Protein AF-A0A7V4GC54-F1 (afdb_monomer_lite)

Radius of gyration: 58.37 Å; chains: 1; bounding box: 178×126×191 Å

Foldseek 3Di:
DDDDDDDPPPVDDWDKDQPDLLQLAACPPQAWDWGWTWTQDPVRDTDIDIATNEHECVVCVVVLVCVLVQVGQWDADPPPRDIDRDQDWHWYDYVPQLAIETEHEQVCPVCPVVSLVSHVVSVVPDPDDDDDPRSNDHHYAYDSVSSCCVVVDHRPVVVVVVVVVVVVVVVVVVVVVVVVVVVVVVVVVVVVVVVVVVVVVVVVVVVVVVVVVVVVVVVVVVVVVVVVVVVVVVVVVVVVVVVVVVVVVVVVVVVVVVVVVVVVVVVVVVVVVVVVVVVVVVVVVVVVVVDDDDDDDDDDDDDDDDDDDDDDDDDDDDDDDDDDDDDDDDDDDDDDDDDDDDDDDDDDDDDDDDYDDDDDDDDDDPPPVPVVVVVVVVVVVVPPDDDDDDDDDDDDDDDDDDDDDDDDDDDDDDDDDDDDDDDDDDDDDDDDDDDDDDDDDDDDDDDDDDDPPDDDDDDPDDDDDDDDDPPPPDDCDPQDFDDPVCVCVLPDPDQWDWFDDPVAIEIEGEPPPWDDPPPADAKAKFWAFQAFPLQTWIKIWIWGDDPPDTHTTDIDTAHCPDPGSVNNLVRCLVFVKYWYFYAYSVRGTPDIDIHGDLQSPLSVLLSVVNVVRNPDDDDDPVVRVVVSRVVPPPDDPPPLQPPLVDAQQPAPVSLVVLLVSCVVCLDPVNVSCCSHVVRPRPCSNVSSLQSSLLVCLQQLFDHDPSSLVVCCVVVVDVHSLRSLVSSVVSNVVNVVDDGDDDLLSNLVRLVRSVVSCVLSVNDDDPVRVVVSQVSCVVNVNNVPQPPPPDALVVCQPVLVNLLSLLLPPVRNVVSLVSCVVDPVQVPLLSVLQSLLNDDLLSNLVSLLSCLVPLVSSLSNLLSQCVRSHPNSNLLSLLLCLLSLPLVCLLSLVVSLLVDPDPSLLSSLLSLQSNAPSSVVSCVVCQLPVVPVLVSLLSSLLNHDDPRSLVVLVVQCVDPRPSSVVSSVSNVVCNVVSVVVVVVLVDDPDPDDPSVSSSLSNVSNPPDDVVVSVVVSVVVVVVVPDDD

Structure (mmCIF, N/CA/C/O backbone):
data_AF-A0A7V4GC54-F1
#
_entry.id   AF-A0A7V4GC54-F1
#
loop_
_atom_site.group_PDB
_atom_site.id
_atom_site.type_symbol
_atom_site.label_atom_id
_atom_site.label_alt_id
_atom_site.label_comp_id
_atom_site.label_asym_id
_atom_site.label_entity_id
_atom_site.label_seq_id
_atom_site.pdbx_PDB_ins_code
_atom_site.Cartn_x
_atom_site.Cartn_y
_atom_site.Cartn_z
_atom_site.occupancy
_atom_site.B_iso_or_equiv
_atom_site.auth_seq_id
_atom_site.auth_comp_id
_atom_site.auth_asym_id
_atom_site.auth_atom_id
_atom_site.pdbx_PDB_model_num
ATOM 1 N N . MET A 1 1 ? -43.658 -53.226 91.666 1.00 36.91 1 MET A N 1
ATOM 2 C CA . MET A 1 1 ? -43.750 -54.063 90.448 1.00 36.91 1 MET A CA 1
ATOM 3 C C . MET A 1 1 ? -44.110 -53.119 89.314 1.00 36.91 1 MET A C 1
ATOM 5 O O . MET A 1 1 ? -45.121 -52.449 89.433 1.00 36.91 1 MET A O 1
ATOM 9 N N . LYS A 1 2 ? -43.121 -52.756 88.494 1.00 37.22 2 LYS A N 1
ATOM 10 C CA . LYS A 1 2 ? -42.776 -53.380 87.199 1.00 37.22 2 LYS A CA 1
ATOM 11 C C . LYS A 1 2 ? -43.681 -52.892 86.063 1.00 37.22 2 LYS A C 1
ATOM 13 O O . LYS A 1 2 ? -44.804 -53.356 85.926 1.00 37.22 2 LYS A O 1
ATOM 18 N N . ASP A 1 3 ? -43.134 -51.921 85.335 1.00 48.66 3 ASP A N 1
ATOM 19 C CA . ASP A 1 3 ? -42.818 -51.940 83.902 1.00 48.66 3 ASP A CA 1
ATOM 20 C C . ASP A 1 3 ? -43.812 -52.564 82.922 1.00 48.66 3 ASP A C 1
ATOM 22 O O . ASP A 1 3 ? -44.132 -53.749 82.977 1.00 48.66 3 ASP A O 1
ATOM 26 N N . GLY A 1 4 ? -44.168 -51.749 81.927 1.00 34.28 4 GLY A N 1
ATOM 27 C CA . GLY A 1 4 ? -44.864 -52.168 80.717 1.00 34.28 4 GLY A CA 1
ATOM 28 C C . GLY A 1 4 ? -45.140 -51.012 79.752 1.00 34.28 4 GLY A C 1
ATOM 29 O O . GLY A 1 4 ? -46.241 -50.916 79.223 1.00 34.28 4 GLY A O 1
ATOM 30 N N . SER A 1 5 ? -44.184 -50.098 79.548 1.00 39.28 5 SER A N 1
ATOM 31 C CA . SER A 1 5 ? -44.282 -49.007 78.569 1.00 39.28 5 SER A CA 1
ATOM 32 C C . SER A 1 5 ? -43.881 -49.493 77.171 1.00 39.28 5 SER A C 1
ATOM 34 O O . SER A 1 5 ? -42.726 -49.373 76.768 1.00 39.28 5 SER A O 1
ATOM 36 N N . GLY A 1 6 ? -44.842 -50.042 76.431 1.00 35.25 6 GLY A N 1
ATOM 37 C CA . GLY A 1 6 ? -44.766 -50.209 74.980 1.00 35.25 6 GLY A CA 1
ATOM 38 C C . GLY A 1 6 ? -45.691 -49.201 74.306 1.00 35.25 6 GLY A C 1
ATOM 39 O O . GLY A 1 6 ? -46.857 -49.506 74.073 1.00 35.25 6 GLY A O 1
ATOM 40 N N . ARG A 1 7 ? -45.206 -47.983 74.031 1.00 37.62 7 ARG A N 1
ATOM 41 C CA . ARG A 1 7 ? -45.927 -47.013 73.192 1.00 37.62 7 ARG A CA 1
ATOM 42 C C . ARG A 1 7 ? -45.525 -47.298 71.748 1.00 37.62 7 ARG A C 1
ATOM 44 O O . ARG A 1 7 ? -44.419 -46.976 71.333 1.00 37.62 7 ARG A O 1
ATOM 51 N N . ALA A 1 8 ? -46.389 -48.004 71.031 1.00 36.22 8 ALA A N 1
ATOM 52 C CA . ALA A 1 8 ? -46.243 -48.201 69.601 1.00 36.22 8 ALA A CA 1
ATOM 53 C C . ALA A 1 8 ? -46.506 -46.859 68.899 1.00 36.22 8 ALA A C 1
ATOM 55 O O . ALA A 1 8 ? -47.655 -46.427 68.815 1.00 36.22 8 ALA A O 1
ATOM 56 N N . ASP A 1 9 ? -45.452 -46.211 68.397 1.00 37.69 9 ASP A N 1
ATOM 57 C CA . ASP A 1 9 ? -45.533 -45.108 67.429 1.00 37.69 9 ASP A CA 1
ATOM 58 C C . ASP A 1 9 ? -45.952 -45.664 66.055 1.00 37.69 9 ASP A C 1
ATOM 60 O O . ASP A 1 9 ? -45.225 -45.624 65.066 1.00 37.69 9 ASP A O 1
ATOM 64 N N . GLY A 1 10 ? -47.148 -46.249 65.998 1.00 40.00 10 GLY A N 1
ATOM 65 C CA . GLY A 1 10 ? -47.845 -46.551 64.757 1.00 40.00 10 GLY A CA 1
ATOM 66 C C . GLY A 1 10 ? -48.605 -45.307 64.323 1.00 40.00 10 GLY A C 1
ATOM 67 O O . GLY A 1 10 ? -49.811 -45.220 64.541 1.00 40.00 10 GLY A O 1
ATOM 68 N N . GLY A 1 11 ? -47.898 -44.318 63.773 1.00 45.09 11 GLY A N 1
ATOM 69 C CA . GLY A 1 11 ? -48.517 -43.142 63.164 1.00 45.09 11 GLY A CA 1
ATOM 70 C C . GLY A 1 11 ? -49.361 -43.570 61.968 1.00 45.09 11 GLY A C 1
ATOM 71 O O . GLY A 1 11 ? -48.832 -43.713 60.869 1.00 45.09 11 GLY A O 1
ATOM 72 N N . GLY A 1 12 ? -50.650 -43.819 62.208 1.00 47.88 12 GLY A N 1
ATOM 73 C CA . GLY A 1 12 ? -51.618 -44.172 61.178 1.00 47.88 12 GLY A CA 1
ATOM 74 C C . GLY A 1 12 ? -51.612 -43.136 60.060 1.00 47.88 12 GLY A C 1
ATOM 75 O O . GLY A 1 12 ? -51.685 -41.932 60.310 1.00 47.88 12 GLY A O 1
ATOM 76 N N . GLU A 1 13 ? -51.474 -43.623 58.835 1.00 45.69 13 GLU A N 1
ATOM 77 C CA . GLU A 1 13 ? -51.564 -42.840 57.613 1.00 45.69 13 GLU A CA 1
ATOM 78 C C . GLU A 1 13 ? -52.991 -42.292 57.498 1.00 45.69 13 GLU A C 1
ATOM 80 O O . GLU A 1 13 ? -53.959 -43.049 57.450 1.00 45.69 13 GLU A O 1
ATOM 85 N N . LEU A 1 14 ? -53.132 -40.969 57.584 1.00 56.81 14 LEU A N 1
ATOM 86 C CA . LEU A 1 14 ? -54.420 -40.291 57.495 1.00 56.81 14 LEU A CA 1
ATOM 87 C C . LEU A 1 14 ? -54.575 -39.747 56.078 1.00 56.81 14 LEU A C 1
ATOM 89 O O . LEU A 1 14 ? -53.763 -38.932 55.636 1.00 56.81 14 LEU A O 1
ATOM 93 N N . ASP A 1 15 ? -55.625 -40.190 55.390 1.00 56.19 15 ASP A N 1
ATOM 94 C CA . ASP A 1 15 ? -55.971 -39.702 54.059 1.00 56.19 15 ASP A CA 1
ATOM 95 C C . ASP A 1 15 ? -56.381 -38.224 54.124 1.00 56.19 15 ASP A C 1
ATOM 97 O O . ASP A 1 15 ? -57.368 -37.837 54.759 1.00 56.19 15 ASP A O 1
ATOM 101 N N . LEU A 1 16 ? -55.599 -37.377 53.456 1.00 63.47 16 LEU A N 1
ATOM 102 C CA . LEU A 1 16 ? -55.913 -35.969 53.231 1.00 63.47 16 LEU A CA 1
ATOM 103 C C . LEU A 1 16 ? -56.876 -35.853 52.049 1.00 63.47 16 LEU A C 1
ATOM 105 O O . LEU A 1 16 ? -56.541 -36.214 50.920 1.00 63.47 16 LEU A O 1
ATOM 109 N N . VAL A 1 17 ? -58.055 -35.278 52.285 1.00 61.03 17 VAL A N 1
ATOM 110 C CA . VAL A 1 17 ? -58.991 -34.932 51.211 1.00 61.03 17 VAL A CA 1
ATOM 111 C C . VAL A 1 17 ? -58.804 -33.454 50.878 1.00 61.03 17 VAL A C 1
ATOM 113 O O . VAL A 1 17 ? -59.239 -32.562 51.606 1.00 61.03 17 VAL A O 1
ATOM 116 N N . LEU A 1 18 ? -58.129 -33.183 49.760 1.00 58.16 18 LEU A N 1
ATOM 117 C CA . LEU A 1 18 ? -57.998 -31.836 49.202 1.00 58.16 18 LEU A CA 1
ATOM 118 C C . LEU A 1 18 ? -59.357 -31.365 48.663 1.00 58.16 18 LEU A C 1
ATOM 120 O O . LEU A 1 18 ? -59.828 -31.850 47.633 1.00 58.16 18 LEU A O 1
ATOM 124 N N . VAL A 1 19 ? -59.974 -30.408 49.361 1.00 55.59 19 VAL A N 1
ATOM 125 C CA . VAL A 1 19 ? -61.296 -29.846 49.021 1.00 55.59 19 VAL A CA 1
ATOM 126 C C . VAL A 1 19 ? -61.231 -28.915 47.796 1.00 55.59 19 VAL A C 1
ATOM 128 O O . VAL A 1 19 ? -62.229 -28.739 47.104 1.00 55.59 19 VAL A O 1
ATOM 131 N N . GLU A 1 20 ? -60.046 -28.414 47.428 1.00 55.28 20 GLU A N 1
ATOM 132 C CA . GLU A 1 20 ? -59.828 -27.609 46.217 1.00 55.28 20 GLU A CA 1
ATOM 133 C C . GLU A 1 20 ? -58.739 -28.215 45.314 1.00 55.28 20 GLU A C 1
ATOM 135 O O . GLU A 1 20 ? -57.573 -27.822 45.352 1.00 55.28 20 GLU A O 1
ATOM 140 N N . ARG A 1 21 ? -59.120 -29.150 44.429 1.00 53.31 21 ARG A N 1
ATOM 141 C CA . ARG A 1 21 ? -58.202 -29.785 43.453 1.00 53.31 21 ARG A CA 1
ATOM 142 C C . ARG A 1 21 ? -57.499 -28.809 42.491 1.00 53.31 21 ARG A C 1
ATOM 144 O O . ARG A 1 21 ? -56.528 -29.198 41.860 1.00 53.31 21 ARG A O 1
ATOM 151 N N . ARG A 1 22 ? -57.962 -27.558 42.372 1.00 54.31 22 ARG A N 1
ATOM 152 C CA . ARG A 1 22 ? -57.381 -26.528 41.482 1.00 54.31 22 ARG A CA 1
ATOM 153 C C . ARG A 1 22 ? -56.476 -25.511 42.188 1.00 54.31 22 ARG A C 1
ATOM 155 O O . ARG A 1 22 ? -55.845 -24.702 41.516 1.00 54.31 22 ARG A O 1
ATOM 162 N N . ALA A 1 23 ? -56.387 -25.528 43.520 1.00 50.53 23 ALA A N 1
ATOM 163 C CA . ALA A 1 23 ? -55.642 -24.504 44.257 1.00 50.53 23 ALA A CA 1
ATOM 164 C C . ALA A 1 23 ? -54.122 -24.754 44.317 1.00 50.53 23 ALA A C 1
ATOM 166 O O . ALA A 1 23 ? -53.363 -23.808 44.508 1.00 50.53 23 ALA A O 1
ATOM 167 N N . ALA A 1 24 ? -53.666 -25.996 44.124 1.00 50.56 24 ALA A N 1
ATOM 168 C CA . ALA A 1 24 ? -52.265 -26.380 44.325 1.00 50.56 24 ALA A CA 1
ATOM 169 C C . ALA A 1 24 ? -51.295 -25.888 43.231 1.00 50.56 24 ALA A C 1
ATOM 171 O O . ALA A 1 24 ? -50.087 -25.950 43.428 1.00 50.56 24 ALA A O 1
ATOM 172 N N . ALA A 1 25 ? -51.801 -25.393 42.099 1.00 51.69 25 ALA A N 1
ATOM 173 C CA . ALA A 1 25 ? -51.001 -25.299 40.879 1.00 51.69 25 ALA A CA 1
ATOM 174 C C . ALA A 1 25 ? -50.818 -23.862 40.332 1.00 51.69 25 ALA A C 1
ATOM 176 O O . ALA A 1 25 ? -50.031 -23.631 39.422 1.00 51.69 25 ALA A O 1
ATOM 177 N N . SER A 1 26 ? -51.502 -22.854 40.886 1.00 54.66 26 SER A N 1
ATOM 178 C CA . SER A 1 26 ? -51.396 -21.482 40.361 1.00 54.66 26 SER A CA 1
ATOM 179 C C . SER A 1 26 ? -50.208 -20.718 40.983 1.00 54.66 26 SER A C 1
ATOM 181 O O . SER A 1 26 ? -50.262 -20.262 42.126 1.00 54.66 26 SER A O 1
ATOM 183 N N . TRP A 1 27 ? -49.150 -20.573 40.180 1.00 62.56 27 TRP A N 1
ATOM 184 C CA . TRP A 1 27 ? -47.967 -19.699 40.286 1.00 62.56 27 TRP A CA 1
ATOM 185 C C . TRP A 1 27 ? -48.306 -18.248 39.938 1.00 62.56 27 TRP A C 1
ATOM 187 O O . TRP A 1 27 ? -47.562 -17.584 39.237 1.00 62.56 27 TRP A O 1
ATOM 197 N N . ALA A 1 28 ? -49.420 -17.679 40.384 1.00 56.75 28 ALA A N 1
ATOM 198 C CA . ALA A 1 28 ? -49.627 -16.259 40.095 1.00 56.75 28 ALA A CA 1
ATOM 199 C C . ALA A 1 28 ? -48.566 -15.443 40.876 1.00 56.75 28 ALA A C 1
ATOM 201 O O . ALA A 1 28 ? -48.727 -15.190 42.069 1.00 56.75 28 ALA A O 1
ATOM 202 N N . ARG A 1 29 ? -47.463 -15.075 40.200 1.00 66.88 29 ARG A N 1
ATOM 203 C CA . ARG A 1 29 ? -46.324 -14.241 40.650 1.00 66.88 29 ARG A CA 1
ATOM 204 C C . ARG A 1 29 ? -45.268 -14.880 41.547 1.00 66.88 29 ARG A C 1
ATOM 206 O O . ARG A 1 29 ? -44.441 -14.169 42.111 1.00 66.88 29 ARG A O 1
ATOM 213 N N . GLY A 1 30 ? -45.278 -16.203 41.686 1.00 77.19 30 GLY A N 1
ATOM 214 C CA . GLY A 1 30 ? -44.255 -16.918 42.447 1.00 77.19 30 GLY A CA 1
ATOM 215 C C . GLY A 1 30 ? -44.221 -16.489 43.908 1.00 77.19 30 GLY A C 1
ATOM 216 O O . GLY A 1 30 ? -43.156 -16.544 44.506 1.00 77.19 30 GLY A O 1
ATOM 217 N N . ARG A 1 31 ? -45.352 -16.012 44.444 1.00 88.31 31 ARG A N 1
ATOM 218 C CA . ARG A 1 31 ? -45.521 -15.609 45.840 1.00 88.31 31 ARG A CA 1
ATOM 219 C C . ARG A 1 31 ? -45.848 -16.802 46.719 1.00 88.31 31 ARG A C 1
ATOM 221 O O . ARG A 1 31 ? -46.365 -17.813 46.238 1.00 88.31 31 ARG A O 1
ATOM 228 N N . THR A 1 32 ? -45.614 -16.656 48.015 1.00 92.81 32 THR A N 1
ATOM 229 C CA . THR A 1 32 ? -46.047 -17.665 48.987 1.00 92.81 32 THR A CA 1
ATOM 230 C C . THR A 1 32 ? -47.571 -17.782 49.002 1.00 92.81 32 THR A C 1
ATOM 232 O O . THR A 1 32 ? -48.290 -16.785 49.081 1.00 92.81 32 THR A O 1
ATOM 235 N N . ARG A 1 33 ? -48.082 -19.013 48.927 1.00 90.69 33 ARG A N 1
ATOM 236 C CA . ARG A 1 33 ? -49.510 -19.319 48.855 1.00 90.69 33 ARG A CA 1
ATOM 237 C C . ARG A 1 33 ? -49.903 -20.364 49.883 1.00 90.69 33 ARG A C 1
ATOM 239 O O . ARG A 1 33 ? -49.309 -21.440 49.969 1.00 90.69 33 ARG A O 1
ATOM 246 N N . ARG A 1 34 ? -50.995 -20.067 50.585 1.00 93.31 34 ARG A N 1
ATOM 247 C CA . ARG A 1 34 ? -51.683 -20.989 51.488 1.00 93.31 34 ARG A CA 1
ATOM 248 C C . ARG A 1 34 ? -52.949 -21.534 50.836 1.00 93.31 34 ARG A C 1
ATOM 250 O O . ARG A 1 34 ? -53.615 -20.837 50.072 1.00 93.31 34 ARG A O 1
ATOM 257 N N . VAL A 1 35 ? -53.266 -22.783 51.133 1.00 92.38 35 VAL A N 1
ATOM 258 C CA . VAL A 1 35 ? -54.472 -23.489 50.702 1.00 92.38 35 VAL A CA 1
ATOM 259 C C . VAL A 1 35 ? -55.161 -24.070 51.927 1.00 92.38 35 VAL A C 1
ATOM 261 O O . VAL A 1 35 ? -54.503 -24.445 52.899 1.00 92.38 35 VAL A O 1
ATOM 264 N N . ARG A 1 36 ? -56.491 -24.146 51.898 1.00 92.50 36 ARG A N 1
ATOM 265 C CA . ARG A 1 36 ? -57.241 -24.850 52.940 1.00 92.50 36 ARG A CA 1
ATOM 266 C C . ARG A 1 36 ? -57.321 -26.328 52.599 1.00 92.50 36 ARG A C 1
ATOM 268 O O . ARG A 1 36 ? -57.749 -26.701 51.509 1.00 92.50 36 ARG A O 1
ATOM 275 N N . VAL A 1 37 ? -56.932 -27.162 53.550 1.00 92.25 37 VAL A N 1
ATOM 276 C CA . VAL A 1 37 ? -57.001 -28.619 53.459 1.00 92.25 37 VAL A CA 1
ATOM 277 C C . VAL A 1 37 ? -57.890 -29.158 54.567 1.00 92.25 37 VAL A C 1
ATOM 279 O O . VAL A 1 37 ? -57.933 -28.606 55.666 1.00 92.25 37 VAL A O 1
ATOM 282 N N . SER A 1 38 ? -58.609 -30.238 54.280 1.00 91.94 38 SER A N 1
ATOM 283 C CA . SER A 1 38 ? -59.353 -30.983 55.291 1.00 91.94 38 SER A CA 1
ATOM 284 C C . SER A 1 38 ? -58.601 -32.263 55.620 1.00 91.94 38 SER A C 1
ATOM 286 O O . SER A 1 38 ? -58.202 -33.002 54.719 1.00 91.94 38 SER A O 1
ATOM 288 N N . TYR A 1 39 ? -58.408 -32.524 56.909 1.00 92.31 39 TYR A N 1
ATOM 289 C CA . TYR A 1 39 ? -57.754 -33.730 57.401 1.00 92.31 39 TYR A CA 1
ATOM 290 C C . TYR A 1 39 ? -58.656 -34.453 58.403 1.00 92.31 39 TYR A C 1
ATOM 292 O O . TYR A 1 39 ? -59.368 -33.828 59.194 1.00 92.31 39 TYR A O 1
ATOM 300 N N . GLY A 1 40 ? -58.640 -35.783 58.356 1.00 91.38 40 GLY A N 1
ATOM 301 C CA . GLY A 1 40 ? -59.246 -36.607 59.396 1.00 91.38 40 GLY A CA 1
ATOM 302 C C . GLY A 1 40 ? -58.285 -36.735 60.570 1.00 91.38 40 GLY A C 1
ATOM 303 O O . GLY A 1 40 ? -57.142 -37.132 60.382 1.00 91.38 40 GLY A O 1
ATOM 304 N N . CYS A 1 41 ? -58.722 -36.405 61.780 1.00 91.88 41 CYS A N 1
ATOM 305 C CA . CYS A 1 41 ? -58.016 -36.776 63.001 1.00 91.88 41 CYS A CA 1
ATOM 306 C C . CYS A 1 41 ? -58.358 -38.227 63.379 1.00 91.88 41 CYS A C 1
ATOM 308 O O . CYS A 1 41 ? -59.457 -38.710 63.107 1.00 91.88 41 CYS A O 1
ATOM 310 N N . HIS A 1 42 ? -57.463 -38.911 64.095 1.00 89.06 42 HIS A N 1
ATOM 311 C CA . HIS A 1 42 ? -57.710 -40.261 64.610 1.00 89.06 42 HIS A CA 1
ATOM 312 C C . HIS A 1 42 ? -58.902 -40.342 65.588 1.00 89.06 42 HIS A C 1
ATOM 314 O O . HIS A 1 42 ? -59.480 -41.408 65.766 1.00 89.06 42 HIS A O 1
ATOM 320 N N . CYS A 1 43 ? -59.324 -39.220 66.187 1.00 91.12 43 CYS A N 1
ATOM 321 C CA . CYS A 1 43 ? -60.544 -39.155 67.001 1.00 91.12 43 CYS A CA 1
ATOM 322 C C . CYS A 1 43 ? -61.847 -39.146 66.171 1.00 91.12 43 CYS A C 1
ATOM 324 O O . CYS A 1 43 ? -62.930 -39.032 66.741 1.00 91.12 43 CYS A O 1
ATOM 326 N N . GLY A 1 44 ? -61.753 -39.219 64.837 1.00 91.12 44 GLY A N 1
ATOM 327 C CA . GLY A 1 44 ? -62.885 -39.181 63.906 1.00 91.12 44 GLY A CA 1
ATOM 328 C C . GLY A 1 44 ? -63.338 -37.772 63.509 1.00 91.12 44 GLY A C 1
ATOM 329 O O . GLY A 1 44 ? -64.232 -37.630 62.680 1.00 91.12 44 GLY A O 1
ATOM 330 N N . THR A 1 45 ? -62.724 -36.720 64.063 1.00 92.81 45 THR A N 1
ATOM 331 C CA . THR A 1 45 ? -63.040 -35.331 63.690 1.00 92.81 45 THR A CA 1
ATOM 332 C C . THR A 1 45 ? -62.410 -34.985 62.344 1.00 92.81 45 THR A C 1
ATOM 334 O O . THR A 1 45 ? -61.197 -35.098 62.186 1.00 92.81 45 THR A O 1
ATOM 337 N N . LEU A 1 46 ? -63.218 -34.511 61.395 1.00 93.56 46 LEU A N 1
ATOM 338 C CA . LEU A 1 46 ? -62.734 -33.833 60.192 1.00 93.56 46 LEU A CA 1
ATOM 339 C C . LEU A 1 46 ? -62.479 -32.362 60.529 1.00 93.56 46 LEU A C 1
ATOM 341 O O . LEU A 1 46 ? -63.406 -31.640 60.895 1.00 93.56 46 LEU A O 1
ATOM 345 N N . ALA A 1 47 ? -61.229 -31.922 60.419 1.00 92.56 47 ALA A N 1
ATOM 346 C CA . ALA A 1 47 ? -60.827 -30.549 60.701 1.00 92.56 47 ALA A CA 1
ATOM 347 C C . ALA A 1 47 ? -60.268 -29.878 59.440 1.00 92.56 47 ALA A C 1
ATOM 349 O O . ALA A 1 47 ? -59.617 -30.513 58.611 1.00 92.56 47 ALA A O 1
ATOM 350 N N . GLY A 1 48 ? -60.542 -28.583 59.286 1.00 93.00 48 GLY A N 1
ATOM 351 C CA . GLY A 1 48 ? -59.897 -27.744 58.279 1.00 93.00 48 GLY A CA 1
ATOM 352 C C . GLY A 1 48 ? -58.617 -27.123 58.836 1.00 93.00 48 GLY A C 1
ATOM 353 O O . GLY A 1 48 ? -58.605 -26.677 59.981 1.00 93.00 48 GLY A O 1
ATOM 354 N N . ALA A 1 49 ? -57.561 -27.064 58.030 1.00 95.38 49 ALA A N 1
ATOM 355 C CA . ALA A 1 49 ? -56.326 -26.350 58.334 1.00 95.38 49 ALA A CA 1
ATOM 356 C C . ALA A 1 49 ? -55.849 -25.551 57.116 1.00 95.38 49 ALA A C 1
ATOM 358 O O . ALA A 1 49 ? -56.139 -25.908 55.974 1.00 95.38 49 ALA A O 1
ATOM 359 N N . GLU A 1 50 ? -55.115 -24.468 57.357 1.00 95.06 50 GLU A N 1
ATOM 360 C CA . GLU A 1 50 ? -54.381 -23.763 56.306 1.00 95.06 50 GLU A CA 1
ATOM 361 C C . GLU A 1 50 ? -52.970 -24.332 56.206 1.00 95.06 50 GLU A C 1
ATOM 363 O O . GLU A 1 50 ? -52.279 -24.483 57.211 1.00 95.06 50 GLU A O 1
ATOM 368 N N . ALA A 1 51 ? -52.548 -24.642 54.987 1.00 94.69 51 ALA A N 1
ATOM 369 C CA . ALA A 1 51 ? -51.236 -25.190 54.701 1.00 94.69 51 ALA A CA 1
ATOM 370 C C . ALA A 1 51 ? -50.586 -24.429 53.543 1.00 94.69 51 ALA A C 1
ATOM 372 O O . ALA A 1 51 ? -51.255 -23.996 52.607 1.00 94.69 51 ALA A O 1
ATOM 373 N N . VAL A 1 52 ? -49.277 -24.232 53.611 1.00 95.62 52 VAL A N 1
ATOM 374 C CA . VAL A 1 52 ? -48.467 -23.603 52.569 1.00 95.62 52 VAL A CA 1
ATOM 375 C C . VAL A 1 52 ? -48.258 -24.611 51.439 1.00 95.62 52 VAL A C 1
ATOM 377 O O . VAL A 1 52 ? -47.667 -25.668 51.654 1.00 95.62 52 VAL A O 1
ATOM 380 N N . ALA A 1 53 ? -48.757 -24.286 50.244 1.00 93.12 53 ALA A N 1
ATOM 381 C CA . ALA A 1 53 ? -48.607 -25.098 49.030 1.00 93.12 53 ALA A CA 1
ATOM 382 C C . ALA A 1 53 ? -47.464 -24.606 48.138 1.00 93.12 53 ALA A C 1
ATOM 384 O O . ALA A 1 53 ? -46.781 -25.405 47.502 1.00 93.12 53 ALA A O 1
ATOM 385 N N . VAL A 1 54 ? -47.260 -23.288 48.096 1.00 94.19 54 VAL A N 1
ATOM 386 C CA . VAL A 1 54 ? -46.162 -22.642 47.375 1.00 94.19 54 VAL A CA 1
ATOM 387 C C . VAL A 1 54 ? -45.444 -21.738 48.362 1.00 94.19 54 VAL A C 1
ATOM 389 O O . VAL A 1 54 ? -46.095 -20.955 49.048 1.00 94.19 54 VAL A O 1
ATOM 392 N N . LEU A 1 55 ? -44.127 -21.840 48.443 1.00 95.50 55 LEU A N 1
ATOM 393 C CA . LEU A 1 55 ? -43.284 -21.049 49.326 1.00 95.50 55 LEU A CA 1
ATOM 394 C C . LEU A 1 55 ? -42.283 -20.261 48.485 1.00 95.50 55 LEU A C 1
ATOM 396 O O . LEU A 1 55 ? -41.437 -20.856 47.825 1.00 95.50 55 LEU A O 1
ATOM 400 N N . ASN A 1 56 ? -42.352 -18.934 48.529 1.00 95.00 56 ASN A N 1
ATOM 401 C CA . ASN A 1 56 ? -41.293 -18.076 48.011 1.00 95.00 56 ASN A CA 1
ATOM 402 C C . ASN A 1 56 ? -40.281 -17.808 49.125 1.00 95.00 56 ASN A C 1
ATOM 404 O O . ASN A 1 56 ? -40.579 -17.087 50.078 1.00 95.00 56 ASN A O 1
ATOM 408 N N . VAL A 1 57 ? -39.080 -18.363 48.979 1.00 94.69 57 VAL A N 1
ATOM 409 C CA . VAL A 1 57 ? -38.018 -18.272 49.992 1.00 94.69 57 VAL A CA 1
ATOM 410 C C . VAL A 1 57 ? -37.553 -16.830 50.207 1.00 94.69 57 VAL A C 1
ATOM 412 O O . VAL A 1 57 ? -37.132 -16.482 51.305 1.00 94.69 57 VAL A O 1
ATOM 415 N N . GLN A 1 58 ? -37.650 -15.975 49.185 1.00 92.81 58 GLN A N 1
ATOM 416 C CA . GLN A 1 58 ? -37.270 -14.568 49.299 1.00 92.81 58 GLN A CA 1
ATOM 417 C C . GLN A 1 58 ? -38.297 -13.758 50.101 1.00 92.81 58 GLN A C 1
ATOM 419 O O . GLN A 1 58 ? -37.917 -12.843 50.825 1.00 92.81 58 GLN A O 1
ATOM 424 N N . GLU A 1 59 ? -39.588 -14.073 49.964 1.00 93.50 59 GLU A N 1
ATOM 425 C CA . GLU A 1 59 ? -40.649 -13.365 50.694 1.00 93.50 59 GLU A CA 1
ATOM 426 C C . GLU A 1 59 ? -40.758 -13.832 52.150 1.00 93.50 59 GLU A C 1
ATOM 428 O O . GLU A 1 59 ? -41.037 -13.016 53.023 1.00 93.50 59 GLU A O 1
ATOM 433 N N . HIS A 1 60 ? -40.545 -15.129 52.400 1.00 96.19 60 HIS A N 1
ATOM 434 C CA . HIS A 1 60 ? -40.760 -15.772 53.700 1.00 96.19 60 HIS A CA 1
ATOM 435 C C . HIS A 1 60 ? -39.622 -16.747 54.059 1.00 96.19 60 HIS A C 1
ATOM 437 O O . HIS A 1 60 ? -39.827 -17.969 54.053 1.00 96.19 60 HIS A O 1
ATOM 443 N N . PRO A 1 61 ? -38.409 -16.248 54.362 1.00 94.75 61 PRO A N 1
ATOM 444 C CA . PRO A 1 61 ? -37.270 -17.097 54.717 1.00 94.75 61 PRO A CA 1
ATOM 445 C C . PRO A 1 61 ? -37.524 -17.931 55.984 1.00 94.75 61 PRO A C 1
ATOM 447 O O . PRO A 1 61 ? -37.082 -19.076 56.063 1.00 94.75 61 PRO A O 1
ATOM 450 N N . GLU A 1 62 ? -38.303 -17.417 56.938 1.00 95.00 62 GLU A N 1
ATOM 451 C CA . GLU A 1 62 ? -38.673 -18.123 58.169 1.00 95.00 62 GLU A CA 1
ATOM 452 C C . GLU A 1 62 ? -39.467 -19.409 57.890 1.00 95.00 62 GLU A C 1
ATOM 454 O O . GLU A 1 62 ? -39.237 -20.446 58.509 1.00 95.00 62 GLU A O 1
ATOM 459 N N . GLN A 1 63 ? -40.344 -19.392 56.881 1.00 95.94 63 GLN A N 1
ATOM 460 C CA . GLN A 1 63 ? -41.125 -20.568 56.492 1.00 95.94 63 GLN A CA 1
ATOM 461 C C . GLN A 1 63 ? -40.266 -21.616 55.770 1.00 95.94 63 GLN A C 1
ATOM 463 O O . GLN A 1 63 ? -40.597 -22.804 55.780 1.00 95.94 63 GLN A O 1
ATOM 468 N N . ALA A 1 64 ? -39.140 -21.213 55.171 1.00 94.00 64 ALA A N 1
ATOM 469 C CA . ALA A 1 64 ? -38.165 -22.153 54.624 1.00 94.00 64 ALA A CA 1
ATOM 470 C C . ALA A 1 64 ? -37.420 -22.898 55.744 1.00 94.00 64 ALA A C 1
ATOM 472 O O . ALA A 1 64 ? -37.211 -24.108 55.644 1.00 94.00 64 ALA A O 1
ATOM 473 N N . GLU A 1 65 ? -37.096 -22.224 56.850 1.00 93.00 65 GLU A N 1
ATOM 474 C CA . GLU A 1 65 ? -36.558 -22.878 58.051 1.00 93.00 65 GLU A CA 1
ATOM 475 C C . GLU A 1 65 ? -37.595 -23.807 58.708 1.00 93.00 65 GLU A C 1
ATOM 477 O O . GLU A 1 65 ? -37.270 -24.927 59.121 1.00 93.00 65 GLU A O 1
ATOM 482 N N . GLU A 1 66 ? -38.868 -23.402 58.746 1.00 95.56 66 GLU A N 1
ATOM 483 C CA . GLU A 1 66 ? -39.973 -24.260 59.192 1.00 95.56 66 GLU A CA 1
ATOM 484 C C . GLU A 1 66 ? -40.137 -25.500 58.302 1.00 95.56 66 GLU A C 1
ATOM 486 O O . GLU A 1 66 ? -40.370 -26.603 58.809 1.00 95.56 66 GLU A O 1
ATOM 491 N N . LEU A 1 67 ? -39.975 -25.359 56.981 1.00 94.69 67 LEU A N 1
ATOM 492 C CA . LEU A 1 67 ? -39.992 -26.485 56.046 1.00 94.69 67 LEU A CA 1
ATOM 493 C C . LEU A 1 67 ? -38.843 -27.455 56.355 1.00 94.69 67 LEU A C 1
ATOM 495 O O . LEU A 1 67 ? -39.062 -28.658 56.499 1.00 94.69 67 LEU A O 1
ATOM 499 N N . LEU A 1 68 ? -37.624 -26.934 56.521 1.00 92.62 68 LEU A N 1
ATOM 500 C CA . LEU A 1 68 ? -36.420 -27.727 56.793 1.00 92.62 68 LEU A CA 1
ATOM 501 C C . LEU A 1 68 ? -36.450 -28.425 58.163 1.00 92.62 68 LEU A C 1
ATOM 503 O O . LEU A 1 68 ? -35.955 -29.549 58.303 1.00 92.62 68 LEU A O 1
ATOM 507 N N . SER A 1 69 ? -37.040 -27.787 59.175 1.00 92.62 69 SER A N 1
ATOM 508 C CA . SER A 1 69 ? -37.228 -28.369 60.510 1.00 92.62 69 SER A CA 1
ATOM 509 C C . SER A 1 69 ? -38.394 -29.369 60.564 1.00 92.62 69 SER A C 1
ATOM 511 O O . SER A 1 69 ? -38.408 -30.259 61.422 1.00 92.62 69 SER A O 1
ATOM 513 N N . GLY A 1 70 ? -39.331 -29.300 59.612 1.00 91.31 70 GLY A N 1
ATOM 514 C CA . GLY A 1 70 ? -40.578 -30.071 59.613 1.00 91.31 70 GLY A CA 1
ATOM 515 C C . GLY A 1 70 ? -41.640 -29.488 60.552 1.00 91.31 70 GLY A C 1
ATOM 516 O O . GLY A 1 70 ? -42.502 -30.226 61.043 1.00 91.31 70 GLY A O 1
ATOM 517 N N . ALA A 1 71 ? -41.536 -28.193 60.856 1.00 94.50 71 ALA A N 1
ATOM 518 C CA . ALA A 1 71 ? -42.538 -27.417 61.577 1.00 94.50 71 ALA A CA 1
ATOM 519 C C . ALA A 1 71 ? -43.638 -26.880 60.644 1.00 94.50 71 ALA A C 1
ATOM 521 O O . ALA A 1 71 ? -44.770 -26.701 61.092 1.00 94.50 71 ALA A O 1
ATOM 522 N N . LEU A 1 72 ? -43.330 -26.691 59.354 1.00 95.12 72 LEU A N 1
ATOM 523 C CA . LEU A 1 72 ? -44.288 -26.201 58.365 1.00 95.12 72 LEU A CA 1
ATOM 524 C C . LEU A 1 72 ? -45.461 -27.179 58.201 1.00 95.12 72 LEU A C 1
ATOM 526 O O . LEU A 1 72 ? -45.282 -28.398 58.235 1.00 95.12 72 LEU A O 1
ATOM 530 N N . ASN A 1 73 ? -46.659 -26.634 57.977 1.00 95.50 73 ASN A N 1
ATOM 531 C CA . ASN A 1 73 ? -47.890 -27.393 57.736 1.00 95.50 73 ASN A CA 1
ATOM 532 C C . ASN A 1 73 ? -48.275 -28.333 58.894 1.00 95.50 73 ASN A C 1
ATOM 534 O O . ASN A 1 73 ? -48.759 -29.445 58.680 1.00 95.50 73 ASN A O 1
ATOM 538 N N . ARG A 1 74 ? -48.083 -27.881 60.138 1.00 95.31 74 ARG A N 1
ATOM 539 C CA . ARG A 1 74 ? -48.633 -28.528 61.336 1.00 95.31 74 ARG A CA 1
ATOM 540 C C . ARG A 1 74 ? -49.964 -27.903 61.743 1.00 95.31 74 ARG A C 1
ATOM 542 O O . ARG A 1 74 ? -50.137 -26.692 61.657 1.00 95.31 74 ARG A O 1
ATOM 549 N N . SER A 1 75 ? -50.888 -28.723 62.231 1.00 95.00 75 SER A N 1
ATOM 550 C CA . SER A 1 75 ? -52.175 -28.272 62.767 1.00 95.00 75 SER A CA 1
ATOM 551 C C . SER A 1 75 ? -52.580 -29.073 63.998 1.00 95.00 75 SER A C 1
ATOM 553 O O . SER A 1 75 ? -52.417 -30.291 64.012 1.00 95.00 75 SER A O 1
ATOM 555 N N . THR A 1 76 ? -53.182 -28.418 64.985 1.00 95.88 76 THR A N 1
ATOM 556 C CA . THR A 1 76 ? -53.797 -29.064 66.149 1.00 95.88 76 THR A CA 1
ATOM 557 C C . THR A 1 76 ? -55.253 -29.425 65.868 1.00 95.88 76 THR A C 1
ATOM 559 O O . THR A 1 76 ? -56.026 -28.614 65.353 1.00 95.88 76 THR A O 1
ATOM 562 N N . CYS A 1 77 ? -55.661 -30.643 66.223 1.00 94.69 77 CYS A N 1
ATOM 563 C CA . CYS A 1 77 ? -57.057 -31.051 66.132 1.00 94.69 77 CYS A CA 1
ATOM 564 C C . CYS A 1 77 ? -57.891 -30.289 67.176 1.00 94.69 77 CYS A C 1
ATOM 566 O O . CYS A 1 77 ? -57.623 -30.431 68.371 1.00 94.69 77 CYS A O 1
ATOM 568 N N . PRO A 1 78 ? -58.959 -29.570 66.784 1.00 94.44 78 PRO A N 1
ATOM 569 C CA . PRO A 1 78 ? -59.762 -28.787 67.725 1.00 94.44 78 PRO A CA 1
ATOM 570 C C . PRO A 1 78 ? -60.518 -29.652 68.746 1.00 94.44 78 PRO A C 1
ATOM 572 O O . PRO A 1 78 ? -60.826 -29.178 69.833 1.00 94.44 78 PRO A O 1
ATOM 575 N N . ALA A 1 79 ? -60.809 -30.918 68.421 1.00 94.25 79 ALA A N 1
ATOM 576 C CA . ALA A 1 79 ? -61.558 -31.813 69.305 1.00 94.25 79 ALA A CA 1
ATOM 577 C C . ALA A 1 79 ? -60.709 -32.473 70.406 1.00 94.25 79 ALA A C 1
ATOM 579 O O . ALA A 1 79 ? -61.149 -32.559 71.548 1.00 94.25 79 ALA A O 1
ATOM 580 N N . CYS A 1 80 ? -59.509 -32.967 70.082 1.00 94.69 80 CYS A N 1
ATOM 581 C CA . CYS A 1 80 ? -58.686 -33.743 71.020 1.00 94.69 80 CYS A CA 1
ATOM 582 C C . CYS A 1 80 ? -57.297 -33.144 71.286 1.00 94.69 80 CYS A C 1
ATOM 584 O O . CYS A 1 80 ? -56.521 -33.740 72.027 1.00 94.69 80 CYS A O 1
ATOM 586 N N . GLY A 1 81 ? -56.957 -32.010 70.665 1.00 94.88 81 GLY A N 1
ATOM 587 C CA . GLY A 1 81 ? -55.671 -31.329 70.841 1.00 94.88 81 GLY A CA 1
ATOM 588 C C . GLY A 1 81 ? -54.460 -32.045 70.235 1.00 94.88 81 GLY A C 1
ATOM 589 O O . GLY A 1 81 ? -53.336 -31.639 70.501 1.00 94.88 81 GLY A O 1
ATOM 590 N N . ALA A 1 82 ? -54.656 -33.107 69.447 1.00 92.94 82 ALA A N 1
ATOM 591 C CA . ALA A 1 82 ? -53.551 -33.835 68.825 1.00 92.94 82 ALA A CA 1
ATOM 592 C C . ALA A 1 82 ? -52.886 -33.002 67.718 1.00 92.94 82 ALA A C 1
ATOM 594 O O . ALA A 1 82 ? -53.583 -32.400 66.901 1.00 92.94 82 ALA A O 1
ATOM 595 N N . ASP A 1 83 ? -51.554 -33.002 67.674 1.00 94.25 83 ASP A N 1
ATOM 596 C CA . ASP A 1 83 ? -50.779 -32.393 66.592 1.00 94.25 83 ASP A CA 1
ATOM 597 C C . ASP A 1 83 ? -50.750 -33.300 65.362 1.00 94.25 83 ASP A C 1
ATOM 599 O O . ASP A 1 83 ? -50.409 -34.483 65.441 1.00 94.25 83 ASP A O 1
ATOM 603 N N . HIS A 1 84 ? -51.038 -32.720 64.203 1.00 92.50 84 HIS A N 1
ATOM 604 C CA . HIS A 1 84 ? -51.000 -33.393 62.914 1.00 92.50 84 HIS A CA 1
ATOM 605 C C . HIS A 1 84 ? -50.037 -32.683 61.972 1.00 92.50 84 HIS A C 1
ATOM 607 O O . HIS A 1 84 ? -50.076 -31.462 61.830 1.00 92.50 84 HIS A O 1
ATOM 613 N N . LEU A 1 85 ? -49.185 -33.463 61.304 1.00 91.94 85 LEU A N 1
ATOM 614 C CA . LEU A 1 85 ? -48.388 -32.996 60.175 1.00 91.94 85 LEU A CA 1
ATOM 615 C C . LEU A 1 85 ? -49.185 -33.230 58.891 1.00 91.94 85 LEU A C 1
ATOM 617 O O . LEU A 1 85 ? -49.482 -34.375 58.543 1.00 91.94 85 LEU A O 1
ATOM 621 N N . LEU A 1 86 ? -49.510 -32.158 58.180 1.00 93.31 86 LEU A N 1
ATOM 622 C CA . LEU A 1 86 ? -50.226 -32.222 56.914 1.00 93.31 86 LEU A CA 1
ATOM 623 C C . LEU A 1 86 ? -49.217 -32.606 55.822 1.00 93.31 86 LEU A C 1
ATOM 625 O O . LEU A 1 86 ? -48.439 -31.776 55.352 1.00 93.31 86 LEU A O 1
ATOM 629 N N . ARG A 1 87 ? -49.196 -33.893 55.451 1.00 87.88 87 ARG A N 1
ATOM 630 C CA . ARG A 1 87 ? -48.311 -34.463 54.419 1.00 87.88 87 ARG A CA 1
ATOM 631 C C . ARG A 1 87 ? -48.747 -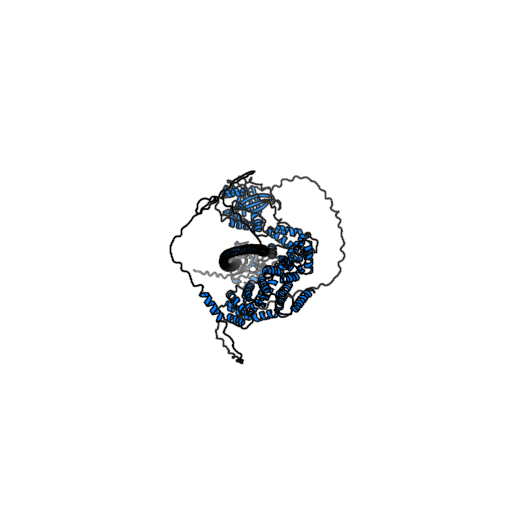34.042 53.015 1.00 87.88 87 ARG A C 1
ATOM 633 O O . ARG A 1 87 ? -49.271 -34.843 52.251 1.00 87.88 87 ARG A O 1
ATOM 640 N N . MET A 1 88 ? -48.555 -32.772 52.690 1.00 91.06 88 MET A N 1
ATOM 641 C CA . MET A 1 88 ? -48.767 -32.258 51.344 1.00 91.06 88 MET A CA 1
ATOM 642 C C . MET A 1 88 ? -47.447 -31.785 50.724 1.00 91.06 88 MET A C 1
ATOM 644 O O . MET A 1 88 ? -46.597 -31.260 51.447 1.00 91.06 88 MET A O 1
ATOM 648 N N . PRO A 1 89 ? -47.268 -31.961 49.405 1.00 94.06 89 PRO A N 1
ATOM 649 C CA . PRO A 1 89 ? -46.110 -31.436 48.696 1.00 94.06 89 PRO A CA 1
ATOM 650 C C . PRO A 1 89 ? -46.104 -29.902 48.746 1.00 94.06 89 PRO A C 1
ATOM 652 O O . PRO A 1 89 ? -47.156 -29.263 48.664 1.00 94.06 89 PRO A O 1
ATOM 655 N N . VAL A 1 90 ? -44.911 -29.320 48.860 1.00 95.31 90 VAL A N 1
ATOM 656 C CA . VAL A 1 90 ? -44.688 -27.870 48.883 1.00 95.31 90 VAL A CA 1
ATOM 657 C C . VAL A 1 90 ? -43.802 -27.492 47.703 1.00 95.31 90 VAL A C 1
ATOM 659 O O . VAL A 1 90 ? -42.704 -28.019 47.548 1.00 95.31 90 VAL A O 1
ATOM 662 N N . THR A 1 91 ? -44.262 -26.568 46.866 1.00 95.25 91 THR A N 1
ATOM 663 C CA . THR A 1 91 ? -43.456 -25.993 45.782 1.00 95.25 91 THR A CA 1
ATOM 664 C C . THR A 1 91 ? -42.630 -24.846 46.339 1.00 95.25 91 THR A C 1
ATOM 666 O O . THR A 1 91 ? -43.184 -23.824 46.733 1.00 95.25 91 THR A O 1
ATOM 669 N N . VAL A 1 92 ? -41.313 -24.986 46.375 1.00 95.19 92 VAL A N 1
ATOM 670 C CA . VAL A 1 92 ? -40.400 -23.955 46.868 1.00 95.19 92 VAL A CA 1
ATOM 671 C C . VAL A 1 92 ? -39.815 -23.187 45.690 1.00 95.19 92 VAL A C 1
ATOM 673 O O . VAL A 1 92 ? -39.122 -23.757 44.852 1.00 95.19 92 VAL A O 1
ATOM 676 N N . HIS A 1 93 ? -40.087 -21.890 45.630 1.00 94.25 93 HIS A N 1
ATOM 677 C CA . HIS A 1 93 ? -39.589 -20.970 44.619 1.00 94.25 93 HIS A CA 1
ATOM 678 C C . HIS A 1 93 ? -38.497 -20.078 45.211 1.00 94.25 93 HIS A C 1
ATOM 680 O O . HIS A 1 93 ? -38.702 -19.406 46.222 1.00 94.25 93 HIS A O 1
ATOM 686 N N . ASP A 1 94 ? -37.333 -20.068 44.567 1.00 93.94 94 ASP A N 1
ATOM 687 C CA . ASP A 1 94 ? -36.193 -19.237 44.940 1.00 93.94 94 ASP A CA 1
ATOM 688 C C . ASP A 1 94 ? -35.797 -18.384 43.723 1.00 93.94 94 ASP A C 1
ATOM 690 O O . ASP A 1 94 ? -35.042 -18.843 42.855 1.00 93.94 94 ASP A O 1
ATOM 694 N N . PRO A 1 95 ? -36.348 -17.162 43.610 1.00 89.62 95 PRO A N 1
ATOM 695 C CA . PRO A 1 95 ? -36.108 -16.300 42.455 1.00 89.62 95 PRO A CA 1
ATOM 696 C C . PRO A 1 95 ? -34.657 -15.808 42.380 1.00 89.62 95 PRO A C 1
ATOM 698 O O . PRO A 1 95 ? -34.174 -15.551 41.281 1.00 89.62 95 PRO A O 1
ATOM 701 N N . VAL A 1 96 ? -33.951 -15.714 43.515 1.00 87.44 96 VAL A N 1
ATOM 702 C CA . VAL A 1 96 ? -32.552 -15.256 43.585 1.00 87.44 96 VAL A CA 1
ATOM 703 C C . VAL A 1 96 ? -31.612 -16.323 43.034 1.00 87.44 96 VAL A C 1
ATOM 705 O O . VAL A 1 96 ? -30.693 -16.014 42.280 1.00 87.44 96 VAL A O 1
ATOM 708 N N . LYS A 1 97 ? -31.855 -17.594 43.373 1.00 88.56 97 LYS A N 1
ATOM 709 C CA . LYS A 1 97 ? -31.086 -18.724 42.830 1.00 88.56 97 LYS A CA 1
ATOM 710 C C . LYS A 1 97 ? -31.638 -19.259 41.505 1.00 88.56 97 LYS A C 1
ATOM 712 O O . LYS A 1 97 ? -31.106 -20.248 41.006 1.00 88.56 97 LYS A O 1
ATOM 717 N N . HIS A 1 98 ? -32.673 -18.623 40.946 1.00 90.62 98 HIS A N 1
ATOM 718 C CA . HIS A 1 98 ? -33.347 -19.020 39.708 1.00 90.62 98 HIS A CA 1
ATOM 719 C C . HIS A 1 98 ? -33.706 -20.511 39.682 1.00 90.62 98 HIS A C 1
ATOM 721 O O . HIS A 1 98 ? -33.273 -21.247 38.797 1.00 90.62 98 HIS A O 1
ATOM 727 N N . ARG A 1 99 ? -34.469 -20.979 40.674 1.00 91.12 99 ARG A N 1
ATOM 728 C CA . ARG A 1 99 ? -34.857 -22.395 40.763 1.00 91.12 99 ARG A CA 1
ATOM 729 C C . ARG A 1 99 ? -36.232 -22.591 41.387 1.00 91.12 99 ARG A C 1
ATOM 731 O O . ARG A 1 99 ? -36.692 -21.777 42.193 1.00 91.12 99 ARG A O 1
ATOM 738 N N . VAL A 1 100 ? -36.835 -23.730 41.063 1.00 93.75 100 VAL A N 1
ATOM 739 C CA . VAL A 1 100 ? -38.003 -24.260 41.764 1.00 93.75 100 VAL A CA 1
ATOM 740 C C . VAL A 1 100 ? -37.755 -25.698 42.178 1.00 93.75 100 VAL A C 1
ATOM 742 O O . VAL A 1 100 ? -37.246 -26.493 41.392 1.00 93.75 100 VAL A O 1
ATOM 745 N N . VAL A 1 101 ? -38.116 -26.016 43.420 1.00 95.06 101 VAL A N 1
ATOM 746 C CA . VAL A 1 101 ? -37.985 -27.350 44.002 1.00 95.06 101 VAL A CA 1
ATOM 747 C C . VAL A 1 101 ? -39.352 -27.822 44.496 1.00 95.06 101 VAL A C 1
ATOM 749 O O . VAL A 1 101 ? -39.978 -27.170 45.326 1.00 95.06 101 VAL A O 1
ATOM 752 N N . LEU A 1 102 ? -39.823 -28.965 44.009 1.00 95.50 102 LEU A N 1
ATOM 753 C CA . LEU A 1 102 ? -41.006 -29.661 44.506 1.00 95.50 102 LEU A CA 1
ATOM 754 C C . LEU A 1 102 ? -40.592 -30.531 45.699 1.00 95.50 102 LEU A C 1
ATOM 756 O O . LEU A 1 102 ? -40.029 -31.614 45.535 1.00 95.50 102 LEU A O 1
ATOM 760 N N . CYS A 1 103 ? -40.843 -30.041 46.909 1.00 95.50 103 CYS A N 1
ATOM 761 C CA . CYS A 1 103 ? -40.545 -30.738 48.155 1.00 95.50 103 CYS A CA 1
ATOM 762 C C . CYS A 1 103 ? -41.695 -31.685 48.511 1.00 95.50 103 CYS A C 1
ATOM 764 O O . CYS A 1 103 ? -42.783 -31.242 48.879 1.00 95.50 103 CYS A O 1
ATOM 766 N N . ALA A 1 104 ? -41.454 -32.993 48.424 1.00 94.94 104 ALA A N 1
ATOM 767 C CA . ALA A 1 104 ? -42.436 -34.029 48.744 1.00 94.94 104 ALA A CA 1
ATOM 768 C C . ALA A 1 104 ? -41.937 -34.970 49.851 1.00 94.94 104 ALA A C 1
ATOM 770 O O . ALA A 1 104 ? -40.738 -35.027 50.154 1.00 94.94 104 ALA A O 1
ATOM 771 N N . GLY A 1 105 ? -42.859 -35.698 50.490 1.00 93.44 105 GLY A N 1
ATOM 772 C CA . GLY A 1 105 ? -42.511 -36.682 51.511 1.00 93.44 105 GLY A CA 1
ATOM 773 C C . GLY A 1 105 ? -41.809 -37.903 50.913 1.00 93.44 105 GLY A C 1
ATOM 774 O O . GLY A 1 105 ? -41.954 -38.204 49.733 1.00 93.44 105 GLY A O 1
ATOM 775 N N . GLU A 1 106 ? -41.072 -38.656 51.732 1.00 92.25 106 GLU A N 1
ATOM 776 C CA . GLU A 1 106 ? -40.359 -39.859 51.266 1.00 92.25 106 GLU A CA 1
ATOM 777 C C . GLU A 1 106 ? -41.310 -40.918 50.677 1.00 92.25 106 GLU A C 1
ATOM 779 O O . GLU A 1 106 ? -40.986 -41.589 49.698 1.00 92.25 106 GLU A O 1
ATOM 784 N N . GLY A 1 107 ? -42.519 -41.024 51.240 1.00 90.06 107 GLY A N 1
ATOM 785 C CA . GLY A 1 107 ? -43.572 -41.910 50.741 1.00 90.06 107 GLY A CA 1
ATOM 786 C C . GLY A 1 10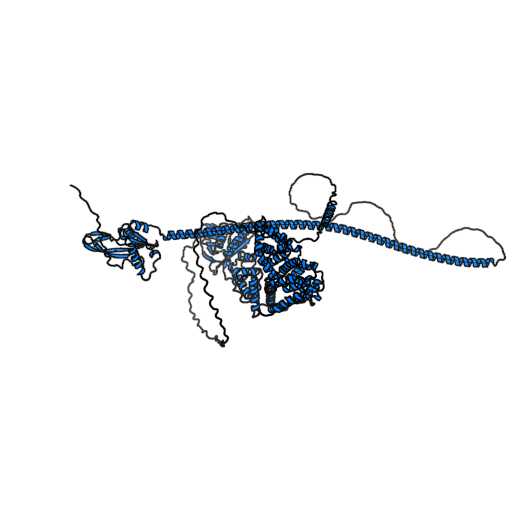7 ? -44.120 -41.508 49.369 1.00 90.06 107 GLY A C 1
ATOM 787 O O . GLY A 1 107 ? -44.618 -42.366 48.647 1.00 90.06 107 GLY A O 1
ATOM 788 N N . ASP A 1 108 ? -43.962 -40.247 48.955 1.00 92.56 108 ASP A N 1
ATOM 789 C CA . ASP A 1 108 ? -44.494 -39.717 47.693 1.00 92.56 108 ASP A CA 1
ATOM 790 C C . ASP A 1 108 ? -43.588 -39.990 46.484 1.00 92.56 108 ASP A C 1
ATOM 792 O O . ASP A 1 108 ? -43.905 -39.560 45.376 1.00 92.56 108 ASP A O 1
ATOM 796 N N . ARG A 1 109 ? -42.476 -40.726 46.641 1.00 93.19 109 ARG A N 1
ATOM 797 C CA . ARG A 1 109 ? -41.573 -41.068 45.520 1.00 93.19 109 ARG A CA 1
ATOM 798 C C . ARG A 1 109 ? -42.302 -41.691 44.331 1.00 93.19 109 ARG A C 1
ATOM 800 O O . ARG A 1 109 ? -41.995 -41.378 43.186 1.00 93.19 109 ARG A O 1
ATOM 807 N N . HIS A 1 110 ? -43.288 -42.545 44.597 1.00 93.31 110 HIS A N 1
ATOM 808 C CA . HIS A 1 110 ? -44.092 -43.186 43.556 1.00 93.31 110 HIS A CA 1
ATOM 809 C C . HIS A 1 110 ? -44.981 -42.197 42.777 1.00 93.31 110 HIS A C 1
ATOM 811 O O . HIS A 1 110 ? -45.404 -42.510 41.670 1.00 93.31 110 HIS A O 1
ATOM 817 N N . ARG A 1 111 ? -45.222 -40.997 43.324 1.00 92.31 111 ARG A N 1
ATOM 818 C CA . ARG A 1 111 ? -46.034 -39.919 42.735 1.00 92.31 111 ARG A CA 1
ATOM 819 C C . ARG A 1 111 ? -45.197 -38.814 42.093 1.00 92.31 111 ARG A C 1
ATOM 821 O O . ARG A 1 111 ? -45.746 -37.781 41.729 1.00 92.31 111 ARG A O 1
ATOM 828 N N . ALA A 1 112 ? -43.883 -38.998 41.941 1.00 92.88 112 ALA A N 1
ATOM 829 C CA . ALA A 1 112 ? -42.976 -37.981 41.399 1.00 92.88 112 ALA A CA 1
ATOM 830 C C . ALA A 1 112 ? -43.482 -37.358 40.085 1.00 92.88 112 ALA A C 1
ATOM 832 O O . ALA A 1 112 ? -43.514 -36.138 39.935 1.00 92.88 112 ALA A O 1
ATOM 833 N N . LEU A 1 113 ? -43.914 -38.208 39.149 1.00 93.75 113 LEU A N 1
ATOM 834 C CA . LEU A 1 113 ? -44.430 -37.774 37.852 1.00 93.75 113 LEU A CA 1
ATOM 835 C C . LEU A 1 113 ? -45.770 -37.048 37.985 1.00 93.75 113 LEU A C 1
ATOM 837 O O . LEU A 1 113 ? -45.959 -36.022 37.341 1.00 93.75 113 LEU A O 1
ATOM 841 N N . ASP A 1 114 ? -46.663 -37.520 38.857 1.00 92.56 114 ASP A N 1
ATOM 842 C CA . ASP A 1 114 ? -47.950 -36.861 39.103 1.00 92.56 114 ASP A CA 1
ATOM 843 C C . ASP A 1 114 ? -47.757 -35.453 39.672 1.00 92.56 114 ASP A C 1
ATOM 845 O O . ASP A 1 114 ? -48.459 -34.526 39.275 1.00 92.56 114 ASP A O 1
ATOM 849 N N . LEU A 1 115 ? -46.795 -35.282 40.583 1.00 91.75 115 LEU A N 1
ATOM 850 C CA . LEU A 1 115 ? -46.450 -33.983 41.164 1.00 91.75 115 LEU A CA 1
ATOM 851 C C . LEU A 1 115 ? -45.904 -33.020 40.105 1.00 91.75 115 LEU A C 1
ATOM 853 O O . LEU A 1 115 ? -46.283 -31.850 40.082 1.00 91.75 115 LEU A O 1
ATOM 857 N N . LEU A 1 116 ? -45.054 -33.519 39.203 1.00 94.50 116 LEU A N 1
ATOM 858 C CA . LEU A 1 116 ? -44.520 -32.733 38.094 1.00 94.50 116 LEU A CA 1
ATOM 859 C C . LEU A 1 116 ? -45.619 -32.321 37.107 1.00 94.50 116 LEU A C 1
ATOM 861 O O . LEU A 1 116 ? -45.681 -31.159 36.710 1.00 94.50 116 LEU A O 1
ATOM 865 N N . ILE A 1 117 ? -46.497 -33.256 36.735 1.00 93.19 117 ILE A N 1
ATOM 866 C CA . ILE A 1 117 ? -47.632 -32.993 35.842 1.00 93.19 117 ILE A CA 1
ATOM 867 C C . ILE A 1 117 ? -48.542 -31.934 36.465 1.00 93.19 117 ILE A C 1
ATOM 869 O O . ILE A 1 117 ? -48.823 -30.932 35.816 1.00 93.19 117 ILE A O 1
ATOM 873 N N . GLN A 1 118 ? -48.926 -32.099 37.735 1.00 90.25 118 GLN A N 1
ATOM 874 C CA . GLN A 1 118 ? -49.773 -31.135 38.445 1.00 90.25 118 GLN A CA 1
ATOM 875 C C . GLN A 1 118 ? -49.158 -29.734 38.464 1.00 90.25 118 GLN A C 1
ATOM 877 O O . GLN A 1 118 ? -49.857 -28.748 38.238 1.00 90.25 118 GLN A O 1
ATOM 882 N N . TYR A 1 119 ? -47.850 -29.634 38.697 1.00 92.19 119 TYR A N 1
ATOM 883 C CA . TYR A 1 119 ? -47.140 -28.361 38.665 1.00 92.19 119 TYR A CA 1
ATOM 884 C C . TYR A 1 119 ? -47.133 -27.721 37.264 1.00 92.19 119 TYR A C 1
ATOM 886 O O . TYR A 1 119 ? -47.438 -26.535 37.128 1.00 92.19 119 TYR A O 1
ATOM 894 N N . LEU A 1 120 ? -46.830 -28.493 36.214 1.00 92.31 120 LEU A N 1
ATOM 895 C CA . LE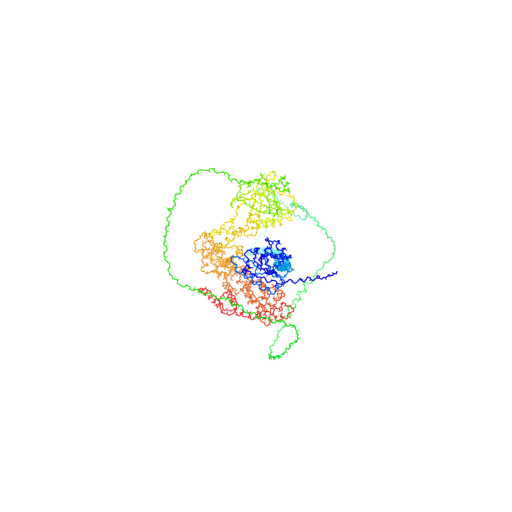U A 1 120 ? -46.782 -27.992 34.835 1.00 92.31 120 LEU A CA 1
ATOM 896 C C . LEU A 1 120 ? -48.170 -27.610 34.300 1.00 92.31 120 LEU A C 1
ATOM 898 O O . LEU A 1 120 ? -48.303 -26.611 33.595 1.00 92.31 120 LEU A O 1
ATOM 902 N N . GLU A 1 121 ? -49.214 -28.363 34.649 1.00 90.12 121 GLU A N 1
ATOM 903 C CA . GLU A 1 121 ? -50.602 -27.995 34.346 1.00 90.12 121 GLU A CA 1
ATOM 904 C C . GLU A 1 121 ? -50.982 -26.687 35.037 1.00 90.12 121 GLU A C 1
ATOM 906 O O . GLU A 1 121 ? -51.577 -25.804 34.422 1.00 90.12 121 GLU A O 1
ATOM 911 N N . GLY A 1 122 ? -50.541 -26.515 36.282 1.00 86.25 122 GLY A N 1
ATOM 912 C CA . GLY A 1 122 ? -50.669 -25.267 37.015 1.00 86.25 122 GLY A CA 1
ATOM 913 C C . GLY A 1 122 ? -50.040 -24.065 36.335 1.00 86.25 122 GLY A C 1
ATOM 914 O O . GLY A 1 122 ? -50.650 -22.996 36.269 1.00 86.25 122 GLY A O 1
ATOM 915 N N . LEU A 1 123 ? -48.823 -24.245 35.823 1.00 87.88 123 LEU A N 1
ATOM 916 C CA . LEU A 1 123 ? -48.118 -23.255 35.016 1.00 87.88 123 LEU A CA 1
ATOM 917 C C . LEU A 1 123 ? -48.865 -22.926 33.721 1.00 87.88 123 LEU A C 1
ATOM 919 O O . LEU A 1 123 ? -49.008 -21.753 33.387 1.00 87.88 123 LEU A O 1
ATOM 923 N N . ARG A 1 124 ? -49.350 -23.947 33.005 1.00 87.94 124 ARG A N 1
ATOM 924 C CA . ARG A 1 124 ? -50.065 -23.789 31.730 1.00 87.94 124 ARG A CA 1
ATOM 925 C C . ARG A 1 124 ? -51.367 -23.012 31.889 1.00 87.94 124 ARG A C 1
ATOM 927 O O . ARG A 1 124 ? -51.692 -22.188 31.041 1.00 87.94 124 ARG A O 1
ATOM 934 N N . ASP A 1 125 ? -52.115 -23.284 32.951 1.00 84.56 125 ASP A N 1
ATOM 935 C CA . ASP A 1 125 ? -53.459 -22.738 33.146 1.00 84.56 125 ASP A CA 1
ATOM 936 C C . ASP A 1 125 ? -53.449 -21.260 33.610 1.00 84.56 125 ASP A C 1
ATOM 938 O O . ASP A 1 125 ? -54.499 -20.691 33.917 1.00 84.56 125 ASP A O 1
ATOM 942 N N . GLN A 1 126 ? -52.280 -20.608 33.655 1.00 78.31 126 GLN A N 1
ATOM 943 C CA . GLN A 1 126 ? -52.141 -19.204 34.042 1.00 78.31 126 GLN A CA 1
ATOM 944 C C . GLN A 1 126 ? -52.158 -18.243 32.846 1.00 78.31 126 GLN A C 1
ATOM 946 O O . GLN A 1 126 ? -51.299 -18.328 31.968 1.00 78.31 126 GLN A O 1
ATOM 951 N N . PRO A 1 127 ? -53.086 -17.271 32.820 1.00 70.06 127 PRO A N 1
ATOM 952 C CA . PRO A 1 127 ? -53.118 -16.253 31.781 1.00 70.06 127 PRO A CA 1
ATOM 953 C C . PRO A 1 127 ? -52.149 -15.097 32.081 1.00 70.06 127 PRO A C 1
ATOM 955 O O . PRO A 1 127 ? -52.248 -14.457 33.126 1.00 70.06 127 PRO A O 1
ATOM 958 N N . GLY A 1 128 ? -51.289 -14.761 31.115 1.00 65.44 128 GLY A N 1
ATOM 959 C CA . GLY A 1 128 ? -50.768 -13.396 30.946 1.00 65.44 128 GLY A CA 1
ATOM 960 C C . GLY A 1 128 ? -49.360 -13.068 31.456 1.00 65.44 128 GLY A C 1
ATOM 961 O O . GLY A 1 128 ? -48.890 -11.983 31.134 1.00 65.44 128 GLY A O 1
ATOM 962 N N . ASP A 1 129 ? -48.660 -13.966 32.155 1.00 67.12 129 ASP A N 1
ATOM 963 C CA . ASP A 1 129 ? -47.286 -13.716 32.621 1.00 67.12 129 ASP A CA 1
ATOM 964 C C . ASP A 1 129 ? -46.277 -14.643 31.921 1.00 67.12 129 ASP A C 1
ATOM 966 O O . ASP A 1 129 ? -46.513 -15.840 31.746 1.00 67.12 129 ASP A O 1
ATOM 970 N N . SER A 1 130 ? -45.121 -14.103 31.520 1.00 81.62 130 SER A N 1
ATOM 971 C CA . SER A 1 130 ? -44.020 -14.907 30.982 1.00 81.62 130 SER A CA 1
ATOM 972 C C . SER A 1 130 ? -43.434 -15.792 32.084 1.00 81.62 130 SER A C 1
ATOM 974 O O . SER A 1 130 ? -42.820 -15.290 33.028 1.00 81.62 130 SER A O 1
ATOM 976 N N . VAL A 1 131 ? -43.601 -17.108 31.959 1.00 84.25 131 VAL A N 1
ATOM 977 C CA . VAL A 1 131 ? -43.016 -18.098 32.873 1.00 84.25 131 VAL A CA 1
ATOM 978 C C . VAL A 1 131 ? -41.483 -18.085 32.719 1.00 84.25 131 VAL A C 1
ATOM 980 O O . VAL A 1 131 ? -40.997 -18.304 31.607 1.00 84.25 131 VAL A O 1
ATOM 983 N N . PRO A 1 132 ? -40.692 -17.827 33.783 1.00 86.12 132 PRO A N 1
ATOM 984 C CA . PRO A 1 132 ? -39.230 -17.812 33.688 1.00 86.12 132 PRO A CA 1
ATOM 985 C C . PRO A 1 132 ? -38.664 -19.154 33.202 1.00 86.12 132 PRO A C 1
ATOM 987 O O . PRO A 1 132 ? -39.167 -20.201 33.576 1.00 86.12 132 PRO A O 1
ATOM 990 N N . ALA A 1 133 ? -37.577 -19.183 32.428 1.00 86.56 133 ALA A N 1
ATOM 991 C CA . ALA A 1 133 ? -37.068 -20.451 31.875 1.00 86.56 133 ALA A CA 1
ATOM 992 C C . ALA A 1 133 ? -36.731 -21.510 32.952 1.00 86.56 133 ALA A C 1
ATOM 994 O O . ALA A 1 133 ? -37.008 -22.693 32.764 1.00 86.56 133 ALA A O 1
ATOM 995 N N . TYR A 1 134 ? -36.213 -21.084 34.112 1.00 86.75 134 TYR A N 1
ATOM 996 C CA . TYR A 1 134 ? -35.908 -21.983 35.234 1.00 86.75 134 TYR A CA 1
ATOM 997 C C . TYR A 1 134 ? -37.153 -22.597 35.892 1.00 86.75 134 TYR A C 1
ATOM 999 O O . TYR A 1 134 ? -37.063 -23.613 36.574 1.00 86.75 134 TYR A O 1
ATOM 1007 N N . ALA A 1 135 ? -38.324 -21.995 35.688 1.00 90.81 135 ALA A N 1
ATOM 1008 C CA . ALA A 1 135 ? -39.587 -22.484 36.210 1.00 90.81 135 ALA A CA 1
ATOM 1009 C C . ALA A 1 135 ? -40.079 -23.753 35.522 1.00 90.81 135 ALA A C 1
ATOM 1011 O O . ALA A 1 135 ? -40.765 -24.574 36.129 1.00 90.81 135 ALA A O 1
ATOM 1012 N N . LEU A 1 136 ? -39.734 -23.898 34.244 1.00 91.50 136 LEU A N 1
ATOM 1013 C CA . LEU A 1 136 ? -40.166 -25.001 33.392 1.00 91.50 136 LEU A CA 1
ATOM 1014 C C . LEU A 1 136 ? -39.436 -26.310 33.718 1.00 91.50 136 LEU A C 1
ATOM 1016 O O . LEU A 1 136 ? -39.831 -27.367 33.236 1.00 91.50 136 LEU A O 1
ATOM 1020 N N . GLN A 1 137 ? -38.377 -26.241 34.529 1.00 91.75 137 GLN A N 1
ATOM 1021 C CA . GLN A 1 137 ? -37.540 -27.374 34.912 1.00 91.75 137 GLN A CA 1
ATOM 1022 C C . GLN A 1 137 ? -37.441 -27.471 36.443 1.00 91.75 137 GLN A C 1
ATOM 1024 O O . GLN A 1 137 ? -36.366 -27.243 36.999 1.00 91.75 137 GLN A O 1
ATOM 1029 N N . PRO A 1 138 ? -38.550 -27.763 37.152 1.00 93.88 138 PRO A N 1
ATOM 1030 C CA . PRO A 1 138 ? -38.502 -27.914 38.599 1.00 93.88 138 PRO A CA 1
ATOM 1031 C C . PRO A 1 138 ? -37.691 -29.156 38.981 1.00 93.88 138 PRO A C 1
ATOM 1033 O O . PRO A 1 138 ? -37.813 -30.220 38.369 1.00 93.88 138 PRO A O 1
ATOM 1036 N N . GLU A 1 139 ? -36.897 -29.044 40.038 1.00 94.50 139 GLU A N 1
ATOM 1037 C CA . GLU A 1 139 ? -36.262 -30.198 40.671 1.00 94.50 139 GLU A CA 1
ATOM 1038 C C . GLU A 1 139 ? -37.241 -30.826 41.672 1.00 94.50 139 GLU A C 1
ATOM 1040 O O . GLU A 1 139 ? -38.053 -30.125 42.267 1.00 94.50 139 GLU A O 1
ATOM 1045 N N . ILE A 1 140 ? -37.197 -32.142 41.881 1.00 95.31 140 ILE A N 1
ATOM 1046 C CA . ILE A 1 140 ? -38.043 -32.814 42.880 1.00 95.31 140 ILE A CA 1
ATOM 1047 C C . ILE A 1 140 ? -37.147 -33.342 43.990 1.00 95.31 140 ILE A C 1
ATOM 1049 O O . ILE A 1 140 ? -36.210 -34.093 43.724 1.00 95.31 140 ILE A O 1
ATOM 1053 N N . ALA A 1 141 ? -37.452 -32.973 45.231 1.00 95.38 141 ALA A N 1
ATOM 1054 C CA . ALA A 1 141 ? -36.691 -33.380 46.400 1.00 95.38 141 ALA A CA 1
ATOM 1055 C C . ALA A 1 141 ? -37.587 -34.169 47.368 1.00 95.38 141 ALA A C 1
ATOM 1057 O O . ALA A 1 141 ? -38.594 -33.659 47.868 1.00 95.38 141 ALA A O 1
ATOM 1058 N N . PHE A 1 142 ? -37.203 -35.417 47.646 1.00 95.00 142 PHE A N 1
ATOM 1059 C CA . PHE A 1 142 ? -37.925 -36.315 48.549 1.00 95.00 142 PHE A CA 1
ATOM 1060 C C . PHE A 1 142 ? -37.263 -36.354 49.920 1.00 95.00 142 PHE A C 1
ATOM 1062 O O . PHE A 1 142 ? -36.078 -36.664 50.044 1.00 95.00 142 PHE A O 1
ATOM 1069 N N . GLY A 1 143 ? -38.042 -36.028 50.949 1.00 91.88 143 GLY A N 1
ATOM 1070 C CA . GLY A 1 143 ? -37.570 -36.036 52.325 1.00 91.88 143 GLY A CA 1
ATOM 1071 C C . GLY A 1 143 ? -36.646 -34.864 52.680 1.00 91.88 143 GLY A C 1
ATOM 1072 O O . GLY A 1 143 ? -36.017 -34.214 51.846 1.00 91.88 143 GLY A O 1
ATOM 1073 N N . ARG A 1 144 ? -36.546 -34.595 53.984 1.00 89.38 144 ARG A N 1
ATOM 1074 C CA . ARG A 1 144 ? -35.869 -33.404 54.529 1.00 89.38 144 ARG A CA 1
ATOM 1075 C C . ARG A 1 144 ? -34.399 -33.269 54.135 1.00 89.38 144 ARG A C 1
ATOM 1077 O O . ARG A 1 144 ? -33.912 -32.154 53.988 1.00 89.38 144 ARG A O 1
ATOM 1084 N N . THR A 1 145 ? -33.679 -34.382 54.019 1.00 89.94 145 THR A N 1
ATOM 1085 C CA . THR A 1 145 ? -32.250 -34.369 53.678 1.00 89.94 145 THR A CA 1
ATOM 1086 C C . THR A 1 145 ? -32.044 -33.851 52.258 1.00 89.94 145 THR A C 1
ATOM 1088 O O . THR A 1 145 ? -31.222 -32.963 52.058 1.00 89.94 145 THR A O 1
ATOM 1091 N N . ALA A 1 146 ? -32.863 -34.321 51.309 1.00 88.25 146 ALA A N 1
ATOM 1092 C CA . ALA A 1 146 ? -32.837 -33.843 49.931 1.00 88.25 146 ALA A CA 1
ATOM 1093 C C . ALA A 1 146 ? -33.317 -32.390 49.829 1.00 88.25 146 ALA A C 1
ATOM 1095 O O . ALA A 1 146 ? -32.762 -31.622 49.051 1.00 88.25 146 ALA A O 1
ATOM 1096 N N . TRP A 1 147 ? -34.307 -31.980 50.636 1.00 91.00 147 TRP A N 1
ATOM 1097 C CA . TRP A 1 147 ? -34.746 -30.578 50.679 1.00 91.00 147 TRP A CA 1
ATOM 1098 C C . TRP A 1 147 ? -33.593 -29.652 51.059 1.00 91.00 147 TRP A C 1
ATOM 1100 O O . TRP A 1 147 ? -33.380 -28.641 50.398 1.00 91.00 147 TRP A O 1
ATOM 1110 N N . ARG A 1 148 ? -32.830 -30.015 52.097 1.00 90.75 148 ARG A N 1
ATOM 1111 C CA . ARG A 1 148 ? -31.678 -29.233 52.553 1.00 90.75 148 ARG A CA 1
ATOM 1112 C C . ARG A 1 148 ? -30.584 -29.171 51.496 1.00 90.75 148 ARG A C 1
ATOM 1114 O O . ARG A 1 148 ? -30.134 -28.081 51.173 1.00 90.75 148 ARG A O 1
ATOM 1121 N N . GLU A 1 149 ? -30.204 -30.316 50.934 1.00 88.94 149 GLU A N 1
ATOM 1122 C CA . GLU A 1 149 ? -29.170 -30.388 49.898 1.00 88.94 149 GLU A CA 1
ATOM 1123 C C . GLU A 1 149 ? -29.533 -29.518 48.690 1.00 88.94 149 GLU A C 1
ATOM 1125 O O . GLU A 1 149 ? -28.736 -28.682 48.266 1.00 88.94 149 GLU A O 1
ATOM 1130 N N . HIS A 1 150 ? -30.772 -29.631 48.202 1.00 86.38 150 HIS A N 1
ATOM 1131 C CA . HIS A 1 150 ? -31.241 -28.799 47.104 1.00 86.38 150 HIS A CA 1
ATOM 1132 C C . HIS A 1 150 ? -31.315 -27.325 47.490 1.00 86.38 150 HIS A C 1
ATOM 1134 O O . HIS A 1 150 ? -30.906 -26.501 46.685 1.00 86.38 150 HIS A O 1
ATOM 1140 N N . LEU A 1 151 ? -31.781 -26.957 48.690 1.00 84.25 151 LEU A N 1
ATOM 1141 C CA . LEU A 1 151 ? -31.911 -25.551 49.086 1.00 84.25 151 LEU A CA 1
ATOM 1142 C C . LEU A 1 151 ? -30.562 -24.871 49.388 1.00 84.25 151 LEU A C 1
ATOM 1144 O O . LEU A 1 151 ? -30.389 -23.683 49.090 1.00 84.25 151 LEU A O 1
ATOM 1148 N N . GLU A 1 152 ? -29.579 -25.604 49.894 1.00 85.50 152 GLU A N 1
ATOM 1149 C CA . GLU A 1 152 ? -28.255 -25.074 50.232 1.00 85.50 152 GLU A CA 1
ATOM 1150 C C . GLU A 1 152 ? -27.287 -25.077 49.038 1.00 85.50 152 GLU A C 1
ATOM 1152 O O . GLU A 1 152 ? -26.424 -24.200 48.971 1.00 85.50 152 GLU A O 1
ATOM 1157 N N . ALA A 1 153 ? -27.467 -25.966 48.051 1.00 79.50 153 ALA A N 1
ATOM 1158 C CA . ALA A 1 153 ? -26.595 -26.041 46.878 1.00 79.50 153 ALA A CA 1
ATOM 1159 C C . ALA A 1 153 ? -26.518 -24.711 46.083 1.00 79.50 153 ALA A C 1
ATOM 1161 O O . ALA A 1 153 ? -27.525 -23.996 45.949 1.00 79.50 153 ALA A O 1
ATOM 1162 N N . PRO A 1 154 ? -25.334 -24.363 45.533 1.00 71.88 154 PRO A N 1
ATOM 1163 C CA . PRO A 1 154 ? -25.194 -23.251 44.598 1.00 71.88 154 PRO A CA 1
ATOM 1164 C C . PRO A 1 154 ? -25.953 -23.535 43.284 1.00 71.88 154 PRO A C 1
ATOM 1166 O O . PRO A 1 154 ? -26.129 -24.701 42.918 1.00 71.88 154 PRO A O 1
ATOM 1169 N N . PRO A 1 155 ? -26.408 -22.503 42.544 1.00 68.81 155 PRO A N 1
ATOM 1170 C CA . PRO A 1 155 ? -27.197 -22.697 41.328 1.00 68.81 155 PRO A CA 1
ATOM 1171 C C . PRO A 1 155 ? -26.407 -23.480 40.268 1.00 68.81 155 PRO A C 1
ATOM 1173 O O . PRO A 1 155 ? -25.359 -23.026 39.810 1.00 68.81 155 PRO A O 1
ATOM 1176 N N . ARG A 1 156 ? -26.920 -24.632 39.813 1.00 68.19 156 ARG A N 1
ATOM 1177 C CA . ARG A 1 156 ? -26.290 -25.441 38.743 1.00 68.19 156 ARG A CA 1
ATOM 1178 C C . ARG A 1 156 ? -26.088 -24.660 37.441 1.00 68.19 156 ARG A C 1
ATOM 1180 O O . ARG A 1 156 ? -25.111 -24.886 36.732 1.00 68.19 156 ARG A O 1
ATOM 1187 N N . ALA A 1 157 ? -26.975 -23.706 37.155 1.00 64.31 157 ALA A N 1
ATOM 1188 C CA . ALA A 1 157 ? -26.854 -22.814 36.006 1.00 64.31 157 ALA A CA 1
ATOM 1189 C C . ALA A 1 157 ? -25.576 -21.954 36.056 1.00 64.31 157 ALA A C 1
ATOM 1191 O O . ALA A 1 157 ? -24.954 -21.740 35.019 1.00 64.31 157 ALA A O 1
ATOM 1192 N N . ALA A 1 158 ? -25.141 -21.523 37.246 1.00 65.75 158 ALA A N 1
ATOM 1193 C CA . ALA A 1 158 ? -23.913 -20.746 37.407 1.00 65.75 158 ALA A CA 1
ATOM 1194 C C . ALA A 1 158 ? -22.667 -21.589 37.083 1.00 65.75 158 ALA A C 1
ATOM 1196 O O . ALA A 1 158 ? -21.794 -21.135 36.351 1.00 65.75 158 ALA A O 1
ATOM 1197 N N . LEU A 1 159 ? -22.638 -22.849 37.527 1.00 70.81 159 LEU A N 1
ATOM 1198 C CA . LEU A 1 159 ? -21.557 -23.796 37.226 1.00 70.81 159 LEU A CA 1
ATOM 1199 C C . LEU A 1 159 ? -21.446 -24.111 35.728 1.00 70.81 159 LEU A C 1
ATOM 1201 O O . LEU A 1 159 ? -20.347 -24.117 35.177 1.00 70.81 159 LEU A O 1
ATOM 1205 N N . HIS A 1 160 ? -22.571 -24.345 35.046 1.00 72.56 160 HIS A N 1
ATOM 1206 C CA . HIS A 1 160 ? -22.555 -24.594 33.601 1.00 72.56 160 HIS A CA 1
ATOM 1207 C C . HIS A 1 160 ? -22.180 -23.347 32.792 1.00 72.56 160 HIS A C 1
ATOM 1209 O O . HIS A 1 160 ? -21.438 -23.463 31.816 1.00 72.56 160 HIS A O 1
ATOM 1215 N N . ALA A 1 161 ? -22.634 -22.159 33.205 1.00 69.81 161 ALA A N 1
ATOM 1216 C CA . ALA A 1 161 ? -22.236 -20.900 32.580 1.00 69.81 161 ALA A CA 1
ATOM 1217 C C . ALA A 1 161 ? -20.729 -20.636 32.743 1.00 69.81 161 ALA A C 1
ATOM 1219 O O . ALA A 1 161 ? -20.068 -20.226 31.790 1.00 69.81 161 ALA A O 1
ATOM 1220 N N . GLU A 1 162 ? -20.164 -20.935 33.913 1.00 71.25 162 GLU A N 1
ATOM 1221 C CA . GLU A 1 162 ? -18.734 -20.786 34.185 1.00 71.25 162 GLU A CA 1
ATOM 1222 C C . GLU A 1 162 ? -17.885 -21.790 33.385 1.00 71.25 162 GLU A C 1
ATOM 1224 O O . GLU A 1 162 ? -16.873 -21.414 32.790 1.00 71.25 162 GLU A O 1
ATOM 1229 N N . GLN A 1 163 ? -18.336 -23.044 33.264 1.00 78.62 163 GLN A N 1
ATOM 1230 C CA . GLN A 1 163 ? -17.692 -24.046 32.406 1.00 78.62 163 GLN A CA 1
ATOM 1231 C C . GLN A 1 163 ? -17.742 -23.663 30.921 1.00 78.62 163 GLN A C 1
ATOM 1233 O O . GLN A 1 163 ? -16.736 -23.795 30.221 1.00 78.62 163 GLN A O 1
ATOM 1238 N N . ALA A 1 164 ? -18.878 -23.155 30.436 1.00 73.50 164 ALA A N 1
ATOM 1239 C CA . ALA A 1 164 ? -19.007 -22.679 29.061 1.00 73.50 164 ALA A CA 1
ATOM 1240 C C . ALA A 1 164 ? -18.096 -21.467 28.798 1.00 73.50 164 ALA A C 1
ATOM 1242 O O . ALA A 1 164 ? -17.377 -21.443 27.797 1.00 73.50 164 ALA A O 1
ATOM 1243 N N . ALA A 1 165 ? -18.048 -20.503 29.723 1.00 76.31 165 ALA A N 1
ATOM 1244 C CA . ALA A 1 165 ? -17.156 -19.349 29.633 1.00 76.31 165 ALA A CA 1
ATOM 1245 C C . ALA A 1 165 ? -15.673 -19.760 29.634 1.00 76.31 165 ALA A C 1
ATOM 1247 O O . ALA A 1 165 ? -14.877 -19.219 28.864 1.00 76.31 165 ALA A O 1
ATOM 1248 N N . MET A 1 166 ? -15.297 -20.756 30.443 1.00 87.50 166 MET A N 1
ATOM 1249 C CA . MET A 1 166 ? -13.936 -21.295 30.474 1.00 87.50 166 MET A CA 1
ATOM 1250 C C . MET A 1 166 ? -13.563 -21.996 29.157 1.00 87.50 166 MET A C 1
ATOM 1252 O O . MET A 1 166 ? -12.454 -21.802 28.662 1.00 87.50 166 MET A O 1
ATOM 1256 N N . GLN A 1 167 ? -14.483 -22.749 28.543 1.00 85.69 167 GLN A N 1
ATOM 1257 C CA . GLN A 1 167 ? -14.251 -23.382 27.238 1.00 85.69 167 GLN A CA 1
ATOM 1258 C C . GLN A 1 167 ? -14.095 -22.360 26.107 1.00 85.69 167 GLN A C 1
ATOM 1260 O O . GLN A 1 167 ? -13.216 -22.521 25.261 1.00 85.69 167 GLN A O 1
ATOM 1265 N N . VAL A 1 168 ? -14.908 -21.297 26.099 1.00 87.38 168 VAL A N 1
ATOM 1266 C CA . VAL A 1 168 ? -14.776 -20.200 25.125 1.00 87.38 168 VAL A CA 1
ATOM 1267 C C . VAL A 1 168 ? -13.422 -19.509 25.283 1.00 87.38 168 VAL A C 1
ATOM 1269 O O . VAL A 1 168 ? -12.692 -19.369 24.305 1.00 87.38 168 VAL A O 1
ATOM 1272 N N . ARG A 1 169 ? -13.029 -19.176 26.519 1.00 91.69 169 ARG A N 1
ATOM 1273 C CA . ARG A 1 169 ? -11.734 -18.542 26.802 1.00 91.69 169 ARG A CA 1
ATOM 1274 C C . ARG A 1 169 ? -10.546 -19.442 26.436 1.00 91.69 169 ARG A C 1
ATOM 1276 O O . ARG A 1 169 ? -9.535 -18.939 25.958 1.00 91.69 169 ARG A O 1
ATOM 1283 N N . SER A 1 170 ? -10.663 -20.761 26.612 1.00 90.44 170 SER A N 1
ATOM 1284 C CA . SER A 1 170 ? -9.641 -21.720 26.164 1.00 90.44 170 SER A CA 1
ATOM 1285 C C . SER A 1 170 ? -9.483 -21.710 24.642 1.00 90.44 170 SER A C 1
ATOM 1287 O O . SER A 1 170 ? -8.360 -21.653 24.154 1.00 90.44 170 SER A O 1
ATOM 1289 N N . ARG A 1 171 ? -10.592 -21.707 23.889 1.00 92.69 171 ARG A N 1
ATOM 1290 C CA . ARG A 1 171 ? -10.551 -21.654 22.419 1.00 92.69 171 ARG A CA 1
ATOM 1291 C C . ARG A 1 171 ? -9.948 -20.347 21.907 1.00 92.69 171 ARG A C 1
ATOM 1293 O O . ARG A 1 171 ? -9.110 -20.389 21.015 1.00 92.69 171 ARG A O 1
ATOM 1300 N N . GLU A 1 172 ? -10.302 -19.210 22.509 1.00 91.12 172 GLU A N 1
ATOM 1301 C CA . GLU A 1 172 ? -9.692 -17.916 22.166 1.00 91.12 172 GLU A CA 1
ATOM 1302 C C . GLU A 1 172 ? -8.176 -17.899 22.412 1.00 91.12 172 GLU A C 1
ATOM 1304 O O . GLU A 1 172 ? -7.426 -17.306 21.632 1.00 91.12 172 GLU A O 1
ATOM 1309 N N . LEU A 1 173 ? -7.702 -18.533 23.491 1.00 92.19 173 LEU A N 1
ATOM 1310 C CA . LEU A 1 173 ? -6.269 -18.640 23.775 1.00 92.19 173 LEU A CA 1
ATOM 1311 C C . LEU A 1 173 ? -5.552 -19.537 22.760 1.00 92.19 173 LEU A C 1
ATOM 1313 O O . LEU A 1 173 ? -4.480 -19.159 22.287 1.00 92.19 173 LEU A O 1
ATOM 1317 N N . ASP A 1 174 ? -6.154 -20.663 22.372 1.00 92.19 174 ASP A N 1
ATOM 1318 C CA . ASP A 1 174 ? -5.601 -21.556 21.348 1.00 92.19 174 ASP A CA 1
ATOM 1319 C C . ASP A 1 174 ? -5.527 -20.868 19.975 1.00 92.19 174 ASP A C 1
ATOM 1321 O O . ASP A 1 174 ? -4.515 -20.961 19.276 1.00 92.19 174 ASP A O 1
ATOM 1325 N N . GLU A 1 175 ? -6.570 -20.124 19.594 1.00 89.81 175 GLU A N 1
ATOM 1326 C CA . GLU A 1 175 ? -6.595 -19.334 18.358 1.00 89.81 175 GLU A CA 1
ATOM 1327 C C . GLU A 1 175 ? -5.537 -18.225 18.373 1.00 89.81 175 GLU A C 1
ATOM 1329 O O . GLU A 1 175 ? -4.789 -18.069 17.403 1.00 89.81 175 GLU A O 1
ATOM 1334 N N . ARG A 1 176 ? -5.400 -17.499 19.492 1.00 94.06 176 ARG A N 1
ATOM 1335 C CA . ARG A 1 176 ? -4.337 -16.497 19.668 1.00 94.06 176 ARG A CA 1
ATOM 1336 C C . ARG A 1 176 ? -2.938 -17.111 19.611 1.00 94.06 176 ARG A C 1
ATOM 1338 O O . ARG A 1 176 ? -2.059 -16.512 18.993 1.00 94.06 176 ARG A O 1
ATOM 1345 N N . SER A 1 177 ? -2.726 -18.286 20.206 1.00 94.38 177 SER A N 1
ATOM 1346 C CA . SER A 1 177 ? -1.435 -18.986 20.158 1.00 94.38 177 SER A CA 1
ATOM 1347 C C . SER A 1 177 ? -1.070 -19.364 18.722 1.00 94.38 177 SER A C 1
ATOM 1349 O O . SER A 1 177 ? 0.015 -19.022 18.253 1.00 94.38 177 SER A O 1
ATOM 1351 N N . ARG A 1 178 ? -2.011 -19.947 17.966 1.00 96.00 178 ARG A N 1
ATOM 1352 C CA . ARG A 1 178 ? -1.804 -20.280 16.543 1.00 96.00 178 ARG A CA 1
ATOM 1353 C C . ARG A 1 178 ? -1.516 -19.044 15.693 1.00 96.00 178 ARG A C 1
ATOM 1355 O O . ARG A 1 178 ? -0.639 -19.083 14.833 1.00 96.00 178 ARG A O 1
ATOM 1362 N N . ALA A 1 179 ? -2.216 -17.936 15.937 1.00 88.88 179 ALA A N 1
ATOM 1363 C CA . ALA A 1 179 ? -1.969 -16.679 15.233 1.00 88.88 179 ALA A CA 1
ATOM 1364 C C . ALA A 1 179 ? -0.567 -16.110 15.533 1.00 88.88 179 ALA A C 1
ATOM 1366 O O . ALA A 1 179 ? 0.095 -15.580 14.636 1.00 88.88 179 ALA A O 1
ATOM 1367 N N . LEU A 1 180 ? -0.083 -16.238 16.775 1.00 92.19 180 LEU A N 1
ATOM 1368 C CA . LEU A 1 180 ? 1.274 -15.835 17.152 1.00 92.19 180 LEU A CA 1
ATOM 1369 C C . LEU A 1 180 ? 2.340 -16.723 16.501 1.00 92.19 180 LEU A C 1
ATOM 1371 O O . LEU A 1 180 ? 3.308 -16.187 15.965 1.00 92.19 180 LEU A O 1
ATOM 1375 N N . GLU A 1 181 ? 2.144 -18.042 16.476 1.00 93.50 181 GLU A N 1
ATOM 1376 C CA . GLU A 1 181 ? 3.044 -18.985 15.796 1.00 93.50 181 GLU A CA 1
ATOM 1377 C C . GLU A 1 181 ? 3.134 -18.696 14.291 1.00 93.50 181 GLU A C 1
ATOM 1379 O O . GLU A 1 181 ? 4.231 -18.618 13.735 1.00 93.50 181 GLU A O 1
ATOM 1384 N N . GLN A 1 182 ? 2.000 -18.438 13.630 1.00 90.06 182 GLN A N 1
ATOM 1385 C CA . GLN A 1 182 ? 1.978 -18.047 12.215 1.00 90.06 182 GLN A CA 1
ATOM 1386 C C . GLN A 1 182 ? 2.732 -16.736 11.972 1.00 90.06 182 GLN A C 1
ATOM 1388 O O . GLN A 1 182 ? 3.502 -16.620 11.016 1.00 90.06 182 GLN A O 1
ATOM 1393 N N . ARG A 1 183 ? 2.559 -15.747 12.856 1.00 94.25 183 ARG A N 1
ATOM 1394 C CA . ARG A 1 183 ? 3.257 -14.462 12.750 1.00 94.25 183 ARG A CA 1
ATOM 1395 C C . ARG A 1 183 ? 4.761 -14.606 12.988 1.00 94.25 183 ARG A C 1
ATOM 1397 O O . ARG A 1 183 ? 5.542 -13.964 12.288 1.00 94.25 183 ARG A O 1
ATOM 1404 N N . GLN A 1 184 ? 5.176 -15.462 13.920 1.00 94.56 184 GLN A N 1
ATOM 1405 C CA . GLN A 1 184 ? 6.587 -15.786 14.148 1.00 94.56 184 GLN A CA 1
ATOM 1406 C C . GLN A 1 184 ? 7.204 -16.500 12.939 1.00 94.56 184 GLN A C 1
ATOM 1408 O O . GLN A 1 184 ? 8.292 -16.124 12.506 1.00 94.56 184 GLN A O 1
ATOM 1413 N N . ALA A 1 185 ? 6.494 -17.459 12.338 1.00 90.94 185 ALA A N 1
ATOM 1414 C CA . ALA A 1 185 ? 6.943 -18.139 11.124 1.00 90.94 185 ALA A CA 1
ATOM 1415 C C . ALA A 1 185 ? 7.100 -17.168 9.938 1.00 90.94 185 ALA A C 1
ATOM 1417 O O . ALA A 1 185 ? 8.101 -17.226 9.222 1.00 90.94 185 ALA A O 1
ATOM 1418 N N . ALA A 1 186 ? 6.158 -16.234 9.765 1.00 89.00 186 ALA A N 1
ATOM 1419 C CA . ALA A 1 186 ? 6.231 -15.202 8.731 1.00 89.00 186 ALA A CA 1
ATOM 1420 C C . ALA A 1 186 ? 7.417 -14.241 8.941 1.00 89.00 186 ALA A C 1
ATOM 1422 O O . ALA A 1 186 ? 8.128 -13.917 7.990 1.00 89.00 186 ALA A O 1
ATOM 1423 N N . LEU A 1 187 ? 7.683 -13.829 10.186 1.00 92.69 187 LEU A N 1
ATOM 1424 C CA . LEU A 1 187 ? 8.850 -13.001 10.513 1.00 92.69 187 LEU A CA 1
ATOM 1425 C C . LEU A 1 187 ? 10.169 -13.740 10.250 1.00 92.69 187 LEU A C 1
ATOM 1427 O O . LEU A 1 187 ? 11.084 -13.155 9.675 1.00 92.69 187 LEU A O 1
ATOM 1431 N N . ALA A 1 188 ? 10.256 -15.027 10.596 1.00 91.69 188 ALA A N 1
ATOM 1432 C CA . ALA A 1 188 ? 11.434 -15.850 10.318 1.00 91.69 188 ALA A CA 1
ATOM 1433 C C . ALA A 1 188 ? 11.651 -16.096 8.811 1.00 91.69 188 ALA A C 1
ATOM 1435 O O . ALA A 1 188 ? 12.787 -16.241 8.359 1.00 91.69 188 ALA A O 1
ATOM 1436 N N . ALA A 1 189 ? 10.583 -16.155 8.009 1.00 89.44 189 ALA A N 1
ATOM 1437 C CA . ALA A 1 189 ? 10.690 -16.174 6.549 1.00 89.44 189 ALA A CA 1
ATOM 1438 C C . ALA A 1 189 ? 11.237 -14.838 6.017 1.00 89.44 189 ALA A C 1
ATOM 1440 O O . ALA A 1 189 ? 12.249 -14.828 5.323 1.00 89.44 189 ALA A O 1
ATOM 1441 N N . SER A 1 190 ? 10.663 -13.713 6.452 1.00 89.00 190 SER A N 1
ATOM 1442 C CA . SER A 1 190 ? 11.117 -12.380 6.037 1.00 89.00 190 SER A CA 1
ATOM 1443 C C . SER A 1 190 ? 12.577 -12.095 6.421 1.00 89.00 190 SER A C 1
ATOM 1445 O O . SER A 1 190 ? 13.314 -11.497 5.640 1.00 89.00 190 SER A O 1
ATOM 1447 N N . GLN A 1 191 ? 13.034 -12.558 7.589 1.00 94.62 191 GLN A N 1
ATOM 1448 C CA . GLN A 1 191 ? 14.439 -12.439 7.997 1.00 94.62 191 GLN A CA 1
ATOM 1449 C C . GLN A 1 191 ? 15.386 -13.182 7.045 1.00 94.62 191 GLN A C 1
ATOM 1451 O O . GLN A 1 191 ? 16.399 -12.615 6.638 1.00 94.62 191 GLN A O 1
ATOM 1456 N N . ARG A 1 192 ? 15.029 -14.401 6.621 1.00 96.69 192 ARG A N 1
ATOM 1457 C CA . ARG A 1 192 ? 15.810 -15.170 5.638 1.00 96.69 192 ARG A CA 1
ATOM 1458 C C . ARG A 1 192 ? 15.848 -14.490 4.269 1.00 96.69 192 ARG A C 1
ATOM 1460 O O . ARG A 1 192 ? 16.900 -14.465 3.626 1.00 96.69 192 ARG A O 1
ATOM 1467 N N . ASP A 1 193 ? 14.742 -13.885 3.846 1.00 87.69 193 ASP A N 1
ATOM 1468 C CA . ASP A 1 193 ? 14.689 -13.128 2.591 1.00 87.69 193 ASP A CA 1
ATOM 1469 C C . ASP A 1 193 ? 15.601 -11.893 2.644 1.00 87.69 193 ASP A C 1
ATOM 1471 O O . ASP A 1 193 ? 16.340 -11.619 1.696 1.00 87.69 193 ASP A O 1
ATOM 1475 N N . ILE A 1 194 ? 15.619 -11.180 3.777 1.00 89.50 194 ILE A N 1
ATOM 1476 C CA . ILE A 1 194 ? 16.508 -10.029 4.000 1.00 89.50 194 ILE A CA 1
ATOM 1477 C C . ILE A 1 194 ? 17.980 -10.456 3.973 1.00 89.50 194 ILE A C 1
ATOM 1479 O O . ILE A 1 194 ? 18.806 -9.769 3.370 1.00 89.50 194 ILE A O 1
ATOM 1483 N N . GLU A 1 195 ? 18.334 -11.575 4.603 1.00 92.75 195 GLU A N 1
ATOM 1484 C CA . GLU A 1 195 ? 19.703 -12.108 4.579 1.00 92.75 195 GLU A CA 1
ATOM 1485 C C . GLU A 1 195 ? 20.133 -12.506 3.163 1.00 92.75 195 GLU A C 1
ATOM 1487 O O . GLU A 1 195 ? 21.228 -12.149 2.721 1.00 92.75 195 GLU A O 1
ATOM 1492 N N . THR A 1 196 ? 19.238 -13.148 2.413 1.00 91.75 196 THR A N 1
ATOM 1493 C CA . THR A 1 196 ? 19.471 -13.516 1.010 1.00 91.75 196 THR A CA 1
ATOM 1494 C C . THR A 1 196 ? 19.668 -12.274 0.137 1.00 91.75 196 THR A C 1
ATOM 1496 O O . THR A 1 196 ? 20.601 -12.214 -0.668 1.00 91.75 196 THR A O 1
ATOM 1499 N N . ALA A 1 197 ? 18.844 -11.241 0.328 1.00 87.31 197 ALA A N 1
ATOM 1500 C CA . ALA A 1 197 ? 18.975 -9.971 -0.380 1.00 87.31 197 ALA A CA 1
ATOM 1501 C C . ALA A 1 197 ? 20.291 -9.253 -0.039 1.00 87.31 197 ALA A C 1
ATOM 1503 O O . ALA A 1 197 ? 20.964 -8.742 -0.934 1.00 87.31 197 ALA A O 1
ATOM 1504 N N . ARG A 1 198 ? 20.708 -9.257 1.235 1.00 95.75 198 ARG A N 1
ATOM 1505 C CA . ARG A 1 198 ? 22.000 -8.694 1.661 1.00 95.75 198 ARG A CA 1
ATOM 1506 C C . ARG A 1 198 ? 23.176 -9.409 0.999 1.00 95.75 198 ARG A C 1
ATOM 1508 O O . ARG A 1 198 ? 24.072 -8.737 0.493 1.00 95.75 198 ARG A O 1
ATOM 1515 N N . ALA A 1 199 ? 23.153 -10.740 0.942 1.00 92.19 199 ALA A N 1
ATOM 1516 C CA . ALA A 1 199 ? 24.185 -11.518 0.257 1.00 92.19 199 ALA A CA 1
ATOM 1517 C C . ALA A 1 199 ? 24.240 -11.208 -1.252 1.00 92.19 199 ALA A C 1
ATOM 1519 O O . ALA A 1 199 ? 25.326 -11.064 -1.818 1.00 92.19 199 ALA A O 1
ATOM 1520 N N . ALA A 1 200 ? 23.083 -11.035 -1.900 1.00 89.25 200 ALA A N 1
ATOM 1521 C CA . ALA A 1 200 ? 23.009 -10.650 -3.308 1.00 89.25 200 ALA A CA 1
ATOM 1522 C C . ALA A 1 200 ? 23.578 -9.241 -3.565 1.00 89.25 200 ALA A C 1
ATOM 1524 O O . ALA A 1 200 ? 24.347 -9.057 -4.509 1.00 89.25 200 ALA A O 1
ATOM 1525 N N . ILE A 1 201 ? 23.257 -8.264 -2.707 1.00 90.44 201 ILE A N 1
ATOM 1526 C CA . ILE A 1 201 ? 23.799 -6.897 -2.793 1.00 90.44 201 ILE A CA 1
ATOM 1527 C C . ILE A 1 201 ? 25.321 -6.907 -2.623 1.00 90.44 201 ILE A C 1
ATOM 1529 O O . ILE A 1 201 ? 26.030 -6.250 -3.384 1.00 90.44 201 ILE A O 1
ATOM 1533 N N . GLU A 1 202 ? 25.838 -7.675 -1.666 1.00 93.94 202 GLU A N 1
ATOM 1534 C CA . GLU A 1 202 ? 27.281 -7.802 -1.446 1.00 93.94 202 GLU A CA 1
ATOM 1535 C C . GLU A 1 202 ? 27.985 -8.426 -2.663 1.00 93.94 202 GLU A C 1
ATOM 1537 O O . GLU A 1 202 ? 29.024 -7.939 -3.109 1.00 93.94 202 GLU A O 1
ATOM 1542 N N . SER A 1 203 ? 27.380 -9.447 -3.279 1.00 92.31 203 SER A N 1
ATOM 1543 C CA . SER A 1 203 ? 27.879 -10.020 -4.535 1.00 92.31 203 SER A CA 1
ATOM 1544 C C . SER A 1 203 ? 27.879 -9.002 -5.679 1.00 92.31 203 SER A C 1
ATOM 1546 O O . SER A 1 203 ? 28.833 -8.960 -6.454 1.00 92.31 203 SER A O 1
ATOM 1548 N N . GLN A 1 204 ? 26.832 -8.182 -5.807 1.00 90.69 204 GLN A N 1
ATOM 1549 C CA . GLN A 1 204 ? 26.770 -7.136 -6.831 1.00 90.69 204 GLN A CA 1
ATOM 1550 C C . GLN A 1 204 ? 27.832 -6.058 -6.606 1.00 90.69 204 GLN A C 1
ATOM 1552 O O . GLN A 1 204 ? 28.469 -5.632 -7.567 1.00 90.69 204 GLN A O 1
ATOM 1557 N N . ARG A 1 205 ? 28.076 -5.657 -5.352 1.00 94.44 205 ARG A N 1
ATOM 1558 C CA . ARG A 1 205 ? 29.140 -4.704 -5.007 1.00 94.44 205 ARG A CA 1
ATOM 1559 C C . ARG A 1 205 ? 30.517 -5.205 -5.425 1.00 94.44 205 ARG A C 1
ATOM 1561 O O . ARG A 1 205 ? 31.277 -4.423 -5.985 1.00 94.44 205 ARG A O 1
ATOM 1568 N N . ARG A 1 206 ? 30.814 -6.497 -5.242 1.00 94.56 206 ARG A N 1
ATOM 1569 C CA . ARG A 1 206 ? 32.069 -7.094 -5.737 1.00 94.56 206 ARG A CA 1
ATOM 1570 C C . ARG A 1 206 ? 32.177 -7.028 -7.257 1.00 94.56 206 ARG A C 1
ATOM 1572 O O . ARG A 1 206 ? 33.181 -6.552 -7.760 1.00 94.56 206 ARG A O 1
ATOM 1579 N N . ILE A 1 207 ? 31.117 -7.399 -7.981 1.00 90.75 207 ILE A N 1
ATOM 1580 C CA . ILE A 1 207 ? 31.100 -7.332 -9.454 1.00 90.75 207 ILE A CA 1
ATOM 1581 C C . ILE A 1 207 ? 31.321 -5.896 -9.951 1.00 90.75 207 ILE A C 1
ATOM 1583 O O . ILE A 1 207 ? 32.030 -5.682 -10.933 1.00 90.75 207 ILE A O 1
ATOM 1587 N N . VAL A 1 208 ? 30.707 -4.905 -9.298 1.00 90.12 208 VAL A N 1
ATOM 1588 C CA . VAL A 1 208 ? 30.913 -3.488 -9.631 1.00 90.12 208 VAL A CA 1
ATOM 1589 C C . VAL A 1 208 ? 32.344 -3.055 -9.311 1.00 90.12 208 VAL A C 1
ATOM 1591 O O . VAL A 1 208 ? 32.953 -2.383 -10.138 1.00 90.12 208 VAL A O 1
ATOM 1594 N N . GLY A 1 209 ? 32.901 -3.485 -8.176 1.00 93.12 209 GLY A N 1
ATOM 1595 C CA . GLY A 1 209 ? 34.301 -3.245 -7.815 1.00 93.12 209 GLY A CA 1
ATOM 1596 C C . GLY A 1 209 ? 35.280 -3.805 -8.850 1.00 93.12 209 GLY A C 1
ATOM 1597 O O . GLY A 1 209 ? 36.130 -3.070 -9.346 1.00 93.12 209 GLY A O 1
ATOM 1598 N N . ASP A 1 210 ? 35.098 -5.061 -9.262 1.00 91.62 210 ASP A N 1
ATOM 1599 C CA . ASP A 1 210 ? 35.929 -5.712 -10.283 1.00 91.62 210 ASP A CA 1
ATOM 1600 C C . ASP A 1 210 ? 35.821 -5.002 -11.642 1.00 91.62 210 ASP A C 1
ATOM 1602 O O . ASP A 1 210 ? 36.813 -4.826 -12.352 1.00 91.62 210 ASP A O 1
ATOM 1606 N N . ARG A 1 211 ? 34.612 -4.552 -12.013 1.00 91.19 211 ARG A N 1
ATOM 1607 C CA . ARG A 1 211 ? 34.398 -3.766 -13.238 1.00 91.19 211 ARG A CA 1
ATOM 1608 C C . ARG A 1 211 ? 35.066 -2.399 -13.170 1.00 91.19 211 ARG A C 1
ATOM 1610 O O . ARG A 1 211 ? 35.644 -1.996 -14.173 1.00 91.19 211 ARG A O 1
ATOM 1617 N N . SER A 1 212 ? 35.003 -1.714 -12.028 1.00 90.06 212 SER A N 1
ATOM 1618 C CA . SER A 1 212 ? 35.679 -0.428 -11.820 1.00 90.06 212 SER A CA 1
ATOM 1619 C C . SER A 1 212 ? 37.186 -0.588 -11.978 1.00 90.06 212 SER A C 1
ATOM 1621 O O . SER A 1 212 ? 37.776 0.077 -12.819 1.00 90.06 212 SER A O 1
ATOM 1623 N N . ALA A 1 213 ? 37.784 -1.567 -11.292 1.00 90.94 213 ALA A N 1
ATOM 1624 C CA . ALA A 1 213 ? 39.210 -1.859 -11.425 1.00 90.94 213 ALA A CA 1
ATOM 1625 C C . ALA A 1 213 ? 39.599 -2.213 -12.875 1.00 90.94 213 ALA A C 1
ATOM 1627 O O . ALA A 1 213 ? 40.660 -1.824 -13.363 1.00 90.94 213 ALA A O 1
ATOM 1628 N N . GLY A 1 214 ? 38.723 -2.923 -13.596 1.00 93.00 214 GLY A N 1
ATOM 1629 C CA . GLY A 1 214 ? 38.905 -3.211 -15.017 1.00 93.00 214 GLY A CA 1
ATOM 1630 C C . GLY A 1 214 ? 38.828 -1.976 -15.924 1.00 93.00 214 GLY A C 1
ATOM 1631 O O . GLY A 1 214 ? 39.509 -1.940 -16.950 1.00 93.00 214 GLY A O 1
ATOM 1632 N N . LEU A 1 215 ? 38.018 -0.972 -15.576 1.00 90.38 215 LEU A N 1
ATOM 1633 C CA . LEU A 1 215 ? 37.956 0.305 -16.290 1.00 90.38 215 LEU A CA 1
ATOM 1634 C C . LEU A 1 215 ? 39.198 1.152 -16.009 1.00 90.38 215 LEU A C 1
ATOM 1636 O O . LEU A 1 215 ? 39.813 1.608 -16.968 1.00 90.38 215 LEU A O 1
ATOM 1640 N N . ASP A 1 216 ? 39.639 1.242 -14.755 1.00 89.56 216 ASP A N 1
ATOM 1641 C CA . ASP A 1 216 ? 40.861 1.964 -14.371 1.00 89.56 216 ASP A CA 1
ATOM 1642 C C . ASP A 1 216 ? 42.100 1.375 -15.082 1.00 89.56 216 ASP A C 1
ATOM 1644 O O . ASP A 1 216 ? 42.965 2.086 -15.604 1.00 89.56 216 ASP A O 1
ATOM 1648 N N . ALA A 1 217 ? 42.165 0.043 -15.200 1.00 91.81 217 ALA A N 1
ATOM 1649 C CA . ALA A 1 217 ? 43.212 -0.641 -15.960 1.00 91.81 217 ALA A CA 1
ATOM 1650 C C . ALA A 1 217 ? 43.165 -0.325 -17.470 1.00 91.81 217 ALA A C 1
ATOM 1652 O O . ALA A 1 217 ? 44.202 -0.249 -18.129 1.00 91.81 217 ALA A O 1
ATOM 1653 N N . ARG A 1 218 ? 41.972 -0.131 -18.045 1.00 92.38 218 ARG A N 1
ATOM 1654 C CA . ARG A 1 218 ? 41.823 0.270 -19.454 1.00 92.38 218 ARG A CA 1
ATOM 1655 C C . ARG A 1 218 ? 42.154 1.738 -19.667 1.00 92.38 218 ARG A C 1
ATOM 1657 O O . ARG A 1 218 ? 42.758 2.061 -20.683 1.00 92.38 218 ARG A O 1
ATOM 1664 N N . GLU A 1 219 ? 41.782 2.606 -18.737 1.00 93.62 219 GLU A N 1
ATOM 1665 C CA . GLU A 1 219 ? 42.104 4.031 -18.785 1.00 93.62 219 GLU A CA 1
ATOM 1666 C C . GLU A 1 219 ? 43.619 4.248 -18.723 1.00 93.62 219 GLU A C 1
ATOM 1668 O O . GLU A 1 219 ? 44.183 4.953 -19.558 1.00 93.62 219 GLU A O 1
ATOM 1673 N N . THR A 1 220 ? 44.311 3.537 -17.830 1.00 91.81 220 THR A N 1
ATOM 1674 C CA . THR A 1 220 ? 45.782 3.566 -17.765 1.00 91.81 220 THR A CA 1
ATOM 1675 C C . THR A 1 220 ? 46.450 3.015 -19.032 1.00 91.81 220 THR A C 1
ATOM 1677 O O . THR A 1 220 ? 47.463 3.557 -19.475 1.00 91.81 220 THR A O 1
ATOM 1680 N N . GLU A 1 221 ? 45.888 1.981 -19.663 1.00 93.19 221 GLU A N 1
ATOM 1681 C CA . GLU A 1 221 ? 46.359 1.472 -20.961 1.00 93.19 221 GLU A CA 1
ATOM 1682 C C . GLU A 1 221 ? 46.114 2.470 -22.106 1.00 93.19 221 GLU A C 1
ATOM 1684 O O . GLU A 1 221 ? 46.983 2.657 -22.959 1.00 93.19 221 GLU A O 1
ATOM 1689 N N . LEU A 1 222 ? 44.962 3.148 -22.129 1.00 91.94 222 LEU A N 1
ATOM 1690 C CA . LEU A 1 222 ? 44.672 4.193 -23.114 1.00 91.94 222 LEU A CA 1
ATOM 1691 C C . LEU A 1 222 ? 45.631 5.376 -22.962 1.00 91.94 222 LEU A C 1
ATOM 1693 O O . LEU A 1 222 ? 46.227 5.784 -23.956 1.00 91.94 222 LEU A O 1
ATOM 1697 N N . ALA A 1 223 ? 45.875 5.837 -21.735 1.00 90.62 223 ALA A N 1
ATOM 1698 C CA . ALA A 1 223 ? 46.850 6.891 -21.459 1.00 90.62 223 ALA A CA 1
ATOM 1699 C C . ALA A 1 223 ? 48.259 6.514 -21.958 1.00 90.62 223 ALA A C 1
ATOM 1701 O O . ALA A 1 223 ? 48.951 7.327 -22.569 1.00 90.62 223 ALA A O 1
ATOM 1702 N N . ARG A 1 224 ? 48.681 5.251 -21.785 1.00 94.06 224 ARG A N 1
ATOM 1703 C CA . ARG A 1 224 ? 49.954 4.757 -22.345 1.00 94.06 224 ARG A CA 1
ATOM 1704 C C . ARG A 1 224 ? 49.973 4.801 -23.872 1.00 94.06 224 ARG A C 1
ATOM 1706 O O . ARG A 1 224 ? 50.974 5.207 -24.457 1.00 94.06 224 ARG A O 1
ATOM 1713 N N . ARG A 1 225 ? 48.882 4.400 -24.529 1.00 93.69 225 ARG A N 1
ATOM 1714 C CA . ARG A 1 225 ? 48.777 4.440 -25.998 1.00 93.69 225 ARG A CA 1
ATOM 1715 C C . ARG A 1 225 ? 48.792 5.861 -26.541 1.00 93.69 225 ARG A C 1
ATOM 1717 O O . ARG A 1 225 ? 49.399 6.091 -27.582 1.00 93.69 225 ARG A O 1
ATOM 1724 N N . GLU A 1 226 ? 48.167 6.806 -25.850 1.00 93.19 226 GLU A N 1
ATOM 1725 C CA . GLU A 1 226 ? 48.187 8.218 -26.234 1.00 93.19 226 GLU A CA 1
ATOM 1726 C C . GLU A 1 226 ? 49.602 8.797 -26.210 1.00 93.19 226 GLU A C 1
ATOM 1728 O O . GLU A 1 226 ? 49.989 9.479 -27.159 1.00 93.19 226 GLU A O 1
ATOM 1733 N N . VAL A 1 227 ? 50.407 8.454 -25.198 1.00 94.19 227 VAL A N 1
ATOM 1734 C CA . VAL A 1 227 ? 51.826 8.843 -25.140 1.00 94.19 227 VAL A CA 1
ATOM 1735 C C . VAL A 1 227 ? 52.600 8.284 -26.339 1.00 94.19 227 VAL A C 1
ATOM 1737 O O . VAL A 1 227 ? 53.308 9.032 -27.012 1.00 94.19 227 VAL A O 1
ATOM 1740 N N . VAL A 1 228 ? 52.412 7.001 -26.671 1.00 93.44 228 VAL A N 1
ATOM 1741 C CA . VAL A 1 228 ? 53.062 6.376 -27.840 1.00 93.44 228 VAL A CA 1
ATOM 1742 C C . VAL A 1 228 ? 52.632 7.046 -29.150 1.00 93.44 228 VAL A C 1
ATOM 1744 O O . VAL A 1 228 ? 53.460 7.298 -30.025 1.00 93.44 228 VAL A O 1
ATOM 1747 N N . LEU A 1 229 ? 51.345 7.368 -29.306 1.00 91.88 229 LEU A N 1
ATOM 1748 C CA . LEU A 1 229 ? 50.844 8.060 -30.496 1.00 91.88 229 LEU A CA 1
ATOM 1749 C C . LEU A 1 229 ? 51.383 9.492 -30.603 1.00 91.88 229 LEU A C 1
ATOM 1751 O O . LEU A 1 229 ? 51.665 9.951 -31.711 1.00 91.88 229 LEU A O 1
ATOM 1755 N N . ALA A 1 230 ? 51.543 10.197 -29.482 1.00 90.50 230 ALA A N 1
ATOM 1756 C CA . ALA A 1 230 ? 52.151 11.524 -29.458 1.00 90.50 230 ALA A CA 1
ATOM 1757 C C . ALA A 1 230 ? 53.620 11.478 -29.909 1.00 90.50 230 ALA A C 1
ATOM 1759 O O . ALA A 1 230 ? 54.036 12.296 -30.731 1.00 90.50 230 ALA A O 1
ATOM 1760 N N . GLU A 1 231 ? 54.378 10.479 -29.456 1.00 93.38 231 GLU A N 1
ATOM 1761 C CA . GLU A 1 231 ? 55.764 10.254 -29.878 1.00 93.38 231 GLU A CA 1
ATOM 1762 C C . GLU A 1 231 ? 55.859 9.918 -31.378 1.00 93.38 231 GLU A C 1
ATOM 1764 O O . GLU A 1 231 ? 56.663 10.502 -32.107 1.00 93.38 231 GLU A O 1
ATOM 1769 N N . GLN A 1 232 ? 54.968 9.062 -31.889 1.00 92.00 232 GLN A N 1
ATOM 1770 C CA . GLN A 1 232 ? 54.895 8.762 -33.324 1.00 92.00 232 GLN A CA 1
ATOM 1771 C C . GLN A 1 232 ? 54.575 10.001 -34.171 1.00 92.00 232 GLN A C 1
ATOM 1773 O O . GLN A 1 232 ? 55.187 10.201 -35.221 1.00 92.00 232 GLN A O 1
ATOM 1778 N N . ARG A 1 233 ? 53.644 10.854 -33.721 1.00 94.19 233 ARG A N 1
ATOM 1779 C CA . ARG A 1 233 ? 53.334 12.125 -34.397 1.00 94.19 233 ARG A CA 1
ATOM 1780 C C . ARG A 1 233 ? 54.546 13.045 -34.431 1.00 94.19 233 ARG A C 1
ATOM 1782 O O . ARG A 1 233 ? 54.856 13.584 -35.489 1.00 94.19 233 ARG A O 1
ATOM 1789 N N . HIS A 1 234 ? 55.266 13.159 -33.319 1.00 94.75 234 HIS A N 1
ATOM 1790 C CA . HIS A 1 234 ? 56.489 13.951 -33.260 1.00 94.75 234 HIS A CA 1
ATOM 1791 C C . HIS A 1 234 ? 57.543 13.461 -34.266 1.00 94.75 234 HIS A C 1
ATOM 1793 O O . HIS A 1 234 ? 58.110 14.262 -35.011 1.00 94.75 234 HIS A O 1
ATOM 1799 N N . HIS A 1 235 ? 57.751 12.144 -34.367 1.00 91.00 235 HIS A N 1
ATOM 1800 C CA . HIS A 1 235 ? 58.659 11.567 -35.361 1.00 91.00 235 HIS A CA 1
ATOM 1801 C C . HIS A 1 235 ? 58.223 11.828 -36.807 1.00 91.00 235 HIS A C 1
ATOM 1803 O O . HIS A 1 235 ? 59.073 12.097 -37.659 1.00 91.00 235 HIS A O 1
ATOM 1809 N N . LEU A 1 236 ? 56.920 11.783 -37.099 1.00 92.88 236 LEU A N 1
ATOM 1810 C CA . LEU A 1 236 ? 56.399 12.131 -38.423 1.00 92.88 236 LEU A CA 1
ATOM 1811 C C . LEU A 1 236 ? 56.629 13.612 -38.747 1.00 92.88 236 LEU A C 1
ATOM 1813 O O . LEU A 1 236 ? 57.111 13.927 -39.832 1.00 92.88 236 LEU A O 1
ATOM 1817 N N . GLU A 1 237 ? 56.379 14.518 -37.802 1.00 93.50 237 GLU A N 1
ATOM 1818 C CA . GLU A 1 237 ? 56.646 15.952 -37.972 1.00 93.50 237 GLU A CA 1
ATOM 1819 C C . GLU A 1 237 ? 58.139 16.254 -38.172 1.00 93.50 237 GLU A C 1
ATOM 1821 O O . GLU A 1 237 ? 58.511 17.152 -38.934 1.00 93.50 237 GLU A O 1
ATOM 1826 N N . GLU A 1 238 ? 59.028 15.529 -37.491 1.00 93.88 238 GLU A N 1
ATOM 1827 C CA . GLU A 1 238 ? 60.466 15.611 -37.745 1.00 93.88 238 GLU A CA 1
ATOM 1828 C C . GLU A 1 238 ? 60.838 15.102 -39.138 1.00 93.88 238 GLU A C 1
ATOM 1830 O O . GLU A 1 238 ? 61.636 15.741 -39.827 1.00 93.88 238 GLU A O 1
ATOM 1835 N N . ALA A 1 239 ? 60.275 13.970 -39.564 1.00 91.56 239 ALA A N 1
ATOM 1836 C CA . ALA A 1 239 ? 60.519 13.410 -40.887 1.00 91.56 239 ALA A CA 1
ATOM 1837 C C . ALA A 1 239 ? 60.038 14.363 -41.994 1.00 91.56 239 ALA A C 1
ATOM 1839 O O . ALA A 1 239 ? 60.774 14.618 -42.947 1.00 91.56 239 ALA A O 1
ATOM 1840 N N . GLU A 1 240 ? 58.858 14.971 -41.836 1.00 93.75 240 GLU A N 1
ATOM 1841 C CA . GLU A 1 240 ? 58.355 15.999 -42.751 1.00 93.75 240 GLU A CA 1
ATOM 1842 C C . GLU A 1 240 ? 59.269 17.224 -42.808 1.00 93.75 240 GLU A C 1
ATOM 1844 O O . GLU A 1 240 ? 59.534 17.752 -43.890 1.00 93.75 240 GLU A O 1
ATOM 1849 N N . ARG A 1 241 ? 59.780 17.685 -41.657 1.00 95.19 241 ARG A N 1
ATOM 1850 C CA . ARG A 1 241 ? 60.736 18.800 -41.612 1.00 95.19 241 ARG A CA 1
ATOM 1851 C C . ARG A 1 241 ? 62.022 18.473 -42.367 1.00 95.19 241 ARG A C 1
ATOM 1853 O O . ARG A 1 241 ? 62.477 19.312 -43.143 1.00 95.19 241 ARG A O 1
ATOM 1860 N N . ARG A 1 242 ? 62.571 17.264 -42.197 1.00 94.38 242 ARG A N 1
ATOM 1861 C CA . ARG A 1 242 ? 63.751 16.800 -42.951 1.00 94.38 242 ARG A CA 1
ATOM 1862 C C . ARG A 1 242 ? 63.466 16.759 -44.451 1.00 94.38 242 ARG A C 1
ATOM 1864 O O . ARG A 1 242 ? 64.242 17.305 -45.227 1.00 94.38 242 ARG A O 1
ATOM 1871 N N . LEU A 1 243 ? 62.317 16.213 -44.849 1.00 92.94 243 LEU A N 1
ATOM 1872 C CA . LEU A 1 243 ? 61.923 16.139 -46.256 1.00 92.94 243 LEU A CA 1
ATOM 1873 C C . LEU A 1 243 ? 61.781 17.534 -46.890 1.00 92.94 243 LEU A C 1
ATOM 1875 O O . LEU A 1 243 ? 62.252 17.755 -48.003 1.00 92.94 243 LEU A O 1
ATOM 1879 N N . ARG A 1 244 ? 61.180 18.503 -46.182 1.00 93.88 244 ARG A N 1
ATOM 1880 C CA . ARG A 1 244 ? 61.082 19.897 -46.659 1.00 93.88 244 ARG A CA 1
ATOM 1881 C C . ARG A 1 244 ? 62.457 20.546 -46.822 1.00 93.88 244 ARG A C 1
ATOM 1883 O O . ARG A 1 244 ? 62.679 21.239 -47.811 1.00 93.88 244 ARG A O 1
ATOM 1890 N N . GLN A 1 245 ? 63.377 20.317 -45.884 1.00 92.62 245 GLN A N 1
ATOM 1891 C CA . GLN A 1 245 ? 64.753 20.820 -45.985 1.00 92.62 245 GLN A CA 1
ATOM 1892 C C . GLN A 1 245 ? 65.486 20.225 -47.193 1.00 92.62 245 GLN A C 1
ATOM 1894 O O . GLN A 1 245 ? 66.152 20.955 -47.924 1.00 92.62 245 GLN A O 1
ATOM 1899 N N . GLU A 1 246 ? 65.330 18.924 -47.445 1.00 92.44 246 GLU A N 1
ATOM 1900 C CA . GLU A 1 246 ? 65.900 18.275 -48.630 1.00 92.44 246 GLU A CA 1
ATOM 1901 C C . GLU A 1 246 ? 65.304 18.824 -49.930 1.00 92.44 246 GLU A C 1
ATOM 1903 O O . GLU A 1 246 ? 66.046 19.103 -50.869 1.00 92.44 246 GLU A O 1
ATOM 1908 N N . GLN A 1 247 ? 63.988 19.048 -49.986 1.00 93.31 247 GLN A N 1
ATOM 1909 C CA . GLN A 1 247 ? 63.338 19.657 -51.151 1.00 93.31 247 GLN A CA 1
ATOM 1910 C C . GLN A 1 247 ? 63.839 21.079 -51.422 1.00 93.31 247 GLN A C 1
ATOM 1912 O O . GLN A 1 247 ? 64.131 21.407 -52.569 1.00 93.31 247 GLN A O 1
ATOM 1917 N N . GLN A 1 248 ? 63.983 21.906 -50.382 1.00 93.19 248 GLN A N 1
ATOM 1918 C CA . GLN A 1 248 ? 64.548 23.253 -50.508 1.00 93.19 248 GLN A CA 1
ATOM 1919 C C . GLN A 1 248 ? 65.994 23.214 -51.001 1.00 93.19 248 GLN A C 1
ATOM 1921 O O . GLN A 1 248 ? 66.361 23.994 -51.875 1.00 93.19 248 GLN A O 1
ATOM 1926 N N . LYS A 1 249 ? 66.801 22.279 -50.486 1.00 92.56 249 LYS A N 1
ATOM 1927 C CA . LYS A 1 249 ? 68.176 22.081 -50.947 1.00 92.56 249 LYS A CA 1
ATOM 1928 C C . LYS A 1 249 ? 68.215 21.684 -52.423 1.00 92.56 249 LYS A C 1
ATOM 1930 O O . LYS A 1 249 ? 68.925 22.308 -53.195 1.00 92.56 249 LYS A O 1
ATOM 1935 N N . LEU A 1 250 ? 67.396 20.715 -52.834 1.00 92.69 250 LEU A N 1
ATOM 1936 C CA . LEU A 1 250 ? 67.299 20.300 -54.236 1.00 92.69 250 LEU A CA 1
ATOM 1937 C C . LEU A 1 250 ? 66.807 21.426 -55.153 1.00 92.69 250 LEU A C 1
ATOM 1939 O O . LEU A 1 250 ? 67.201 21.481 -56.316 1.00 92.69 250 LEU A O 1
ATOM 1943 N N . GLN A 1 251 ? 65.934 22.308 -54.663 1.00 92.62 251 GLN A N 1
ATOM 1944 C CA . GLN A 1 251 ? 65.499 23.482 -55.413 1.00 92.62 251 GLN A CA 1
ATOM 1945 C C . GLN A 1 251 ? 66.642 24.494 -55.576 1.00 92.62 251 GLN A C 1
ATOM 1947 O O . GLN A 1 251 ? 66.881 24.939 -56.694 1.00 92.62 251 GLN A O 1
ATOM 1952 N N . ALA A 1 252 ? 67.383 24.791 -54.506 1.00 91.44 252 ALA A N 1
ATOM 1953 C CA . ALA A 1 252 ? 68.557 25.659 -54.568 1.00 91.44 252 ALA A CA 1
ATOM 1954 C C . ALA A 1 252 ? 69.637 25.095 -55.509 1.00 91.44 252 ALA A C 1
ATOM 1956 O O . ALA A 1 252 ? 70.151 25.820 -56.355 1.00 91.44 252 ALA A O 1
ATOM 1957 N N . ASP A 1 253 ? 69.911 23.788 -55.436 1.00 89.94 253 ASP A N 1
ATOM 1958 C CA . ASP A 1 253 ? 70.854 23.106 -56.330 1.00 89.94 253 ASP A CA 1
ATOM 1959 C C . ASP A 1 253 ? 70.398 23.202 -57.804 1.00 89.94 253 ASP A C 1
ATOM 1961 O O . ASP A 1 253 ? 71.215 23.359 -58.711 1.00 89.94 253 ASP A O 1
ATOM 1965 N N . ARG A 1 254 ? 69.084 23.135 -58.078 1.00 93.94 254 ARG A N 1
ATOM 1966 C CA . ARG A 1 254 ? 68.534 23.330 -59.435 1.00 93.94 254 ARG A CA 1
ATOM 1967 C C . ARG A 1 254 ? 68.728 24.755 -59.941 1.00 93.94 254 ARG A C 1
ATOM 1969 O O . ARG A 1 254 ? 69.125 24.919 -61.092 1.00 93.94 254 ARG A O 1
ATOM 1976 N N . GLU A 1 255 ? 68.454 25.749 -59.103 1.00 92.44 255 GLU A N 1
ATOM 1977 C CA . GLU A 1 255 ? 68.668 27.163 -59.429 1.00 92.44 255 GLU A CA 1
ATOM 1978 C C . GLU A 1 255 ? 70.161 27.436 -59.694 1.00 92.44 255 GLU A C 1
ATOM 1980 O O . GLU A 1 255 ? 70.504 28.105 -60.667 1.00 92.44 255 GLU A O 1
ATOM 1985 N N . GLU A 1 256 ? 71.066 26.841 -58.909 1.00 92.75 256 GLU A N 1
ATOM 1986 C CA . GLU A 1 256 ? 72.515 26.925 -59.139 1.00 92.75 256 GLU A CA 1
ATOM 1987 C C . GLU A 1 256 ? 72.925 26.298 -60.481 1.00 92.75 256 GLU A C 1
ATOM 1989 O O . GLU A 1 256 ? 73.683 26.903 -61.244 1.00 92.75 256 GLU A O 1
ATOM 1994 N N . ILE A 1 257 ? 72.393 25.117 -60.818 1.00 92.00 257 ILE A N 1
ATOM 1995 C CA . ILE A 1 257 ? 72.636 24.473 -62.119 1.00 92.00 257 ILE A CA 1
ATOM 1996 C C . ILE A 1 257 ? 72.142 25.355 -63.274 1.00 92.00 257 ILE A C 1
ATOM 1998 O O . ILE A 1 257 ? 72.817 25.443 -64.300 1.00 92.00 257 ILE A O 1
ATOM 2002 N N . GLU A 1 258 ? 70.991 26.013 -63.131 1.00 92.69 258 GLU A N 1
ATOM 2003 C CA . GLU A 1 258 ? 70.444 26.910 -64.154 1.00 92.69 258 GLU A CA 1
ATOM 2004 C C . GLU A 1 258 ? 71.327 28.150 -64.358 1.00 92.69 258 GLU A C 1
ATOM 2006 O O . GLU A 1 258 ? 71.649 28.499 -65.497 1.00 92.69 258 GLU A O 1
ATOM 2011 N N . VAL A 1 259 ? 71.820 28.750 -63.270 1.00 91.38 259 VAL A N 1
ATOM 2012 C CA . VAL A 1 259 ? 72.796 29.851 -63.324 1.00 91.38 259 VAL A CA 1
ATOM 2013 C C . VAL A 1 259 ? 74.091 29.409 -64.009 1.00 91.38 259 VAL A C 1
ATOM 2015 O O . VAL A 1 259 ? 74.592 30.107 -64.894 1.00 91.38 259 VAL A O 1
ATOM 2018 N N . LEU A 1 260 ? 74.629 28.238 -63.649 1.00 91.00 260 LEU A N 1
ATOM 2019 C CA . LEU A 1 260 ? 75.828 27.686 -64.288 1.00 91.00 260 LEU A CA 1
ATOM 2020 C C . LEU A 1 260 ? 75.607 27.426 -65.782 1.00 91.00 260 LEU A C 1
ATOM 2022 O O . LEU A 1 260 ? 76.504 27.683 -66.585 1.00 91.00 260 LEU A O 1
ATOM 2026 N N . ARG A 1 261 ? 74.416 26.962 -66.170 1.00 92.88 261 ARG A N 1
ATOM 2027 C CA . ARG A 1 261 ? 74.053 26.738 -67.573 1.00 92.88 261 ARG A CA 1
ATOM 2028 C C . ARG A 1 261 ? 74.036 28.042 -68.367 1.00 92.88 261 ARG A C 1
ATOM 2030 O O . ARG A 1 261 ? 74.684 28.104 -69.408 1.00 92.88 261 ARG A O 1
ATOM 2037 N N . SER A 1 262 ? 73.392 29.086 -67.842 1.00 89.44 262 SER A N 1
ATOM 2038 C CA . SER A 1 262 ? 73.401 30.424 -68.452 1.00 89.44 262 SER A CA 1
ATOM 2039 C C . SER A 1 262 ? 74.826 30.968 -68.597 1.00 89.44 262 SER A C 1
ATOM 2041 O O . SER A 1 262 ? 75.177 31.517 -69.636 1.00 89.44 262 SER A O 1
ATOM 2043 N N . ALA A 1 263 ? 75.681 30.773 -67.587 1.00 89.25 263 ALA A N 1
ATOM 2044 C CA . ALA A 1 263 ? 77.072 31.219 -67.640 1.00 89.25 263 ALA A CA 1
ATOM 2045 C C . ALA A 1 263 ? 77.902 30.473 -68.704 1.00 89.25 263 ALA A C 1
ATOM 2047 O O . ALA A 1 263 ? 78.799 31.062 -69.316 1.00 89.25 263 ALA A O 1
ATOM 2048 N N . ILE A 1 264 ? 77.624 29.183 -68.932 1.00 89.50 264 ILE A N 1
ATOM 2049 C CA . ILE A 1 264 ? 78.233 28.407 -70.020 1.00 89.50 264 ILE A CA 1
ATOM 2050 C C . ILE A 1 264 ? 77.766 28.948 -71.373 1.00 89.50 264 ILE A C 1
ATOM 2052 O O . ILE A 1 264 ? 78.612 29.211 -72.223 1.00 89.50 264 ILE A O 1
ATOM 2056 N N . GLU A 1 265 ? 76.464 29.180 -71.553 1.00 90.38 265 GLU A N 1
ATOM 2057 C CA . GLU A 1 265 ? 75.898 29.734 -72.792 1.00 90.38 265 GLU A CA 1
ATOM 2058 C C . GLU A 1 265 ? 76.492 31.113 -73.128 1.00 90.38 265 GLU A C 1
ATOM 2060 O O . GLU A 1 265 ? 76.927 31.345 -74.260 1.00 90.38 265 GLU A O 1
ATOM 2065 N N . ASP A 1 266 ? 76.615 31.999 -72.136 1.00 88.06 266 ASP A N 1
ATOM 2066 C CA . ASP A 1 266 ? 77.272 33.301 -72.290 1.00 88.06 266 ASP A CA 1
ATOM 2067 C C . ASP A 1 266 ? 78.741 33.149 -72.701 1.00 88.06 266 ASP A C 1
ATOM 2069 O O . ASP A 1 266 ? 79.243 33.854 -73.583 1.00 88.06 266 ASP A O 1
ATOM 2073 N N . ARG A 1 267 ? 79.460 32.205 -72.082 1.00 90.88 267 ARG A N 1
ATOM 2074 C CA . ARG A 1 267 ? 80.870 31.956 -72.394 1.00 90.88 267 ARG A CA 1
ATOM 2075 C C . ARG A 1 267 ? 81.048 31.361 -73.788 1.00 90.88 267 ARG A C 1
ATOM 2077 O O . ARG A 1 267 ? 81.982 31.754 -74.483 1.00 90.88 267 ARG A O 1
ATOM 2084 N N . GLU A 1 268 ? 80.154 30.479 -74.221 1.00 90.81 268 GLU A N 1
ATOM 2085 C CA . GLU A 1 268 ? 80.101 29.968 -75.593 1.00 90.81 268 GLU A CA 1
ATOM 2086 C C . GLU A 1 268 ? 79.787 31.075 -76.606 1.00 90.81 268 GLU A C 1
ATOM 2088 O O . GLU A 1 268 ? 80.361 31.090 -77.694 1.00 90.81 268 GLU A O 1
ATOM 2093 N N . ALA A 1 269 ? 78.911 32.027 -76.271 1.00 86.06 269 ALA A N 1
ATOM 2094 C CA . ALA A 1 269 ? 78.639 33.187 -77.120 1.00 86.06 269 ALA A CA 1
ATOM 2095 C C . ALA A 1 269 ? 79.869 34.103 -77.248 1.00 86.06 269 ALA A C 1
ATOM 2097 O O . ALA A 1 269 ? 80.178 34.582 -78.339 1.00 86.06 269 ALA A O 1
ATOM 2098 N N . VAL A 1 270 ? 80.613 34.313 -76.156 1.00 87.19 270 VAL A N 1
ATOM 2099 C CA . VAL A 1 270 ? 81.887 35.053 -76.176 1.00 87.19 270 VAL A CA 1
ATOM 2100 C C . VAL A 1 270 ? 82.946 34.323 -77.001 1.00 87.19 270 VAL A C 1
ATOM 2102 O O . VAL A 1 270 ? 83.679 34.969 -77.747 1.00 87.19 270 VAL A O 1
ATOM 2105 N N . LEU A 1 271 ? 83.046 32.996 -76.875 1.00 87.00 271 LEU A N 1
ATOM 2106 C CA . LEU A 1 271 ? 83.977 32.197 -77.674 1.00 87.00 271 LEU A CA 1
ATOM 2107 C C . LEU A 1 271 ? 83.632 32.264 -79.161 1.00 87.00 271 LEU A C 1
ATOM 2109 O O . LEU A 1 271 ? 84.527 32.548 -79.946 1.00 87.00 271 LEU A O 1
ATOM 2113 N N . ARG A 1 272 ? 82.353 32.136 -79.530 1.00 88.06 272 ARG A N 1
ATOM 2114 C CA . ARG A 1 272 ? 81.898 32.315 -80.917 1.00 88.06 272 ARG A CA 1
ATOM 2115 C C . ARG A 1 272 ? 82.266 33.683 -81.481 1.00 88.06 272 ARG A C 1
ATOM 2117 O O . ARG A 1 272 ? 82.839 33.752 -82.558 1.00 88.06 272 ARG A O 1
ATOM 2124 N N . ARG A 1 273 ? 82.036 34.764 -80.727 1.00 86.12 273 ARG A N 1
ATOM 2125 C CA . ARG A 1 273 ? 82.472 36.111 -81.143 1.00 86.12 273 ARG A CA 1
ATOM 2126 C C . ARG A 1 273 ? 83.982 36.195 -81.337 1.00 86.12 273 ARG A C 1
ATOM 2128 O O . ARG A 1 273 ? 84.436 36.799 -82.292 1.00 86.12 273 ARG A O 1
ATOM 2135 N N . ARG A 1 274 ? 84.772 35.573 -80.456 1.00 85.62 274 ARG A N 1
ATOM 2136 C CA . ARG A 1 274 ? 86.234 35.534 -80.612 1.00 85.62 274 ARG A CA 1
ATOM 2137 C C . ARG A 1 274 ? 86.677 34.718 -81.819 1.00 85.62 274 ARG A C 1
ATOM 2139 O O . ARG A 1 274 ? 87.680 35.073 -82.418 1.00 85.62 274 ARG A O 1
ATOM 2146 N N . GLU A 1 275 ? 85.986 33.628 -82.138 1.00 87.19 275 GLU A N 1
ATOM 2147 C CA . GLU A 1 275 ? 86.234 32.839 -83.348 1.00 87.19 275 GLU A CA 1
ATOM 2148 C C . GLU A 1 275 ? 85.904 33.652 -84.605 1.00 87.19 275 GLU A C 1
ATOM 2150 O O . GLU A 1 275 ? 86.701 33.658 -85.538 1.00 87.19 275 GLU A O 1
ATOM 2155 N N . GLU A 1 276 ? 84.795 34.398 -84.603 1.00 85.44 276 GLU A N 1
ATOM 2156 C CA . GLU A 1 276 ? 84.441 35.353 -85.663 1.00 85.44 276 GLU A CA 1
ATOM 2157 C C . GLU A 1 276 ? 85.498 36.466 -85.799 1.00 85.44 276 GLU A C 1
ATOM 2159 O O . GLU A 1 276 ? 86.003 36.699 -86.896 1.00 85.44 276 GLU A O 1
ATOM 2164 N N . ASP A 1 277 ? 85.906 37.090 -84.688 1.00 82.38 277 ASP A N 1
ATOM 2165 C CA . ASP A 1 277 ? 86.953 38.121 -84.653 1.00 82.38 277 ASP A CA 1
ATOM 2166 C C . ASP A 1 277 ? 88.312 37.574 -85.134 1.00 82.38 277 ASP A C 1
ATOM 2168 O O . ASP A 1 277 ? 89.069 38.274 -85.810 1.00 82.38 277 ASP A O 1
ATOM 2172 N N . LEU A 1 278 ? 88.653 36.330 -84.770 1.00 81.75 278 LEU A N 1
ATOM 2173 C CA . LEU A 1 278 ? 89.875 35.653 -85.212 1.00 81.75 278 LEU A CA 1
ATOM 2174 C C . LEU A 1 278 ? 89.825 35.343 -86.706 1.00 81.75 278 LEU A C 1
ATOM 2176 O O . LEU A 1 278 ? 90.810 35.610 -87.387 1.00 81.75 278 LEU A O 1
ATOM 2180 N N . ALA A 1 279 ? 88.696 34.856 -87.221 1.00 79.12 279 ALA A N 1
ATOM 2181 C CA . ALA A 1 279 ? 88.505 34.631 -88.650 1.00 79.12 279 ALA A CA 1
ATOM 2182 C C . ALA A 1 279 ? 88.634 35.946 -89.443 1.00 79.12 279 ALA A C 1
ATOM 2184 O O . ALA A 1 279 ? 89.304 35.991 -90.474 1.00 79.12 279 ALA A O 1
ATOM 2185 N N . GLU A 1 280 ? 88.075 37.046 -88.929 1.00 77.50 280 GLU A N 1
ATOM 2186 C CA . GLU A 1 280 ? 88.217 38.374 -89.533 1.00 77.50 280 GLU A CA 1
ATOM 2187 C C . GLU A 1 280 ? 89.667 38.895 -89.438 1.00 77.50 280 GLU A C 1
ATOM 2189 O O . GLU A 1 280 ? 90.183 39.529 -90.363 1.00 77.50 280 GLU A O 1
ATOM 2194 N N . ALA A 1 281 ? 90.374 38.610 -88.340 1.00 74.00 281 ALA A N 1
ATOM 2195 C CA . ALA A 1 281 ? 91.783 38.958 -88.173 1.00 74.00 281 ALA A CA 1
ATOM 2196 C C . ALA A 1 281 ? 92.715 38.143 -89.089 1.00 74.00 281 ALA A C 1
ATOM 2198 O O . ALA A 1 281 ? 93.660 38.718 -89.635 1.00 74.00 281 ALA A O 1
ATOM 2199 N N . GLU A 1 282 ? 92.448 36.850 -89.284 1.00 76.50 282 GLU A N 1
ATOM 2200 C CA . GLU A 1 282 ? 93.133 35.986 -90.252 1.00 76.50 282 GLU A CA 1
ATOM 2201 C C . GLU A 1 282 ? 92.908 36.497 -91.678 1.00 76.50 282 GLU A C 1
ATOM 2203 O O . GLU A 1 282 ? 93.873 36.700 -92.413 1.00 76.50 282 GLU A O 1
ATOM 2208 N N . GLU A 1 283 ? 91.675 36.869 -92.035 1.00 72.94 283 GLU A N 1
ATOM 2209 C CA . GLU A 1 283 ? 91.376 37.488 -93.330 1.00 72.94 283 GLU A CA 1
ATOM 2210 C C . GLU A 1 283 ? 92.121 38.827 -93.517 1.00 72.94 283 GLU A C 1
ATOM 2212 O O . GLU A 1 283 ? 92.613 39.152 -94.603 1.00 72.94 283 GLU A O 1
ATOM 2217 N N . ARG A 1 284 ? 92.269 39.623 -92.449 1.00 67.69 284 ARG A N 1
ATOM 2218 C CA . ARG A 1 284 ? 93.071 40.861 -92.465 1.00 67.69 284 ARG A CA 1
ATOM 2219 C C . ARG A 1 284 ? 94.575 40.606 -92.565 1.00 67.69 284 ARG A C 1
ATOM 2221 O O . ARG A 1 284 ? 95.279 41.469 -93.099 1.00 67.69 284 ARG A O 1
ATOM 2228 N N . LEU A 1 285 ? 95.071 39.487 -92.043 1.00 65.12 285 LEU A N 1
ATOM 2229 C CA . LEU A 1 285 ? 96.465 39.057 -92.169 1.00 65.12 285 LEU A CA 1
ATOM 2230 C C . LEU A 1 285 ? 96.759 38.553 -93.586 1.00 65.12 285 LEU A C 1
ATOM 2232 O O . LEU A 1 285 ? 97.726 39.027 -94.176 1.00 65.12 285 LEU A O 1
ATOM 2236 N N . ASP A 1 286 ? 95.874 37.760 -94.191 1.00 60.09 286 ASP A N 1
ATOM 2237 C CA . ASP A 1 286 ? 95.966 37.340 -95.601 1.00 60.09 286 ASP A CA 1
ATOM 2238 C C . ASP A 1 286 ? 95.933 38.541 -96.566 1.00 60.09 286 ASP A C 1
ATOM 2240 O O . ASP A 1 286 ? 96.699 38.630 -97.535 1.00 60.09 286 ASP A O 1
ATOM 2244 N N . ARG A 1 287 ? 95.106 39.553 -96.262 1.00 58.06 287 ARG A N 1
ATOM 2245 C CA . ARG A 1 287 ? 95.101 40.843 -96.983 1.00 58.06 287 ARG A CA 1
ATOM 2246 C C . ARG A 1 287 ? 96.367 41.677 -96.749 1.00 58.06 287 ARG A C 1
ATOM 2248 O O . ARG A 1 287 ? 96.659 42.573 -97.541 1.00 58.06 287 ARG A O 1
ATOM 2255 N N . ARG A 1 288 ? 97.115 41.430 -95.670 1.00 53.03 288 ARG A N 1
ATOM 2256 C CA . ARG A 1 288 ? 98.396 42.099 -95.377 1.00 53.03 288 ARG A CA 1
ATOM 2257 C C . ARG A 1 288 ? 99.592 41.372 -95.986 1.00 53.03 288 ARG A C 1
ATOM 2259 O O . ARG A 1 288 ? 100.517 42.048 -96.430 1.00 53.03 288 ARG A O 1
ATOM 2266 N N . GLU A 1 289 ? 99.575 40.046 -96.067 1.00 49.91 289 GLU A N 1
ATOM 2267 C CA . GLU A 1 289 ? 100.650 39.269 -96.699 1.00 49.91 289 GLU A CA 1
ATOM 2268 C C . GLU A 1 289 ? 100.666 39.417 -98.229 1.00 49.91 289 GLU A C 1
ATOM 2270 O O . GLU A 1 289 ? 101.723 39.327 -98.852 1.00 49.91 289 GLU A O 1
ATOM 2275 N N . THR A 1 290 ? 99.537 39.782 -98.843 1.00 46.09 290 THR A N 1
ATOM 2276 C CA . THR A 1 290 ? 99.432 40.073 -100.285 1.00 46.09 290 THR A CA 1
ATOM 2277 C C . THR A 1 290 ? 99.873 41.490 -100.693 1.00 46.09 290 THR A C 1
ATOM 2279 O O . THR A 1 290 ? 99.870 41.817 -101.880 1.00 46.09 290 THR A O 1
ATOM 2282 N N . SER A 1 291 ? 100.304 42.342 -99.755 1.00 40.22 291 SER A N 1
ATOM 2283 C CA . SER A 1 291 ? 100.678 43.734 -100.040 1.00 40.22 291 SER A CA 1
ATOM 2284 C C . SER A 1 291 ? 101.806 44.234 -99.128 1.00 40.22 291 SER A C 1
ATOM 2286 O O . SER A 1 291 ? 101.591 45.039 -98.218 1.00 40.22 291 SER A O 1
ATOM 2288 N N . VAL A 1 292 ? 103.043 43.831 -99.427 1.00 38.00 292 VAL A N 1
ATOM 2289 C CA . VAL A 1 292 ? 104.254 44.526 -98.959 1.00 38.00 292 VAL A CA 1
ATOM 2290 C C . VAL A 1 292 ? 105.138 44.855 -100.162 1.00 38.00 292 VAL A C 1
ATOM 2292 O O . VAL A 1 292 ? 105.504 43.964 -100.928 1.00 38.00 292 VAL A O 1
ATOM 2295 N N . PRO A 1 293 ? 105.512 46.135 -100.323 1.00 34.81 293 PRO A N 1
ATOM 2296 C CA . PRO A 1 293 ? 106.943 46.431 -100.304 1.00 34.81 293 PRO A CA 1
ATOM 2297 C C . PRO A 1 293 ? 107.312 47.692 -99.492 1.00 34.81 293 PRO A C 1
ATOM 2299 O O . PRO A 1 293 ? 106.806 48.778 -99.747 1.00 34.81 293 PRO A O 1
ATOM 2302 N N . GLY A 1 294 ? 108.305 47.539 -98.600 1.00 30.25 294 GLY A N 1
ATOM 2303 C CA . GLY A 1 294 ? 109.430 48.486 -98.462 1.00 30.25 294 GLY A CA 1
ATOM 2304 C C . GLY A 1 294 ? 109.436 49.550 -97.341 1.00 30.25 294 GLY A C 1
ATOM 2305 O O . GLY A 1 294 ? 108.998 50.659 -97.589 1.00 30.25 294 GLY A O 1
ATOM 2306 N N . ALA A 1 295 ? 110.043 49.204 -96.185 1.00 28.56 295 ALA A N 1
ATOM 2307 C CA . ALA A 1 295 ? 111.082 49.890 -95.350 1.00 28.56 295 ALA A CA 1
ATOM 2308 C C . ALA A 1 295 ? 111.101 51.444 -95.108 1.00 28.56 295 ALA A C 1
ATOM 2310 O O . ALA A 1 295 ? 110.523 52.177 -95.898 1.00 28.56 295 ALA A O 1
ATOM 2311 N N . PRO A 1 296 ? 111.882 52.023 -94.141 1.00 44.84 296 PRO A N 1
ATOM 2312 C CA . PRO A 1 296 ? 112.668 51.457 -93.021 1.00 44.84 296 PRO A CA 1
ATOM 2313 C C . PRO A 1 296 ? 112.556 52.183 -91.631 1.00 44.84 296 PRO A C 1
ATOM 2315 O O . PRO A 1 296 ? 112.168 53.339 -91.517 1.00 44.84 296 PRO A O 1
ATOM 2318 N N . LEU A 1 297 ? 112.997 51.465 -90.583 1.00 36.59 297 LEU A N 1
ATOM 2319 C CA . LEU A 1 297 ? 113.661 51.839 -89.303 1.00 36.59 297 LEU A CA 1
ATOM 2320 C C . LEU A 1 297 ? 113.594 53.279 -88.721 1.00 36.59 297 LEU A C 1
ATOM 2322 O O . LEU A 1 297 ? 114.129 54.214 -89.314 1.00 36.59 297 LEU A O 1
ATOM 2326 N N . LYS A 1 298 ? 113.226 53.382 -87.424 1.00 30.84 298 LYS A N 1
ATOM 2327 C CA . LYS A 1 298 ? 114.008 54.094 -86.376 1.00 30.84 298 LYS A CA 1
ATOM 2328 C C . LYS A 1 298 ? 113.559 53.760 -84.940 1.00 30.84 298 LYS A C 1
ATOM 2330 O O . LYS A 1 298 ? 112.381 53.574 -84.666 1.00 30.84 298 LYS A O 1
ATOM 2335 N N . ALA A 1 299 ? 114.548 53.683 -84.052 1.00 35.72 299 ALA A N 1
ATOM 2336 C CA . ALA A 1 299 ? 114.487 53.305 -82.640 1.00 35.72 299 ALA A CA 1
ATOM 2337 C C . ALA A 1 299 ? 114.084 54.457 -81.697 1.00 35.72 299 ALA A C 1
ATOM 2339 O O . ALA A 1 299 ? 114.373 55.610 -82.006 1.00 35.72 299 ALA A O 1
ATOM 2340 N N . SER A 1 300 ? 113.543 54.142 -80.510 1.00 31.72 300 SER A N 1
ATOM 2341 C CA . SER A 1 300 ? 113.793 54.899 -79.268 1.00 31.72 300 SER A CA 1
ATOM 2342 C C . SER A 1 300 ? 113.324 54.126 -78.026 1.00 31.72 300 SER A C 1
ATOM 2344 O O . SER A 1 300 ? 112.379 53.346 -78.085 1.00 31.72 300 SER A O 1
ATOM 2346 N N . ALA A 1 301 ? 114.025 54.340 -76.917 1.00 31.77 301 ALA A N 1
ATOM 2347 C CA . ALA A 1 301 ? 114.027 53.564 -75.685 1.00 31.77 301 ALA A CA 1
ATOM 2348 C C . ALA A 1 301 ? 113.288 54.243 -74.508 1.00 31.77 301 ALA A C 1
ATOM 2350 O O . ALA A 1 301 ? 113.080 55.450 -74.522 1.00 31.77 301 ALA A O 1
ATOM 2351 N N . ALA A 1 302 ? 113.073 53.437 -73.455 1.00 29.69 302 ALA A N 1
ATOM 2352 C CA . ALA A 1 302 ? 113.080 53.771 -72.018 1.00 29.69 302 ALA A CA 1
ATOM 2353 C C . ALA A 1 302 ? 111.883 54.500 -71.356 1.00 29.69 302 ALA A C 1
ATOM 2355 O O . ALA A 1 302 ? 111.416 55.526 -71.829 1.00 29.69 302 ALA A O 1
ATOM 2356 N N . GLY A 1 303 ? 111.533 54.034 -70.140 1.00 29.53 303 GLY A N 1
ATOM 2357 C CA . GLY A 1 303 ? 111.240 54.934 -69.007 1.00 29.53 303 GLY A CA 1
ATOM 2358 C C . GLY A 1 303 ? 109.937 54.737 -68.210 1.00 29.53 303 GLY A C 1
ATOM 2359 O O . GLY A 1 303 ? 108.922 55.303 -68.572 1.00 29.53 303 GLY A O 1
ATOM 2360 N N . ALA A 1 304 ? 110.034 53.991 -67.099 1.00 30.16 304 ALA A N 1
ATOM 2361 C CA . ALA A 1 304 ? 109.561 54.260 -65.720 1.00 30.16 304 ALA A CA 1
ATOM 2362 C C . ALA A 1 304 ? 108.186 54.920 -65.371 1.00 30.16 304 ALA A C 1
ATOM 2364 O O . ALA A 1 304 ? 107.755 55.899 -65.962 1.00 30.16 304 ALA A O 1
ATOM 2365 N N . ALA A 1 305 ? 107.606 54.393 -64.271 1.00 36.84 305 ALA A N 1
ATOM 2366 C CA . ALA A 1 305 ? 106.565 54.893 -63.331 1.00 36.84 305 ALA A CA 1
ATOM 2367 C C . ALA A 1 305 ? 106.603 56.423 -63.026 1.00 36.84 305 ALA A C 1
ATOM 2369 O O . ALA A 1 305 ? 107.660 56.998 -63.288 1.00 36.84 305 ALA A O 1
ATOM 2370 N N . PRO A 1 306 ? 105.590 57.109 -62.402 1.00 45.50 306 PRO A N 1
ATOM 2371 C CA . PRO A 1 306 ? 104.778 56.720 -61.217 1.00 45.50 306 PRO A CA 1
ATOM 2372 C C . PRO A 1 306 ? 103.321 57.301 -61.128 1.00 45.50 306 PRO A C 1
ATOM 2374 O O . PRO A 1 306 ? 102.796 57.856 -62.085 1.00 45.50 306 PRO A O 1
ATOM 2377 N N . ALA A 1 307 ? 102.673 57.137 -59.956 1.00 37.25 307 ALA A N 1
ATOM 2378 C CA . ALA A 1 307 ? 101.408 57.745 -59.456 1.00 37.25 307 ALA A CA 1
ATOM 2379 C C . ALA A 1 307 ? 101.310 59.291 -59.664 1.00 37.25 307 ALA A C 1
ATOM 2381 O O . ALA A 1 307 ? 102.378 59.871 -59.873 1.00 37.25 307 ALA A O 1
ATOM 2382 N N . PRO A 1 308 ? 100.148 60.015 -59.559 1.00 47.78 308 PRO A N 1
ATOM 2383 C CA . PRO A 1 308 ? 99.205 60.061 -58.409 1.00 47.78 308 PRO A CA 1
ATOM 2384 C C . PRO A 1 308 ? 97.700 60.402 -58.713 1.00 47.78 308 PRO A C 1
ATOM 2386 O O . PRO A 1 308 ? 97.278 60.473 -59.860 1.00 47.78 308 PRO A O 1
ATOM 2389 N N . ALA A 1 309 ? 96.918 60.583 -57.628 1.00 36.88 309 ALA A N 1
ATOM 2390 C CA . ALA A 1 309 ? 95.519 61.067 -57.426 1.00 36.88 309 ALA A CA 1
ATOM 2391 C C . ALA A 1 309 ? 95.180 62.438 -58.112 1.00 36.88 309 ALA A C 1
ATOM 2393 O O . ALA A 1 309 ? 96.103 62.939 -58.753 1.00 36.88 309 ALA A O 1
ATOM 2394 N N . PRO A 1 310 ? 94.002 63.143 -57.979 1.00 46.44 310 PRO A N 1
ATOM 2395 C CA . PRO A 1 310 ? 92.947 63.143 -56.922 1.00 46.44 310 PRO A CA 1
ATOM 2396 C C . PRO A 1 310 ? 91.480 63.521 -57.350 1.00 46.44 310 PRO A C 1
ATOM 2398 O O . PRO A 1 310 ? 91.184 63.686 -58.526 1.00 46.44 310 PRO A O 1
ATOM 2401 N N . GLY A 1 311 ? 90.576 63.734 -56.368 1.00 32.72 311 GLY A N 1
ATOM 2402 C CA . GLY A 1 311 ? 89.344 64.564 -56.473 1.00 32.72 311 GLY A CA 1
ATOM 2403 C C . GLY A 1 311 ? 88.024 63.799 -56.230 1.00 32.72 311 GLY A C 1
ATOM 2404 O O . GLY A 1 311 ? 87.642 63.007 -57.076 1.00 32.72 311 GLY A O 1
ATOM 2405 N N . ALA A 1 312 ? 87.332 63.822 -55.079 1.00 29.39 312 ALA A N 1
ATOM 2406 C CA . ALA A 1 312 ? 86.794 64.891 -54.211 1.00 29.39 312 ALA A CA 1
ATOM 2407 C C . ALA A 1 312 ? 85.370 65.376 -54.587 1.00 29.39 312 ALA A C 1
ATOM 2409 O O . ALA A 1 312 ? 85.195 65.981 -55.637 1.00 29.39 312 ALA A O 1
ATOM 2410 N N . ALA A 1 313 ? 84.423 65.147 -53.654 1.00 33.34 313 ALA A N 1
ATOM 2411 C CA . ALA A 1 313 ? 83.191 65.892 -53.285 1.00 33.34 313 ALA A CA 1
ATOM 2412 C C . ALA A 1 313 ? 82.015 64.906 -53.044 1.00 33.34 313 ALA A C 1
ATOM 2414 O O . ALA A 1 313 ? 81.706 64.144 -53.948 1.00 33.34 313 ALA A O 1
ATOM 2415 N N . ALA A 1 314 ? 81.317 64.737 -51.909 1.00 33.56 314 ALA A N 1
ATOM 2416 C CA . ALA A 1 314 ? 81.027 65.459 -50.654 1.00 33.56 314 ALA A CA 1
ATOM 2417 C C . ALA A 1 314 ? 79.515 65.771 -50.533 1.00 33.56 314 ALA A C 1
ATOM 2419 O O . ALA A 1 314 ? 79.021 66.604 -51.283 1.00 33.56 314 ALA A O 1
ATOM 2420 N N . ALA A 1 315 ? 78.838 65.115 -49.569 1.00 33.12 315 ALA A N 1
ATOM 2421 C CA . ALA A 1 315 ? 77.761 65.586 -48.655 1.00 33.12 315 ALA A CA 1
ATOM 2422 C C . ALA A 1 315 ? 76.988 64.345 -48.115 1.00 33.12 315 ALA A C 1
ATOM 2424 O O . ALA A 1 315 ? 76.396 63.629 -48.912 1.00 33.12 315 ALA A O 1
ATOM 2425 N N . ARG A 1 316 ? 77.184 63.857 -46.871 1.00 33.84 316 ARG A N 1
ATOM 2426 C CA . ARG A 1 316 ? 76.616 64.295 -45.559 1.00 33.84 316 ARG A CA 1
ATOM 2427 C C . ARG A 1 316 ? 75.069 64.243 -45.547 1.00 33.84 316 ARG A C 1
ATOM 2429 O O . ARG A 1 316 ? 74.467 64.816 -46.438 1.00 33.84 316 ARG A O 1
ATOM 2436 N N . ASP A 1 317 ? 74.369 63.532 -44.650 1.00 31.28 317 ASP A N 1
ATOM 2437 C CA . ASP A 1 317 ? 74.525 63.462 -43.185 1.00 31.28 317 ASP A CA 1
ATOM 2438 C C . ASP A 1 317 ? 73.952 62.183 -42.505 1.00 31.28 317 ASP A C 1
ATOM 2440 O O . ASP A 1 317 ? 73.017 61.556 -42.997 1.00 31.28 317 ASP A O 1
ATOM 2444 N N . SER A 1 318 ? 74.488 61.930 -41.296 1.00 34.91 318 SER A N 1
ATOM 2445 C CA . SER A 1 318 ? 73.907 61.252 -40.110 1.00 34.91 318 SER A CA 1
ATOM 2446 C C . SER A 1 318 ? 74.083 59.732 -39.881 1.00 34.91 318 SER A C 1
ATOM 2448 O O . SER A 1 318 ? 73.336 58.885 -40.354 1.00 34.91 318 SER A O 1
ATOM 2450 N N . ALA A 1 319 ? 75.088 59.459 -39.039 1.00 34.19 319 ALA A N 1
ATOM 2451 C CA . ALA A 1 319 ? 75.555 58.238 -38.361 1.00 34.19 319 ALA A CA 1
ATOM 2452 C C . ALA A 1 319 ? 74.710 57.855 -37.103 1.00 34.19 319 ALA A C 1
ATOM 2454 O O . ALA A 1 319 ? 73.703 58.522 -36.868 1.00 34.19 319 ALA A O 1
ATOM 2455 N N . PRO A 1 320 ? 75.190 57.022 -36.138 1.00 49.31 320 PRO A N 1
ATOM 2456 C CA . PRO A 1 320 ? 75.866 55.696 -36.125 1.00 49.31 320 PRO A CA 1
ATOM 2457 C C . PRO A 1 320 ? 75.054 54.693 -35.223 1.00 49.31 320 PRO A C 1
ATOM 2459 O O . PRO A 1 320 ? 73.964 55.028 -34.791 1.00 49.31 320 PRO A O 1
ATOM 2462 N N . ALA A 1 321 ? 75.410 53.456 -34.848 1.00 32.12 321 ALA A N 1
ATOM 2463 C CA . ALA A 1 321 ? 76.680 52.766 -34.654 1.00 32.12 321 ALA A CA 1
ATOM 2464 C C . ALA A 1 321 ? 76.480 51.236 -34.674 1.00 32.12 321 ALA A C 1
ATOM 2466 O O . ALA A 1 321 ? 75.453 50.711 -34.249 1.00 32.12 321 ALA A O 1
ATOM 2467 N N . ALA A 1 322 ? 77.519 50.549 -35.138 1.00 37.84 322 ALA A N 1
ATOM 2468 C CA . ALA A 1 322 ? 77.687 49.107 -35.146 1.00 37.84 322 ALA A CA 1
ATOM 2469 C C . ALA A 1 322 ? 78.431 48.603 -33.896 1.00 37.84 322 ALA A C 1
ATOM 2471 O O . ALA A 1 322 ? 79.113 49.359 -33.207 1.00 37.84 322 ALA A O 1
ATOM 2472 N N . GLY A 1 323 ? 78.376 47.287 -33.706 1.00 29.83 323 GLY A N 1
ATOM 2473 C CA . GLY A 1 323 ? 79.197 46.493 -32.791 1.00 29.83 323 GLY A CA 1
ATOM 2474 C C . GLY A 1 323 ? 78.344 45.319 -32.322 1.00 29.83 323 GLY A C 1
ATOM 2475 O O . GLY A 1 323 ? 77.330 45.527 -31.681 1.00 29.83 323 GLY A O 1
ATOM 2476 N N . GLY A 1 324 ? 78.576 44.068 -32.692 1.00 30.31 324 GLY A N 1
ATOM 2477 C CA . GLY A 1 324 ? 79.844 43.374 -32.850 1.00 30.31 324 GLY A CA 1
ATOM 2478 C C . GLY A 1 324 ? 79.694 42.072 -32.059 1.00 30.31 324 GLY A C 1
ATOM 2479 O O . GLY A 1 324 ? 79.445 42.107 -30.860 1.00 30.31 324 GLY A O 1
ATOM 2480 N N . ARG A 1 325 ? 79.777 40.932 -32.755 1.00 41.56 325 ARG A N 1
ATOM 2481 C CA . ARG A 1 325 ? 79.927 39.567 -32.201 1.00 41.56 325 ARG A CA 1
ATOM 2482 C C . ARG A 1 325 ? 80.987 39.535 -31.078 1.00 41.56 325 ARG A C 1
ATOM 2484 O O . ARG A 1 325 ? 81.930 40.321 -31.185 1.00 41.56 325 ARG A O 1
ATOM 2491 N N . PRO A 1 326 ? 80.942 38.605 -30.094 1.00 50.12 326 PRO A N 1
ATOM 2492 C CA . PRO A 1 326 ? 81.018 37.156 -30.366 1.00 50.12 326 PRO A CA 1
ATOM 2493 C C . PRO A 1 326 ? 80.292 36.215 -29.368 1.00 50.12 326 PRO A C 1
ATOM 2495 O O . PRO A 1 326 ? 79.715 36.646 -28.379 1.00 50.12 326 PRO A O 1
ATOM 2498 N N . MET A 1 327 ? 80.328 34.906 -29.671 1.00 41.00 327 MET A N 1
ATOM 2499 C CA . MET A 1 327 ? 79.992 33.778 -28.772 1.00 41.00 327 MET A CA 1
ATOM 2500 C C . MET A 1 327 ? 80.624 33.920 -27.370 1.00 41.00 327 MET A C 1
ATOM 2502 O O . MET A 1 327 ? 81.701 34.513 -27.269 1.00 41.00 327 MET A O 1
ATOM 2506 N N . PRO A 1 328 ? 80.045 33.312 -26.312 1.00 49.41 328 PRO A N 1
ATOM 2507 C CA . PRO A 1 328 ? 80.568 32.016 -25.842 1.00 49.41 328 PRO A CA 1
ATOM 2508 C C . PRO A 1 328 ? 79.538 31.074 -25.177 1.00 49.41 328 PRO A C 1
ATOM 2510 O O . PRO A 1 328 ? 78.361 31.383 -25.019 1.00 49.41 328 PRO A O 1
ATOM 2513 N N . ALA A 1 329 ? 80.037 29.889 -24.823 1.00 41.81 329 ALA A N 1
ATOM 2514 C CA . ALA A 1 329 ? 79.360 28.780 -24.166 1.00 41.81 329 ALA A CA 1
ATOM 2515 C C . ALA A 1 329 ? 79.380 28.850 -22.618 1.00 41.81 329 ALA A C 1
ATOM 2517 O O . ALA A 1 329 ? 80.192 29.565 -22.038 1.00 41.81 329 ALA A O 1
ATOM 2518 N N . VAL A 1 330 ? 78.576 27.952 -22.021 1.00 38.62 330 VAL A N 1
ATOM 2519 C CA . VAL A 1 330 ? 78.573 27.396 -20.643 1.00 38.62 330 VAL A CA 1
ATOM 2520 C C . VAL A 1 330 ? 78.189 28.336 -19.488 1.00 38.62 330 VAL A C 1
ATOM 2522 O O . VAL A 1 330 ? 78.920 29.273 -19.188 1.00 38.62 330 VAL A O 1
ATOM 2525 N N . SER A 1 331 ? 77.118 28.005 -18.748 1.00 33.09 331 SER A N 1
ATOM 2526 C CA . SER A 1 331 ? 77.114 27.697 -17.294 1.00 33.09 331 SER A CA 1
ATOM 2527 C C . SER A 1 331 ? 75.709 27.769 -16.682 1.00 33.09 331 SER A C 1
ATOM 2529 O O . SER A 1 331 ? 74.822 28.460 -17.166 1.00 33.09 331 SER A O 1
ATOM 2531 N N . SER A 1 332 ? 75.567 26.967 -15.638 1.00 34.91 332 SER A N 1
ATOM 2532 C CA . SER A 1 332 ? 74.403 26.473 -14.913 1.00 34.91 332 SER A CA 1
ATOM 2533 C C . SER A 1 332 ? 73.708 27.470 -13.978 1.00 34.91 332 SER A C 1
ATOM 2535 O O . SER A 1 332 ? 74.291 28.488 -13.639 1.00 34.91 332 SER A O 1
ATOM 2537 N N . LEU A 1 333 ? 72.539 27.012 -13.498 1.00 39.31 333 LEU A N 1
ATOM 2538 C CA . LEU A 1 333 ? 71.962 27.104 -12.144 1.00 39.31 333 LEU A CA 1
ATOM 2539 C C . LEU A 1 333 ? 71.897 28.457 -11.410 1.00 39.31 333 LEU A C 1
ATOM 2541 O O . LEU A 1 333 ? 72.879 29.169 -11.289 1.00 39.31 333 LEU A O 1
ATOM 2545 N N . GLU A 1 334 ? 70.758 28.609 -10.733 1.00 38.28 334 GLU A N 1
ATOM 2546 C CA . GLU A 1 334 ? 70.404 29.605 -9.712 1.00 38.28 334 GLU A CA 1
ATOM 2547 C C . GLU A 1 334 ? 69.709 30.865 -10.239 1.00 38.28 334 GLU A C 1
ATOM 2549 O O . GLU A 1 334 ? 70.080 31.458 -11.244 1.00 38.28 334 GLU A O 1
ATOM 2554 N N . ASP A 1 335 ? 68.647 31.208 -9.509 1.00 31.17 335 ASP A N 1
ATOM 2555 C CA . ASP A 1 335 ? 67.761 32.360 -9.647 1.00 31.17 335 ASP A CA 1
ATOM 2556 C C . ASP A 1 335 ? 66.648 32.244 -10.699 1.00 31.17 335 ASP A C 1
ATOM 2558 O O . ASP A 1 335 ? 66.805 32.582 -11.869 1.00 31.17 335 ASP A O 1
ATOM 2562 N N . LEU A 1 336 ? 65.464 31.802 -10.242 1.00 30.31 336 LEU A N 1
ATOM 2563 C CA . LEU A 1 336 ? 64.234 32.622 -10.205 1.00 30.31 336 LEU A CA 1
ATOM 2564 C C . LEU A 1 336 ? 62.980 31.753 -9.927 1.00 30.31 336 LEU A C 1
ATOM 2566 O O . LEU A 1 336 ? 62.254 31.343 -10.828 1.00 30.31 336 LEU A O 1
ATOM 2570 N N . LEU A 1 337 ? 62.691 31.542 -8.640 1.00 33.59 337 LEU A N 1
ATOM 2571 C CA . LEU A 1 337 ? 61.334 31.634 -8.067 1.00 33.59 337 LEU A CA 1
ATOM 2572 C C . LEU A 1 337 ? 61.381 32.834 -7.092 1.00 33.59 337 LEU A C 1
ATOM 2574 O O . LEU A 1 337 ? 62.460 33.064 -6.540 1.00 33.59 337 LEU A O 1
ATOM 2578 N N . PRO A 1 338 ? 60.285 33.587 -6.831 1.00 47.72 338 PRO A N 1
ATOM 2579 C CA . PRO A 1 338 ? 59.065 32.975 -6.292 1.00 47.72 338 PRO A CA 1
ATOM 2580 C C . PRO A 1 338 ? 57.720 33.651 -6.638 1.00 47.72 338 PRO A C 1
ATOM 2582 O O . PRO A 1 338 ? 57.641 34.867 -6.782 1.00 47.72 338 PRO A O 1
ATOM 2585 N N . ALA A 1 339 ? 56.630 32.872 -6.629 1.00 28.19 339 ALA A N 1
ATOM 2586 C CA . ALA A 1 339 ? 55.319 33.319 -6.140 1.00 28.19 339 ALA A CA 1
ATOM 2587 C C . ALA A 1 339 ? 54.348 32.133 -5.960 1.00 28.19 339 ALA A C 1
ATOM 2589 O O . ALA A 1 339 ? 54.175 31.339 -6.879 1.00 28.19 339 ALA A O 1
ATOM 2590 N N . LEU A 1 340 ? 53.665 32.135 -4.807 1.00 28.69 340 LEU A N 1
ATOM 2591 C CA . LEU A 1 340 ? 52.398 31.464 -4.459 1.00 28.69 340 LEU A CA 1
ATOM 2592 C C . LEU A 1 340 ? 52.450 30.080 -3.787 1.00 28.69 340 LEU A C 1
ATOM 2594 O O . LEU A 1 340 ? 52.251 29.043 -4.411 1.00 28.69 340 LEU A O 1
ATOM 2598 N N . LEU A 1 341 ? 52.550 30.129 -2.453 1.00 32.31 341 LEU A N 1
ATOM 2599 C CA . LEU A 1 341 ? 51.845 29.243 -1.523 1.00 32.31 341 LEU A CA 1
ATOM 2600 C C . LEU A 1 341 ? 51.313 30.088 -0.354 1.00 32.31 341 LEU A C 1
ATOM 2602 O O . LEU A 1 341 ? 52.104 30.710 0.344 1.00 32.31 341 LEU A O 1
ATOM 2606 N N . GLU A 1 342 ? 49.998 30.068 -0.130 1.00 32.50 342 GLU A N 1
ATOM 2607 C CA . GLU A 1 342 ? 49.362 30.338 1.168 1.00 32.50 342 GLU A CA 1
ATOM 2608 C C . GLU A 1 342 ? 48.052 29.535 1.247 1.00 32.50 342 GLU A C 1
ATOM 2610 O O . GLU A 1 342 ? 47.048 29.880 0.626 1.00 32.50 342 GLU A O 1
ATOM 2615 N N . SER A 1 343 ? 48.094 28.394 1.940 1.00 30.89 343 SER A N 1
ATOM 2616 C CA . SER A 1 343 ? 47.122 27.967 2.967 1.00 30.89 343 SER A CA 1
ATOM 2617 C C . SER A 1 343 ? 47.400 26.515 3.389 1.00 30.89 343 SER A C 1
ATOM 2619 O O . SER A 1 343 ? 46.989 25.547 2.757 1.00 30.89 343 SER A O 1
ATOM 2621 N N . GLN A 1 344 ? 48.163 26.414 4.476 1.00 36.56 344 GLN A N 1
ATOM 2622 C CA . GLN A 1 344 ? 48.087 25.380 5.517 1.00 36.56 344 GLN A CA 1
ATOM 2623 C C . GLN A 1 344 ? 46.751 25.549 6.278 1.00 36.56 344 GLN A C 1
ATOM 2625 O O . GLN A 1 344 ? 46.115 26.589 6.132 1.00 36.56 344 GLN A O 1
ATOM 2630 N N . ASP A 1 345 ? 46.241 24.703 7.165 1.00 35.97 345 ASP A N 1
ATOM 2631 C CA . ASP A 1 345 ? 46.465 23.355 7.705 1.00 35.97 345 ASP A CA 1
ATOM 2632 C C . ASP A 1 345 ? 45.265 23.171 8.669 1.00 35.97 345 ASP A C 1
ATOM 2634 O O . ASP A 1 345 ? 44.787 24.167 9.208 1.00 35.97 345 ASP A O 1
ATOM 2638 N N . GLU A 1 346 ? 44.810 21.951 8.975 1.00 31.67 346 GLU A N 1
ATOM 2639 C CA . GLU A 1 346 ? 44.629 21.568 10.386 1.00 31.67 346 GLU A CA 1
ATOM 2640 C C . GLU A 1 346 ? 44.489 20.049 10.562 1.00 31.67 346 GLU A C 1
ATOM 2642 O O . GLU A 1 346 ? 43.938 19.320 9.738 1.00 31.67 346 GLU A O 1
ATOM 2647 N N . ALA A 1 347 ? 45.109 19.595 11.646 1.00 35.09 347 ALA A N 1
ATOM 2648 C CA . ALA A 1 347 ? 45.603 18.256 11.912 1.00 35.09 347 ALA A CA 1
ATOM 2649 C C . ALA A 1 347 ? 44.601 17.349 12.647 1.00 35.09 347 ALA A C 1
ATOM 2651 O O . ALA A 1 347 ? 43.627 17.819 13.230 1.00 35.09 347 ALA A O 1
ATOM 2652 N N . GLY A 1 348 ? 44.899 16.040 12.719 1.00 28.11 348 GLY A N 1
ATOM 2653 C CA . GLY A 1 348 ? 44.080 15.128 13.526 1.00 28.11 348 GLY A CA 1
ATOM 2654 C C . GLY A 1 348 ? 44.470 13.649 13.641 1.00 28.11 348 GLY A C 1
ATOM 2655 O O . GLY A 1 348 ? 43.584 12.820 13.541 1.00 28.11 348 GLY A O 1
ATOM 2656 N N . ALA A 1 349 ? 45.750 13.342 13.884 1.00 32.38 349 ALA A N 1
ATOM 2657 C CA . ALA A 1 349 ? 46.272 12.270 14.761 1.00 32.38 349 ALA A CA 1
ATOM 2658 C C . ALA A 1 349 ? 45.870 10.765 14.651 1.00 32.38 349 ALA A C 1
ATOM 2660 O O . ALA A 1 349 ? 44.714 10.377 14.537 1.00 32.38 349 ALA A O 1
ATOM 2661 N N . SER A 1 350 ? 46.889 9.944 14.977 1.00 31.95 350 SER A N 1
ATOM 2662 C CA . SER A 1 350 ? 46.912 8.527 15.422 1.00 31.95 350 SER A CA 1
ATOM 2663 C C . SER A 1 350 ? 46.791 7.443 14.336 1.00 31.95 350 SER A C 1
ATOM 2665 O O . SER A 1 350 ? 45.954 7.533 13.456 1.00 31.95 350 SER A O 1
ATOM 2667 N N . GLY A 1 351 ? 47.586 6.371 14.307 1.00 30.67 351 GLY A N 1
ATOM 2668 C CA . GLY A 1 351 ? 48.670 5.901 15.168 1.00 30.67 351 GLY A CA 1
ATOM 2669 C C . GLY A 1 351 ? 49.149 4.515 14.688 1.00 30.67 351 GLY A C 1
ATOM 2670 O O . GLY A 1 351 ? 48.372 3.762 14.116 1.00 30.67 351 GLY A O 1
ATOM 2671 N N . GLU A 1 352 ? 50.438 4.249 14.910 1.00 32.50 352 GLU A N 1
ATOM 2672 C CA . GLU A 1 352 ? 51.110 2.959 15.169 1.00 32.50 352 GLU A CA 1
ATOM 2673 C C . GLU A 1 352 ? 50.811 1.697 14.326 1.00 32.50 352 GLU A C 1
ATOM 2675 O O . GLU A 1 352 ? 49.717 1.144 14.316 1.00 32.50 352 GLU A O 1
ATOM 2680 N N . GLY A 1 353 ? 51.881 1.120 13.762 1.00 29.25 353 GLY A N 1
ATOM 2681 C CA . GLY A 1 353 ? 51.889 -0.256 13.259 1.00 29.25 353 GLY A CA 1
ATOM 2682 C C . GLY A 1 353 ? 53.219 -0.650 12.622 1.00 29.25 353 GLY A C 1
ATOM 2683 O O . GLY A 1 353 ? 53.419 -0.485 11.426 1.00 29.25 353 GLY A O 1
ATOM 2684 N N . ALA A 1 354 ? 54.143 -1.133 13.447 1.00 31.89 354 ALA A N 1
ATOM 2685 C CA . ALA A 1 354 ? 55.512 -1.497 13.105 1.00 31.89 354 ALA A CA 1
ATOM 2686 C C . ALA A 1 354 ? 55.654 -2.714 12.164 1.00 31.89 354 ALA A C 1
ATOM 2688 O O . ALA A 1 354 ? 54.937 -3.698 12.297 1.00 31.89 354 ALA A O 1
ATOM 2689 N N . GLY A 1 355 ? 56.734 -2.704 11.370 1.00 28.36 355 GLY A N 1
ATOM 2690 C CA . GLY A 1 355 ? 57.724 -3.784 11.445 1.00 28.36 355 GLY A CA 1
ATOM 2691 C C . GLY A 1 355 ? 57.826 -4.792 10.291 1.00 28.36 355 GLY A C 1
ATOM 2692 O O . GLY A 1 355 ? 57.059 -5.741 10.218 1.00 28.36 355 GLY A O 1
ATOM 2693 N N . ALA A 1 356 ? 58.953 -4.669 9.577 1.00 30.09 356 ALA A N 1
ATOM 2694 C CA . ALA A 1 356 ? 59.891 -5.743 9.207 1.00 30.09 356 ALA A CA 1
ATOM 2695 C C . ALA A 1 356 ? 59.911 -6.310 7.763 1.00 30.09 356 ALA A C 1
ATOM 2697 O O . ALA A 1 356 ? 59.081 -7.117 7.375 1.00 30.09 356 ALA A O 1
ATOM 2698 N N . VAL A 1 357 ? 61.025 -5.969 7.087 1.00 31.78 357 VAL A N 1
ATOM 2699 C CA . VAL A 1 357 ? 61.986 -6.842 6.366 1.00 31.78 357 VAL A CA 1
ATOM 2700 C C . VAL A 1 357 ? 61.496 -7.605 5.119 1.00 31.78 357 VAL A C 1
ATOM 2702 O O . VAL A 1 357 ? 60.633 -8.463 5.206 1.00 31.78 357 VAL A O 1
ATOM 2705 N N . VAL A 1 358 ? 62.153 -7.365 3.972 1.00 29.97 358 VAL A N 1
ATOM 2706 C CA . VAL A 1 358 ? 62.986 -8.327 3.200 1.00 29.97 358 VAL A CA 1
ATOM 2707 C C . VAL A 1 358 ? 63.443 -7.648 1.893 1.00 29.97 358 VAL A C 1
ATOM 2709 O O . VAL A 1 358 ? 62.636 -7.292 1.040 1.00 29.97 358 VAL A O 1
ATOM 2712 N N . GLU A 1 359 ? 64.761 -7.500 1.731 1.00 40.00 359 GLU A N 1
ATOM 2713 C CA . GLU A 1 359 ? 65.430 -7.285 0.442 1.00 40.00 359 GLU A CA 1
ATOM 2714 C C . GLU A 1 359 ? 65.319 -8.548 -0.427 1.00 40.00 359 GLU A C 1
ATOM 2716 O O . GLU A 1 359 ? 65.603 -9.639 0.072 1.00 40.00 359 GLU A O 1
ATOM 2721 N N . ARG A 1 360 ? 65.013 -8.415 -1.728 1.00 31.66 360 ARG A N 1
ATOM 2722 C CA . ARG A 1 360 ? 65.547 -9.300 -2.786 1.00 31.66 360 ARG A CA 1
ATOM 2723 C C . ARG A 1 360 ? 65.213 -8.819 -4.202 1.00 31.66 360 ARG A C 1
ATOM 2725 O O . ARG A 1 360 ? 64.053 -8.713 -4.568 1.00 31.66 360 ARG A O 1
ATOM 2732 N N . GLY A 1 361 ? 66.283 -8.603 -4.971 1.00 29.31 361 GLY A N 1
ATOM 2733 C CA . GLY A 1 361 ? 66.543 -9.237 -6.270 1.00 29.31 361 GLY A CA 1
ATOM 2734 C C . GLY A 1 361 ? 65.488 -9.114 -7.366 1.00 29.31 361 GLY A C 1
ATOM 2735 O O . GLY A 1 361 ? 64.520 -9.864 -7.388 1.00 29.31 361 GLY A O 1
ATOM 2736 N N . ILE A 1 362 ? 65.769 -8.245 -8.335 1.00 35.31 362 ILE A N 1
ATOM 2737 C CA . ILE A 1 362 ? 65.089 -8.168 -9.629 1.00 35.31 362 ILE A CA 1
ATOM 2738 C C . ILE A 1 362 ? 65.802 -9.123 -10.606 1.00 35.31 362 ILE A C 1
ATOM 2740 O O . ILE A 1 362 ? 66.961 -8.891 -10.943 1.00 35.31 362 ILE A O 1
ATOM 2744 N N . GLU A 1 363 ? 65.103 -10.154 -11.087 1.00 35.09 363 GLU A N 1
ATOM 2745 C CA . GLU A 1 363 ? 65.394 -10.878 -12.338 1.00 35.09 363 GLU A CA 1
ATOM 2746 C C . GLU A 1 363 ? 64.138 -10.822 -13.235 1.00 35.09 363 GLU A C 1
ATOM 2748 O O . GLU A 1 363 ? 63.027 -10.903 -12.708 1.00 35.09 363 GLU A O 1
ATOM 2753 N N . PRO A 1 364 ? 64.263 -10.650 -14.568 1.00 41.12 364 PRO A N 1
ATOM 2754 C CA . PRO A 1 364 ? 63.110 -10.507 -15.454 1.00 41.12 364 PRO A CA 1
ATOM 2755 C C . PRO A 1 364 ? 62.592 -11.853 -15.997 1.00 41.12 364 PRO A C 1
ATOM 2757 O O . PRO A 1 364 ? 63.336 -12.651 -16.570 1.00 41.12 364 PRO A O 1
ATOM 2760 N N . ASP A 1 365 ? 61.278 -12.050 -15.868 1.00 35.09 365 ASP A N 1
ATOM 2761 C CA . ASP A 1 365 ? 60.507 -13.207 -16.330 1.00 35.09 365 ASP A CA 1
ATOM 2762 C C . ASP A 1 365 ? 60.471 -13.369 -17.862 1.00 35.09 365 ASP A C 1
ATOM 2764 O O . ASP A 1 365 ? 60.135 -12.453 -18.614 1.00 35.09 365 ASP A O 1
ATOM 2768 N N . THR A 1 366 ? 60.721 -14.599 -18.322 1.00 45.28 366 THR A N 1
ATOM 2769 C CA . THR A 1 366 ? 60.632 -15.057 -19.726 1.00 45.28 366 THR A CA 1
ATOM 2770 C C . THR A 1 366 ? 59.503 -16.079 -19.937 1.00 45.28 366 THR A C 1
ATOM 2772 O O . THR A 1 366 ? 59.627 -17.021 -20.721 1.00 45.28 366 THR A O 1
ATOM 2775 N N . GLU A 1 367 ? 58.361 -15.902 -19.267 1.00 41.34 367 GLU A N 1
ATOM 2776 C CA . GLU A 1 367 ? 57.268 -16.892 -19.286 1.00 41.34 367 GLU A CA 1
ATOM 2777 C C . GLU A 1 367 ? 56.113 -16.587 -20.264 1.00 41.34 367 GLU A C 1
ATOM 2779 O O . GLU A 1 367 ? 55.340 -17.478 -20.621 1.00 41.34 367 GLU A O 1
ATOM 2784 N N . VAL A 1 368 ? 56.040 -15.373 -20.822 1.00 42.88 368 VAL A N 1
ATOM 2785 C CA . VAL A 1 368 ? 54.923 -14.961 -21.702 1.00 42.88 368 VAL A CA 1
ATOM 2786 C C . VAL A 1 368 ? 54.985 -15.599 -23.104 1.00 42.88 368 VAL A C 1
ATOM 2788 O O . VAL A 1 368 ? 53.958 -15.767 -23.753 1.00 42.88 368 VAL A O 1
ATOM 2791 N N . SER A 1 369 ? 56.152 -16.070 -23.564 1.00 42.22 369 SER A N 1
ATOM 2792 C CA . SER A 1 369 ? 56.287 -16.680 -24.905 1.00 42.22 369 SER A CA 1
ATOM 2793 C C . SER A 1 369 ? 55.948 -18.177 -24.981 1.00 42.22 369 SER A C 1
ATOM 2795 O O . SER A 1 369 ? 55.732 -18.696 -26.075 1.00 42.22 369 SER A O 1
ATOM 2797 N N . ARG A 1 370 ? 55.865 -18.904 -23.855 1.00 44.91 370 ARG A N 1
ATOM 2798 C CA . ARG A 1 370 ? 55.575 -20.356 -23.874 1.00 44.91 370 ARG A CA 1
ATOM 2799 C C . ARG A 1 370 ? 54.082 -20.688 -23.832 1.00 44.91 370 ARG A C 1
ATOM 2801 O O . ARG A 1 370 ? 53.695 -21.767 -24.277 1.00 44.91 370 ARG A O 1
ATOM 2808 N N . ARG A 1 371 ? 53.240 -19.769 -23.351 1.00 45.91 371 ARG A N 1
ATOM 2809 C CA . ARG A 1 371 ? 51.788 -19.987 -23.237 1.00 45.91 371 ARG A CA 1
ATOM 2810 C C . ARG A 1 371 ? 51.081 -19.875 -24.595 1.00 45.91 371 ARG A C 1
ATOM 2812 O O . ARG A 1 371 ? 50.280 -20.741 -24.933 1.00 45.91 371 ARG A O 1
ATOM 2819 N N . SER A 1 372 ? 51.503 -18.928 -25.434 1.00 47.53 372 SER A N 1
ATOM 2820 C CA . SER A 1 372 ? 50.932 -18.704 -26.772 1.00 47.53 372 SER A CA 1
ATOM 2821 C C . SER A 1 372 ? 51.245 -19.823 -27.778 1.00 47.53 372 SER A C 1
ATOM 2823 O O . SER A 1 372 ? 50.476 -20.056 -28.705 1.00 47.53 372 SER A O 1
ATOM 2825 N N . ALA A 1 373 ? 52.343 -20.567 -27.593 1.00 44.28 373 ALA A N 1
ATOM 2826 C CA . ALA A 1 373 ? 52.697 -21.693 -28.466 1.00 44.28 373 ALA A CA 1
ATOM 2827 C C . ALA A 1 373 ? 51.878 -22.968 -28.176 1.00 44.28 373 ALA A C 1
ATOM 2829 O O . ALA A 1 373 ? 51.734 -23.822 -29.051 1.00 44.28 373 ALA A O 1
ATOM 2830 N N . ARG A 1 374 ? 51.320 -23.101 -26.963 1.00 47.97 374 ARG A N 1
ATOM 2831 C CA . ARG A 1 374 ? 50.539 -24.277 -26.548 1.00 47.97 374 ARG A CA 1
ATOM 2832 C C . ARG A 1 374 ? 49.074 -24.184 -26.987 1.00 47.97 374 ARG A C 1
ATOM 2834 O O . ARG A 1 374 ? 48.515 -25.185 -27.422 1.00 47.97 374 ARG A O 1
ATOM 2841 N N . GLU A 1 375 ? 48.503 -22.980 -26.989 1.00 47.97 375 GLU A N 1
ATOM 2842 C CA . GLU A 1 375 ? 47.119 -22.736 -27.433 1.00 47.97 375 GLU A CA 1
ATOM 2843 C C . GLU A 1 375 ? 46.947 -22.888 -28.958 1.00 47.97 375 GLU A C 1
ATOM 2845 O O . GLU A 1 375 ? 45.906 -23.345 -29.428 1.00 47.97 375 GLU A O 1
ATOM 2850 N N . VAL A 1 376 ? 47.994 -22.618 -29.748 1.00 51.34 376 VAL A N 1
ATOM 2851 C CA . VAL A 1 376 ? 47.965 -22.811 -31.213 1.00 51.34 376 VAL A CA 1
ATOM 2852 C C . VAL A 1 376 ? 48.113 -24.292 -31.610 1.00 51.34 376 VAL A C 1
ATOM 2854 O O . VAL A 1 376 ? 47.625 -24.701 -32.665 1.00 51.34 376 VAL A O 1
ATOM 2857 N N . ALA A 1 377 ? 48.728 -25.127 -30.764 1.00 44.03 377 ALA A N 1
ATOM 2858 C CA . ALA A 1 377 ? 48.867 -26.564 -31.014 1.00 44.03 377 ALA A CA 1
ATOM 2859 C C . ALA A 1 377 ? 47.575 -27.351 -30.711 1.00 44.03 377 ALA A C 1
ATOM 2861 O O . ALA A 1 377 ? 47.244 -28.284 -31.443 1.00 44.03 377 ALA A O 1
ATOM 2862 N N . GLU A 1 378 ? 46.806 -26.950 -29.693 1.00 44.00 378 GLU A N 1
ATOM 2863 C CA . GLU A 1 378 ? 45.524 -27.587 -29.342 1.00 44.00 378 GLU A CA 1
ATOM 2864 C C . GLU A 1 378 ? 44.406 -27.280 -30.351 1.00 44.00 378 GLU A C 1
ATOM 2866 O O . GLU A 1 378 ? 43.587 -28.150 -30.649 1.00 44.00 378 GLU A O 1
ATOM 2871 N N . ALA A 1 379 ? 44.421 -26.099 -30.980 1.00 42.09 379 ALA A N 1
ATOM 2872 C CA . ALA A 1 379 ? 43.435 -25.729 -32.000 1.00 42.09 379 ALA A CA 1
ATOM 2873 C C . ALA A 1 379 ? 43.569 -26.528 -33.315 1.00 42.09 379 ALA A C 1
ATOM 2875 O O . ALA A 1 379 ? 42.609 -26.628 -34.080 1.00 42.09 379 ALA A O 1
ATOM 2876 N N . ARG A 1 380 ? 44.734 -27.136 -33.585 1.00 39.53 380 ARG A N 1
ATOM 2877 C CA . ARG A 1 380 ? 44.989 -27.890 -34.827 1.00 39.53 380 ARG A CA 1
ATOM 2878 C C . ARG A 1 380 ? 44.649 -29.382 -34.724 1.00 39.53 380 ARG A C 1
ATOM 2880 O O . ARG A 1 380 ? 44.417 -30.011 -35.749 1.00 39.53 380 ARG A O 1
ATOM 2887 N N . ALA A 1 381 ? 44.549 -29.930 -33.511 1.00 38.72 381 ALA A N 1
ATOM 2888 C CA . ALA A 1 381 ? 44.251 -31.348 -33.276 1.00 38.72 381 ALA A CA 1
ATOM 2889 C C . ALA A 1 381 ? 42.745 -31.694 -33.314 1.00 38.72 381 ALA A C 1
ATOM 2891 O O . ALA A 1 381 ? 42.388 -32.867 -33.360 1.00 38.72 381 ALA A O 1
ATOM 2892 N N . VAL A 1 382 ? 41.852 -30.695 -33.332 1.00 39.22 382 VAL A N 1
ATOM 2893 C CA . VAL A 1 382 ? 40.387 -30.905 -33.303 1.00 39.22 382 VAL A CA 1
ATOM 2894 C C . VAL A 1 382 ? 39.748 -30.902 -34.709 1.00 39.22 382 VAL A C 1
ATOM 2896 O O . VAL A 1 382 ? 38.580 -31.251 -34.856 1.00 39.22 382 VAL A O 1
ATOM 2899 N N . SER A 1 383 ? 40.503 -30.588 -35.773 1.00 36.00 383 SER A N 1
ATOM 2900 C CA . SER A 1 383 ? 39.970 -30.501 -37.150 1.00 36.00 383 SER A CA 1
ATOM 2901 C C . SER A 1 383 ? 40.157 -31.763 -38.018 1.00 36.00 383 SER A C 1
ATOM 2903 O O . SER A 1 383 ? 39.675 -31.783 -39.149 1.00 36.00 383 SER A O 1
ATOM 2905 N N . GLU A 1 384 ? 40.804 -32.822 -37.522 1.00 34.06 384 GLU A N 1
ATOM 2906 C CA . GLU A 1 384 ? 41.051 -34.071 -38.272 1.00 34.06 384 GLU A CA 1
ATOM 2907 C C . GLU A 1 384 ? 40.550 -35.316 -37.521 1.00 34.06 384 GLU A C 1
ATOM 2909 O O . GLU A 1 384 ? 41.314 -36.211 -37.180 1.00 34.06 384 GLU A O 1
ATOM 2914 N N . ALA A 1 385 ? 39.245 -35.409 -37.258 1.00 33.44 385 ALA A N 1
ATOM 2915 C CA . ALA A 1 385 ? 38.604 -36.692 -36.951 1.00 33.44 385 ALA A CA 1
ATOM 2916 C C . ALA A 1 385 ? 37.079 -36.602 -37.107 1.00 33.44 385 ALA A C 1
ATOM 2918 O O . ALA A 1 385 ? 36.396 -36.208 -36.169 1.00 33.44 385 ALA A O 1
ATOM 2919 N N . ALA A 1 386 ? 36.551 -36.975 -38.281 1.00 31.08 386 ALA A N 1
ATOM 2920 C CA . ALA A 1 386 ? 35.345 -37.810 -38.434 1.00 31.08 386 ALA A CA 1
ATOM 2921 C C . ALA A 1 386 ? 34.778 -37.730 -39.863 1.00 31.08 386 ALA A C 1
ATOM 2923 O O . ALA A 1 386 ? 33.898 -36.930 -40.170 1.00 31.08 386 ALA A O 1
ATOM 2924 N N . VAL A 1 387 ? 35.219 -38.653 -40.715 1.00 44.69 387 VAL A N 1
ATOM 2925 C CA . VAL A 1 387 ? 34.360 -39.241 -41.749 1.00 44.69 387 VAL A CA 1
ATOM 2926 C C . VAL A 1 387 ? 34.090 -40.672 -41.297 1.00 44.69 387 VAL A C 1
ATOM 2928 O O . VAL A 1 387 ? 35.048 -41.398 -41.025 1.00 44.69 387 VAL A O 1
ATOM 2931 N N . PRO A 1 388 ? 32.820 -41.106 -41.237 1.00 41.00 388 PRO A N 1
ATOM 2932 C CA . PRO A 1 388 ? 32.570 -42.468 -41.663 1.00 41.00 388 PRO A CA 1
ATOM 2933 C C . PRO A 1 388 ? 31.420 -42.599 -42.660 1.00 41.00 388 PRO A C 1
ATOM 2935 O O . PRO A 1 388 ? 30.370 -41.963 -42.609 1.00 41.00 388 PRO A O 1
ATOM 2938 N N . SER A 1 389 ? 31.718 -43.504 -43.575 1.00 33.44 389 SER A N 1
ATOM 2939 C CA . SER A 1 389 ? 30.956 -44.101 -44.651 1.00 33.44 389 SER A CA 1
ATOM 2940 C C . SER A 1 389 ? 29.604 -44.708 -44.263 1.00 33.44 389 SER A C 1
ATOM 2942 O O . SER A 1 389 ? 29.419 -45.271 -43.188 1.00 33.44 389 SER A O 1
ATOM 2944 N N . ARG A 1 390 ? 28.714 -44.683 -45.263 1.00 37.44 390 ARG A N 1
ATOM 2945 C CA . ARG A 1 390 ? 27.493 -45.484 -45.439 1.00 37.44 390 ARG A CA 1
ATOM 2946 C C . ARG A 1 390 ? 27.641 -46.955 -45.016 1.00 37.44 390 ARG A C 1
ATOM 2948 O O . ARG A 1 390 ? 28.593 -47.611 -45.429 1.00 37.44 390 ARG A O 1
ATOM 2955 N N . GLY A 1 391 ? 26.591 -47.502 -44.395 1.00 33.88 391 GLY A N 1
ATOM 2956 C CA . GLY A 1 391 ? 26.279 -48.934 -44.455 1.00 33.88 391 GLY A CA 1
ATOM 2957 C C . GLY A 1 391 ? 25.398 -49.462 -43.317 1.00 33.88 391 GLY A C 1
ATOM 2958 O O . GLY A 1 391 ? 25.820 -49.456 -42.170 1.00 33.88 391 GLY A O 1
ATOM 2959 N N . GLY A 1 392 ? 24.225 -50.006 -43.668 1.00 32.75 392 GLY A N 1
ATOM 2960 C CA . GLY A 1 392 ? 23.564 -51.084 -42.915 1.00 32.75 392 GLY A CA 1
ATOM 2961 C C . GLY A 1 392 ? 22.465 -50.685 -41.925 1.00 32.75 392 GLY A C 1
ATOM 2962 O O . GLY A 1 392 ? 22.739 -50.243 -40.816 1.00 32.75 392 GLY A O 1
ATOM 2963 N N . ALA A 1 393 ? 21.210 -50.938 -42.303 1.00 42.88 393 ALA A N 1
ATOM 2964 C CA . ALA A 1 393 ? 20.067 -50.977 -41.393 1.00 42.88 393 ALA A CA 1
ATOM 2965 C C . ALA A 1 393 ? 20.063 -52.278 -40.561 1.00 42.88 393 ALA A C 1
ATOM 2967 O O . ALA A 1 393 ? 20.271 -53.345 -41.144 1.00 42.88 393 ALA A O 1
ATOM 2968 N N . PRO A 1 394 ? 19.742 -52.230 -39.254 1.00 44.12 394 PRO A N 1
ATOM 2969 C CA . PRO A 1 394 ? 19.312 -53.408 -38.511 1.00 44.12 394 PRO A CA 1
ATOM 2970 C C . PRO A 1 394 ? 17.829 -53.335 -38.103 1.00 44.12 394 PRO A C 1
ATOM 2972 O O . PRO A 1 394 ? 17.297 -52.283 -37.749 1.00 44.12 394 PRO A O 1
ATOM 2975 N N . ALA A 1 395 ? 17.176 -54.495 -38.180 1.00 40.47 395 ALA A N 1
ATOM 2976 C CA . ALA A 1 395 ? 15.783 -54.765 -37.825 1.00 40.47 395 ALA A CA 1
ATOM 2977 C C . ALA A 1 395 ? 15.492 -54.601 -36.310 1.00 40.47 395 ALA A C 1
ATOM 2979 O O . ALA A 1 395 ? 16.417 -54.693 -35.499 1.00 40.47 395 ALA A O 1
ATOM 2980 N N . PRO A 1 396 ? 14.221 -54.390 -35.909 1.00 51.22 396 PRO A N 1
ATOM 2981 C CA . PRO A 1 396 ? 13.855 -54.136 -34.514 1.00 51.22 396 PRO A CA 1
ATOM 2982 C C . PRO A 1 396 ? 13.877 -55.410 -33.642 1.00 51.22 396 PRO A C 1
ATOM 2984 O O . PRO A 1 396 ? 13.454 -56.471 -34.109 1.00 51.22 396 PRO A O 1
ATOM 2987 N N . PRO A 1 397 ? 14.310 -55.330 -32.366 1.00 52.03 397 PRO A N 1
ATOM 2988 C CA . PRO A 1 397 ? 14.206 -56.442 -31.423 1.00 52.03 397 PRO A CA 1
ATOM 2989 C C . PRO A 1 397 ? 12.791 -56.569 -30.811 1.00 52.03 397 PRO A C 1
ATOM 2991 O O . PRO A 1 397 ? 12.074 -55.571 -30.699 1.00 52.03 397 PRO A O 1
ATOM 2994 N N . PRO A 1 398 ? 12.380 -57.789 -30.407 1.00 49.19 398 PRO A N 1
ATOM 2995 C CA . PRO A 1 398 ? 11.035 -58.084 -29.916 1.00 49.19 398 PRO A CA 1
ATOM 2996 C C . PRO A 1 398 ? 10.812 -57.666 -28.453 1.00 49.19 398 PRO A C 1
ATOM 2998 O O . PRO A 1 398 ? 11.740 -57.606 -27.647 1.00 49.19 398 PRO A O 1
ATOM 3001 N N . ALA A 1 399 ? 9.544 -57.408 -28.125 1.00 43.41 399 ALA A N 1
ATOM 3002 C CA . ALA A 1 399 ? 9.059 -56.995 -26.810 1.00 43.41 399 ALA A CA 1
ATOM 3003 C C . ALA A 1 399 ? 9.301 -58.050 -25.704 1.00 43.41 399 ALA A C 1
ATOM 3005 O O . ALA A 1 399 ? 9.100 -59.242 -25.955 1.00 43.41 399 ALA A O 1
ATOM 3006 N N . PRO A 1 400 ? 9.659 -57.641 -24.470 1.00 50.41 400 PRO A N 1
ATOM 3007 C CA . PRO A 1 400 ? 9.706 -58.547 -23.326 1.00 50.41 400 PRO A CA 1
ATOM 3008 C C . PRO A 1 400 ? 8.321 -58.743 -22.664 1.00 50.41 400 PRO A C 1
ATOM 3010 O O . PRO A 1 400 ? 7.477 -57.843 -22.710 1.00 50.41 400 PRO A O 1
ATOM 3013 N N . PRO A 1 401 ? 8.075 -59.916 -22.045 1.00 50.62 401 PRO A N 1
ATOM 3014 C CA . PRO A 1 401 ? 6.769 -60.325 -21.535 1.00 50.62 401 PRO A CA 1
ATOM 3015 C C . PRO A 1 401 ? 6.439 -59.753 -20.148 1.00 50.62 401 PRO A C 1
ATOM 3017 O O . PRO A 1 401 ? 7.315 -59.460 -19.336 1.00 50.62 401 PRO A O 1
ATOM 3020 N N . ALA A 1 402 ? 5.136 -59.661 -19.880 1.00 44.09 402 ALA A N 1
ATOM 3021 C CA . ALA A 1 402 ? 4.547 -59.276 -18.605 1.00 44.09 402 ALA A CA 1
ATOM 3022 C C . ALA A 1 402 ? 4.988 -60.206 -17.460 1.00 44.09 402 ALA A C 1
ATOM 3024 O O . ALA A 1 402 ? 4.736 -61.411 -17.493 1.00 44.09 402 ALA A O 1
ATOM 3025 N N . ALA A 1 403 ? 5.595 -59.626 -16.424 1.00 37.69 403 ALA A N 1
ATOM 3026 C CA . ALA A 1 403 ? 5.851 -60.287 -15.152 1.00 37.69 403 ALA A CA 1
ATOM 3027 C C . ALA A 1 403 ? 4.878 -59.740 -14.101 1.00 37.69 403 ALA A C 1
ATOM 3029 O O . ALA A 1 403 ? 4.895 -58.554 -13.771 1.00 37.69 403 ALA A O 1
ATOM 3030 N N . GLY A 1 404 ? 4.009 -60.622 -13.608 1.00 42.59 404 GLY A N 1
A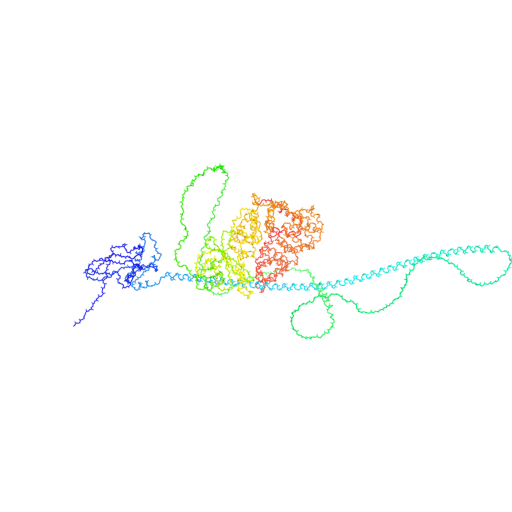TOM 3031 C CA . GLY A 1 404 ? 3.141 -60.362 -12.469 1.00 42.59 404 GLY A CA 1
ATOM 3032 C C . GLY A 1 404 ? 3.947 -60.237 -11.180 1.00 42.59 404 GLY A C 1
ATOM 3033 O O . GLY A 1 404 ? 4.856 -61.025 -10.923 1.00 42.59 404 GLY A O 1
ATOM 3034 N N . VAL A 1 405 ? 3.579 -59.257 -10.358 1.00 38.81 405 VAL A N 1
ATOM 3035 C CA . VAL A 1 405 ? 4.106 -59.086 -9.005 1.00 38.81 405 VAL A CA 1
ATOM 3036 C C . VAL A 1 405 ? 2.956 -59.232 -8.015 1.00 38.81 405 VAL A C 1
ATOM 3038 O O . VAL A 1 405 ? 1.971 -58.497 -8.047 1.00 38.81 405 VAL A O 1
ATOM 3041 N N . VAL A 1 406 ? 3.110 -60.238 -7.160 1.00 43.34 406 VAL A N 1
ATOM 3042 C CA . VAL A 1 406 ? 2.333 -60.535 -5.953 1.00 43.34 406 VAL A CA 1
ATOM 3043 C C . VAL A 1 406 ? 2.641 -59.473 -4.882 1.00 43.34 406 VAL A C 1
ATOM 3045 O O . VAL A 1 406 ? 3.819 -59.167 -4.692 1.00 43.34 406 VAL A O 1
ATOM 3048 N N . PRO A 1 407 ? 1.656 -58.925 -4.144 1.00 50.41 407 PRO A N 1
ATOM 3049 C CA . PRO A 1 407 ? 1.938 -58.030 -3.023 1.00 50.41 407 PRO A CA 1
ATOM 3050 C C . PRO A 1 407 ? 2.248 -58.822 -1.735 1.00 50.41 407 PRO A C 1
ATOM 3052 O O . PRO A 1 407 ? 1.607 -59.846 -1.481 1.00 50.41 407 PRO A O 1
ATOM 3055 N N . PRO A 1 408 ? 3.191 -58.368 -0.886 1.00 49.50 408 PRO A N 1
ATOM 3056 C CA . PRO A 1 408 ? 3.407 -58.969 0.422 1.00 49.50 408 PRO A CA 1
ATOM 3057 C C . PRO A 1 408 ? 2.366 -58.490 1.441 1.00 49.50 408 PRO A C 1
ATOM 3059 O O . PRO A 1 408 ? 1.976 -57.323 1.488 1.00 49.50 408 PRO A O 1
ATOM 3062 N N . ALA A 1 409 ? 1.942 -59.436 2.274 1.00 42.66 409 ALA A N 1
ATOM 3063 C CA . ALA A 1 409 ? 1.041 -59.253 3.396 1.00 42.66 409 ALA A CA 1
ATOM 3064 C C . ALA A 1 409 ? 1.670 -58.386 4.501 1.00 42.66 409 ALA A C 1
ATOM 3066 O O . ALA A 1 409 ? 2.769 -58.666 4.976 1.00 42.66 409 ALA A O 1
ATOM 3067 N N . GLY A 1 410 ? 0.928 -57.377 4.955 1.00 38.53 410 GLY A N 1
ATOM 3068 C CA . GLY A 1 410 ? 1.244 -56.566 6.128 1.00 38.53 410 GLY A CA 1
ATOM 3069 C C . GLY A 1 410 ? -0.043 -55.982 6.695 1.00 38.53 410 GLY A C 1
ATOM 3070 O O . GLY A 1 410 ? -0.497 -54.929 6.262 1.00 38.53 410 GLY A O 1
ATOM 3071 N N . ALA A 1 411 ? -0.666 -56.719 7.613 1.00 39.78 411 ALA A N 1
ATOM 3072 C CA . ALA A 1 411 ? -1.904 -56.342 8.279 1.00 39.78 411 ALA A CA 1
ATOM 3073 C C . ALA A 1 411 ? -1.660 -55.223 9.309 1.00 39.78 411 ALA A C 1
ATOM 3075 O O . ALA A 1 411 ? -0.905 -55.404 10.262 1.00 39.78 411 ALA A O 1
ATOM 3076 N N . GLY A 1 412 ? -2.346 -54.095 9.126 1.00 42.62 412 GLY A N 1
ATOM 3077 C CA . GLY A 1 412 ? -2.568 -53.048 10.127 1.00 42.62 412 GLY A CA 1
ATOM 3078 C C . GLY A 1 412 ? -4.073 -52.755 10.234 1.00 42.62 412 GLY A C 1
ATOM 3079 O O . GLY A 1 412 ? -4.795 -52.990 9.262 1.00 42.62 412 GLY A O 1
ATOM 3080 N N . PRO A 1 413 ? -4.578 -52.324 11.404 1.00 48.09 413 PRO A N 1
ATOM 3081 C CA . PRO A 1 413 ? -5.999 -52.384 11.729 1.00 48.09 413 PRO A CA 1
ATOM 3082 C C . PRO A 1 413 ? -6.837 -51.380 10.929 1.00 48.09 413 PRO A C 1
ATOM 3084 O O . PRO A 1 413 ? -6.511 -50.201 10.813 1.00 48.09 413 PRO A O 1
ATOM 3087 N N . VAL A 1 414 ? -7.947 -51.897 10.406 1.00 39.28 414 VAL A N 1
ATOM 3088 C CA . VAL A 1 414 ? -8.982 -51.207 9.631 1.00 39.28 414 VAL A CA 1
ATOM 3089 C C . VAL A 1 414 ? -9.715 -50.178 10.513 1.00 39.28 414 VAL A C 1
ATOM 3091 O O . VAL A 1 414 ? -10.246 -50.570 11.554 1.00 39.28 414 VAL A O 1
ATOM 3094 N N . PRO A 1 415 ? -9.795 -48.888 10.132 1.00 51.28 415 PRO A N 1
ATOM 3095 C CA . PRO A 1 415 ? -10.710 -47.938 10.763 1.00 51.28 415 PRO A CA 1
ATOM 3096 C C . PRO A 1 415 ? -12.167 -48.201 10.324 1.00 51.28 415 PRO A C 1
ATOM 3098 O O . PRO A 1 415 ? -12.393 -48.700 9.218 1.00 51.28 415 PRO A O 1
ATOM 3101 N N . PRO A 1 416 ? -13.171 -47.891 11.168 1.00 54.75 416 PRO A N 1
ATOM 3102 C CA . PRO A 1 416 ? -14.574 -48.178 10.875 1.00 54.75 416 PRO A CA 1
ATOM 3103 C C . PRO A 1 416 ? -15.082 -47.401 9.644 1.00 54.75 416 PRO A C 1
ATOM 3105 O O . PRO A 1 416 ? -14.597 -46.301 9.367 1.00 54.75 416 PRO A O 1
ATOM 3108 N N . PRO A 1 417 ? -16.064 -47.950 8.903 1.00 42.59 417 PRO A N 1
ATOM 3109 C CA . PRO A 1 417 ? -16.546 -47.356 7.663 1.00 42.59 417 PRO A CA 1
ATOM 3110 C C . PRO A 1 417 ? -17.233 -46.010 7.912 1.00 42.59 417 PRO A C 1
ATOM 3112 O O . PRO A 1 417 ? -18.101 -45.881 8.777 1.00 42.59 417 PRO A O 1
ATOM 3115 N N . ALA A 1 418 ? -16.846 -45.017 7.111 1.00 37.59 418 ALA A N 1
ATOM 3116 C CA . ALA A 1 418 ? -17.489 -43.715 7.057 1.00 37.59 418 ALA A CA 1
ATOM 3117 C C . ALA A 1 418 ? -18.958 -43.861 6.630 1.00 37.59 418 ALA A C 1
ATOM 3119 O O . ALA A 1 418 ? -19.277 -44.490 5.620 1.00 37.59 418 ALA A O 1
ATOM 3120 N N . VAL A 1 419 ? -19.843 -43.259 7.422 1.00 47.72 419 VAL A N 1
ATOM 3121 C CA . VAL A 1 419 ? -21.263 -43.076 7.112 1.00 47.72 419 VAL A CA 1
ATOM 3122 C C . VAL A 1 419 ? -21.377 -42.251 5.820 1.00 47.72 419 VAL A C 1
ATOM 3124 O O . VAL A 1 419 ? -20.710 -41.218 5.721 1.00 47.72 419 VAL A O 1
ATOM 3127 N N . PRO A 1 420 ? -22.193 -42.655 4.829 1.00 41.28 420 PRO A N 1
ATOM 3128 C CA . PRO A 1 420 ? -22.394 -41.856 3.628 1.00 41.28 420 PRO A CA 1
ATOM 3129 C C . PRO A 1 420 ? -23.099 -40.545 3.995 1.00 41.28 420 PRO A C 1
ATOM 3131 O O . PRO A 1 420 ? -24.260 -40.533 4.404 1.00 41.28 420 PRO A O 1
ATOM 3134 N N . VAL A 1 421 ? -22.373 -39.436 3.859 1.00 42.78 421 VAL A N 1
ATOM 3135 C CA . VAL A 1 421 ? -22.923 -38.080 3.925 1.00 42.78 421 VAL A CA 1
ATOM 3136 C C . VAL A 1 421 ? -23.800 -37.881 2.690 1.00 42.78 421 VAL A C 1
ATOM 3138 O O . VAL A 1 421 ? -23.337 -38.023 1.559 1.00 42.78 421 VAL A O 1
ATOM 3141 N N . ALA A 1 422 ? -25.082 -37.600 2.919 1.00 41.88 422 ALA A N 1
ATOM 3142 C CA . ALA A 1 422 ? -26.038 -37.276 1.871 1.00 41.88 422 ALA A CA 1
ATOM 3143 C C . ALA A 1 422 ? -25.575 -36.033 1.079 1.00 41.88 422 ALA A C 1
ATOM 3145 O O . ALA A 1 422 ? -25.047 -35.095 1.684 1.00 41.88 422 ALA A O 1
ATOM 3146 N N . PRO A 1 423 ? -25.765 -35.996 -0.252 1.00 40.12 423 PRO A N 1
ATOM 3147 C CA . PRO A 1 423 ? -25.429 -34.824 -1.048 1.00 40.12 423 PRO A CA 1
ATOM 3148 C C . PRO A 1 423 ? -26.268 -33.620 -0.604 1.00 40.12 423 PRO A C 1
ATOM 3150 O O . PRO A 1 423 ? -27.477 -33.731 -0.391 1.00 40.12 423 PRO A O 1
ATOM 3153 N N . ALA A 1 424 ? -25.606 -32.472 -0.456 1.00 40.44 424 ALA A N 1
ATOM 3154 C CA . ALA A 1 424 ? -26.246 -31.198 -0.155 1.00 40.44 424 ALA A CA 1
ATOM 3155 C C . ALA A 1 424 ? -27.318 -30.863 -1.215 1.00 40.44 424 ALA A C 1
ATOM 3157 O O . ALA A 1 424 ? -27.089 -31.116 -2.403 1.00 40.44 424 ALA A O 1
ATOM 3158 N N . PRO A 1 425 ? -28.475 -30.299 -0.821 1.00 40.06 425 PRO A N 1
ATOM 3159 C CA . PRO A 1 425 ? -29.494 -29.880 -1.772 1.00 40.06 425 PRO A CA 1
ATOM 3160 C C . PRO A 1 425 ? -28.961 -28.748 -2.657 1.00 40.06 425 PRO A C 1
ATOM 3162 O O . PRO A 1 425 ? -28.347 -27.796 -2.174 1.00 40.06 425 PRO A O 1
ATOM 3165 N N . SER A 1 426 ? -29.199 -28.880 -3.961 1.00 45.59 426 SER A N 1
ATOM 3166 C CA . SER A 1 426 ? -28.930 -27.856 -4.969 1.00 45.59 426 SER A CA 1
ATOM 3167 C C . SER A 1 426 ? -29.588 -26.519 -4.590 1.00 45.59 426 SER A C 1
ATOM 3169 O O . SER A 1 426 ? -30.686 -26.529 -4.025 1.00 45.59 426 SER A O 1
ATOM 3171 N N . PRO A 1 427 ? -28.957 -25.370 -4.897 1.00 48.00 427 PRO A N 1
ATOM 3172 C CA . PRO A 1 427 ? -29.586 -24.069 -4.702 1.00 48.00 427 PRO A CA 1
ATOM 3173 C C . PRO A 1 427 ? -30.864 -23.964 -5.557 1.00 48.00 427 PRO A C 1
ATOM 3175 O O . PRO A 1 427 ? -30.910 -24.541 -6.648 1.00 48.00 427 PRO A O 1
ATOM 3178 N N . PRO A 1 428 ? -31.913 -23.273 -5.072 1.00 41.81 428 PRO A N 1
ATOM 3179 C CA . PRO A 1 428 ? -33.147 -23.106 -5.825 1.00 41.81 428 PRO A CA 1
ATOM 3180 C C . PRO A 1 428 ? -32.894 -22.330 -7.120 1.00 41.81 428 PRO A C 1
ATOM 3182 O O . PRO A 1 428 ? -32.063 -21.424 -7.172 1.00 41.81 428 PRO A O 1
ATOM 3185 N N . ALA A 1 429 ? -33.620 -22.758 -8.151 1.00 34.41 429 ALA A N 1
ATOM 3186 C CA . ALA A 1 429 ? -33.577 -22.261 -9.512 1.00 34.41 429 ALA A CA 1
ATOM 3187 C C . ALA A 1 429 ? -33.698 -20.734 -9.597 1.00 34.41 429 ALA A C 1
ATOM 3189 O O . ALA A 1 429 ? -34.461 -20.112 -8.858 1.00 34.41 429 ALA A O 1
ATOM 3190 N N . GLU A 1 430 ? -32.946 -20.184 -10.549 1.00 35.88 430 GLU A N 1
ATOM 3191 C CA . GLU A 1 430 ? -33.021 -18.809 -11.025 1.00 35.88 430 GLU A CA 1
ATOM 3192 C C . GLU A 1 430 ? -34.478 -18.404 -11.289 1.00 35.88 430 GLU A C 1
ATOM 3194 O O . GLU A 1 430 ? -35.227 -19.098 -11.983 1.00 35.88 430 GLU A O 1
ATOM 3199 N N . GLU A 1 431 ? -34.873 -17.272 -10.708 1.00 34.59 431 GLU A N 1
ATOM 3200 C CA . GLU A 1 431 ? -36.129 -16.600 -11.022 1.00 34.59 431 GLU A CA 1
ATOM 3201 C C . GLU A 1 431 ? -36.162 -16.231 -12.515 1.00 34.59 431 GLU A C 1
ATOM 3203 O O . GLU A 1 431 ? -35.148 -15.793 -13.070 1.00 34.59 431 GLU A O 1
ATOM 3208 N N . PRO A 1 432 ? -37.308 -16.392 -13.198 1.00 38.53 432 PRO A N 1
ATOM 3209 C CA . PRO A 1 432 ? -37.409 -16.076 -14.611 1.00 38.53 432 PRO A CA 1
ATOM 3210 C C . PRO A 1 432 ? -37.267 -14.568 -14.826 1.00 38.53 432 PRO A C 1
ATOM 3212 O O . PRO A 1 432 ? -38.044 -13.765 -14.306 1.00 38.53 432 PRO A O 1
ATOM 3215 N N . VAL A 1 433 ? -36.285 -14.201 -15.649 1.00 33.06 433 VAL A N 1
ATOM 3216 C CA . VAL A 1 433 ? -36.144 -12.869 -16.236 1.00 33.06 433 VAL A CA 1
ATOM 3217 C C . VAL A 1 433 ? -37.421 -12.556 -17.016 1.00 33.06 433 VAL A C 1
ATOM 3219 O O . VAL A 1 433 ? -37.692 -13.141 -18.064 1.00 33.06 433 VAL A O 1
ATOM 3222 N N . LEU A 1 434 ? -38.220 -11.641 -16.472 1.00 30.52 434 LEU A N 1
ATOM 3223 C CA . LEU A 1 434 ? -39.336 -11.004 -17.159 1.00 30.52 434 LEU A CA 1
ATOM 3224 C C . LEU A 1 434 ? -38.769 -10.125 -18.281 1.00 30.52 434 LEU A C 1
ATOM 3226 O O . LEU A 1 434 ? -38.288 -9.018 -18.043 1.00 30.52 434 LEU A O 1
ATOM 3230 N N . GLU A 1 435 ? -38.824 -10.633 -19.512 1.00 37.19 435 GLU A N 1
ATOM 3231 C CA . GLU A 1 435 ? -38.759 -9.809 -20.716 1.00 37.19 435 GLU A CA 1
ATOM 3232 C C . GLU A 1 435 ? -39.957 -8.851 -20.716 1.00 37.19 435 GLU A C 1
ATOM 3234 O O . GLU A 1 435 ? -41.098 -9.261 -20.934 1.00 37.19 435 GLU A O 1
ATOM 3239 N N . VAL A 1 436 ? -39.702 -7.564 -20.486 1.00 31.55 436 VAL A N 1
ATOM 3240 C CA . VAL A 1 436 ? -40.657 -6.499 -20.804 1.00 31.55 436 VAL A CA 1
ATOM 3241 C C . VAL A 1 436 ? -40.243 -5.902 -22.144 1.00 31.55 436 VAL A C 1
ATOM 3243 O O . VAL A 1 436 ? -39.264 -5.164 -22.247 1.00 31.55 436 VAL A O 1
ATOM 3246 N N . ARG A 1 437 ? -40.992 -6.278 -23.182 1.00 37.41 437 ARG A N 1
ATOM 3247 C CA . ARG A 1 437 ? -41.151 -5.503 -24.415 1.00 37.41 437 ARG A CA 1
ATOM 3248 C C . ARG A 1 437 ? -42.333 -4.539 -24.263 1.00 37.41 437 ARG A C 1
ATOM 3250 O O . ARG A 1 437 ? -43.208 -4.775 -23.437 1.00 37.41 437 ARG A O 1
ATOM 3257 N N . ASP A 1 438 ? -42.315 -3.537 -25.139 1.00 30.19 438 ASP A N 1
ATOM 3258 C CA . ASP A 1 438 ? -43.265 -2.439 -25.393 1.00 30.19 438 ASP A CA 1
ATOM 3259 C C . ASP A 1 438 ? -42.859 -1.127 -24.701 1.00 30.19 438 ASP A C 1
ATOM 3261 O O . ASP A 1 438 ? -42.760 -1.045 -23.481 1.00 30.19 438 ASP A O 1
ATOM 3265 N N . SER A 1 439 ? -42.363 -0.111 -25.417 1.00 35.28 439 SER A N 1
ATOM 3266 C CA . SER A 1 439 ? -42.972 0.680 -26.506 1.00 35.28 439 SER A CA 1
ATOM 3267 C C . SER A 1 439 ? -44.275 1.382 -26.112 1.00 35.28 439 SER A C 1
ATOM 3269 O O . SER A 1 439 ? -45.300 0.756 -25.883 1.00 35.28 439 SER A O 1
ATOM 3271 N N . ASP A 1 440 ? -44.170 2.711 -26.174 1.00 34.38 440 ASP A N 1
ATOM 3272 C CA . ASP A 1 440 ? -45.201 3.733 -26.345 1.00 34.38 440 ASP A CA 1
ATOM 3273 C C . ASP A 1 440 ? -46.059 4.188 -25.149 1.00 34.38 440 ASP A C 1
ATOM 3275 O O . ASP A 1 440 ? -46.672 3.417 -24.419 1.00 34.38 440 ASP A O 1
ATOM 3279 N N . LEU A 1 441 ? -46.176 5.526 -25.097 1.00 36.22 441 LEU A N 1
ATOM 3280 C CA . LEU A 1 441 ? -47.133 6.378 -24.374 1.00 36.22 441 LEU A CA 1
ATOM 3281 C C . LEU A 1 441 ? -46.725 6.865 -22.970 1.00 36.22 441 LEU A C 1
ATOM 3283 O O . LEU A 1 441 ? -47.163 6.346 -21.947 1.00 36.22 441 LEU A O 1
ATOM 3287 N N . LEU A 1 442 ? -46.008 7.996 -22.934 1.00 32.28 442 LEU A N 1
ATOM 3288 C CA . LEU A 1 442 ? -46.125 8.966 -21.840 1.00 32.28 442 LEU A CA 1
ATOM 3289 C C . LEU A 1 442 ? -46.838 10.231 -22.352 1.00 32.28 442 LEU A C 1
ATOM 3291 O O . LEU A 1 442 ? -46.413 10.782 -23.370 1.00 32.28 442 LEU A O 1
ATOM 3295 N N . PRO A 1 443 ? -47.912 10.686 -21.680 1.00 37.75 443 PRO A N 1
ATOM 3296 C CA . PRO A 1 443 ? -48.605 11.920 -22.011 1.00 37.75 443 PRO A CA 1
ATOM 3297 C C . PRO A 1 443 ? -47.895 13.136 -21.403 1.00 37.75 443 PRO A C 1
ATOM 3299 O O . PRO A 1 443 ? -47.233 13.053 -20.368 1.00 37.75 443 PRO A O 1
ATOM 3302 N N . GLU A 1 444 ? -48.076 14.274 -22.066 1.00 39.41 444 GLU A N 1
ATOM 3303 C CA . GLU A 1 444 ? -47.669 15.604 -21.624 1.00 39.41 444 GLU A CA 1
ATOM 3304 C C . GLU A 1 444 ? -48.168 15.894 -20.197 1.00 39.41 444 GLU A C 1
ATOM 3306 O O . GLU A 1 444 ? -49.370 15.892 -19.930 1.00 39.41 444 GLU A O 1
ATOM 3311 N N . ALA A 1 445 ? -47.240 16.163 -19.274 1.00 35.19 445 ALA A N 1
ATOM 3312 C CA . ALA A 1 445 ? -47.552 16.689 -17.952 1.00 35.19 445 ALA A CA 1
ATOM 3313 C C . ALA A 1 445 ? -47.351 18.207 -17.969 1.00 35.19 445 ALA A C 1
ATOM 3315 O O . ALA A 1 445 ? -46.244 18.707 -18.175 1.00 35.19 445 ALA A O 1
ATOM 3316 N N . GLY A 1 446 ? -48.470 18.911 -17.807 1.00 31.34 446 GLY A N 1
ATOM 3317 C CA . GLY A 1 446 ? -48.586 20.357 -17.859 1.00 31.34 446 GLY A CA 1
ATOM 3318 C C . GLY A 1 446 ? -47.759 21.093 -16.810 1.00 31.34 446 GLY A C 1
ATOM 3319 O O . GLY A 1 446 ? -47.579 20.657 -15.674 1.00 31.34 446 GLY A O 1
ATOM 3320 N N . VAL A 1 447 ? -47.301 22.264 -17.238 1.00 35.41 447 VAL A N 1
ATOM 3321 C CA . VAL A 1 447 ? -46.756 23.329 -16.406 1.00 35.41 447 VAL A CA 1
ATOM 3322 C C . VAL A 1 447 ? -47.857 23.802 -15.457 1.00 35.41 447 VAL A C 1
ATOM 3324 O O . VAL A 1 447 ? -48.874 24.331 -15.900 1.00 35.41 447 VAL A O 1
ATOM 3327 N N . VAL A 1 448 ? -47.654 23.608 -14.156 1.00 31.48 448 VAL A N 1
ATOM 3328 C CA . VAL A 1 448 ? -48.395 24.320 -13.112 1.00 31.48 448 VAL A CA 1
ATOM 3329 C C . VAL A 1 448 ? -47.455 25.393 -12.578 1.00 31.48 448 VAL A C 1
ATOM 3331 O O . VAL A 1 448 ? -46.534 25.103 -11.817 1.00 31.48 448 VAL A O 1
ATOM 3334 N N . GLU A 1 449 ? -47.661 26.626 -13.035 1.00 38.59 449 GLU A N 1
ATOM 3335 C CA . GLU A 1 449 ? -47.161 27.817 -12.353 1.00 38.59 449 GLU A CA 1
ATOM 3336 C C . GLU A 1 449 ? -47.871 27.901 -10.998 1.00 38.59 449 GLU A C 1
ATOM 3338 O O . GLU A 1 449 ? -49.098 27.984 -10.938 1.00 38.59 449 GLU A O 1
ATOM 3343 N N . VAL A 1 450 ? -47.105 27.828 -9.908 1.00 33.12 450 VAL A N 1
ATOM 3344 C CA . VAL A 1 450 ? -47.611 28.138 -8.569 1.00 33.12 450 VAL A CA 1
ATOM 3345 C C . VAL A 1 450 ? -47.158 29.548 -8.223 1.00 33.12 450 VAL A C 1
ATOM 3347 O O . VAL A 1 450 ? -45.965 29.839 -8.138 1.00 33.12 450 VAL A O 1
ATOM 3350 N N . ASP A 1 451 ? -48.167 30.396 -8.086 1.00 31.83 451 ASP A N 1
ATOM 3351 C CA . ASP A 1 451 ? -48.143 31.809 -7.743 1.00 31.83 451 ASP A CA 1
ATOM 3352 C C . ASP A 1 451 ? -47.548 32.022 -6.338 1.00 31.83 451 ASP A C 1
ATOM 3354 O O . ASP A 1 451 ? -47.957 31.389 -5.363 1.00 31.83 451 ASP A O 1
ATOM 3358 N N . ALA A 1 452 ? -46.546 32.896 -6.239 1.00 39.81 452 ALA A N 1
ATOM 3359 C CA . ALA A 1 452 ? -45.807 33.200 -5.014 1.00 39.81 452 ALA A CA 1
ATOM 3360 C C . ALA A 1 452 ? -46.374 34.448 -4.319 1.00 39.81 452 ALA A C 1
ATOM 3362 O O . ALA A 1 452 ? -45.643 35.398 -4.032 1.00 39.81 452 ALA A O 1
ATOM 3363 N N . SER A 1 453 ? -47.686 34.462 -4.076 1.00 36.84 453 SER A N 1
ATOM 3364 C CA . SER A 1 453 ? -48.388 35.632 -3.542 1.00 36.84 453 SER A CA 1
ATOM 3365 C C . SER A 1 453 ? -49.439 35.316 -2.470 1.00 36.84 453 SER A C 1
ATOM 3367 O O . SER A 1 453 ? -50.432 36.016 -2.371 1.00 36.84 453 SER A O 1
ATOM 3369 N N . GLU A 1 454 ? -49.211 34.330 -1.595 1.00 42.34 454 GLU A N 1
ATOM 3370 C CA . GLU A 1 454 ? -49.990 34.188 -0.350 1.00 42.34 454 GLU A CA 1
ATOM 3371 C C . GLU A 1 454 ? -49.115 33.673 0.804 1.00 42.34 454 GLU A C 1
ATOM 3373 O O . GLU A 1 454 ? -49.069 32.484 1.107 1.00 42.34 454 GLU A O 1
ATOM 3378 N N . LEU A 1 455 ? -48.420 34.585 1.488 1.00 39.47 455 LEU A N 1
ATOM 3379 C CA . LEU A 1 455 ? -48.041 34.385 2.886 1.00 39.47 455 LEU A CA 1
ATOM 3380 C C . LEU A 1 455 ? -48.462 35.628 3.660 1.00 39.47 455 LEU A C 1
ATOM 3382 O O . LEU A 1 455 ? -47.951 36.724 3.438 1.00 39.47 455 LEU A O 1
ATOM 3386 N N . GLY A 1 456 ? -49.473 35.419 4.501 1.00 33.84 456 GLY A N 1
ATOM 3387 C CA . GLY A 1 456 ? -50.135 36.440 5.288 1.00 33.84 456 GLY A CA 1
ATOM 3388 C C . GLY A 1 456 ? -49.212 37.111 6.296 1.00 33.84 456 GLY A C 1
ATOM 3389 O O . GLY A 1 456 ? -48.332 36.494 6.898 1.00 33.84 456 GLY A O 1
ATOM 3390 N N . GLU A 1 457 ? -49.482 38.397 6.470 1.00 40.72 457 GLU A N 1
ATOM 3391 C CA . GLU A 1 457 ? -49.034 39.233 7.570 1.00 40.72 457 GLU A CA 1
ATOM 3392 C C . GLU A 1 457 ? -49.462 38.584 8.896 1.00 40.72 457 GLU A C 1
ATOM 3394 O O . GLU A 1 457 ? -50.651 38.403 9.158 1.00 40.72 457 GLU A O 1
ATOM 3399 N N . VAL A 1 458 ? -48.487 38.204 9.724 1.00 35.16 458 VAL A N 1
ATOM 3400 C CA . VAL A 1 458 ? -48.718 37.908 11.140 1.00 35.16 458 VAL A CA 1
ATOM 3401 C C . VAL A 1 458 ? -48.178 39.095 11.917 1.00 35.16 458 VAL A C 1
ATOM 3403 O O . VAL A 1 458 ? -46.984 39.386 11.884 1.00 35.16 458 VAL A O 1
ATOM 3406 N N . GLU A 1 459 ? -49.110 39.801 12.545 1.00 32.16 459 GLU A N 1
ATOM 3407 C CA . GLU A 1 459 ? -48.908 40.984 13.367 1.00 32.16 459 GLU A CA 1
ATOM 3408 C C . GLU A 1 459 ? -47.934 40.700 14.525 1.00 32.16 459 GLU A C 1
ATOM 3410 O O . GLU A 1 459 ? -48.115 39.770 15.314 1.00 32.16 459 GLU A O 1
ATOM 3415 N N . GLU A 1 460 ? -46.889 41.526 14.624 1.00 38.34 460 GLU A N 1
ATOM 3416 C CA . GLU A 1 460 ? -46.014 41.637 15.791 1.00 38.34 460 GLU A CA 1
ATOM 3417 C C . GLU A 1 460 ? -46.788 42.287 16.950 1.00 38.34 460 GLU A C 1
ATOM 3419 O O . GLU A 1 460 ? -46.801 43.510 17.117 1.00 38.34 460 GLU A O 1
ATOM 3424 N N . GLU A 1 461 ? -47.420 41.466 17.789 1.00 32.53 461 GLU A N 1
ATOM 3425 C CA . GLU A 1 461 ? -47.833 41.897 19.122 1.00 32.53 461 GLU A CA 1
ATOM 3426 C C . GLU A 1 461 ? -46.606 42.028 20.028 1.00 32.53 461 GLU A C 1
ATOM 3428 O O . GLU A 1 461 ? -45.917 41.071 20.385 1.00 32.53 461 GLU A O 1
ATOM 3433 N N . SER A 1 462 ? -46.343 43.277 20.396 1.00 43.22 462 SER A N 1
ATOM 3434 C CA . SER A 1 462 ? -45.381 43.666 21.413 1.00 43.22 462 SER A CA 1
ATOM 3435 C C . SER A 1 462 ? -46.044 43.553 22.785 1.00 43.22 462 SER A C 1
ATOM 3437 O O . SER A 1 462 ? -46.994 44.284 23.050 1.00 43.22 462 SER A O 1
ATOM 3439 N N . GLU A 1 463 ? -45.493 42.753 23.700 1.00 32.00 463 GLU A N 1
ATOM 3440 C CA . GLU A 1 463 ? -45.662 43.006 25.134 1.00 32.00 463 GLU A CA 1
ATOM 3441 C C . GLU A 1 463 ? -44.355 42.828 25.928 1.00 32.00 463 GLU A C 1
ATOM 3443 O O . GLU A 1 463 ? -43.474 42.055 25.541 1.00 32.00 463 GLU A O 1
ATOM 3448 N N . PRO A 1 464 ? -44.195 43.597 27.024 1.00 50.00 464 PRO A N 1
ATOM 3449 C CA . PRO A 1 464 ? -42.929 43.837 27.696 1.00 50.00 464 PRO A CA 1
ATOM 3450 C C . PRO A 1 464 ? -42.752 42.928 28.917 1.00 50.00 464 PRO A C 1
ATOM 3452 O O . PRO A 1 464 ? -43.682 42.686 29.682 1.00 50.00 464 PRO A O 1
ATOM 3455 N N . GLY A 1 465 ? -41.523 42.494 29.189 1.00 31.28 465 GLY A N 1
ATOM 3456 C CA . GLY A 1 465 ? -41.259 41.751 30.418 1.00 31.28 465 GLY A CA 1
ATOM 3457 C C . GLY A 1 465 ? -39.803 41.373 30.591 1.00 31.28 465 GLY A C 1
ATOM 3458 O O . GLY A 1 465 ? -39.362 40.330 30.126 1.00 31.28 465 GLY A O 1
ATOM 3459 N N . VAL A 1 466 ? -39.064 42.218 31.308 1.00 49.03 466 VAL A N 1
ATOM 3460 C CA . VAL A 1 466 ? -37.756 41.890 31.885 1.00 49.03 466 VAL A CA 1
ATOM 3461 C C . VAL A 1 466 ? -37.935 40.692 32.829 1.00 49.03 466 VAL A C 1
ATOM 3463 O O . VAL A 1 466 ? -38.404 40.845 33.956 1.00 49.03 466 VAL A O 1
ATOM 3466 N N . GLY A 1 467 ? -37.601 39.494 32.346 1.00 30.41 467 GLY A N 1
ATOM 3467 C CA . GLY A 1 467 ? -37.489 38.266 33.134 1.00 30.41 467 GLY A CA 1
ATOM 3468 C C . GLY A 1 467 ? -36.071 38.110 33.705 1.00 30.41 467 GLY A C 1
ATOM 3469 O O . GLY A 1 467 ? -35.108 38.511 33.051 1.00 30.41 467 GLY A O 1
ATOM 3470 N N . PRO A 1 468 ? -35.913 37.583 34.931 1.00 35.97 468 PRO A N 1
ATOM 3471 C CA . PRO A 1 468 ? -34.666 37.660 35.679 1.00 35.97 468 PRO A CA 1
ATOM 3472 C C . PRO A 1 468 ? -33.616 36.681 35.147 1.00 35.97 468 PRO A C 1
ATOM 3474 O O . PRO A 1 468 ? -33.907 35.508 34.933 1.00 35.97 468 PRO A O 1
ATOM 3477 N N . ASP A 1 469 ? -32.396 37.198 34.998 1.00 40.94 469 ASP A N 1
ATOM 3478 C CA . ASP A 1 469 ? -31.095 36.522 35.063 1.00 40.94 469 ASP A CA 1
ATOM 3479 C C . ASP A 1 469 ? -31.168 34.997 35.294 1.00 40.94 469 ASP A C 1
ATOM 3481 O O . ASP A 1 469 ? -31.147 34.504 36.426 1.00 40.94 469 ASP A O 1
ATOM 3485 N N . THR A 1 470 ? -31.244 34.235 34.200 1.00 31.78 470 THR A N 1
ATOM 3486 C CA . THR A 1 470 ? -31.057 32.778 34.188 1.00 31.78 470 THR A CA 1
ATOM 3487 C C . THR A 1 470 ? -29.570 32.440 34.159 1.00 31.78 470 THR A C 1
ATOM 3489 O O . THR A 1 470 ? -29.097 31.684 33.312 1.00 31.78 470 THR A O 1
ATOM 3492 N N . SER A 1 471 ? -28.814 32.990 35.102 1.00 31.02 471 SER A N 1
ATOM 3493 C CA . SER A 1 471 ? -27.593 32.342 35.557 1.00 31.02 471 SER A CA 1
ATOM 3494 C C . SER A 1 471 ? -28.014 31.118 36.382 1.00 31.02 471 SER A C 1
ATOM 3496 O O . SER A 1 471 ? -28.835 31.259 37.295 1.00 31.02 471 SER A O 1
ATOM 3498 N N . PRO A 1 472 ? -27.522 29.900 36.093 1.00 29.05 472 PRO A N 1
ATOM 3499 C CA . PRO A 1 472 ? -27.884 28.726 36.875 1.00 29.05 472 PRO A CA 1
ATOM 3500 C C . PRO A 1 472 ? -27.516 28.969 38.343 1.00 29.05 472 PRO A C 1
ATOM 3502 O O . PRO A 1 472 ? -26.345 29.130 38.690 1.00 29.05 472 PRO A O 1
ATOM 3505 N N . ARG A 1 473 ? -28.523 29.000 39.227 1.00 31.84 473 ARG A N 1
ATOM 3506 C CA . ARG A 1 473 ? -28.314 28.918 40.677 1.00 31.84 473 ARG A CA 1
ATOM 3507 C C . ARG A 1 473 ? -27.764 27.529 40.990 1.00 31.84 473 ARG A C 1
ATOM 3509 O O . ARG A 1 473 ? -28.513 26.596 41.264 1.00 31.84 473 ARG A O 1
ATOM 3516 N N . ILE A 1 474 ? -26.442 27.409 40.936 1.00 32.66 474 ILE A N 1
ATOM 3517 C CA . ILE A 1 474 ? -25.697 26.289 41.501 1.00 32.66 474 ILE A CA 1
ATOM 3518 C C . ILE A 1 474 ? -25.984 26.308 43.005 1.00 32.66 474 ILE A C 1
ATOM 3520 O O . ILE A 1 474 ? -25.559 27.217 43.720 1.00 32.66 474 ILE A O 1
ATOM 3524 N N . ALA A 1 475 ? -26.758 25.335 43.489 1.00 30.67 475 ALA A N 1
ATOM 3525 C CA . ALA A 1 475 ? -26.831 25.055 44.916 1.00 30.67 475 ALA A CA 1
ATOM 3526 C C . ALA A 1 475 ? -25.395 24.865 45.424 1.00 30.67 475 ALA A C 1
ATOM 3528 O O . ALA A 1 475 ? -24.626 24.144 44.792 1.00 30.67 475 ALA A O 1
ATOM 3529 N N . ALA A 1 476 ? -25.029 25.536 46.519 1.00 34.94 476 ALA A N 1
ATOM 3530 C CA . ALA A 1 476 ? -23.685 25.536 47.091 1.00 34.94 476 ALA A CA 1
ATOM 3531 C C . ALA A 1 476 ? -23.295 24.150 47.649 1.00 34.94 476 ALA A C 1
ATOM 3533 O O . ALA A 1 476 ? -23.147 23.960 48.853 1.00 34.94 476 ALA A O 1
ATOM 3534 N N . ALA A 1 477 ? -23.132 23.162 46.772 1.00 43.28 477 ALA A N 1
ATOM 3535 C CA . ALA A 1 477 ? -22.284 22.018 47.026 1.00 43.28 477 ALA A CA 1
ATOM 3536 C C . ALA A 1 477 ? -20.862 22.561 47.195 1.00 43.28 477 ALA A C 1
ATOM 3538 O O . ALA A 1 477 ? -20.431 23.425 46.429 1.00 43.28 477 ALA A O 1
ATOM 3539 N N . ALA A 1 478 ? -20.157 22.111 48.233 1.00 49.94 478 ALA A N 1
ATOM 3540 C CA . ALA A 1 478 ? -18.787 22.529 48.487 1.00 49.94 478 ALA A CA 1
ATOM 3541 C C . ALA A 1 478 ? -17.960 22.334 47.208 1.00 49.94 478 ALA A C 1
ATOM 3543 O O . ALA A 1 478 ? -17.750 21.203 46.776 1.00 49.94 478 ALA A O 1
ATOM 3544 N N . THR A 1 479 ? -17.526 23.436 46.588 1.00 65.38 479 THR A N 1
ATOM 3545 C CA . THR A 1 479 ? -16.660 23.391 45.405 1.00 65.38 479 THR A CA 1
ATOM 3546 C C . THR A 1 479 ? -15.448 22.529 45.742 1.00 65.38 479 THR A C 1
ATOM 3548 O O . THR A 1 479 ? -14.760 22.842 46.726 1.00 65.38 479 THR A O 1
ATOM 3551 N N . PRO A 1 480 ? -15.194 21.447 44.988 1.00 81.88 480 PRO A N 1
ATOM 3552 C CA . PRO A 1 480 ? -14.078 20.562 45.264 1.00 81.88 480 PRO A CA 1
ATOM 3553 C C . PRO A 1 480 ? -12.776 21.371 45.267 1.00 81.88 480 PRO A C 1
ATOM 3555 O O . PRO A 1 480 ? -12.543 22.226 44.409 1.00 81.88 480 PRO A O 1
ATOM 3558 N N . ARG A 1 481 ? -11.939 21.145 46.283 1.00 84.88 481 ARG A N 1
ATOM 3559 C CA . ARG A 1 481 ? -10.566 21.663 46.304 1.00 84.88 481 ARG A CA 1
ATOM 3560 C C . ARG A 1 481 ? -9.693 20.765 45.441 1.00 84.88 481 ARG A C 1
ATOM 3562 O O . ARG A 1 481 ? -9.961 19.566 45.342 1.00 84.88 481 ARG A O 1
ATOM 3569 N N . VAL A 1 482 ? -8.642 21.329 44.850 1.00 89.12 482 VAL A N 1
ATOM 3570 C CA . VAL A 1 482 ? -7.656 20.504 44.145 1.00 89.12 482 VAL A CA 1
ATOM 3571 C C . VAL A 1 482 ? -7.047 19.446 45.080 1.00 89.12 482 VAL A C 1
ATOM 3573 O O . VAL A 1 482 ? -6.880 19.713 46.278 1.00 89.12 482 VAL A O 1
ATOM 3576 N N . PRO A 1 483 ? -6.707 18.255 44.556 1.00 88.12 483 PRO A N 1
ATOM 3577 C CA . PRO A 1 483 ? -5.939 17.254 45.286 1.00 88.12 483 PRO A CA 1
ATOM 3578 C C . PRO A 1 483 ? -4.670 17.827 45.933 1.00 88.12 483 PRO A C 1
ATOM 3580 O O . PRO A 1 483 ? -4.045 18.745 45.407 1.00 88.12 483 PRO A O 1
ATOM 3583 N N . GLU A 1 484 ? -4.264 17.262 47.070 1.00 86.31 484 GLU A N 1
ATOM 3584 C CA . GLU A 1 484 ? -3.141 17.779 47.866 1.00 86.31 484 GLU A CA 1
ATOM 3585 C C . GLU A 1 484 ? -1.801 17.770 47.116 1.00 86.31 484 GLU A C 1
ATOM 3587 O O . GLU A 1 484 ? -1.030 18.717 47.255 1.00 86.31 484 GLU A O 1
ATOM 3592 N N . HIS A 1 485 ? -1.572 16.785 46.243 1.00 87.00 485 HIS A N 1
ATOM 3593 C CA . HIS A 1 485 ? -0.370 16.709 45.405 1.00 87.00 485 HIS A CA 1
ATOM 3594 C C . HIS A 1 485 ? -0.266 17.850 44.372 1.00 87.00 485 HIS A C 1
ATOM 3596 O O . HIS A 1 485 ? 0.819 18.124 43.879 1.00 87.00 485 HIS A O 1
ATOM 3602 N N . LEU A 1 486 ? -1.359 18.570 44.078 1.00 88.81 486 LEU A N 1
ATOM 3603 C CA . LEU A 1 486 ? -1.340 19.746 43.196 1.00 88.81 486 LEU A CA 1
ATOM 3604 C C . LEU A 1 486 ? -1.045 21.059 43.937 1.00 88.81 486 LEU A C 1
ATOM 3606 O O . LEU A 1 486 ? -0.998 22.116 43.306 1.00 88.81 486 LEU A O 1
ATOM 3610 N N . ARG A 1 487 ? -0.848 21.042 45.264 1.00 87.88 487 ARG A N 1
ATOM 3611 C CA . ARG A 1 487 ? -0.523 22.268 46.017 1.00 87.88 487 ARG A CA 1
ATOM 3612 C C . ARG A 1 487 ? 0.834 22.844 45.633 1.00 87.88 487 ARG A C 1
ATOM 3614 O O . ARG A 1 487 ? 0.943 24.061 45.527 1.00 87.88 487 ARG A O 1
ATOM 3621 N N . GLU A 1 488 ? 1.824 21.991 45.373 1.00 86.56 488 GLU A N 1
ATOM 3622 C CA . GLU A 1 488 ? 3.131 22.430 44.871 1.00 86.56 488 GLU A CA 1
ATOM 3623 C C . GLU A 1 488 ? 2.980 23.117 43.515 1.00 86.56 488 GLU A C 1
ATOM 3625 O O . GLU A 1 488 ? 3.486 24.227 43.322 1.00 86.56 488 GLU A O 1
ATOM 3630 N N . TRP A 1 489 ? 2.176 22.521 42.621 1.00 90.00 489 TRP A N 1
ATOM 3631 C CA . TRP A 1 489 ? 1.821 23.155 41.360 1.00 90.00 489 TRP A CA 1
ATOM 3632 C C . TRP A 1 489 ? 1.112 24.485 41.573 1.00 90.00 489 TRP A C 1
ATOM 3634 O O . TRP A 1 489 ? 1.438 25.388 40.835 1.00 90.00 489 TRP A O 1
ATOM 3644 N N . LEU A 1 490 ? 0.207 24.665 42.542 1.00 87.31 490 LEU A N 1
ATOM 3645 C CA . LEU A 1 490 ? -0.447 25.962 42.801 1.00 87.31 490 LEU A CA 1
ATOM 3646 C C . LEU A 1 490 ? 0.512 27.050 43.301 1.00 87.31 490 LEU A C 1
ATOM 3648 O O . LEU A 1 490 ? 0.288 28.227 43.021 1.00 87.31 490 LEU A O 1
ATOM 3652 N N . SER A 1 491 ? 1.555 26.673 44.041 1.00 86.06 491 SER A N 1
ATOM 3653 C CA . SER A 1 491 ? 2.577 27.607 44.531 1.00 86.06 491 SER A CA 1
ATOM 3654 C C . SER A 1 491 ? 3.705 27.882 43.535 1.00 86.06 491 SER A C 1
ATOM 3656 O O . SER A 1 491 ? 4.421 28.863 43.703 1.00 86.06 491 SER A O 1
ATOM 3658 N N . GLY A 1 492 ? 3.878 27.031 42.518 1.00 86.25 492 GLY A N 1
ATOM 3659 C CA . GLY A 1 492 ? 4.976 27.136 41.555 1.00 86.25 492 GLY A CA 1
ATOM 3660 C C . GLY A 1 492 ? 4.823 28.278 40.543 1.00 86.25 492 GLY A C 1
ATOM 3661 O O . GLY A 1 492 ? 3.921 29.112 40.633 1.00 86.25 492 GLY A O 1
ATOM 3662 N N . GLU A 1 493 ? 5.668 28.278 39.518 1.00 84.69 493 GLU A N 1
ATOM 3663 C CA . GLU A 1 493 ? 5.595 29.250 38.415 1.00 84.69 493 GLU A CA 1
ATOM 3664 C C . GLU A 1 493 ? 4.758 28.746 37.231 1.00 84.69 493 GLU A C 1
ATOM 3666 O O . GLU A 1 493 ? 4.348 29.536 36.385 1.00 84.69 493 GLU A O 1
ATOM 3671 N N . LEU A 1 494 ? 4.460 27.441 37.179 1.00 84.06 494 LEU A N 1
ATOM 3672 C CA . LEU A 1 494 ? 3.771 26.818 36.050 1.00 84.06 494 LEU A CA 1
ATOM 3673 C C . LEU A 1 494 ? 2.277 27.197 36.014 1.00 84.06 494 LEU A C 1
ATOM 3675 O O . LEU A 1 494 ? 1.529 26.839 36.927 1.00 84.06 494 LEU A O 1
ATOM 3679 N N . PRO A 1 495 ? 1.794 27.849 34.943 1.00 86.56 495 PRO A N 1
ATOM 3680 C CA . PRO A 1 495 ? 0.394 28.259 34.850 1.00 86.56 495 PRO A CA 1
ATOM 3681 C C . PRO A 1 495 ? -0.606 27.140 34.543 1.00 86.56 495 PRO A C 1
ATOM 3683 O O . PRO A 1 495 ? -1.802 27.292 34.808 1.00 86.56 495 PRO A O 1
ATOM 3686 N N . THR A 1 496 ? -0.132 26.034 33.970 1.00 91.81 496 THR A N 1
ATOM 3687 C CA . THR A 1 496 ? -0.946 24.875 33.581 1.00 91.81 496 THR A CA 1
ATOM 3688 C C . THR A 1 496 ? -0.284 23.572 34.017 1.00 91.81 496 THR A C 1
ATOM 3690 O O . THR A 1 496 ? 0.935 23.528 34.184 1.00 91.81 496 THR A O 1
ATOM 3693 N N . HIS A 1 497 ? -1.089 22.530 34.223 1.00 92.94 497 HIS A N 1
ATOM 3694 C CA . HIS A 1 497 ? -0.633 21.191 34.598 1.00 92.94 497 HIS A CA 1
ATOM 3695 C C . HIS A 1 497 ? -1.587 20.130 34.042 1.00 92.94 497 HIS A C 1
ATOM 3697 O O . HIS A 1 497 ? -2.795 20.356 33.997 1.00 92.94 497 HIS A O 1
ATOM 3703 N N . ALA A 1 498 ? -1.060 18.990 33.604 1.00 94.44 498 ALA A N 1
ATOM 3704 C CA . ALA A 1 498 ? -1.840 17.884 33.058 1.00 94.44 498 ALA A CA 1
ATOM 3705 C C . ALA A 1 498 ? -1.611 16.634 33.907 1.00 94.44 498 ALA A C 1
ATOM 3707 O O . ALA A 1 498 ? -0.479 16.344 34.275 1.00 94.44 498 ALA A O 1
ATOM 3708 N N . LEU A 1 499 ? -2.677 15.899 34.217 1.00 95.12 499 LEU A N 1
ATOM 3709 C CA . LEU A 1 499 ? -2.591 14.719 35.072 1.00 95.12 499 LEU A CA 1
ATOM 3710 C C . LEU A 1 499 ? -3.542 13.620 34.601 1.00 95.12 499 LEU A C 1
ATOM 3712 O O . LEU A 1 499 ? -4.687 13.885 34.226 1.00 95.12 499 LEU A O 1
ATOM 3716 N N . ARG A 1 500 ? -3.084 12.366 34.669 1.00 95.44 500 ARG A N 1
ATOM 3717 C CA . ARG A 1 500 ? -3.933 11.186 34.489 1.00 95.44 500 ARG A CA 1
ATOM 3718 C C . ARG A 1 500 ? -4.526 10.773 35.836 1.00 95.44 500 ARG A C 1
ATOM 3720 O O . ARG A 1 500 ? -3.793 10.437 36.757 1.00 95.44 500 ARG A O 1
ATOM 3727 N N . MET A 1 501 ? -5.851 10.766 35.914 1.00 94.56 501 MET A N 1
ATOM 3728 C CA . MET A 1 501 ? -6.636 10.255 37.040 1.00 94.56 501 MET A CA 1
ATOM 3729 C C . MET A 1 501 ? -7.350 8.960 36.635 1.00 94.56 501 MET A C 1
ATOM 3731 O O . MET A 1 501 ? -7.419 8.646 35.444 1.00 94.56 501 MET A O 1
ATOM 3735 N N . ASP A 1 502 ? -7.930 8.239 37.596 1.00 91.50 502 ASP A N 1
ATOM 3736 C CA . ASP A 1 502 ? -8.706 7.016 37.327 1.00 91.50 502 ASP A CA 1
ATOM 3737 C C . ASP A 1 502 ? -9.885 7.268 36.368 1.00 91.50 502 ASP A C 1
ATOM 3739 O O . ASP A 1 502 ? -10.220 6.416 35.546 1.00 91.50 502 ASP A O 1
ATOM 3743 N N . ASP A 1 503 ? -10.487 8.460 36.433 1.00 90.75 503 ASP A N 1
ATOM 3744 C CA . ASP A 1 503 ? -11.678 8.842 35.670 1.00 90.75 503 ASP A CA 1
ATOM 3745 C C . ASP A 1 503 ? -11.391 9.512 34.320 1.00 90.75 503 ASP A C 1
ATOM 3747 O O . ASP A 1 503 ? -12.303 9.661 33.517 1.00 90.75 503 ASP A O 1
ATOM 3751 N N . GLY A 1 504 ? -10.153 9.917 34.036 1.00 93.88 504 GLY A N 1
ATOM 3752 C CA . GLY A 1 504 ? -9.845 10.644 32.801 1.00 93.88 504 GLY A CA 1
ATOM 3753 C C . GLY A 1 504 ? -8.501 11.358 32.828 1.00 93.88 504 GLY A C 1
ATOM 3754 O O . GLY A 1 504 ? -7.714 11.221 33.767 1.00 93.88 504 GLY A O 1
ATOM 3755 N N . VAL A 1 505 ? -8.236 12.138 31.785 1.00 97.25 505 VAL A N 1
ATOM 3756 C CA . VAL A 1 505 ? -7.182 13.156 31.803 1.00 97.25 505 VAL A CA 1
ATOM 3757 C C . VAL A 1 505 ? -7.776 14.448 32.349 1.00 97.25 505 VAL A C 1
ATOM 3759 O O . VAL A 1 505 ? -8.872 14.847 31.960 1.00 97.25 505 VAL A O 1
ATOM 3762 N N . ARG A 1 506 ? -7.062 15.110 33.258 1.00 96.94 506 ARG A N 1
ATOM 3763 C CA . ARG A 1 506 ? -7.446 16.412 33.807 1.00 96.94 506 ARG A CA 1
ATOM 3764 C C . ARG A 1 506 ? -6.403 17.453 33.434 1.00 96.94 506 ARG A C 1
ATOM 3766 O O . ARG A 1 506 ? -5.213 17.258 33.674 1.00 96.94 506 ARG A O 1
ATOM 3773 N N . LEU A 1 507 ? -6.862 18.552 32.849 1.00 96.50 507 LEU A N 1
ATOM 3774 C CA . LEU A 1 507 ? -6.034 19.663 32.395 1.00 96.50 507 LEU A CA 1
ATOM 3775 C C . LEU A 1 507 ? -6.334 20.874 33.276 1.00 96.50 507 LEU A C 1
ATOM 3777 O O . LEU A 1 507 ? -7.365 21.534 33.142 1.00 96.50 507 LEU A O 1
ATOM 3781 N N . TYR A 1 508 ? -5.436 21.133 34.218 1.00 95.50 508 TYR A N 1
ATOM 3782 C CA . TYR A 1 508 ? -5.548 22.201 35.197 1.00 95.50 508 TYR A CA 1
ATOM 3783 C C . TYR A 1 508 ? -4.936 23.495 34.669 1.00 95.50 508 TYR A C 1
ATOM 3785 O O . TYR A 1 508 ? -3.877 23.493 34.034 1.00 95.50 508 TYR A O 1
ATOM 3793 N N . ARG A 1 509 ? -5.581 24.615 34.986 1.00 94.50 509 ARG A N 1
ATOM 3794 C CA . ARG A 1 509 ? -5.109 25.966 34.676 1.00 94.50 509 ARG A CA 1
ATOM 3795 C C . ARG A 1 509 ? -5.412 26.914 35.830 1.00 94.50 509 ARG A C 1
ATOM 3797 O O . ARG A 1 509 ? -6.498 26.863 36.405 1.00 94.50 509 ARG A O 1
ATOM 3804 N N . ARG A 1 510 ? -4.484 27.824 36.138 1.00 92.75 510 ARG A N 1
ATOM 3805 C CA . ARG A 1 510 ? -4.738 28.905 37.100 1.00 92.75 510 ARG A CA 1
ATOM 3806 C C . ARG A 1 510 ? -5.547 30.046 36.488 1.00 92.75 510 ARG A C 1
ATOM 3808 O O . ARG A 1 510 ? -5.250 30.531 35.395 1.00 92.75 510 ARG A O 1
ATOM 3815 N N . ARG A 1 511 ? -6.526 30.531 37.246 1.00 90.12 511 ARG A N 1
ATOM 3816 C CA . ARG A 1 511 ? -7.320 31.715 36.922 1.00 90.12 511 ARG A CA 1
ATOM 3817 C C . ARG A 1 511 ? -6.413 32.937 36.782 1.00 90.12 511 ARG A C 1
ATOM 3819 O O . ARG A 1 511 ? -5.566 33.187 37.636 1.00 90.12 511 ARG A O 1
ATOM 3826 N N . GLY A 1 512 ? -6.630 33.715 35.723 1.00 83.06 512 GLY A N 1
ATOM 3827 C CA . GLY A 1 512 ? -5.874 34.941 35.435 1.00 83.06 512 GLY A CA 1
ATOM 3828 C C . GLY A 1 512 ? -4.673 34.766 34.500 1.00 83.06 512 GLY A C 1
ATOM 3829 O O . GLY A 1 512 ? -4.100 35.766 34.081 1.00 83.06 512 GLY A O 1
ATOM 3830 N N . VAL A 1 513 ? -4.320 33.535 34.121 1.00 76.94 513 VAL A N 1
ATOM 3831 C CA . VAL A 1 513 ? -3.358 33.270 33.037 1.00 76.94 513 VAL A CA 1
ATOM 3832 C C . VAL A 1 513 ? -4.148 32.935 31.782 1.00 76.94 513 VAL A C 1
ATOM 3834 O O . VAL A 1 513 ? -5.002 32.074 31.895 1.00 76.94 513 VAL A O 1
ATOM 3837 N N . GLY A 1 514 ? -3.909 33.573 30.633 1.00 77.75 514 GLY A N 1
ATOM 3838 C CA . GLY A 1 514 ? -4.594 33.264 29.362 1.00 77.75 514 GLY A CA 1
ATOM 3839 C C . GLY A 1 514 ? -6.019 33.837 29.227 1.00 77.75 514 GLY A C 1
ATOM 3840 O O . GLY A 1 514 ? -6.501 34.572 30.092 1.00 77.75 514 GLY A O 1
ATOM 3841 N N . ARG A 1 515 ? -6.730 33.503 28.136 1.00 82.06 515 ARG A N 1
ATOM 3842 C CA . ARG A 1 515 ? -8.112 33.980 27.868 1.00 82.06 515 ARG A CA 1
ATOM 3843 C C . ARG A 1 515 ? -9.138 33.218 28.719 1.00 82.06 515 ARG A C 1
ATOM 3845 O O . ARG A 1 515 ? -8.976 32.012 28.868 1.00 82.06 515 ARG A O 1
ATOM 3852 N N . PRO A 1 516 ? -10.177 33.842 29.300 1.00 83.00 516 PRO A N 1
ATOM 3853 C CA . PRO A 1 516 ? -11.097 33.153 30.217 1.00 83.00 516 PRO A CA 1
ATOM 3854 C C . PRO A 1 516 ? -11.825 31.975 29.543 1.00 83.00 516 PRO A C 1
ATOM 3856 O O . PRO A 1 516 ? -12.296 32.119 28.412 1.00 83.00 516 PRO A O 1
ATOM 3859 N N . LEU A 1 517 ? -11.911 30.828 30.238 1.00 84.38 517 LEU A N 1
ATOM 3860 C CA . LEU A 1 517 ? -12.690 29.652 29.804 1.00 84.38 517 LEU A CA 1
ATOM 3861 C C . LEU A 1 517 ? -14.182 29.822 30.111 1.00 84.38 517 LEU A C 1
ATOM 3863 O O . LEU A 1 517 ? -15.040 29.402 29.335 1.00 84.38 517 LEU A O 1
ATOM 3867 N N . VAL A 1 518 ? -14.488 30.479 31.233 1.00 84.44 518 VAL A N 1
ATOM 3868 C CA . VAL A 1 518 ? -15.858 30.740 31.685 1.00 84.44 518 VAL A CA 1
ATOM 3869 C C . VAL A 1 518 ? -16.632 31.543 30.634 1.00 84.44 518 VAL A C 1
ATOM 3871 O O . VAL A 1 518 ? -16.204 32.620 30.224 1.00 84.44 518 VAL A O 1
ATOM 3874 N N . GLY A 1 519 ? -17.798 31.024 30.235 1.00 82.31 519 GLY A N 1
ATOM 3875 C CA . GLY A 1 519 ? -18.728 31.690 29.317 1.00 82.31 519 GLY A CA 1
ATOM 3876 C C . GLY A 1 519 ? -18.513 31.394 27.830 1.00 82.31 519 GLY A C 1
ATOM 3877 O O . GLY A 1 519 ? -19.246 31.933 27.006 1.00 82.31 519 GLY A O 1
ATOM 3878 N N . ARG A 1 520 ? -17.547 30.540 27.464 1.00 84.06 520 ARG A N 1
ATOM 3879 C CA . ARG A 1 520 ? -17.330 30.130 26.068 1.00 84.06 520 ARG A CA 1
ATOM 3880 C C . ARG A 1 520 ? -18.158 28.899 25.706 1.00 84.06 520 ARG A C 1
ATOM 3882 O O . ARG A 1 520 ? -18.167 27.912 26.437 1.00 84.06 520 ARG A O 1
ATOM 3889 N N . THR A 1 521 ? -18.820 28.950 24.557 1.00 84.00 521 THR A N 1
ATOM 3890 C CA . THR A 1 521 ? -19.482 27.804 23.920 1.00 84.00 521 THR A CA 1
ATOM 3891 C C . THR A 1 521 ? -18.601 27.247 22.798 1.00 84.00 521 THR A C 1
ATOM 3893 O O . THR A 1 521 ? -17.724 27.942 22.286 1.00 84.00 521 THR A O 1
ATOM 3896 N N . GLY A 1 522 ? -18.799 25.975 22.433 1.00 86.50 522 GL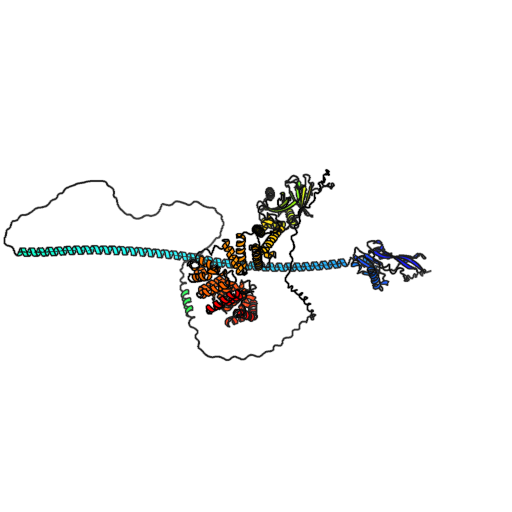Y A N 1
ATOM 3897 C CA . GLY A 1 522 ? -18.017 25.329 21.369 1.00 86.50 522 GLY A CA 1
ATOM 3898 C C . GLY A 1 522 ? -16.550 25.101 21.737 1.00 86.50 522 GLY A C 1
ATOM 3899 O O . GLY A 1 522 ? -15.669 25.315 20.908 1.00 86.50 522 GLY A O 1
ATOM 3900 N N . LEU A 1 523 ? -16.282 24.724 22.991 1.00 90.31 523 LEU A N 1
ATOM 3901 C CA . LEU A 1 523 ? -14.945 24.312 23.409 1.00 90.31 523 LEU A CA 1
ATOM 3902 C C . LEU A 1 523 ? -14.587 22.971 22.765 1.00 90.31 523 LEU A C 1
ATOM 3904 O O . LEU A 1 523 ? -15.377 22.031 22.805 1.00 90.31 523 LEU A O 1
ATOM 3908 N N . GLY A 1 524 ? -13.383 22.894 22.213 1.00 91.25 524 GLY A N 1
ATOM 3909 C CA . GLY A 1 524 ? -12.789 21.681 21.670 1.00 91.25 524 GLY A CA 1
ATOM 3910 C C . GLY A 1 524 ? -11.357 21.498 22.162 1.00 91.25 524 GLY A C 1
ATOM 3911 O O . GLY A 1 524 ? -10.785 22.365 22.832 1.00 91.25 524 GLY A O 1
ATOM 3912 N N . LEU A 1 525 ? -10.769 20.362 21.802 1.00 92.44 525 LEU A N 1
ATOM 3913 C CA . LEU A 1 525 ? -9.361 20.065 22.045 1.00 92.44 525 LEU A CA 1
ATOM 3914 C C . LEU A 1 525 ? -8.623 19.893 20.714 1.00 92.44 525 LEU A C 1
ATOM 3916 O O . LEU A 1 525 ? -9.173 19.361 19.752 1.00 92.44 525 LEU A O 1
ATOM 3920 N N . ALA A 1 526 ? -7.359 20.304 20.686 1.00 91.12 526 ALA A N 1
ATOM 3921 C CA . ALA A 1 526 ? -6.403 20.029 19.618 1.00 91.12 526 ALA A CA 1
ATOM 3922 C C . ALA A 1 526 ? -5.120 19.432 20.216 1.00 91.12 526 ALA A C 1
ATOM 3924 O O . ALA A 1 526 ? -4.809 19.682 21.381 1.00 91.12 526 ALA A O 1
ATOM 3925 N N . CYS A 1 527 ? -4.359 18.658 19.439 1.00 92.69 527 CYS A N 1
ATOM 3926 C CA . CYS A 1 527 ? -3.027 18.210 19.856 1.00 92.69 527 CYS A CA 1
ATOM 3927 C C . CYS A 1 527 ? -2.009 18.194 18.731 1.00 92.69 527 CYS A C 1
ATOM 3929 O O . CYS A 1 527 ? -2.333 17.797 17.609 1.00 92.69 527 CYS A O 1
ATOM 3931 N N . ARG A 1 528 ? -0.755 18.507 19.050 1.00 92.12 528 ARG A N 1
ATOM 3932 C CA . ARG A 1 528 ? 0.354 18.371 18.106 1.00 92.12 528 ARG A CA 1
ATOM 3933 C C . ARG A 1 528 ? 1.632 17.866 18.759 1.00 92.12 528 ARG A C 1
ATOM 3935 O O . ARG A 1 528 ? 1.814 17.957 19.972 1.00 92.12 528 ARG A O 1
ATOM 3942 N N . LEU A 1 529 ? 2.535 17.378 17.920 1.00 91.25 529 LEU A N 1
ATOM 3943 C CA . LEU A 1 529 ? 3.946 17.264 18.242 1.00 91.25 529 LEU A CA 1
ATOM 3944 C C . LEU A 1 529 ? 4.590 18.632 18.054 1.00 91.25 529 LEU A C 1
ATOM 3946 O O . LEU A 1 529 ? 4.734 19.115 16.931 1.00 91.25 529 LEU A O 1
ATOM 3950 N N . PHE A 1 530 ? 4.990 19.240 19.154 1.00 87.75 530 PHE A N 1
ATOM 3951 C CA . PHE A 1 530 ? 5.729 20.487 19.157 1.00 87.75 530 PHE A CA 1
ATOM 3952 C C . PHE A 1 530 ? 7.200 20.177 19.432 1.00 87.75 530 PHE A C 1
ATOM 3954 O O . PHE A 1 530 ? 7.509 19.541 20.431 1.00 87.75 530 PHE A O 1
ATOM 3961 N N . VAL A 1 531 ? 8.115 20.551 18.538 1.00 86.06 531 VAL A N 1
ATOM 3962 C CA . VAL A 1 531 ? 9.551 20.308 18.741 1.00 86.06 531 VAL A CA 1
ATOM 3963 C C . VAL A 1 531 ? 10.242 21.635 18.992 1.00 86.06 531 VAL A C 1
ATOM 3965 O O . VAL A 1 531 ? 10.264 22.480 18.103 1.00 86.06 531 VAL A O 1
ATOM 3968 N N . HIS A 1 532 ? 10.837 21.780 20.171 1.00 85.00 532 HIS A N 1
ATOM 3969 C CA . HIS A 1 532 ? 11.623 22.951 20.548 1.00 85.00 532 HIS A CA 1
ATOM 3970 C C . HIS A 1 532 ? 13.024 22.499 20.956 1.00 85.00 532 HIS A C 1
ATOM 3972 O O . HIS A 1 532 ? 13.157 21.587 21.769 1.00 85.00 532 HIS A O 1
ATOM 3978 N N . GLU A 1 533 ? 14.059 23.079 20.341 1.00 84.75 533 GLU A N 1
ATOM 3979 C CA . GLU A 1 533 ? 15.467 22.690 20.544 1.00 84.75 533 GLU A CA 1
ATOM 3980 C C . GLU A 1 533 ? 15.726 21.171 20.432 1.00 84.75 533 GLU A C 1
ATOM 3982 O O . GLU A 1 533 ? 16.515 20.589 21.179 1.00 84.75 533 GLU A O 1
ATOM 3987 N N . GLU A 1 534 ? 15.057 20.527 19.466 1.00 83.06 534 GLU A N 1
ATOM 3988 C CA . GLU A 1 534 ? 15.081 19.073 19.220 1.00 83.06 534 GLU A CA 1
ATOM 3989 C C . GLU A 1 534 ? 14.359 18.214 20.274 1.00 83.06 534 GLU A C 1
ATOM 3991 O O . GLU A 1 534 ? 14.291 16.995 20.112 1.00 83.06 534 GLU A O 1
ATOM 3996 N N . VAL A 1 535 ? 13.766 18.815 21.309 1.00 85.19 535 VAL A N 1
ATOM 3997 C CA . VAL A 1 535 ? 12.975 18.106 22.323 1.00 85.19 535 VAL A CA 1
ATOM 3998 C C . VAL A 1 535 ? 11.519 17.997 21.857 1.00 85.19 535 VAL A C 1
ATOM 4000 O O . VAL A 1 535 ? 10.883 19.027 21.603 1.00 85.19 535 VAL A O 1
ATOM 4003 N N . PRO A 1 536 ? 10.969 16.778 21.708 1.00 90.62 536 PRO A N 1
ATOM 4004 C CA . PRO A 1 536 ? 9.577 16.585 21.334 1.00 90.62 536 PRO A CA 1
ATOM 4005 C C . PRO A 1 536 ? 8.647 16.773 22.540 1.00 90.62 536 PRO A C 1
ATOM 4007 O O . PRO A 1 536 ? 8.756 16.087 23.551 1.00 90.62 536 PRO A O 1
ATOM 4010 N N . TRP A 1 537 ? 7.656 17.640 22.386 1.00 91.31 537 TRP A N 1
ATOM 4011 C CA . TRP A 1 537 ? 6.579 17.886 23.338 1.00 91.31 537 TRP A CA 1
ATOM 4012 C C . TRP A 1 537 ? 5.242 17.466 22.736 1.00 91.31 537 TRP A C 1
ATOM 4014 O O . TRP A 1 537 ? 4.979 17.666 21.548 1.00 91.31 537 TRP A O 1
ATOM 4024 N N . PHE A 1 538 ? 4.376 16.896 23.565 1.00 92.81 538 PHE A N 1
ATOM 4025 C CA . PHE A 1 538 ? 2.974 16.693 23.240 1.00 92.81 538 PHE A CA 1
ATOM 4026 C C . PHE A 1 538 ? 2.198 17.924 23.706 1.00 92.81 538 PHE A C 1
ATOM 4028 O O . PHE A 1 538 ? 1.957 18.095 24.899 1.00 92.81 538 PHE A O 1
ATOM 4035 N N . GLU A 1 539 ? 1.835 18.809 22.783 1.00 93.75 539 GLU A N 1
ATOM 4036 C CA . GLU A 1 539 ? 1.013 19.973 23.108 1.00 93.75 539 GLU A CA 1
ATOM 4037 C C . GLU A 1 539 ? -0.462 19.597 22.988 1.00 93.75 539 GLU A C 1
ATOM 4039 O O . GLU A 1 539 ? -0.902 19.199 21.911 1.00 93.75 539 GLU A O 1
ATOM 4044 N N . VAL A 1 540 ? -1.227 19.743 24.071 1.00 93.56 540 VAL A N 1
ATOM 4045 C CA . VAL A 1 540 ? -2.696 19.767 24.049 1.00 93.56 540 VAL A CA 1
ATOM 4046 C C . VAL A 1 540 ? -3.136 21.214 24.125 1.00 93.56 540 VAL A C 1
ATOM 4048 O O . VAL A 1 540 ? -2.673 21.936 24.999 1.00 93.56 540 VAL A O 1
ATOM 4051 N N . ALA A 1 541 ? -4.042 21.646 23.260 1.00 91.69 541 ALA A N 1
ATOM 4052 C CA . ALA A 1 541 ? -4.591 22.993 23.290 1.00 91.69 541 ALA A CA 1
ATOM 4053 C C . ALA A 1 541 ? -6.111 22.960 23.450 1.00 91.69 541 ALA A C 1
ATOM 4055 O O . ALA A 1 541 ? -6.795 22.163 22.806 1.00 91.69 541 ALA A O 1
ATOM 4056 N N . ALA A 1 542 ? -6.632 23.855 24.287 1.00 90.81 542 ALA A N 1
ATOM 4057 C CA . ALA A 1 542 ? -8.053 24.159 24.342 1.00 90.81 542 ALA A CA 1
ATOM 4058 C C . ALA A 1 542 ? -8.349 25.240 23.307 1.00 90.81 542 ALA A C 1
ATOM 4060 O O . ALA A 1 542 ? -7.680 26.279 23.252 1.00 90.81 542 ALA A O 1
ATOM 4061 N N . VAL A 1 543 ? -9.368 24.990 22.497 1.00 90.12 543 VAL A N 1
ATOM 4062 C CA . VAL A 1 543 ? -9.777 25.877 21.413 1.00 90.12 543 VAL A CA 1
ATOM 4063 C C . VAL A 1 543 ? -11.262 26.206 21.529 1.00 90.12 543 VAL A C 1
ATOM 4065 O O . VAL A 1 543 ? -12.033 25.405 22.050 1.00 90.12 543 VAL A O 1
ATOM 4068 N N . ALA A 1 544 ? -11.669 27.388 21.075 1.00 87.50 544 ALA A N 1
ATOM 4069 C CA . ALA A 1 544 ? -13.071 27.798 20.983 1.00 87.50 544 ALA A CA 1
ATOM 4070 C C . ALA A 1 544 ? -13.397 28.277 19.570 1.00 87.50 544 ALA A C 1
ATOM 4072 O O . ALA A 1 544 ? -12.539 28.827 18.891 1.00 87.50 544 ALA A O 1
ATOM 4073 N N . GLY A 1 545 ? -14.656 28.151 19.164 1.00 79.75 545 GLY A N 1
ATOM 4074 C CA . GLY A 1 545 ? -15.164 28.745 17.928 1.00 79.75 545 GLY A CA 1
ATOM 4075 C C . GLY A 1 545 ? -15.629 27.719 16.900 1.00 79.75 545 GLY A C 1
ATOM 4076 O O . GLY A 1 545 ? -15.359 26.525 17.005 1.00 79.75 545 GLY A O 1
ATOM 4077 N N . ALA A 1 546 ? -16.373 28.206 15.906 1.00 61.66 546 ALA A N 1
ATOM 4078 C CA . ALA A 1 546 ? -16.834 27.398 14.782 1.00 61.66 546 ALA A CA 1
ATOM 4079 C C . ALA A 1 546 ? -15.657 27.028 13.861 1.00 61.66 546 ALA A C 1
ATOM 4081 O O . ALA A 1 546 ? -14.675 27.764 13.783 1.00 61.66 546 ALA A O 1
ATOM 4082 N N . GLU A 1 547 ? -15.787 25.919 13.128 1.00 61.59 547 GLU A N 1
ATOM 4083 C CA . GLU A 1 547 ? -14.742 25.195 12.373 1.00 61.59 547 GLU A CA 1
ATOM 4084 C C . GLU A 1 547 ? -13.743 26.039 11.551 1.00 61.59 547 GLU A C 1
ATOM 4086 O O . GLU A 1 547 ? -12.641 25.573 11.268 1.00 61.59 547 GLU A O 1
ATOM 4091 N N . ARG A 1 548 ? -14.071 27.278 11.167 1.00 58.38 548 ARG A N 1
ATOM 4092 C CA . ARG A 1 548 ? -13.196 28.156 10.365 1.00 58.38 548 ARG A CA 1
ATOM 4093 C C . ARG A 1 548 ? -12.483 29.265 11.141 1.00 58.38 548 ARG A C 1
ATOM 4095 O O . ARG A 1 548 ? -11.502 29.794 10.635 1.00 58.38 548 ARG A O 1
ATOM 4102 N N . ALA A 1 549 ? -12.933 29.598 12.347 1.00 67.94 549 ALA A N 1
ATOM 4103 C CA . ALA A 1 549 ? -12.350 30.640 13.192 1.00 67.94 549 ALA A CA 1
ATOM 4104 C C . ALA A 1 549 ? -12.077 30.056 14.578 1.00 67.94 549 ALA A C 1
ATOM 4106 O O . ALA A 1 549 ? -12.763 30.351 15.556 1.00 67.94 549 ALA A O 1
ATOM 4107 N N . VAL A 1 550 ? -11.100 29.154 14.621 1.00 75.56 550 VAL A N 1
ATOM 4108 C CA . VAL A 1 550 ? -10.706 28.471 15.847 1.00 75.56 550 VAL A CA 1
ATOM 4109 C C . VAL A 1 550 ? -9.816 29.419 16.649 1.00 75.56 550 VAL A C 1
ATOM 4111 O O . VAL A 1 550 ? -8.661 29.669 16.311 1.00 75.56 550 VAL A O 1
ATOM 4114 N N . GLU A 1 551 ? -10.387 29.990 17.700 1.00 82.75 551 GLU A N 1
ATOM 4115 C CA . GLU A 1 551 ? -9.704 30.842 18.655 1.00 82.75 551 GLU A CA 1
ATOM 4116 C C . GLU A 1 551 ? -8.926 29.979 19.650 1.00 82.75 551 GLU A C 1
ATOM 4118 O O . GLU A 1 551 ? -9.484 29.146 20.371 1.00 82.75 551 GLU A O 1
ATOM 4123 N N . TRP A 1 552 ? -7.618 30.201 19.705 1.00 81.19 552 TRP A N 1
ATOM 4124 C CA . TRP A 1 552 ? -6.749 29.567 20.686 1.00 81.19 552 TRP A CA 1
ATOM 4125 C C . TRP A 1 552 ? -6.997 30.138 22.088 1.00 81.19 552 TRP A C 1
ATOM 4127 O O . TRP A 1 552 ? -7.025 31.361 22.266 1.00 81.19 552 TRP A O 1
ATOM 4137 N N . ILE A 1 553 ? -7.165 29.264 23.087 1.00 84.31 553 ILE A N 1
ATOM 4138 C CA . ILE A 1 553 ? -7.427 29.681 24.472 1.00 84.31 553 ILE A CA 1
ATOM 4139 C C . ILE A 1 553 ? -6.196 29.487 25.354 1.00 84.31 553 ILE A C 1
ATOM 4141 O O . ILE A 1 553 ? -5.794 30.430 26.035 1.00 84.31 553 ILE A O 1
ATOM 4145 N N . GLU A 1 554 ? -5.664 28.262 25.392 1.00 89.75 554 GLU A N 1
ATOM 4146 C CA . GLU A 1 554 ? -4.561 27.857 26.272 1.00 89.75 554 GLU A CA 1
ATOM 4147 C C . GLU A 1 554 ? -3.934 26.534 25.797 1.00 89.75 554 GLU A C 1
ATOM 4149 O O . GLU A 1 554 ? -4.607 25.745 25.125 1.00 89.75 554 GLU A O 1
ATOM 4154 N N . SER A 1 555 ? -2.679 26.265 26.184 1.00 91.06 555 SER A N 1
ATOM 4155 C CA . SER A 1 555 ? -1.997 24.989 25.925 1.00 91.06 555 SER A CA 1
ATOM 4156 C C . SER A 1 555 ? -1.381 24.327 27.170 1.00 91.06 555 SER A C 1
ATOM 4158 O O . SER A 1 555 ? -1.034 24.954 28.179 1.00 91.06 555 SER A O 1
ATOM 4160 N N . TRP A 1 556 ? -1.230 23.009 27.079 1.00 93.31 556 TRP A N 1
ATOM 4161 C CA . TRP A 1 556 ? -0.564 22.133 28.031 1.00 93.31 556 TRP A CA 1
ATOM 4162 C C . TRP A 1 556 ? 0.526 21.371 27.285 1.00 93.31 556 TRP A C 1
ATOM 4164 O O . TRP A 1 556 ? 0.233 20.631 26.349 1.00 93.31 556 TRP A O 1
ATOM 4174 N N . LEU A 1 557 ? 1.777 21.554 27.701 1.00 93.25 557 LEU A N 1
ATOM 4175 C CA . LEU A 1 557 ? 2.911 20.790 27.190 1.00 93.25 557 LEU A CA 1
ATOM 4176 C C . LEU A 1 557 ? 3.123 19.568 28.081 1.00 93.25 557 LEU A C 1
ATOM 4178 O O . LEU A 1 557 ? 3.226 19.702 29.298 1.00 93.25 557 LEU A O 1
ATOM 4182 N N . VAL A 1 558 ? 3.168 18.393 27.461 1.00 92.88 558 VAL A N 1
ATOM 4183 C CA . VAL A 1 558 ? 3.297 17.087 28.113 1.00 92.88 558 VAL A CA 1
ATOM 4184 C C . VAL A 1 558 ? 4.545 16.400 27.547 1.00 92.88 558 VAL A C 1
ATOM 4186 O O . VAL A 1 558 ? 4.706 16.302 26.329 1.00 92.88 558 VAL A O 1
ATOM 4189 N N . HIS A 1 559 ? 5.461 15.965 28.409 1.00 89.81 559 HIS A N 1
ATOM 4190 C CA . HIS A 1 559 ? 6.754 15.399 28.013 1.00 89.81 559 HIS A CA 1
ATOM 4191 C C . HIS A 1 559 ? 6.679 13.873 27.843 1.00 89.81 559 HIS A C 1
ATOM 4193 O O . HIS A 1 559 ? 6.168 13.168 28.707 1.00 89.81 559 HIS A O 1
ATOM 4199 N N . PHE A 1 560 ? 7.243 13.300 26.775 1.00 86.75 560 PHE A N 1
ATOM 4200 C CA . PHE A 1 560 ? 7.105 11.852 26.529 1.00 86.75 560 PHE A CA 1
ATOM 4201 C C . PHE A 1 560 ? 7.848 10.958 27.540 1.00 86.75 560 PHE A C 1
ATOM 4203 O O . PHE A 1 560 ? 7.398 9.843 27.800 1.00 86.75 560 PHE A O 1
ATOM 4210 N N . GLU A 1 561 ? 8.967 11.420 28.111 1.00 83.88 561 GLU A N 1
ATOM 4211 C CA . GLU A 1 561 ? 9.762 10.634 29.076 1.00 83.88 561 GLU A CA 1
ATOM 4212 C C . GLU A 1 561 ? 9.251 10.626 30.522 1.00 83.88 561 GLU A C 1
ATOM 4214 O O . GLU A 1 561 ? 9.586 9.710 31.279 1.00 83.88 561 GLU A O 1
ATOM 4219 N N . LEU A 1 562 ? 8.501 11.646 30.955 1.00 85.81 562 LEU A N 1
ATOM 4220 C CA . LEU A 1 562 ? 8.025 11.680 32.336 1.00 85.81 562 LEU A CA 1
ATOM 4221 C C . LEU A 1 562 ? 6.923 10.632 32.480 1.00 85.81 562 LEU A C 1
ATOM 4223 O O . LEU A 1 562 ? 5.981 10.606 31.699 1.00 85.81 562 LEU A O 1
ATOM 4227 N N . VAL A 1 563 ? 7.049 9.735 33.462 1.00 87.44 563 VAL A N 1
ATOM 4228 C CA . VAL A 1 563 ? 6.135 8.587 33.617 1.00 87.44 563 VAL A CA 1
ATOM 4229 C C . VAL A 1 563 ? 4.675 9.044 33.734 1.00 87.44 563 VAL A C 1
ATOM 4231 O O . VAL A 1 563 ? 3.781 8.416 33.166 1.00 87.44 563 VAL A O 1
ATOM 4234 N N . GLU A 1 564 ? 4.455 10.155 34.432 1.00 90.19 564 GLU A N 1
ATOM 4235 C CA . GLU A 1 564 ? 3.149 10.787 34.640 1.00 90.19 564 GLU A CA 1
ATOM 4236 C C . GLU A 1 564 ? 2.583 11.355 33.328 1.00 90.19 564 GLU A C 1
ATOM 4238 O O . GLU A 1 564 ? 1.461 11.035 32.933 1.00 90.19 564 GLU A O 1
ATOM 4243 N N . ASP A 1 565 ? 3.395 12.100 32.584 1.00 92.44 565 ASP A N 1
ATOM 4244 C CA . ASP A 1 565 ? 3.033 12.681 31.291 1.00 92.44 565 ASP A CA 1
ATOM 4245 C C . ASP A 1 565 ? 2.818 11.611 30.209 1.00 92.44 565 ASP A C 1
ATOM 4247 O O . ASP A 1 565 ? 1.859 11.657 29.435 1.00 92.44 565 ASP A O 1
ATOM 4251 N N . ALA A 1 566 ? 3.647 10.569 30.186 1.00 91.44 566 ALA A N 1
ATOM 4252 C CA . ALA A 1 566 ? 3.476 9.419 29.309 1.00 91.44 566 ALA A CA 1
ATOM 4253 C C . ALA A 1 566 ? 2.144 8.697 29.575 1.00 91.44 566 ALA A C 1
ATOM 4255 O O . ALA A 1 566 ? 1.543 8.143 28.645 1.00 91.44 566 ALA A O 1
ATOM 4256 N N . ALA A 1 567 ? 1.668 8.697 30.827 1.00 94.44 567 ALA A N 1
ATOM 4257 C CA . ALA A 1 567 ? 0.349 8.185 31.183 1.00 94.44 567 ALA A CA 1
ATOM 4258 C C . ALA A 1 567 ? -0.775 9.096 30.663 1.00 94.44 567 ALA A C 1
ATOM 4260 O O . ALA A 1 567 ? -1.776 8.575 30.168 1.00 94.44 567 ALA A O 1
ATOM 4261 N N . VAL A 1 568 ? -0.590 10.422 30.683 1.00 95.75 568 VAL A N 1
ATOM 4262 C CA . VAL A 1 568 ? -1.510 11.389 30.053 1.00 95.75 568 VAL A CA 1
ATOM 4263 C C . VAL A 1 568 ? -1.609 11.148 28.546 1.00 95.75 568 VAL A C 1
ATOM 4265 O O . VAL A 1 568 ? -2.705 10.928 28.034 1.00 95.75 568 VAL A O 1
ATOM 4268 N N . VAL A 1 569 ? -0.479 11.099 27.830 1.00 95.25 569 VAL A N 1
ATOM 4269 C CA . VAL A 1 569 ? -0.462 10.867 26.372 1.00 95.25 569 VAL A CA 1
ATOM 4270 C C . VAL A 1 569 ? -1.081 9.514 26.016 1.00 95.25 569 VAL A C 1
ATOM 4272 O O . VAL A 1 569 ? -1.807 9.392 25.029 1.00 95.25 569 VAL A O 1
ATOM 4275 N N . ARG A 1 570 ? -0.809 8.473 26.812 1.00 95.75 570 ARG A N 1
ATOM 4276 C CA . ARG A 1 570 ? -1.408 7.146 26.614 1.00 95.75 570 ARG A CA 1
ATOM 4277 C C . ARG A 1 570 ? -2.923 7.187 26.769 1.00 95.75 570 ARG A C 1
ATOM 4279 O O . ARG A 1 570 ? -3.600 6.650 25.902 1.00 95.75 570 ARG A O 1
ATOM 4286 N N . ALA A 1 571 ? -3.423 7.842 27.812 1.00 95.94 571 ALA A N 1
ATOM 4287 C CA . ALA A 1 571 ? -4.853 7.978 28.048 1.00 95.94 571 ALA A CA 1
ATOM 4288 C C . ALA A 1 571 ? -5.547 8.763 26.925 1.00 95.94 571 ALA A C 1
ATOM 4290 O O . ALA A 1 571 ? -6.555 8.294 26.407 1.00 95.94 571 ALA A O 1
ATOM 4291 N N . LEU A 1 572 ? -4.955 9.874 26.466 1.00 95.81 572 LEU A N 1
ATOM 4292 C CA . LEU A 1 572 ? -5.460 10.631 25.312 1.00 95.81 572 LEU A CA 1
ATOM 4293 C C . LEU A 1 572 ? -5.449 9.813 24.011 1.00 95.81 572 LEU A C 1
ATOM 4295 O O . LEU A 1 572 ? -6.294 10.014 23.143 1.00 95.81 572 LEU A O 1
ATOM 4299 N N . GLY A 1 573 ? -4.506 8.878 23.868 1.00 95.25 573 GLY A N 1
ATOM 4300 C CA . GLY A 1 573 ? -4.466 7.937 22.747 1.00 95.25 573 GLY A CA 1
ATOM 4301 C C . GLY A 1 573 ? -5.532 6.837 22.802 1.00 95.25 573 GLY A C 1
ATOM 4302 O O . GLY A 1 573 ? -5.841 6.255 21.766 1.00 95.25 573 GLY A O 1
ATOM 4303 N N . GLU A 1 574 ? -6.089 6.542 23.979 1.00 95.31 574 GLU A N 1
ATOM 4304 C CA . GLU A 1 574 ? -7.208 5.602 24.148 1.00 95.31 574 GLU A CA 1
ATOM 4305 C C . GLU A 1 574 ? -8.547 6.303 23.912 1.00 95.31 574 GLU A C 1
ATOM 4307 O O . GLU A 1 574 ? -9.384 5.816 23.152 1.00 95.31 574 GLU A O 1
ATOM 4312 N N . ARG A 1 575 ? -8.735 7.457 24.559 1.00 95.00 575 ARG A N 1
ATOM 4313 C CA . ARG A 1 575 ? -9.876 8.356 24.388 1.00 95.00 575 ARG A CA 1
ATOM 4314 C C . ARG A 1 575 ? -9.374 9.780 24.501 1.00 95.00 575 ARG A C 1
ATOM 4316 O O . ARG A 1 575 ? -8.806 10.160 25.521 1.00 95.00 575 ARG A O 1
ATOM 4323 N N . PHE A 1 576 ? -9.596 10.572 23.463 1.00 96.00 576 PHE A N 1
ATOM 4324 C CA . PHE A 1 576 ? -9.139 11.954 23.443 1.00 96.00 576 PHE A CA 1
ATOM 4325 C C . PHE A 1 576 ? -10.180 12.861 24.110 1.00 96.00 576 PHE A C 1
ATOM 4327 O O . PHE A 1 576 ? -10.871 13.666 23.488 1.00 96.00 576 PHE A O 1
ATOM 4334 N N . GLU A 1 577 ? -10.303 12.639 25.412 1.00 96.25 577 GLU A N 1
ATOM 4335 C CA . GLU A 1 577 ? -11.237 13.258 26.340 1.00 96.25 577 GLU A CA 1
ATOM 4336 C C . GLU A 1 577 ? -10.417 13.841 27.490 1.00 96.25 577 GLU A C 1
ATOM 4338 O O . GLU A 1 577 ? -9.551 13.168 28.063 1.00 96.25 577 GLU A O 1
ATOM 4343 N N . ALA A 1 578 ? -10.677 15.099 27.831 1.00 96.50 578 ALA A N 1
ATOM 4344 C CA . ALA A 1 578 ? -10.041 15.732 28.969 1.00 96.50 578 ALA A CA 1
ATOM 4345 C C . ALA A 1 578 ? -11.009 16.641 29.717 1.00 96.50 578 ALA A C 1
ATOM 4347 O O . ALA A 1 578 ? -11.774 17.409 29.133 1.00 96.50 578 ALA A O 1
ATOM 4348 N N . ARG A 1 579 ? -10.931 16.587 31.044 1.00 96.19 579 ARG A N 1
ATOM 4349 C CA . ARG A 1 579 ? -11.640 17.501 31.928 1.00 96.19 579 ARG A CA 1
ATOM 4350 C C . ARG A 1 579 ? -10.795 18.756 32.130 1.00 96.19 579 ARG A C 1
ATOM 4352 O O . ARG A 1 579 ? -9.727 18.697 32.743 1.00 96.19 579 ARG A O 1
ATOM 4359 N N . LEU A 1 580 ? -11.253 19.877 31.587 1.00 95.81 580 LEU A N 1
ATOM 4360 C CA . LEU A 1 580 ? -10.623 21.183 31.732 1.00 95.81 580 LEU A CA 1
ATOM 4361 C C . LEU A 1 580 ? -11.053 21.804 33.065 1.00 95.81 580 LEU A C 1
ATOM 4363 O O . LEU A 1 580 ? -12.244 21.981 33.311 1.00 95.81 580 LEU A O 1
ATOM 4367 N N . ILE A 1 581 ? -10.087 22.136 33.922 1.00 94.75 581 ILE A N 1
ATOM 4368 C CA . ILE A 1 581 ? -10.346 22.621 35.282 1.00 94.75 581 ILE A CA 1
ATOM 4369 C C . ILE A 1 581 ? -9.627 23.953 35.494 1.00 94.75 581 ILE A C 1
ATOM 4371 O O . ILE A 1 581 ? -8.396 24.019 35.499 1.00 94.75 581 ILE A O 1
ATOM 4375 N N . GLU A 1 582 ? -10.396 25.017 35.722 1.00 94.81 582 GLU A N 1
ATOM 4376 C CA . GLU A 1 582 ? -9.862 26.323 36.109 1.00 94.81 582 GLU A CA 1
ATOM 4377 C C . GLU A 1 582 ? -9.903 26.463 37.633 1.00 94.81 582 GLU A C 1
ATOM 4379 O O . GLU A 1 582 ? -10.935 26.232 38.272 1.00 94.81 582 GLU A O 1
ATOM 4384 N N . VAL A 1 583 ? -8.773 26.844 38.226 1.00 94.25 583 VAL A N 1
ATOM 4385 C CA . VAL A 1 583 ? -8.618 26.982 39.679 1.00 94.25 583 VAL A CA 1
ATOM 4386 C C . VAL A 1 583 ? -8.213 28.397 40.055 1.00 94.25 583 VAL A C 1
ATOM 4388 O O . VAL A 1 583 ? -7.378 29.010 39.393 1.00 94.25 583 VAL A O 1
ATOM 4391 N N . ASP A 1 584 ? -8.792 28.942 41.120 1.00 92.12 584 ASP A N 1
ATOM 4392 C CA . ASP A 1 584 ? -8.358 30.236 41.649 1.00 92.12 584 ASP A CA 1
ATOM 4393 C C . ASP A 1 584 ? -7.044 30.135 42.447 1.00 92.12 584 ASP A C 1
ATOM 4395 O O . ASP A 1 584 ? -6.536 29.048 42.725 1.00 92.12 584 ASP A O 1
ATOM 4399 N N . GLY A 1 585 ? -6.491 31.283 42.856 1.00 88.75 585 GLY A N 1
ATOM 4400 C CA . GLY A 1 585 ? -5.266 31.336 43.665 1.00 88.75 585 GLY A CA 1
ATOM 4401 C C . GLY A 1 585 ? -5.383 30.686 45.052 1.00 88.75 585 GLY A C 1
ATOM 4402 O O . GLY A 1 585 ? -4.371 30.506 45.720 1.00 88.75 585 GLY A O 1
ATOM 4403 N N . SER A 1 586 ? -6.592 30.313 45.493 1.00 90.19 586 SER A N 1
ATOM 4404 C CA . SER A 1 586 ? -6.822 29.557 46.731 1.00 90.19 586 SER A CA 1
ATOM 4405 C C . SER A 1 586 ? -6.929 28.043 46.507 1.00 90.19 586 SER A C 1
ATOM 4407 O O . SER A 1 586 ? -7.129 27.292 47.465 1.00 90.19 586 SER A O 1
ATOM 4409 N N . GLY A 1 587 ? -6.810 27.585 45.256 1.00 91.12 587 GLY A N 1
ATOM 4410 C CA . GLY A 1 587 ? -6.954 26.184 44.870 1.00 91.12 587 GLY A CA 1
ATOM 4411 C C . GLY A 1 587 ? -8.398 25.688 44.814 1.00 91.12 587 GLY A C 1
ATOM 4412 O O . GLY A 1 587 ? -8.628 24.474 44.831 1.00 91.12 587 GLY A O 1
ATOM 4413 N N . ARG A 1 588 ? -9.386 26.593 44.776 1.00 91.88 588 ARG A N 1
ATOM 4414 C CA . ARG A 1 588 ? -10.784 26.213 44.535 1.00 91.88 588 ARG A CA 1
ATOM 4415 C C . ARG A 1 588 ? -11.023 26.088 43.041 1.00 91.88 588 ARG A C 1
ATOM 4417 O O . ARG A 1 588 ? -10.625 26.966 42.277 1.00 91.88 588 ARG A O 1
ATOM 4424 N N . VAL A 1 589 ? -11.714 25.023 42.649 1.00 93.31 589 VAL A N 1
ATOM 4425 C CA . VAL A 1 589 ? -12.208 24.859 41.281 1.00 93.31 589 VAL A CA 1
ATOM 4426 C C . VAL A 1 589 ? -13.302 25.894 41.032 1.00 93.31 589 VAL A C 1
ATOM 4428 O O . VAL A 1 589 ? -14.333 25.883 41.706 1.00 93.31 589 VAL A O 1
ATOM 4431 N N . VAL A 1 590 ? -13.058 26.807 40.092 1.00 93.31 590 VAL A N 1
ATOM 4432 C CA . VAL A 1 590 ? -14.020 27.844 39.681 1.00 93.31 590 VAL A CA 1
ATOM 4433 C C . VAL A 1 590 ? -14.787 27.451 38.424 1.00 93.31 590 VAL A C 1
ATOM 4435 O O . VAL A 1 590 ? -15.861 27.994 38.177 1.00 93.31 590 VAL A O 1
ATOM 4438 N N . TRP A 1 591 ? -14.246 26.516 37.643 1.00 93.12 591 TRP A N 1
ATOM 4439 C CA . TRP A 1 591 ? -14.864 26.004 36.429 1.00 93.12 591 TRP A CA 1
ATOM 4440 C C . TRP A 1 591 ? -14.334 24.599 36.122 1.00 93.12 591 TRP A C 1
ATOM 4442 O O . TRP A 1 591 ? -13.148 24.328 36.314 1.00 93.12 591 TRP A O 1
ATOM 4452 N N . ASP A 1 592 ? -15.227 23.716 35.686 1.00 93.81 592 ASP A N 1
ATOM 4453 C CA . ASP A 1 592 ? -14.959 22.313 35.365 1.00 93.81 592 ASP A CA 1
ATOM 4454 C C . ASP A 1 592 ? -15.845 21.925 34.175 1.00 93.81 592 ASP A C 1
ATOM 4456 O O . ASP A 1 592 ? -17.073 22.019 34.268 1.00 93.81 592 ASP A O 1
ATOM 4460 N N . ALA A 1 593 ? -15.234 21.524 33.061 1.00 93.56 593 ALA A N 1
ATOM 4461 C CA . ALA A 1 593 ? -15.958 20.980 31.922 1.00 93.56 593 ALA A CA 1
ATOM 4462 C C . ALA A 1 593 ? -15.220 19.802 31.297 1.00 93.56 593 ALA A C 1
ATOM 4464 O O . ALA A 1 593 ? -13.998 19.813 31.142 1.00 93.56 593 ALA A O 1
ATOM 4465 N N . LEU A 1 594 ? -15.990 18.802 30.879 1.00 95.38 594 LEU A N 1
ATOM 4466 C CA . LEU A 1 594 ? -15.495 17.710 30.060 1.00 95.38 594 LEU A CA 1
ATOM 4467 C C . LEU A 1 594 ? -15.486 18.131 28.591 1.00 95.38 594 LEU A C 1
ATOM 4469 O O . LEU A 1 594 ? -16.500 18.621 28.094 1.00 95.38 594 LEU A O 1
ATOM 4473 N N . VAL A 1 595 ? -14.356 17.952 27.911 1.00 94.44 595 VAL A N 1
ATOM 4474 C CA . VAL A 1 595 ? -14.207 18.264 26.488 1.00 94.44 595 VAL A CA 1
ATOM 4475 C C . VAL A 1 595 ? -13.673 17.040 25.758 1.00 94.44 595 VAL A C 1
ATOM 4477 O O . VAL A 1 595 ? -12.720 16.399 26.201 1.00 94.44 595 VAL A O 1
ATOM 4480 N N . GLU A 1 596 ? -14.288 16.731 24.622 1.00 93.06 596 GLU A N 1
ATOM 4481 C CA . GLU A 1 596 ? -13.969 15.579 23.782 1.00 93.06 596 GLU A CA 1
ATOM 4482 C C . GLU A 1 596 ? -13.613 16.045 22.366 1.00 93.06 596 GLU A C 1
ATOM 4484 O O . GLU A 1 596 ? -14.166 17.027 21.867 1.00 93.06 596 GLU A O 1
ATOM 4489 N N . ALA A 1 597 ? -12.688 15.343 21.707 1.00 90.88 597 ALA A N 1
ATOM 4490 C CA . ALA A 1 597 ? -12.400 15.538 20.287 1.00 90.88 597 ALA A CA 1
ATOM 4491 C C . ALA A 1 597 ? -12.013 14.208 19.609 1.00 90.88 597 ALA A C 1
ATOM 4493 O O . ALA A 1 597 ? -11.430 13.337 20.254 1.00 90.88 597 ALA A O 1
ATOM 4494 N N . PRO A 1 598 ? -12.258 14.030 18.299 1.00 91.38 598 PRO A N 1
ATOM 4495 C CA . PRO A 1 598 ? -11.918 12.804 17.568 1.00 91.38 598 PRO A CA 1
ATOM 4496 C C . PRO A 1 598 ? -10.417 12.730 17.205 1.00 91.38 598 PRO A C 1
ATOM 4498 O O . PRO A 1 598 ? -10.042 12.503 16.057 1.00 91.38 598 PRO A O 1
ATOM 4501 N N . LEU A 1 599 ? -9.529 12.950 18.182 1.00 93.88 599 LEU A N 1
ATOM 4502 C CA . LEU A 1 599 ? -8.074 13.057 17.985 1.00 93.88 599 LEU A CA 1
ATOM 4503 C C . LEU A 1 599 ? -7.273 11.933 18.657 1.00 93.88 599 LEU A C 1
ATOM 4505 O O . LEU A 1 599 ? -6.044 11.989 18.699 1.00 93.88 599 LEU A O 1
ATOM 4509 N N . ALA A 1 600 ? -7.930 10.871 19.132 1.00 95.19 600 ALA A N 1
ATOM 4510 C CA . ALA A 1 600 ? -7.232 9.717 19.707 1.00 95.19 600 ALA A CA 1
ATOM 4511 C C . ALA A 1 600 ? -6.207 9.097 18.726 1.00 95.19 600 ALA A C 1
ATOM 4513 O O . ALA A 1 600 ? -5.061 8.870 19.130 1.00 95.19 600 ALA A O 1
ATOM 4514 N N . PRO A 1 601 ? -6.515 8.925 17.418 1.00 94.06 601 PRO A N 1
ATOM 4515 C CA . PRO A 1 601 ? -5.523 8.466 16.442 1.00 94.06 601 PRO A CA 1
ATOM 4516 C C . PRO A 1 601 ? -4.325 9.415 16.305 1.00 94.06 601 PRO A C 1
ATOM 4518 O O . PRO A 1 601 ? -3.184 8.959 16.178 1.00 94.06 601 PRO A O 1
ATOM 4521 N N . ASN A 1 602 ? -4.563 10.729 16.368 1.00 94.31 602 ASN A N 1
ATOM 4522 C CA . ASN A 1 602 ? -3.512 11.741 16.308 1.00 94.31 602 ASN A CA 1
ATOM 4523 C C . ASN A 1 602 ? -2.599 11.625 17.525 1.00 94.31 602 ASN A C 1
ATOM 4525 O O . ASN A 1 602 ? -1.384 11.567 17.360 1.00 94.31 602 ASN A O 1
ATOM 4529 N N . ALA A 1 603 ? -3.164 11.490 18.727 1.00 94.50 603 ALA A N 1
ATOM 4530 C CA . ALA A 1 603 ? -2.391 11.310 19.948 1.00 94.50 603 ALA A CA 1
ATOM 4531 C C . ALA A 1 603 ? -1.491 10.064 19.893 1.00 94.50 603 ALA A C 1
ATOM 4533 O O . ALA A 1 603 ? -0.316 10.121 20.266 1.00 94.50 603 ALA A O 1
ATOM 4534 N N . VAL A 1 604 ? -1.999 8.950 19.349 1.00 94.62 604 VAL A N 1
ATOM 4535 C CA . VAL A 1 604 ? -1.199 7.733 19.128 1.00 94.62 604 VAL A CA 1
ATOM 4536 C C . VAL A 1 604 ? -0.049 7.986 18.149 1.00 94.62 604 VAL A C 1
ATOM 4538 O O . VAL A 1 604 ? 1.083 7.587 18.442 1.00 94.62 604 VAL A O 1
ATOM 4541 N N . ARG A 1 605 ? -0.300 8.658 17.013 1.00 93.12 605 ARG A N 1
ATOM 4542 C CA . ARG A 1 605 ? 0.750 8.978 16.027 1.00 93.12 605 ARG A CA 1
ATOM 4543 C C . ARG A 1 605 ? 1.778 9.964 16.582 1.00 93.12 605 ARG A C 1
ATOM 4545 O O . ARG A 1 605 ? 2.972 9.727 16.422 1.00 93.12 605 ARG A O 1
ATOM 4552 N N . ILE A 1 606 ? 1.342 11.001 17.297 1.00 93.31 606 ILE A N 1
ATOM 4553 C CA . ILE A 1 606 ? 2.215 11.972 17.970 1.00 93.31 606 ILE A CA 1
ATOM 4554 C C . ILE A 1 606 ? 3.122 11.253 18.973 1.00 93.31 606 ILE A C 1
ATOM 4556 O O . ILE A 1 606 ? 4.327 11.480 18.964 1.00 93.31 606 ILE A O 1
ATOM 4560 N N . ARG A 1 607 ? 2.590 10.325 19.781 1.00 93.56 607 ARG A N 1
ATOM 4561 C CA . ARG A 1 607 ? 3.396 9.520 20.716 1.00 93.56 607 ARG A CA 1
ATOM 4562 C C . ARG A 1 607 ? 4.461 8.690 20.009 1.00 93.56 607 ARG A C 1
ATOM 4564 O O . ARG A 1 607 ? 5.598 8.622 20.467 1.00 93.56 607 ARG A O 1
ATOM 4571 N N . GLN A 1 608 ? 4.102 8.047 18.900 1.00 92.12 608 GLN A N 1
ATOM 4572 C CA . GLN A 1 608 ? 5.052 7.267 18.105 1.00 92.12 608 GLN A CA 1
ATOM 4573 C C . GLN A 1 608 ? 6.129 8.159 17.474 1.00 92.12 608 GLN A C 1
ATOM 4575 O O . GLN A 1 608 ? 7.302 7.794 17.488 1.00 92.12 608 GLN A O 1
ATOM 4580 N N . ALA A 1 609 ? 5.747 9.320 16.939 1.00 90.44 609 ALA A N 1
ATOM 4581 C CA . ALA A 1 609 ? 6.666 10.282 16.340 1.00 90.44 609 ALA A CA 1
ATOM 4582 C C . ALA A 1 609 ? 7.602 10.917 17.383 1.00 90.44 609 ALA A C 1
ATOM 4584 O O . ALA A 1 609 ? 8.808 10.992 17.148 1.00 90.44 609 ALA A O 1
ATOM 4585 N N . GLY A 1 610 ? 7.073 11.288 18.552 1.00 89.81 610 GLY A N 1
ATOM 4586 C CA . GLY A 1 610 ? 7.838 11.797 19.690 1.00 89.81 610 GLY A CA 1
ATOM 4587 C C . GLY A 1 610 ? 8.871 10.785 20.177 1.00 89.81 610 GLY A C 1
ATOM 4588 O O . GLY A 1 610 ? 10.060 11.092 20.194 1.00 89.81 610 GLY A O 1
ATOM 4589 N N . GLY A 1 611 ? 8.458 9.536 20.421 1.00 87.38 611 GLY A N 1
ATOM 4590 C CA . GLY A 1 611 ? 9.366 8.473 20.871 1.00 87.38 611 GLY A CA 1
ATOM 4591 C C . GLY A 1 611 ? 10.510 8.153 19.897 1.00 87.38 611 GLY A C 1
ATOM 4592 O O . GLY A 1 611 ? 11.576 7.721 20.328 1.00 87.38 611 GLY A O 1
ATOM 4593 N N . ARG A 1 612 ? 10.337 8.393 18.586 1.00 85.94 612 ARG A N 1
ATOM 4594 C CA . ARG A 1 612 ? 11.426 8.258 17.597 1.00 85.94 612 ARG A CA 1
ATOM 4595 C C . ARG A 1 612 ? 12.465 9.381 17.690 1.00 85.94 612 ARG A C 1
ATOM 4597 O O . ARG A 1 612 ? 13.628 9.143 17.370 1.00 85.94 612 ARG A O 1
ATOM 4604 N N . ARG A 1 613 ? 12.051 10.594 18.071 1.00 81.69 613 ARG A N 1
ATOM 4605 C CA . ARG A 1 613 ? 12.909 11.793 18.123 1.00 81.69 613 ARG A CA 1
ATOM 4606 C C . ARG A 1 613 ? 13.659 11.917 19.455 1.00 81.69 613 ARG A C 1
ATOM 4608 O O . ARG A 1 613 ? 14.795 12.377 19.457 1.00 81.69 613 ARG A O 1
ATOM 4615 N N . ASP A 1 614 ? 13.063 11.430 20.540 1.00 68.12 614 ASP A N 1
ATOM 4616 C CA . ASP A 1 614 ? 13.539 11.621 21.920 1.00 68.12 614 ASP A CA 1
ATOM 4617 C C . ASP A 1 614 ? 14.856 10.893 22.258 1.00 68.12 614 ASP A C 1
ATOM 4619 O O . ASP A 1 614 ? 15.602 11.300 23.141 1.00 68.12 614 ASP A O 1
ATOM 4623 N N . ALA A 1 615 ? 15.218 9.840 21.518 1.00 62.16 615 ALA A N 1
ATOM 4624 C CA . ALA A 1 615 ? 16.366 8.979 21.832 1.00 62.16 615 ALA A CA 1
ATOM 4625 C C . ALA A 1 615 ? 17.760 9.657 21.766 1.00 62.16 615 ALA A C 1
ATOM 4627 O O . ALA A 1 615 ? 18.776 8.963 21.835 1.00 62.16 615 ALA A O 1
ATOM 4628 N N . ARG A 1 616 ? 17.850 10.981 21.576 1.00 62.59 616 ARG A N 1
ATOM 4629 C CA . ARG A 1 616 ? 19.082 11.662 21.148 1.00 62.59 616 ARG A CA 1
ATOM 4630 C C . ARG A 1 616 ? 19.677 12.697 22.107 1.00 62.59 616 ARG A C 1
ATOM 4632 O O . ARG A 1 616 ? 20.799 13.115 21.830 1.00 62.59 616 ARG A O 1
ATOM 4639 N N . ARG A 1 617 ? 19.057 13.090 23.233 1.00 69.69 617 ARG A N 1
ATOM 4640 C CA . ARG A 1 617 ? 19.641 14.159 24.082 1.00 69.69 617 ARG A CA 1
ATOM 4641 C C . ARG A 1 617 ? 19.426 14.029 25.593 1.00 69.69 617 ARG A C 1
ATOM 4643 O O . ARG A 1 617 ? 18.392 13.587 26.064 1.00 69.69 617 ARG A O 1
ATOM 4650 N N . LYS A 1 618 ? 20.429 14.496 26.352 1.00 68.06 618 LYS A N 1
ATOM 4651 C CA . LYS A 1 618 ? 20.383 14.785 27.798 1.00 68.06 618 LYS A CA 1
ATOM 4652 C C . LYS A 1 618 ? 20.589 16.294 27.988 1.00 68.06 618 LYS A C 1
ATOM 4654 O O . LYS A 1 618 ? 21.727 16.733 28.121 1.00 68.06 618 LYS A O 1
ATOM 4659 N N . GLY A 1 619 ? 19.518 17.082 27.906 1.00 75.69 619 GLY A N 1
ATOM 4660 C CA . GLY A 1 619 ? 19.535 18.536 28.132 1.00 75.69 619 GLY A CA 1
ATOM 4661 C C . GLY A 1 619 ? 18.834 18.942 29.433 1.00 75.69 619 GLY A C 1
ATOM 4662 O O . GLY A 1 619 ? 18.168 18.118 30.063 1.00 75.69 619 GLY A O 1
ATOM 4663 N N . ASP A 1 620 ? 18.980 20.210 29.829 1.00 79.19 620 ASP A N 1
ATOM 4664 C CA . ASP A 1 620 ? 18.242 20.804 30.953 1.00 79.19 620 ASP A CA 1
ATOM 4665 C C . ASP A 1 620 ? 16.759 20.989 30.583 1.00 79.19 620 ASP A C 1
ATOM 4667 O O . ASP A 1 620 ? 16.382 21.864 29.802 1.00 79.19 620 ASP A O 1
ATOM 4671 N N . ARG A 1 621 ? 15.911 20.130 31.153 1.00 75.94 621 ARG A N 1
ATOM 4672 C CA . ARG A 1 621 ? 14.477 20.047 30.845 1.00 75.94 621 ARG A CA 1
ATOM 4673 C C . ARG A 1 621 ? 13.685 21.275 31.303 1.00 75.94 621 ARG A C 1
ATOM 4675 O O . ARG A 1 621 ? 12.669 21.593 30.690 1.00 75.94 621 ARG A O 1
ATOM 4682 N N . GLY A 1 622 ? 14.119 21.948 32.372 1.00 79.31 622 GLY A N 1
ATOM 4683 C CA . GLY A 1 622 ? 13.388 23.086 32.939 1.00 79.31 622 GLY A CA 1
ATOM 4684 C C . GLY A 1 622 ? 13.437 24.307 32.023 1.00 79.31 622 GLY A C 1
ATOM 4685 O O . GLY A 1 622 ? 12.404 24.915 31.738 1.00 79.31 622 GLY A O 1
ATOM 4686 N N . ALA A 1 623 ? 14.629 24.610 31.501 1.00 80.50 623 ALA A N 1
ATOM 4687 C CA . ALA A 1 623 ? 14.832 25.689 30.538 1.00 80.50 623 ALA A CA 1
ATOM 4688 C C . ALA A 1 623 ? 14.091 25.419 29.216 1.00 80.50 623 ALA A C 1
ATOM 4690 O O . ALA A 1 623 ? 13.380 26.296 28.721 1.00 80.50 623 ALA A O 1
ATOM 4691 N N . ALA A 1 624 ? 14.176 24.184 28.704 1.00 81.44 624 ALA A N 1
ATOM 4692 C CA . ALA A 1 624 ? 13.493 23.780 27.476 1.00 81.44 624 ALA A CA 1
ATOM 4693 C C . ALA A 1 624 ? 11.962 23.897 27.587 1.00 81.44 624 ALA A C 1
ATOM 4695 O O . ALA A 1 624 ? 11.323 24.348 26.642 1.00 81.44 624 ALA A O 1
ATOM 4696 N N . LEU A 1 625 ? 11.365 23.553 28.739 1.00 82.38 625 LEU A N 1
ATOM 4697 C CA . LEU A 1 625 ? 9.920 23.701 28.967 1.00 82.38 625 LEU A CA 1
ATOM 4698 C C . LEU A 1 625 ? 9.479 25.171 28.953 1.00 82.38 625 LEU A C 1
ATOM 4700 O O . LEU A 1 625 ? 8.448 25.503 28.366 1.00 82.38 625 LEU A O 1
ATOM 4704 N N . ALA A 1 626 ? 10.237 26.052 29.610 1.00 82.00 626 ALA A N 1
ATOM 4705 C CA . ALA A 1 626 ? 9.913 27.475 29.675 1.00 82.00 626 ALA A CA 1
ATOM 4706 C C . ALA A 1 626 ? 9.973 28.134 28.287 1.00 82.00 626 ALA A C 1
ATOM 4708 O O . ALA A 1 626 ? 9.059 28.876 27.920 1.00 82.00 626 ALA A O 1
ATOM 4709 N N . ALA A 1 627 ? 11.005 27.816 27.500 1.00 83.19 627 ALA A N 1
ATOM 4710 C CA . ALA A 1 627 ? 11.168 28.319 26.140 1.00 83.19 627 ALA A CA 1
ATOM 4711 C C . ALA A 1 627 ? 10.124 27.724 25.176 1.00 83.19 627 ALA A C 1
ATOM 4713 O O . ALA A 1 627 ? 9.449 28.470 24.464 1.00 83.19 627 ALA A O 1
ATOM 4714 N N . ALA A 1 628 ? 9.869 26.413 25.261 1.00 83.12 628 ALA A N 1
ATOM 4715 C CA . ALA A 1 628 ? 8.815 25.742 24.502 1.00 83.12 628 ALA A CA 1
ATOM 4716 C C . ALA A 1 628 ? 7.435 26.378 24.732 1.00 83.12 628 ALA A C 1
ATOM 4718 O O . ALA A 1 628 ? 6.644 26.534 23.805 1.00 83.12 628 ALA A O 1
ATOM 4719 N N . ARG A 1 629 ? 7.145 26.792 25.969 1.00 81.06 629 ARG A N 1
ATOM 4720 C CA . ARG A 1 629 ? 5.879 27.435 26.331 1.00 81.06 629 ARG A CA 1
ATOM 4721 C C . ARG A 1 629 ? 5.728 28.845 25.763 1.00 81.06 629 ARG A C 1
ATOM 4723 O O . ARG A 1 629 ? 4.604 29.249 25.484 1.00 81.06 629 ARG A O 1
ATOM 4730 N N . ALA A 1 630 ? 6.823 29.588 25.611 1.00 81.81 630 ALA A N 1
ATOM 4731 C CA . ALA A 1 630 ? 6.792 30.920 25.008 1.00 81.81 630 ALA A CA 1
ATOM 4732 C C . ALA A 1 630 ? 6.458 30.868 23.505 1.00 81.81 630 ALA A C 1
ATOM 4734 O O . ALA A 1 630 ? 5.885 31.813 22.970 1.00 81.81 630 ALA A O 1
ATOM 4735 N N . GLU A 1 631 ? 6.789 29.756 22.843 1.00 80.69 631 GLU A N 1
ATOM 4736 C CA . GLU A 1 631 ? 6.476 29.493 21.432 1.00 80.69 631 GLU A CA 1
ATOM 4737 C C . GLU A 1 631 ? 5.135 28.759 21.229 1.00 80.69 631 GLU A C 1
ATOM 4739 O O . GLU A 1 631 ? 4.504 28.874 20.171 1.00 80.69 631 GLU A O 1
ATOM 4744 N N . ALA A 1 632 ? 4.679 28.004 22.234 1.00 74.94 632 ALA A N 1
ATOM 4745 C CA . ALA A 1 632 ? 3.380 27.339 22.224 1.00 74.94 632 ALA A CA 1
ATOM 4746 C C . ALA A 1 632 ? 2.234 28.364 22.108 1.00 74.94 632 ALA A C 1
ATOM 4748 O O . ALA A 1 632 ? 2.233 29.410 22.753 1.00 74.94 632 ALA A O 1
ATOM 4749 N N . GLY A 1 633 ? 1.233 28.063 21.275 1.00 66.31 633 GLY A N 1
ATOM 4750 C CA . GLY A 1 633 ? 0.070 28.935 21.055 1.00 66.31 633 GLY A CA 1
ATOM 4751 C C . GLY A 1 633 ? 0.114 29.890 19.855 1.00 66.31 633 GLY A C 1
ATOM 4752 O O . GLY A 1 633 ? -0.921 30.456 19.513 1.00 66.31 633 GLY A O 1
ATOM 4753 N N . ALA A 1 634 ? 1.232 30.011 19.131 1.00 68.19 634 ALA A N 1
ATOM 4754 C CA . ALA A 1 634 ? 1.335 30.866 17.933 1.00 68.19 634 ALA A CA 1
ATOM 4755 C C . ALA A 1 634 ? 0.670 30.291 16.654 1.00 68.19 634 ALA A C 1
ATOM 4757 O O . ALA A 1 634 ? 0.973 30.717 15.544 1.00 68.19 634 ALA A O 1
ATOM 4758 N N . TRP A 1 635 ? -0.183 29.268 16.765 1.00 66.81 635 TRP A N 1
ATOM 4759 C CA . TRP A 1 635 ? -0.310 28.267 15.703 1.00 66.81 635 TRP A CA 1
ATOM 4760 C C . TRP A 1 635 ? -1.749 27.924 15.274 1.00 66.81 635 TRP A C 1
ATOM 4762 O O . TRP A 1 635 ? -2.136 26.771 15.153 1.00 66.81 635 TRP A O 1
ATOM 4772 N N . LEU A 1 636 ? -2.577 28.918 14.971 1.00 61.16 636 LEU A N 1
ATOM 4773 C CA . LEU A 1 636 ? -3.921 28.648 14.431 1.00 61.16 636 LEU A CA 1
ATOM 4774 C C . LEU A 1 636 ? -4.229 29.353 13.114 1.00 61.16 636 LEU A C 1
ATOM 4776 O O . LEU A 1 636 ? -5.384 29.486 12.721 1.00 61.16 636 LEU A O 1
ATOM 4780 N N . GLU A 1 637 ? -3.188 29.695 12.362 1.00 62.56 637 GLU A N 1
ATOM 4781 C CA . GLU A 1 637 ? -3.344 30.001 10.945 1.00 62.56 637 GLU A CA 1
ATOM 4782 C C . GLU A 1 637 ? -3.429 28.678 10.170 1.00 62.56 637 GLU A C 1
ATOM 4784 O O . GLU A 1 637 ? -2.433 28.005 9.886 1.00 62.56 637 GLU A O 1
ATOM 4789 N N . ARG A 1 638 ? -4.669 28.271 9.864 1.00 65.06 638 ARG A N 1
ATOM 4790 C CA . ARG A 1 638 ? -4.997 27.148 8.964 1.00 65.06 638 ARG A CA 1
ATOM 4791 C C . ARG A 1 638 ? -4.795 27.507 7.483 1.00 65.06 638 ARG A C 1
ATOM 4793 O O . ARG A 1 638 ? -5.361 26.845 6.614 1.00 65.06 638 ARG A O 1
ATOM 4800 N N . GLU A 1 639 ? -4.032 28.556 7.184 1.00 67.62 639 GLU A N 1
ATOM 4801 C CA . GLU A 1 639 ? -3.800 28.989 5.809 1.00 67.62 639 GLU A CA 1
ATOM 4802 C C . GLU A 1 639 ? -3.189 27.848 4.982 1.00 67.62 639 GLU A C 1
ATOM 4804 O O . GLU A 1 639 ? -2.224 27.197 5.386 1.00 67.62 639 GLU A O 1
ATOM 4809 N N . GLY A 1 640 ? -3.804 27.570 3.830 1.00 78.44 640 GLY A N 1
ATOM 4810 C CA . GLY A 1 640 ? -3.368 26.530 2.896 1.00 78.44 640 GLY A CA 1
ATOM 4811 C C . GLY A 1 640 ? -3.807 25.096 3.222 1.00 78.44 640 GLY A C 1
ATOM 4812 O O . GLY A 1 640 ? -3.451 24.189 2.469 1.00 78.44 640 GLY A O 1
ATOM 4813 N N . LEU A 1 641 ? -4.572 24.856 4.296 1.00 83.00 641 LEU A N 1
ATOM 4814 C CA . LEU A 1 641 ? -5.177 23.541 4.534 1.00 83.00 641 LEU A CA 1
ATOM 4815 C C . LEU A 1 641 ? -6.474 23.375 3.723 1.00 83.00 641 LEU A C 1
ATOM 4817 O O . LEU A 1 641 ? -7.293 24.297 3.704 1.00 83.00 641 LEU A O 1
ATOM 4821 N N . PRO A 1 642 ? -6.710 22.197 3.111 1.00 84.31 642 PRO A N 1
ATOM 4822 C CA . PRO A 1 642 ? -8.009 21.868 2.544 1.00 84.31 642 PRO A CA 1
ATOM 4823 C C . PRO A 1 642 ? -9.107 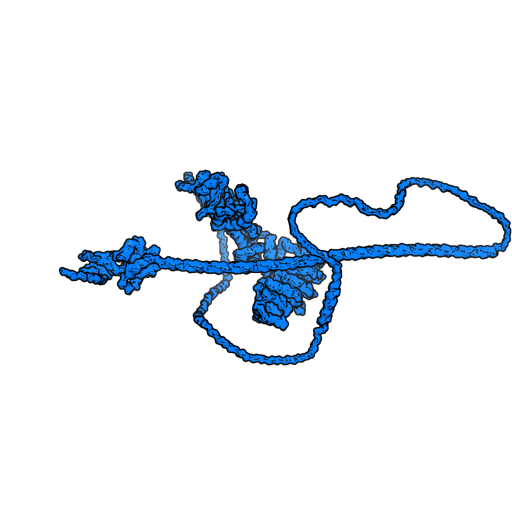21.994 3.601 1.00 84.31 642 PRO A C 1
ATOM 4825 O O . PRO A 1 642 ? -8.908 21.680 4.778 1.00 84.31 642 PRO A O 1
ATOM 4828 N N . ALA A 1 643 ? -10.297 22.408 3.177 1.00 88.56 643 ALA A N 1
ATOM 4829 C CA . ALA A 1 643 ? -11.476 22.352 4.028 1.00 88.56 643 ALA A CA 1
ATOM 4830 C C . ALA A 1 643 ? -11.913 20.883 4.183 1.00 88.56 643 ALA A C 1
ATOM 4832 O O . ALA A 1 643 ? -12.780 20.414 3.453 1.00 88.56 643 ALA A O 1
ATOM 4833 N N . PHE A 1 644 ? -11.295 20.143 5.109 1.00 88.06 644 PHE A N 1
ATOM 4834 C CA . PHE A 1 644 ? -11.542 18.705 5.304 1.00 88.06 644 PHE A CA 1
ATOM 4835 C C . PHE A 1 644 ? -13.008 18.372 5.650 1.00 88.06 644 PHE A C 1
ATOM 4837 O O . PHE A 1 644 ? -13.500 17.289 5.322 1.00 88.06 644 PHE A O 1
ATOM 4844 N N . ASP A 1 645 ? -13.734 19.335 6.215 1.00 86.56 645 ASP A N 1
ATOM 4845 C CA . ASP A 1 645 ? -15.162 19.220 6.531 1.00 86.56 645 ASP A CA 1
ATOM 4846 C C . ASP A 1 645 ? -16.073 19.652 5.367 1.00 86.56 645 ASP A C 1
ATOM 4848 O O . ASP A 1 645 ? -17.296 19.574 5.459 1.00 86.56 645 ASP A O 1
ATOM 4852 N N . ALA A 1 646 ? -15.503 20.083 4.235 1.00 89.19 646 ALA A N 1
ATOM 4853 C CA . ALA A 1 646 ? -16.290 20.451 3.066 1.00 89.19 646 ALA A CA 1
ATOM 4854 C C . ALA A 1 646 ? -17.110 19.251 2.550 1.00 89.19 646 ALA A C 1
ATOM 4856 O O . ALA A 1 646 ? -16.628 18.102 2.571 1.00 89.19 646 ALA A O 1
ATOM 4857 N N . PRO A 1 647 ? -18.340 19.501 2.057 1.00 94.06 647 PRO A N 1
ATOM 4858 C CA . PRO A 1 647 ? -19.132 18.475 1.395 1.00 94.06 647 PRO A CA 1
ATOM 4859 C C . PRO A 1 647 ? -18.397 17.937 0.162 1.00 94.06 647 PRO A C 1
ATOM 4861 O O . PRO A 1 647 ? -17.408 18.510 -0.300 1.00 94.06 647 PRO A O 1
ATOM 4864 N N . ALA A 1 648 ? -18.872 16.809 -0.369 1.00 93.44 648 ALA A N 1
ATOM 4865 C CA . ALA A 1 648 ? -18.349 16.304 -1.633 1.00 93.44 648 ALA A CA 1
ATOM 4866 C C . ALA A 1 648 ? -18.498 17.384 -2.728 1.00 93.44 648 ALA A C 1
ATOM 4868 O O . ALA A 1 648 ? -19.545 18.038 -2.775 1.00 93.44 648 ALA A O 1
ATOM 4869 N N . PRO A 1 649 ? -17.477 17.592 -3.578 1.00 95.75 649 PRO A N 1
ATOM 4870 C CA . PRO A 1 649 ? -17.552 18.572 -4.656 1.00 95.75 649 PRO A CA 1
ATOM 4871 C C . PRO A 1 649 ? -18.712 18.231 -5.601 1.00 95.75 649 PRO A C 1
ATOM 4873 O O . PRO A 1 649 ? -18.888 17.070 -5.970 1.00 95.75 649 PRO A O 1
ATOM 4876 N N . ALA A 1 650 ? -19.514 19.231 -5.975 1.00 95.88 650 ALA A N 1
ATOM 4877 C CA . ALA A 1 650 ? -20.746 19.023 -6.739 1.00 95.88 650 ALA A CA 1
ATOM 4878 C C . ALA A 1 650 ? -20.513 19.060 -8.256 1.00 95.88 650 ALA A C 1
ATOM 4880 O O . ALA A 1 650 ? -21.290 18.492 -9.025 1.00 95.88 650 ALA A O 1
ATOM 4881 N N . THR A 1 651 ? -19.447 19.732 -8.700 1.00 97.50 651 THR A N 1
ATOM 4882 C CA . THR A 1 651 ? -19.100 19.877 -10.119 1.00 97.50 651 THR A CA 1
ATOM 4883 C C . THR A 1 651 ? -17.752 19.242 -10.453 1.00 97.50 651 THR A C 1
ATOM 4885 O O . THR A 1 651 ? -16.929 18.952 -9.579 1.00 97.50 651 THR A O 1
ATOM 4888 N N . ALA A 1 652 ? -17.485 19.038 -11.745 1.00 97.62 652 ALA A N 1
ATOM 4889 C CA . ALA A 1 652 ? -16.208 18.493 -12.193 1.00 97.62 652 ALA A CA 1
ATOM 4890 C C . ALA A 1 652 ? -15.047 19.469 -11.929 1.00 97.62 652 ALA A C 1
ATOM 4892 O O . ALA A 1 652 ? -13.965 19.037 -11.538 1.00 97.62 652 ALA A O 1
ATOM 4893 N N . GLY A 1 653 ? -15.260 20.778 -12.078 1.00 97.50 653 GLY A N 1
ATOM 4894 C CA . GLY A 1 653 ? -14.269 21.809 -11.767 1.00 97.50 653 GLY A CA 1
ATOM 4895 C C . GLY A 1 653 ? -14.011 21.974 -10.269 1.00 97.50 653 GLY A C 1
ATOM 4896 O O . GLY A 1 653 ? -12.867 22.183 -9.864 1.00 97.50 653 GLY A O 1
ATOM 4897 N N . GLU A 1 654 ? -15.026 21.828 -9.413 1.00 97.00 654 GLU A N 1
ATOM 4898 C CA . GLU A 1 654 ? -14.829 21.713 -7.959 1.00 97.00 654 GLU A CA 1
ATOM 4899 C C . GLU A 1 654 ? -14.046 20.453 -7.600 1.00 97.00 654 GLU A C 1
ATOM 4901 O O . GLU A 1 654 ? -13.093 20.525 -6.827 1.00 97.00 654 GLU A O 1
ATOM 4906 N N . THR A 1 655 ? -14.383 19.320 -8.218 1.00 97.75 655 THR A N 1
ATOM 4907 C CA . THR A 1 655 ? -13.686 18.049 -7.988 1.00 97.75 655 THR A CA 1
ATOM 4908 C C . THR A 1 655 ? -12.226 18.130 -8.424 1.00 97.75 655 THR A C 1
ATOM 4910 O O . THR A 1 655 ? -11.341 17.677 -7.704 1.00 97.75 655 THR A O 1
ATOM 4913 N N . GLN A 1 656 ? -11.943 18.765 -9.566 1.00 97.44 656 GLN A N 1
ATOM 4914 C CA . GLN A 1 656 ? -10.578 18.980 -10.037 1.00 97.44 656 GLN A CA 1
ATOM 4915 C C . GLN A 1 656 ? -9.778 19.868 -9.075 1.00 97.44 656 GLN A C 1
ATOM 4917 O O . GLN A 1 656 ? -8.630 19.547 -8.775 1.00 97.44 656 GLN A O 1
ATOM 4922 N N . ARG A 1 657 ? -10.370 20.954 -8.561 1.00 96.06 657 ARG A N 1
ATOM 4923 C CA . ARG A 1 657 ? -9.722 21.809 -7.552 1.00 96.06 657 ARG A CA 1
ATOM 4924 C C . ARG A 1 657 ? -9.452 21.046 -6.259 1.00 96.06 657 ARG A C 1
ATOM 4926 O O . ARG A 1 657 ? -8.323 21.071 -5.786 1.00 96.06 657 ARG A O 1
ATOM 4933 N N . ALA A 1 658 ? -10.434 20.294 -5.762 1.00 95.88 658 ALA A N 1
ATOM 4934 C CA . ALA A 1 658 ? -10.284 19.460 -4.573 1.00 95.88 658 ALA A CA 1
ATOM 4935 C C . ALA A 1 658 ? -9.193 18.387 -4.746 1.00 95.88 658 ALA A C 1
ATOM 4937 O O . ALA A 1 658 ? -8.418 18.145 -3.826 1.00 95.88 658 ALA A O 1
ATOM 4938 N N . LEU A 1 659 ? -9.070 17.771 -5.929 1.00 96.56 659 LEU A N 1
ATOM 4939 C CA . LEU A 1 659 ? -7.973 16.842 -6.237 1.00 96.56 659 LEU A CA 1
ATOM 4940 C C . LEU A 1 659 ? -6.605 17.533 -6.218 1.00 96.56 659 LEU A C 1
ATOM 4942 O O . LEU A 1 659 ? -5.653 16.991 -5.655 1.00 96.56 659 LEU A O 1
ATOM 4946 N N . VAL A 1 660 ? -6.494 18.718 -6.822 1.00 94.75 660 VAL A N 1
ATOM 4947 C CA . VAL A 1 660 ? -5.247 19.499 -6.829 1.00 94.75 660 VAL A CA 1
ATOM 4948 C C . VAL A 1 660 ? -4.864 19.918 -5.411 1.00 94.75 660 VAL A C 1
ATOM 4950 O O . VAL A 1 660 ? -3.703 19.782 -5.041 1.00 94.75 660 VAL A O 1
ATOM 4953 N N . GLU A 1 661 ? -5.829 20.358 -4.603 1.00 93.69 661 GLU A N 1
ATOM 4954 C CA . GLU A 1 661 ? -5.623 20.690 -3.191 1.00 93.69 661 GLU A CA 1
ATOM 4955 C C . GLU A 1 661 ? -5.226 19.469 -2.364 1.00 93.69 661 GLU A C 1
ATOM 4957 O O . GLU A 1 661 ? -4.389 19.595 -1.479 1.00 93.69 661 GLU A O 1
ATOM 4962 N N . LEU A 1 662 ? -5.791 18.293 -2.656 1.00 93.69 662 LEU A N 1
ATOM 4963 C CA . LEU A 1 662 ? -5.520 17.040 -1.951 1.00 93.69 662 LEU A CA 1
ATOM 4964 C C . LEU A 1 662 ? -4.138 16.459 -2.276 1.00 93.69 662 LEU A C 1
ATOM 4966 O O . LEU A 1 662 ? -3.514 15.882 -1.390 1.00 93.69 662 LEU A O 1
ATOM 4970 N N . THR A 1 663 ? -3.656 16.601 -3.515 1.00 92.94 663 THR A N 1
ATOM 4971 C CA . THR A 1 663 ? -2.441 15.924 -4.018 1.00 92.94 663 THR A CA 1
ATOM 4972 C C . THR A 1 663 ? -1.177 16.191 -3.175 1.00 92.94 663 THR A C 1
ATOM 4974 O O . THR A 1 663 ? -0.454 15.247 -2.879 1.00 92.94 663 THR A O 1
ATOM 4977 N N . PRO A 1 664 ? -0.881 17.413 -2.693 1.00 92.19 664 PRO A N 1
ATOM 4978 C CA . PRO A 1 664 ? 0.260 17.644 -1.798 1.00 92.19 664 PRO A CA 1
ATOM 4979 C C . PRO A 1 664 ? 0.173 16.910 -0.449 1.00 92.19 664 PRO A C 1
ATOM 4981 O O . PRO A 1 664 ? 1.181 16.796 0.247 1.00 92.19 664 PRO A O 1
ATOM 4984 N N . TRP A 1 665 ? -1.017 16.434 -0.070 1.00 91.00 665 TRP A N 1
ATOM 4985 C CA . TRP A 1 665 ? -1.330 15.821 1.225 1.00 91.00 665 TRP A CA 1
ATOM 4986 C C . TRP A 1 665 ? -1.541 14.304 1.163 1.00 91.00 665 TRP A C 1
ATOM 4988 O O . TRP A 1 665 ? -2.018 13.694 2.126 1.00 91.00 665 TRP A O 1
ATOM 4998 N N . THR A 1 666 ? -1.235 13.679 0.029 1.00 88.56 666 THR A N 1
ATOM 4999 C CA . THR A 1 666 ? -1.352 12.224 -0.155 1.00 88.56 666 THR A CA 1
ATOM 5000 C C . THR A 1 666 ? -0.061 11.493 0.180 1.00 88.56 666 THR A C 1
ATOM 5002 O O . THR A 1 666 ? -0.097 10.284 0.412 1.00 88.56 666 THR A O 1
ATOM 5005 N N . THR A 1 667 ? 1.067 12.205 0.268 1.00 90.38 667 THR A N 1
ATOM 5006 C CA . THR A 1 667 ? 2.333 11.596 0.677 1.00 90.38 667 THR A CA 1
ATOM 5007 C C . THR A 1 667 ? 2.297 11.211 2.161 1.00 90.38 667 THR A C 1
ATOM 5009 O O . THR A 1 667 ? 1.692 11.931 2.967 1.00 90.38 667 THR A O 1
ATOM 5012 N N . PRO A 1 668 ? 2.948 10.101 2.563 1.00 89.50 668 PRO A N 1
ATOM 5013 C CA . PRO A 1 668 ? 3.006 9.684 3.964 1.00 89.50 668 PRO A CA 1
ATOM 5014 C C . PRO A 1 668 ? 3.517 10.784 4.903 1.00 89.50 668 PRO A C 1
ATOM 5016 O O . PRO A 1 668 ? 2.995 10.945 6.003 1.00 89.50 668 PRO A O 1
ATOM 5019 N N . GLU A 1 669 ? 4.488 11.580 4.456 1.00 89.38 669 GLU A N 1
ATOM 5020 C CA . GLU A 1 669 ? 5.084 12.672 5.228 1.00 89.38 669 GLU A CA 1
ATOM 5021 C C . GLU A 1 669 ? 4.119 13.851 5.383 1.00 89.38 669 GLU A C 1
ATOM 5023 O O . GLU A 1 669 ? 4.053 14.478 6.440 1.00 89.38 669 GLU A O 1
ATOM 5028 N N . ALA A 1 670 ? 3.358 14.186 4.339 1.00 90.44 670 ALA A N 1
ATOM 5029 C CA . ALA A 1 670 ? 2.360 15.243 4.420 1.00 90.44 670 ALA A CA 1
ATOM 5030 C C . ALA A 1 670 ? 1.163 14.818 5.279 1.00 90.44 670 ALA A C 1
ATOM 5032 O O . ALA A 1 670 ? 0.685 15.619 6.081 1.00 90.44 670 ALA A O 1
ATOM 5033 N N . GLU A 1 671 ? 0.735 13.557 5.182 1.00 90.62 671 GLU A N 1
ATOM 5034 C CA . GLU A 1 671 ? -0.281 12.993 6.073 1.00 90.62 671 GLU A CA 1
ATOM 5035 C C . GLU A 1 671 ? 0.205 12.984 7.529 1.00 90.62 671 GLU A C 1
ATOM 5037 O O . GLU A 1 671 ? -0.530 13.401 8.422 1.00 90.62 671 GLU A O 1
ATOM 5042 N N . GLU A 1 672 ? 1.452 12.576 7.792 1.00 91.62 672 GLU A N 1
ATOM 5043 C CA . GLU A 1 672 ? 2.024 12.646 9.138 1.00 91.62 672 GLU A CA 1
ATOM 5044 C C . GLU A 1 672 ? 2.013 14.087 9.655 1.00 91.62 672 GLU A C 1
ATOM 5046 O O . GLU A 1 672 ? 1.494 14.318 10.743 1.00 91.62 672 GLU A O 1
ATOM 5051 N N . ARG A 1 673 ? 2.456 15.072 8.862 1.00 90.31 673 ARG A N 1
ATOM 5052 C CA . ARG A 1 673 ? 2.372 16.492 9.244 1.00 90.31 673 ARG A CA 1
ATOM 5053 C C . ARG A 1 673 ? 0.936 16.948 9.511 1.00 90.31 673 ARG A C 1
ATOM 5055 O O . ARG A 1 673 ? 0.714 17.678 10.470 1.00 90.31 673 ARG A O 1
ATOM 5062 N N . LEU A 1 674 ? -0.059 16.510 8.739 1.00 90.56 674 LEU A N 1
ATOM 5063 C CA . LEU A 1 674 ? -1.457 16.887 8.988 1.00 90.56 674 LEU A CA 1
ATOM 5064 C C . LEU A 1 674 ? -1.967 16.411 10.353 1.00 90.56 674 LEU A C 1
ATOM 5066 O O . LEU A 1 674 ? -2.639 17.150 11.072 1.00 90.56 674 LEU A O 1
ATOM 5070 N N . LEU A 1 675 ? -1.637 15.175 10.716 1.00 91.06 675 LEU A N 1
ATOM 5071 C CA . LEU A 1 675 ? -2.150 14.561 11.939 1.00 91.06 675 LEU A CA 1
ATOM 5072 C C . LEU A 1 675 ? -1.327 14.947 13.165 1.00 91.06 675 LEU A C 1
ATOM 5074 O O . LEU A 1 675 ? -1.875 15.221 14.232 1.00 91.06 675 LEU A O 1
ATOM 5078 N N . VAL A 1 676 ? -0.006 14.934 13.004 1.00 92.00 676 VAL A N 1
ATOM 5079 C CA . VAL A 1 676 ? 0.970 15.099 14.077 1.00 92.00 676 VAL A CA 1
ATOM 5080 C C . VAL A 1 676 ? 1.273 16.566 14.303 1.00 92.00 676 VAL A C 1
ATOM 5082 O O . VAL A 1 676 ? 1.317 16.991 15.448 1.00 92.00 676 VAL A O 1
ATOM 5085 N N . GLU A 1 677 ? 1.464 17.345 13.242 1.00 88.69 677 GLU A N 1
ATOM 5086 C CA . GLU A 1 677 ? 1.762 18.766 13.383 1.00 88.69 677 GLU A CA 1
ATOM 5087 C C . GLU A 1 677 ? 0.483 19.585 13.371 1.00 88.69 677 GLU A C 1
ATOM 5089 O O . GLU A 1 677 ? 0.393 20.419 14.247 1.00 88.69 677 GLU A O 1
ATOM 5094 N N . ARG A 1 678 ? -0.485 19.323 12.463 1.00 86.69 678 ARG A N 1
ATOM 5095 C CA . ARG A 1 678 ? -1.711 20.121 12.177 1.00 86.69 678 ARG A CA 1
ATOM 5096 C C . ARG A 1 678 ? -2.981 19.755 12.934 1.00 86.69 678 ARG A C 1
ATOM 5098 O O . ARG A 1 678 ? -3.981 20.452 12.771 1.00 86.69 678 ARG A O 1
ATOM 5105 N N . SER A 1 679 ? -2.933 18.751 13.808 1.00 89.25 679 SER A N 1
ATOM 5106 C CA . SER A 1 679 ? -4.079 18.329 14.630 1.00 89.25 679 SER A CA 1
ATOM 5107 C C . SER A 1 679 ? -5.353 18.050 13.823 1.00 89.25 679 SER A C 1
ATOM 5109 O O . SER A 1 679 ? -6.448 18.110 14.378 1.00 89.25 679 SER A O 1
ATOM 5111 N N . VAL A 1 680 ? -5.249 17.784 12.517 1.00 90.12 680 VAL A N 1
ATOM 5112 C CA . VAL A 1 680 ? -6.427 17.495 11.696 1.00 90.12 680 VAL A CA 1
ATOM 5113 C C . VAL A 1 680 ? -6.891 16.086 12.052 1.00 90.12 680 VAL A C 1
ATOM 5115 O O . VAL A 1 680 ? -6.057 15.180 12.027 1.00 90.12 680 VAL A O 1
ATOM 5118 N N . PRO A 1 681 ? -8.169 15.855 12.394 1.00 91.44 681 PRO A N 1
ATOM 5119 C CA . PRO A 1 681 ? -8.643 14.513 12.705 1.00 91.44 681 PRO A CA 1
ATOM 5120 C C . PRO A 1 681 ? -8.369 13.544 11.554 1.00 91.44 681 PRO A C 1
ATOM 5122 O O . PRO A 1 681 ? -8.683 13.842 10.400 1.00 91.44 681 PRO A O 1
ATOM 5125 N N . ALA A 1 682 ? -7.815 12.368 11.859 1.00 89.25 682 ALA A N 1
ATOM 5126 C CA . ALA A 1 682 ? -7.534 11.351 10.841 1.00 89.25 682 ALA A CA 1
ATOM 5127 C C . ALA A 1 682 ? -8.782 10.989 10.023 1.00 89.25 682 ALA A C 1
ATOM 5129 O O . ALA A 1 682 ? -8.723 10.890 8.799 1.00 89.25 682 ALA A O 1
ATOM 5130 N N . GLU A 1 683 ? -9.931 10.900 10.693 1.00 90.06 683 GLU A N 1
ATOM 5131 C CA . GLU A 1 683 ? -11.219 10.626 10.057 1.00 90.06 683 GLU A CA 1
ATOM 5132 C C . GLU A 1 683 ? -11.669 11.746 9.112 1.00 90.06 683 GLU A C 1
ATOM 5134 O O . GLU A 1 683 ? -12.263 11.455 8.074 1.00 90.06 683 GLU A O 1
ATOM 5139 N N . ALA A 1 684 ? -11.348 13.008 9.417 1.00 91.31 684 ALA A N 1
ATOM 5140 C CA . ALA A 1 684 ? -11.661 14.143 8.553 1.00 91.31 684 ALA A CA 1
ATOM 5141 C C . ALA A 1 684 ? -10.800 14.117 7.280 1.00 91.31 684 ALA A C 1
ATOM 5143 O O . ALA A 1 684 ? -11.330 14.260 6.178 1.00 91.31 684 ALA A O 1
ATOM 5144 N N . VAL A 1 685 ? -9.494 13.838 7.409 1.00 92.31 685 VAL A N 1
ATOM 5145 C CA . VAL A 1 685 ? -8.588 13.672 6.254 1.00 92.31 685 VAL A CA 1
ATOM 5146 C C . VAL A 1 685 ? -9.044 12.509 5.373 1.00 92.31 685 VAL A C 1
ATOM 5148 O O . VAL A 1 685 ? -9.213 12.678 4.164 1.00 92.31 685 VAL A O 1
ATOM 5151 N N . ASP A 1 686 ? -9.294 11.339 5.967 1.00 92.62 686 ASP A N 1
ATOM 5152 C CA . ASP A 1 686 ? -9.745 10.149 5.239 1.00 92.62 686 ASP A CA 1
ATOM 5153 C C . ASP A 1 686 ? -11.152 10.329 4.651 1.00 92.62 686 ASP A C 1
ATOM 5155 O O . ASP A 1 686 ? -11.456 9.805 3.578 1.00 92.62 686 ASP A O 1
ATOM 5159 N N . GLY A 1 687 ? -12.031 11.061 5.336 1.00 94.25 687 GLY A N 1
ATOM 5160 C CA . GLY A 1 687 ? -13.369 11.404 4.867 1.00 94.25 687 GLY A CA 1
ATOM 5161 C C . GLY A 1 687 ? -13.326 12.319 3.647 1.00 94.25 687 GLY A C 1
ATOM 5162 O O . GLY A 1 687 ? -13.915 11.987 2.618 1.00 94.25 687 GLY A O 1
ATOM 5163 N N . TYR A 1 688 ? -12.590 13.429 3.733 1.00 95.00 688 TYR A N 1
ATOM 5164 C CA . TYR A 1 688 ? -12.382 14.355 2.618 1.00 95.00 688 TYR A CA 1
ATOM 5165 C C . TYR A 1 688 ? -11.761 13.644 1.414 1.00 95.00 688 TYR A C 1
ATOM 5167 O O . TYR A 1 688 ? -12.293 13.710 0.309 1.00 95.00 688 TYR A O 1
ATOM 5175 N N . ARG A 1 689 ? -10.688 12.875 1.642 1.00 95.75 689 ARG A N 1
ATOM 5176 C CA . ARG A 1 689 ? -10.002 12.093 0.607 1.00 95.75 689 ARG A CA 1
ATOM 5177 C C . ARG A 1 689 ? -10.960 11.131 -0.097 1.00 95.75 689 ARG A C 1
ATOM 5179 O O . ARG A 1 689 ? -11.033 11.150 -1.322 1.00 95.75 689 ARG A O 1
ATOM 5186 N N . ARG A 1 690 ? -11.735 10.337 0.653 1.00 96.56 690 ARG A N 1
ATOM 5187 C CA . ARG A 1 690 ? -12.709 9.390 0.078 1.00 96.56 690 ARG A CA 1
ATOM 5188 C C . ARG A 1 690 ? -13.800 10.089 -0.726 1.00 96.56 690 ARG A C 1
ATOM 5190 O O . ARG A 1 690 ? -14.102 9.631 -1.823 1.00 96.56 690 ARG A O 1
ATOM 5197 N N . ARG A 1 691 ? -14.360 11.199 -0.228 1.00 97.38 691 ARG A N 1
ATOM 5198 C CA . ARG A 1 691 ? -15.378 11.980 -0.957 1.00 97.38 691 ARG A CA 1
ATOM 5199 C C . ARG A 1 691 ? -14.820 12.556 -2.260 1.00 97.38 691 ARG A C 1
ATOM 5201 O O . ARG A 1 691 ? -15.447 12.398 -3.303 1.00 97.38 691 ARG A O 1
ATOM 5208 N N . THR A 1 692 ? -13.630 13.152 -2.216 1.00 97.56 692 THR A N 1
ATOM 5209 C CA . THR A 1 692 ? -12.964 13.726 -3.395 1.00 97.56 692 THR A CA 1
ATOM 5210 C C . THR A 1 692 ? -12.609 12.654 -4.426 1.00 97.56 692 THR A C 1
ATOM 5212 O O . THR A 1 692 ? -12.869 12.841 -5.612 1.00 97.56 692 THR A O 1
ATOM 5215 N N . LEU A 1 693 ? -12.073 11.505 -3.995 1.00 97.88 693 LEU A N 1
ATOM 5216 C CA . LEU A 1 693 ? -11.766 10.389 -4.894 1.00 97.88 693 LEU A CA 1
ATOM 5217 C C . LEU A 1 693 ? -13.029 9.760 -5.490 1.00 97.88 693 LEU A C 1
ATOM 5219 O O . LEU A 1 693 ? -13.055 9.478 -6.683 1.00 97.88 693 LEU A O 1
ATOM 5223 N N . ALA A 1 694 ? -14.087 9.571 -4.700 1.00 97.94 694 ALA A N 1
ATOM 5224 C CA . ALA A 1 694 ? -15.353 9.048 -5.203 1.00 97.94 694 ALA A CA 1
ATOM 5225 C C . ALA A 1 694 ? -15.954 9.972 -6.275 1.00 97.94 694 ALA A C 1
ATOM 5227 O O . ALA A 1 694 ? -16.287 9.493 -7.361 1.00 97.94 694 ALA A O 1
ATOM 5228 N N . ALA A 1 695 ? -15.994 11.284 -6.011 1.00 97.94 695 ALA A N 1
ATOM 5229 C CA . ALA A 1 695 ? -16.451 12.282 -6.975 1.00 97.94 695 ALA A CA 1
ATOM 5230 C C . ALA A 1 695 ? -15.587 12.268 -8.246 1.00 97.94 695 ALA A C 1
ATOM 5232 O O . ALA A 1 695 ? -16.117 12.217 -9.354 1.00 97.94 695 ALA A O 1
ATOM 5233 N N . ALA A 1 696 ? -14.257 12.216 -8.105 1.00 98.25 696 ALA A N 1
ATOM 5234 C CA . ALA A 1 696 ? -13.328 12.142 -9.232 1.00 98.25 696 ALA A CA 1
ATOM 5235 C C . ALA A 1 696 ? -13.572 10.915 -10.113 1.00 98.25 696 ALA A C 1
ATOM 5237 O O . ALA A 1 696 ? -13.595 11.028 -11.339 1.00 98.25 696 ALA A O 1
ATOM 5238 N N . VAL A 1 697 ? -13.796 9.753 -9.495 1.00 98.31 697 VAL A N 1
ATOM 5239 C CA . VAL A 1 697 ? -14.076 8.510 -10.216 1.00 98.31 697 VAL A CA 1
ATOM 5240 C C . VAL A 1 697 ? -15.434 8.548 -10.910 1.00 98.31 697 VAL A C 1
ATOM 5242 O O . VAL A 1 697 ? -15.578 8.004 -12.004 1.00 98.31 697 VAL A O 1
ATOM 5245 N N . GLU A 1 698 ? -16.428 9.186 -10.299 1.00 97.50 698 GLU A N 1
ATOM 5246 C CA . GLU A 1 698 ? -17.753 9.365 -10.887 1.00 97.50 698 GLU A CA 1
ATOM 5247 C C . GLU A 1 698 ? -17.711 10.245 -12.144 1.00 97.50 698 GLU A C 1
ATOM 5249 O O . GLU A 1 698 ? -18.248 9.852 -13.184 1.00 97.50 698 GLU A O 1
ATOM 5254 N N . VAL A 1 699 ? -17.025 11.392 -12.075 1.00 97.88 699 VAL A N 1
ATOM 5255 C CA . VAL A 1 699 ? -16.901 12.321 -13.212 1.00 97.88 699 VAL A CA 1
ATOM 5256 C C . VAL A 1 699 ? -15.820 11.916 -14.221 1.00 97.88 699 VAL A C 1
ATOM 5258 O O . VAL A 1 699 ? -15.764 12.469 -15.318 1.00 97.88 699 VAL A O 1
ATOM 5261 N N . GLY A 1 700 ? -14.965 10.953 -13.871 1.00 97.94 700 GLY A N 1
ATOM 5262 C CA . GLY A 1 700 ? -13.872 10.459 -14.708 1.00 97.94 700 GLY A CA 1
ATOM 5263 C C . GLY A 1 700 ? -12.635 11.360 -14.763 1.00 97.94 700 GLY A C 1
ATOM 5264 O O . GLY A 1 700 ? -11.954 11.440 -15.783 1.00 97.94 700 GLY A O 1
ATOM 5265 N N . LEU A 1 701 ? -12.315 12.070 -13.686 1.00 98.44 701 LEU A N 1
ATOM 5266 C CA . LEU A 1 701 ? -11.065 12.825 -13.623 1.00 98.44 701 LEU A CA 1
ATOM 5267 C C . LEU A 1 701 ? -9.875 11.881 -13.434 1.00 98.44 701 LEU A C 1
ATOM 5269 O O . LEU A 1 701 ? -9.919 10.944 -12.641 1.00 98.44 701 LEU A O 1
ATOM 5273 N N . TRP A 1 702 ? -8.803 12.143 -14.174 1.00 98.25 702 TRP A N 1
ATOM 5274 C CA . TRP A 1 702 ? -7.545 11.426 -14.057 1.00 98.25 702 TRP A CA 1
ATOM 5275 C C . TRP A 1 702 ? -6.987 11.550 -12.637 1.00 98.25 702 TRP A C 1
ATOM 5277 O O . TRP A 1 702 ? -7.021 12.624 -12.031 1.00 98.25 702 TRP A O 1
ATOM 5287 N N . LEU A 1 703 ? -6.449 10.440 -12.131 1.00 98.06 703 LEU A N 1
ATOM 5288 C CA . LEU A 1 703 ? -5.852 10.346 -10.809 1.00 98.06 703 LEU A CA 1
ATOM 5289 C C . LEU A 1 703 ? -4.340 10.097 -10.937 1.00 98.06 703 LEU A C 1
ATOM 5291 O O . LEU A 1 703 ? -3.940 9.179 -11.653 1.00 98.06 703 LEU A O 1
ATOM 5295 N N . PRO A 1 704 ? -3.498 10.854 -10.214 1.00 95.81 704 PRO A N 1
ATOM 5296 C CA . PRO A 1 704 ? -2.103 10.501 -9.964 1.00 95.81 704 PRO A CA 1
ATOM 5297 C C . PRO A 1 704 ? -1.934 9.067 -9.430 1.00 95.81 704 PRO A C 1
ATOM 5299 O O . PRO A 1 704 ? -2.838 8.518 -8.800 1.00 95.81 704 PRO A O 1
ATOM 5302 N N . ALA A 1 705 ? -0.769 8.452 -9.658 1.00 92.50 705 ALA A N 1
ATOM 5303 C CA . ALA A 1 705 ? -0.529 7.036 -9.348 1.00 92.50 705 ALA A CA 1
ATOM 5304 C C . ALA A 1 705 ? -0.732 6.678 -7.859 1.00 92.50 705 ALA A C 1
ATOM 5306 O O . ALA A 1 705 ? -1.307 5.640 -7.539 1.00 92.50 705 ALA A O 1
ATOM 5307 N N . ASP A 1 706 ? -0.326 7.562 -6.951 1.00 93.12 706 ASP A N 1
ATOM 5308 C CA . ASP A 1 706 ? -0.542 7.448 -5.505 1.00 93.12 706 ASP A CA 1
ATOM 5309 C C . ASP A 1 706 ? -2.036 7.473 -5.134 1.00 93.12 706 ASP A C 1
ATOM 5311 O O . ASP A 1 706 ? -2.488 6.728 -4.258 1.00 93.12 706 ASP A O 1
ATOM 5315 N N . LEU A 1 707 ? -2.833 8.268 -5.853 1.00 96.12 707 LEU A N 1
ATOM 5316 C CA . LEU A 1 707 ? -4.285 8.311 -5.694 1.00 96.12 707 LEU A CA 1
ATOM 5317 C C . LEU A 1 707 ? -4.998 7.128 -6.358 1.00 96.12 707 LEU A C 1
ATOM 5319 O O . LEU A 1 707 ? -6.038 6.706 -5.853 1.00 96.12 707 LEU A O 1
ATOM 5323 N N . VAL A 1 708 ? -4.440 6.547 -7.425 1.00 96.56 708 VAL A N 1
ATOM 5324 C CA . VAL A 1 708 ? -4.930 5.296 -8.035 1.00 96.56 708 VAL A CA 1
ATOM 5325 C C . VAL A 1 708 ? -4.831 4.145 -7.038 1.00 96.56 708 VAL A C 1
ATOM 5327 O O . VAL A 1 708 ? -5.827 3.467 -6.784 1.00 96.56 708 VAL A O 1
ATOM 5330 N N . GLU A 1 709 ? -3.663 3.945 -6.422 1.00 94.88 709 GLU A N 1
ATOM 5331 C CA . GLU A 1 709 ? -3.475 2.897 -5.411 1.00 94.88 709 GLU A CA 1
ATOM 5332 C C . GLU A 1 709 ? -4.424 3.077 -4.228 1.00 94.88 709 GLU A C 1
ATOM 5334 O O . GLU A 1 709 ? -5.004 2.108 -3.724 1.00 94.88 709 GLU A O 1
ATOM 5339 N N . ARG A 1 710 ? -4.609 4.327 -3.789 1.00 94.88 710 ARG A N 1
ATOM 5340 C CA . ARG A 1 710 ? -5.515 4.626 -2.685 1.00 94.88 710 ARG A CA 1
ATOM 5341 C C . ARG A 1 710 ? -6.978 4.406 -3.060 1.00 94.88 710 ARG A C 1
ATOM 5343 O O . ARG A 1 710 ? -7.691 3.793 -2.276 1.00 94.88 710 ARG A O 1
ATOM 5350 N N . ALA A 1 711 ? -7.412 4.821 -4.247 1.00 97.25 711 ALA A N 1
ATOM 5351 C CA . ALA A 1 711 ? -8.769 4.588 -4.735 1.00 97.25 711 ALA A CA 1
ATOM 5352 C C . ALA A 1 711 ? -9.101 3.088 -4.832 1.00 97.25 711 ALA A C 1
ATOM 5354 O O . ALA A 1 711 ? -10.200 2.677 -4.459 1.00 97.25 711 ALA A O 1
ATOM 5355 N N . VAL A 1 712 ? -8.147 2.261 -5.275 1.00 97.00 712 VAL A N 1
ATOM 5356 C CA . VAL A 1 712 ? -8.289 0.794 -5.279 1.00 97.00 712 VAL A CA 1
ATOM 5357 C C . VAL A 1 712 ? -8.385 0.253 -3.848 1.00 97.00 712 VAL A C 1
ATOM 5359 O O . VAL A 1 712 ? -9.281 -0.533 -3.549 1.00 97.00 712 VAL A O 1
ATOM 5362 N N . ARG A 1 713 ? -7.525 0.718 -2.930 1.00 95.31 713 ARG A N 1
ATOM 5363 C CA . ARG A 1 713 ? -7.560 0.327 -1.507 1.00 95.31 713 ARG A CA 1
ATOM 5364 C C . ARG A 1 713 ? -8.873 0.702 -0.819 1.00 95.31 713 ARG A C 1
ATOM 5366 O O . ARG A 1 713 ? -9.369 -0.071 -0.005 1.00 95.31 713 ARG A O 1
ATOM 5373 N N . ASP A 1 714 ? -9.429 1.859 -1.160 1.00 95.44 714 ASP A N 1
ATOM 5374 C CA . ASP A 1 714 ? -10.701 2.358 -0.631 1.00 95.44 714 ASP A CA 1
ATOM 5375 C C . ASP A 1 714 ? -11.919 1.671 -1.295 1.00 95.44 714 ASP A C 1
ATOM 5377 O O . ASP A 1 714 ? -13.062 1.986 -0.968 1.00 95.44 714 ASP A O 1
ATOM 5381 N N . GLY A 1 715 ? -11.697 0.716 -2.211 1.00 97.19 715 GLY A N 1
ATOM 5382 C CA . GLY A 1 715 ? -12.745 -0.099 -2.828 1.00 97.19 715 GLY A CA 1
ATOM 5383 C C . GLY A 1 715 ? -13.496 0.584 -3.972 1.00 97.19 715 GLY A C 1
ATOM 5384 O O . GLY A 1 715 ? -14.545 0.096 -4.390 1.00 97.19 715 GLY A O 1
ATOM 5385 N N . LEU A 1 716 ? -12.980 1.694 -4.517 1.00 97.56 716 LEU A N 1
ATOM 5386 C CA . LEU A 1 716 ? -13.605 2.376 -5.660 1.00 97.56 716 LEU A CA 1
ATOM 5387 C C . LEU A 1 716 ? -13.479 1.563 -6.961 1.00 97.56 716 LEU A C 1
ATOM 5389 O O . LEU A 1 716 ? -14.273 1.739 -7.887 1.00 97.56 716 LEU A O 1
ATOM 5393 N N . ALA A 1 717 ? -12.506 0.657 -7.038 1.00 97.69 717 ALA A N 1
ATOM 5394 C CA . ALA A 1 717 ? -12.339 -0.315 -8.113 1.00 97.69 717 ALA A CA 1
ATOM 5395 C C . ALA A 1 717 ? -11.542 -1.530 -7.606 1.00 97.69 717 ALA A C 1
ATOM 5397 O O . ALA A 1 717 ? -10.754 -1.378 -6.674 1.00 97.69 717 ALA A O 1
ATOM 5398 N N . PRO A 1 718 ? -11.698 -2.720 -8.217 1.00 95.56 718 PRO A N 1
ATOM 5399 C CA . PRO A 1 718 ? -10.952 -3.913 -7.809 1.00 95.56 718 PRO A CA 1
ATOM 5400 C C . PRO A 1 718 ? -9.458 -3.841 -8.165 1.00 95.56 718 PRO A C 1
ATOM 5402 O O . PRO A 1 718 ? -8.634 -4.429 -7.473 1.00 95.56 718 PRO A O 1
ATOM 5405 N N . ASP A 1 719 ? -9.106 -3.128 -9.238 1.00 95.69 719 ASP A N 1
ATOM 5406 C CA . ASP A 1 719 ? -7.733 -2.955 -9.711 1.00 95.69 719 ASP A CA 1
ATOM 5407 C C . ASP A 1 719 ? -7.581 -1.653 -10.525 1.00 95.69 719 ASP A C 1
ATOM 5409 O O . ASP A 1 719 ? -8.567 -0.996 -10.882 1.00 95.69 719 ASP A O 1
ATOM 5413 N N . ALA A 1 720 ? -6.333 -1.273 -10.819 1.00 95.94 720 ALA A N 1
ATOM 5414 C CA . ALA A 1 720 ? -6.000 -0.035 -11.525 1.00 95.94 720 ALA A CA 1
ATOM 5415 C C . ALA A 1 720 ? -6.508 0.001 -12.981 1.00 95.94 720 ALA A C 1
ATOM 5417 O O . ALA A 1 720 ? -6.882 1.068 -13.474 1.00 95.94 720 ALA A O 1
ATOM 5418 N N . ALA A 1 721 ? -6.589 -1.148 -13.662 1.00 94.12 721 ALA A N 1
ATOM 5419 C CA . ALA A 1 721 ? -7.105 -1.218 -15.028 1.00 94.12 721 ALA A CA 1
ATOM 5420 C C . ALA A 1 721 ? -8.620 -0.970 -15.036 1.00 94.12 721 ALA A C 1
ATOM 5422 O O . ALA A 1 721 ? -9.121 -0.143 -15.795 1.00 94.12 721 ALA A O 1
ATOM 5423 N N . ARG A 1 722 ? -9.365 -1.609 -14.130 1.00 96.81 722 ARG A N 1
ATOM 5424 C CA . ARG A 1 722 ? -10.803 -1.375 -13.947 1.00 96.81 722 ARG A CA 1
ATOM 5425 C C . ARG A 1 722 ? -11.099 0.048 -13.494 1.00 96.81 722 ARG A C 1
ATOM 5427 O O . ARG A 1 722 ? -12.080 0.621 -13.966 1.00 96.81 722 ARG A O 1
ATOM 5434 N N . LEU A 1 723 ? -10.249 0.633 -12.648 1.00 97.94 723 LEU A N 1
ATOM 5435 C CA . LEU A 1 723 ? -10.345 2.045 -12.286 1.00 97.94 723 LEU A CA 1
ATOM 5436 C C . LEU A 1 723 ? -10.185 2.936 -13.519 1.00 97.94 723 LEU A C 1
ATOM 5438 O O . LEU A 1 723 ? -11.062 3.744 -13.799 1.00 97.94 723 LEU A O 1
ATOM 5442 N N . THR A 1 724 ? -9.123 2.732 -14.298 1.00 97.38 724 THR A N 1
ATOM 5443 C CA . THR A 1 724 ? -8.841 3.504 -15.518 1.00 97.38 724 THR A CA 1
ATOM 5444 C C . THR A 1 724 ? -9.972 3.397 -16.536 1.00 97.38 724 THR A C 1
ATOM 5446 O O . THR A 1 724 ? -10.403 4.409 -17.083 1.00 97.38 724 THR A O 1
ATOM 5449 N N . ALA A 1 725 ? -10.522 2.197 -16.739 1.00 95.94 725 ALA A N 1
ATOM 5450 C CA . ALA A 1 725 ? -11.685 1.994 -17.600 1.00 95.94 725 ALA A CA 1
ATOM 5451 C C . ALA A 1 725 ? -12.908 2.791 -17.108 1.00 95.94 725 ALA A C 1
ATOM 5453 O O . ALA A 1 725 ? -13.580 3.446 -17.907 1.00 95.94 725 ALA A O 1
ATOM 5454 N N . ARG A 1 726 ? -13.166 2.796 -15.789 1.00 98.00 726 ARG A N 1
ATOM 5455 C CA . ARG A 1 726 ? -14.221 3.619 -15.171 1.00 98.00 726 ARG A CA 1
ATOM 5456 C C . ARG A 1 726 ? -13.979 5.109 -15.383 1.00 98.00 726 ARG A C 1
ATOM 5458 O O . ARG A 1 726 ? -14.929 5.815 -15.703 1.00 98.00 726 ARG A O 1
ATOM 5465 N N . LEU A 1 727 ? -12.737 5.572 -15.228 1.00 98.00 727 LEU A N 1
ATOM 5466 C CA . LEU A 1 727 ? -12.374 6.974 -15.427 1.00 98.00 727 LEU A CA 1
ATOM 5467 C C . LEU A 1 727 ? -12.594 7.410 -16.879 1.00 98.00 727 LEU A C 1
ATOM 5469 O O . LEU A 1 727 ? -13.249 8.421 -17.117 1.00 98.00 727 LEU A O 1
ATOM 5473 N N . VAL A 1 728 ? -12.128 6.616 -17.847 1.00 96.88 728 VAL A N 1
ATOM 5474 C CA . VAL A 1 728 ? -12.334 6.862 -19.285 1.00 96.88 728 VAL A CA 1
ATOM 5475 C C . VAL A 1 728 ? -13.822 6.970 -19.622 1.00 96.88 728 VAL A C 1
ATOM 5477 O O . VAL A 1 728 ? -14.232 7.914 -20.298 1.00 96.88 728 VAL A O 1
ATOM 5480 N N . GLU A 1 729 ? -14.645 6.039 -19.136 1.00 96.44 729 GLU A N 1
ATOM 5481 C CA . GLU A 1 729 ? -16.083 6.038 -19.424 1.00 96.44 729 GLU A CA 1
ATOM 5482 C C . GLU A 1 729 ? -16.834 7.161 -18.690 1.00 96.44 729 GLU A C 1
ATOM 5484 O O . GLU A 1 729 ? -17.714 7.808 -19.261 1.00 96.44 729 GLU A O 1
ATOM 5489 N N . GLY A 1 730 ? -16.480 7.441 -17.432 1.00 97.06 730 GLY A N 1
ATOM 5490 C CA . GLY A 1 730 ? -17.006 8.581 -16.675 1.00 97.06 730 GLY A CA 1
ATOM 5491 C C . GLY A 1 730 ? -16.737 9.902 -17.391 1.00 97.06 730 GLY A C 1
ATOM 5492 O O . GLY A 1 730 ? -17.661 10.686 -17.616 1.00 97.06 730 GLY A O 1
ATOM 5493 N N . PHE A 1 731 ? -15.503 10.095 -17.857 1.00 97.69 731 PHE A N 1
ATOM 5494 C CA . PHE A 1 731 ? -15.091 11.340 -18.492 1.00 97.69 731 PHE A CA 1
ATOM 5495 C C . PHE A 1 731 ? -15.692 11.525 -19.879 1.00 97.69 731 PHE A C 1
ATOM 5497 O O . PHE A 1 731 ? -16.068 12.634 -20.258 1.00 97.69 731 PHE A O 1
ATOM 5504 N N . TYR A 1 732 ? -15.832 10.433 -20.633 1.00 95.62 732 TYR A N 1
ATOM 5505 C CA . TYR A 1 732 ? -16.536 10.446 -21.909 1.00 95.62 732 TYR A CA 1
ATOM 5506 C C . TYR A 1 732 ? -17.989 10.902 -21.741 1.00 95.62 732 TYR A C 1
ATOM 5508 O O . TYR A 1 732 ? -18.441 11.802 -22.451 1.00 95.62 732 TYR A O 1
ATOM 5516 N N . ARG A 1 733 ? -18.699 10.357 -20.742 1.00 96.06 733 ARG A N 1
ATOM 5517 C CA . ARG A 1 733 ? -20.067 10.784 -20.409 1.00 96.06 733 ARG A CA 1
ATOM 5518 C C . ARG A 1 733 ? -20.126 12.239 -19.948 1.00 96.06 733 ARG A C 1
ATOM 5520 O O . ARG A 1 733 ? -21.076 12.934 -20.307 1.00 96.06 733 ARG A O 1
ATOM 5527 N N . LEU A 1 734 ? -19.131 12.707 -19.189 1.00 96.56 734 LEU A N 1
ATOM 5528 C CA . LEU A 1 734 ? -19.031 14.107 -18.773 1.00 96.56 734 LEU A CA 1
ATOM 5529 C C . LEU A 1 734 ? -18.896 15.041 -19.983 1.00 96.56 734 LEU A C 1
ATOM 5531 O O . LEU A 1 734 ? -19.638 16.013 -20.068 1.00 96.56 734 LEU A O 1
ATOM 5535 N N . CYS A 1 735 ? -18.014 14.725 -20.939 1.00 95.12 735 CYS A N 1
ATOM 5536 C CA . CYS A 1 735 ? -17.784 15.537 -22.143 1.00 95.12 735 CYS A CA 1
ATOM 5537 C C . CYS A 1 735 ? -19.026 15.652 -23.049 1.00 95.12 735 CYS A C 1
ATOM 5539 O O . CYS A 1 735 ? -19.127 16.591 -23.834 1.00 95.12 735 CYS A O 1
ATOM 5541 N N . GLY A 1 736 ? -19.974 14.713 -22.948 1.00 92.31 736 GLY A N 1
ATOM 5542 C CA . GLY A 1 736 ? -21.271 14.783 -23.632 1.00 92.31 736 GLY A CA 1
ATOM 5543 C C . GLY A 1 736 ? -22.304 15.695 -22.953 1.00 92.31 736 GLY A C 1
ATOM 5544 O O . GLY A 1 736 ? -23.386 15.901 -23.500 1.00 92.31 736 GLY A O 1
ATOM 5545 N N . LYS A 1 737 ? -22.004 16.231 -21.764 1.00 95.56 737 LYS A N 1
ATOM 5546 C CA . LYS A 1 737 ? -22.892 17.081 -20.958 1.00 95.56 737 LYS A CA 1
ATOM 5547 C C . LYS A 1 737 ? -22.286 18.476 -20.768 1.00 95.56 737 LYS A C 1
ATOM 5549 O O . LYS A 1 737 ? -21.106 18.703 -21.016 1.00 95.56 737 LYS A O 1
ATOM 5554 N N . ARG A 1 738 ? -23.096 19.431 -20.292 1.00 94.62 738 ARG A N 1
ATOM 5555 C CA . ARG A 1 738 ? -22.572 20.722 -19.815 1.00 94.62 738 ARG A CA 1
ATOM 5556 C C . ARG A 1 738 ? -21.745 20.485 -18.548 1.00 94.62 738 ARG A C 1
ATOM 5558 O O . ARG A 1 738 ? -22.243 19.876 -17.606 1.00 94.62 738 ARG A O 1
ATOM 5565 N N . HIS A 1 739 ? -20.515 20.983 -18.536 1.00 96.62 739 HIS A N 1
ATOM 5566 C CA . HIS A 1 739 ? -19.585 20.902 -17.412 1.00 96.62 739 HIS A CA 1
ATOM 5567 C C . HIS A 1 739 ? -18.817 22.221 -17.261 1.00 96.62 739 HIS A C 1
ATOM 5569 O O . HIS A 1 739 ? -18.764 23.031 -18.185 1.00 96.62 739 HIS A O 1
ATOM 5575 N N . ASP A 1 740 ? -18.183 22.417 -16.112 1.00 97.44 740 ASP A N 1
ATOM 5576 C CA . ASP A 1 740 ? -17.447 23.629 -15.734 1.00 97.44 740 ASP A CA 1
ATOM 5577 C C . ASP A 1 740 ? -15.922 23.530 -15.943 1.00 97.44 740 ASP A C 1
ATOM 5579 O O . ASP A 1 740 ? -15.186 24.461 -15.626 1.00 97.44 740 ASP A O 1
ATOM 5583 N N . LEU A 1 741 ? -15.426 22.425 -16.511 1.00 97.31 741 LEU A N 1
ATOM 5584 C CA . LEU A 1 741 ? -14.014 22.285 -16.881 1.00 97.31 741 LEU A CA 1
ATOM 5585 C C . LEU A 1 741 ? -13.635 23.191 -18.061 1.00 97.31 741 LEU A C 1
ATOM 5587 O O . LEU A 1 741 ? -14.345 23.252 -19.068 1.00 97.31 741 LEU A O 1
ATOM 5591 N N . SER A 1 742 ? -12.462 23.827 -17.976 1.00 95.38 742 SER A N 1
ATOM 5592 C CA . SER A 1 742 ? -11.881 24.566 -19.101 1.00 95.38 742 SER A CA 1
ATOM 5593 C C . SER A 1 742 ? -11.472 23.616 -20.232 1.00 95.38 742 SER A C 1
ATOM 5595 O O . SER A 1 742 ? -11.138 22.455 -20.000 1.00 95.38 742 SER A O 1
ATOM 5597 N N . ARG A 1 743 ? -11.437 24.105 -21.479 1.00 93.31 743 ARG A N 1
ATOM 5598 C CA . ARG A 1 743 ? -11.016 23.294 -22.639 1.00 93.31 743 ARG A CA 1
ATOM 5599 C C . ARG A 1 743 ? -9.624 22.681 -22.451 1.00 93.31 743 ARG A C 1
ATOM 5601 O O . ARG A 1 743 ? -9.400 21.534 -22.830 1.00 93.31 743 ARG A O 1
ATOM 5608 N N . GLU A 1 744 ? -8.713 23.436 -21.844 1.00 91.75 744 GLU A N 1
ATOM 5609 C CA . GLU A 1 744 ? -7.368 22.967 -21.517 1.00 91.75 744 GLU A CA 1
ATOM 5610 C C . GLU A 1 744 ? -7.398 21.858 -20.456 1.00 91.75 744 GLU A C 1
ATOM 5612 O O . GLU A 1 744 ? -6.733 20.838 -20.628 1.00 91.75 744 GLU A O 1
ATOM 5617 N N . ALA A 1 745 ? -8.208 22.006 -19.401 1.00 95.06 745 ALA A N 1
ATOM 5618 C CA . ALA A 1 745 ? -8.392 20.969 -18.388 1.00 95.06 745 ALA A CA 1
ATOM 5619 C C . ALA A 1 745 ? -8.970 19.681 -18.993 1.00 95.06 745 ALA A C 1
ATOM 5621 O O . ALA A 1 745 ? -8.483 18.595 -18.679 1.00 95.06 745 ALA A O 1
ATOM 5622 N N . VAL A 1 746 ? -9.943 19.791 -19.907 1.00 96.44 746 VAL A N 1
ATOM 5623 C CA . VAL A 1 746 ? -10.516 18.632 -20.611 1.00 96.44 746 VAL A CA 1
ATOM 5624 C C . VAL A 1 746 ? -9.463 17.928 -21.463 1.00 96.44 746 VAL A C 1
ATOM 5626 O O . VAL A 1 746 ? -9.312 16.708 -21.380 1.00 96.44 746 VAL A O 1
ATOM 5629 N N . ALA A 1 747 ? -8.698 18.685 -22.251 1.00 93.12 747 ALA A N 1
ATOM 5630 C CA . ALA A 1 747 ? -7.639 18.134 -23.089 1.00 93.12 747 ALA A CA 1
ATOM 5631 C C . ALA A 1 747 ? -6.536 17.466 -22.248 1.00 93.12 747 ALA A C 1
ATOM 5633 O O . ALA A 1 747 ? -6.120 16.347 -22.542 1.00 93.12 747 ALA A O 1
ATOM 5634 N N . ARG A 1 748 ? -6.109 18.107 -21.156 1.00 91.50 748 ARG A N 1
ATOM 5635 C CA . ARG A 1 748 ? -5.096 17.570 -20.241 1.00 91.50 748 ARG A CA 1
ATOM 5636 C C . ARG A 1 748 ? -5.567 16.287 -19.551 1.00 91.50 748 ARG A C 1
ATOM 5638 O O . ARG A 1 748 ? -4.798 15.334 -19.462 1.00 91.50 748 ARG A O 1
ATOM 5645 N N . ASN A 1 749 ? -6.826 16.232 -19.121 1.00 96.94 749 ASN A N 1
ATOM 5646 C CA . ASN A 1 749 ? -7.402 15.028 -18.524 1.00 96.94 749 ASN A CA 1
ATOM 5647 C C . ASN A 1 749 ? -7.392 13.852 -19.514 1.00 96.94 749 ASN A C 1
ATOM 5649 O O . ASN A 1 749 ? -6.924 12.767 -19.176 1.00 96.94 749 ASN A O 1
ATOM 5653 N N . TRP A 1 750 ? -7.809 14.081 -20.766 1.00 96.44 750 TRP A N 1
ATOM 5654 C CA . TRP A 1 750 ? -7.757 13.060 -21.818 1.00 96.44 750 TRP A CA 1
ATOM 5655 C C . TRP A 1 750 ? -6.343 12.592 -22.150 1.00 96.44 750 TRP A C 1
ATOM 5657 O O . TRP A 1 750 ? -6.147 11.400 -22.376 1.00 96.44 750 TRP A O 1
ATOM 5667 N N . LEU A 1 751 ? -5.360 13.498 -22.158 1.00 90.88 751 LEU A N 1
ATOM 5668 C CA . LEU A 1 751 ? -3.959 13.137 -22.376 1.00 90.88 751 LEU A CA 1
ATOM 5669 C C . LEU A 1 751 ? -3.487 12.105 -21.345 1.00 90.88 751 LEU A C 1
ATOM 5671 O O . LEU A 1 751 ? -2.855 11.112 -21.707 1.00 90.88 751 LEU A O 1
ATOM 5675 N N . TYR A 1 752 ? -3.789 12.337 -20.068 1.00 93.81 752 TYR A N 1
ATOM 5676 C CA . TYR A 1 752 ? -3.372 11.433 -19.003 1.00 93.81 752 TYR A CA 1
ATOM 5677 C C . TYR A 1 752 ? -4.185 10.133 -18.982 1.00 93.81 752 TYR A C 1
ATOM 5679 O O . TYR A 1 752 ? -3.592 9.060 -18.889 1.00 93.81 752 TYR A O 1
ATOM 5687 N N . LEU A 1 753 ? -5.508 10.198 -19.176 1.00 95.56 753 LEU A N 1
ATOM 5688 C CA . LEU A 1 753 ? -6.349 9.000 -19.270 1.00 95.56 753 LEU A CA 1
ATOM 5689 C C . LEU A 1 753 ? -5.960 8.095 -20.441 1.00 95.56 753 LEU A C 1
ATOM 5691 O O . LEU A 1 753 ? -5.945 6.881 -20.278 1.00 95.56 753 LEU A O 1
ATOM 5695 N N . ALA A 1 754 ? -5.626 8.656 -21.607 1.00 89.50 754 ALA A N 1
ATOM 5696 C CA . ALA A 1 754 ? -5.196 7.865 -22.759 1.00 89.50 754 ALA A CA 1
ATOM 5697 C C . ALA A 1 754 ? -3.879 7.122 -22.479 1.00 89.50 754 ALA A C 1
ATOM 5699 O O . ALA A 1 754 ? -3.761 5.944 -22.808 1.00 89.50 754 ALA A O 1
ATOM 5700 N N . ARG A 1 755 ? -2.922 7.783 -21.812 1.00 86.12 755 ARG A N 1
ATOM 5701 C CA . ARG A 1 755 ? -1.643 7.175 -21.410 1.00 86.12 755 ARG A CA 1
ATOM 5702 C C . ARG A 1 755 ? -1.820 6.055 -20.388 1.00 86.12 755 ARG A C 1
ATOM 5704 O O . ARG A 1 755 ? -1.169 5.019 -20.502 1.00 86.12 755 ARG A O 1
ATOM 5711 N N . ASP A 1 756 ? -2.675 6.251 -19.389 1.00 88.75 756 ASP A N 1
ATOM 5712 C CA . ASP A 1 756 ? -2.928 5.211 -18.389 1.00 88.75 756 ASP A CA 1
ATOM 5713 C C . ASP A 1 756 ? -3.762 4.062 -18.972 1.00 88.75 756 ASP A C 1
ATOM 5715 O O . ASP A 1 756 ? -3.487 2.900 -18.674 1.00 88.75 756 ASP A O 1
ATOM 5719 N N . ALA A 1 757 ? -4.710 4.348 -19.871 1.00 89.50 757 ALA A N 1
ATOM 5720 C CA . ALA A 1 757 ? -5.447 3.320 -20.602 1.00 89.50 757 ALA A CA 1
ATOM 5721 C C . ALA A 1 757 ? -4.490 2.423 -21.401 1.00 89.50 757 ALA A C 1
ATOM 5723 O O . ALA A 1 757 ? -4.531 1.203 -21.256 1.00 89.50 757 ALA A O 1
ATOM 5724 N N . GLU A 1 758 ? -3.563 3.019 -22.151 1.00 82.06 758 GLU A N 1
ATOM 5725 C CA . GLU A 1 758 ? -2.522 2.298 -22.886 1.00 82.06 758 GLU A CA 1
ATOM 5726 C C . GLU A 1 758 ? -1.624 1.466 -21.958 1.00 82.06 758 GLU A C 1
ATOM 5728 O O . GLU A 1 758 ? -1.429 0.271 -22.197 1.00 82.06 758 GLU A O 1
ATOM 5733 N N . ARG A 1 759 ? -1.154 2.046 -20.842 1.00 82.94 759 ARG A N 1
ATOM 5734 C CA . ARG A 1 759 ? -0.351 1.333 -19.831 1.00 82.94 759 ARG A CA 1
ATOM 5735 C C . ARG A 1 759 ? -1.067 0.094 -19.287 1.00 82.94 759 ARG A C 1
ATOM 5737 O O . ARG A 1 759 ? -0.419 -0.909 -18.990 1.00 82.94 759 ARG A O 1
ATOM 5744 N N . HIS A 1 760 ? -2.388 0.158 -19.157 1.00 86.75 760 HIS A N 1
ATOM 5745 C CA . HIS A 1 760 ? -3.224 -0.937 -18.674 1.00 86.75 760 HIS A CA 1
ATOM 5746 C C . HIS A 1 760 ? -3.777 -1.843 -19.789 1.00 86.75 760 HIS A C 1
ATOM 5748 O O . HIS A 1 760 ? -4.548 -2.756 -19.498 1.00 86.75 760 HIS A O 1
ATOM 5754 N N . GLY A 1 761 ? -3.374 -1.639 -21.050 1.00 81.38 761 GLY A N 1
ATOM 5755 C CA . GLY A 1 761 ? -3.829 -2.440 -22.191 1.00 81.38 761 GLY A CA 1
ATOM 5756 C C . GLY A 1 761 ? -5.296 -2.212 -22.571 1.00 81.38 761 GLY A C 1
ATOM 5757 O O . GLY A 1 761 ? -5.911 -3.074 -23.196 1.00 81.38 761 GLY A O 1
ATOM 5758 N N . LEU A 1 762 ? -5.872 -1.073 -22.185 1.00 87.69 762 LEU A N 1
ATOM 5759 C CA . LEU A 1 762 ? -7.226 -0.662 -22.538 1.00 87.69 762 LEU A CA 1
ATOM 5760 C C . LEU A 1 762 ? -7.184 0.110 -23.858 1.00 87.69 762 LEU A C 1
ATOM 5762 O O . LEU A 1 762 ? -6.702 1.241 -23.925 1.00 87.69 762 LEU A O 1
ATOM 5766 N N . LEU A 1 763 ? -7.703 -0.500 -24.920 1.00 82.88 763 LEU A N 1
ATOM 5767 C CA . LEU A 1 763 ? -7.804 0.160 -26.216 1.00 82.88 763 LEU A CA 1
ATOM 5768 C C . LEU A 1 763 ? -8.975 1.147 -26.201 1.00 82.88 763 LEU A C 1
ATOM 5770 O O . LEU A 1 763 ? -10.123 0.761 -26.001 1.00 82.88 763 LEU A O 1
ATOM 5774 N N . LEU A 1 764 ? -8.691 2.430 -26.444 1.00 86.00 764 LEU A N 1
ATOM 5775 C CA . LEU A 1 764 ? -9.739 3.399 -26.764 1.00 86.00 764 LEU A CA 1
ATOM 5776 C C . LEU A 1 764 ? -10.318 3.075 -28.143 1.00 86.00 764 LEU A C 1
ATOM 5778 O O . LEU A 1 764 ? -9.550 2.941 -29.106 1.00 86.00 764 LEU A O 1
ATOM 5782 N N . GLU A 1 765 ? -11.649 3.029 -28.224 1.00 85.19 765 GLU A N 1
ATOM 5783 C CA . GLU A 1 765 ? -12.397 2.858 -29.473 1.00 85.19 765 GLU A CA 1
ATOM 5784 C C . GLU A 1 765 ? -11.924 3.850 -30.551 1.00 85.19 765 GLU A C 1
ATOM 5786 O O . GLU A 1 765 ? -11.712 5.029 -30.229 1.00 85.19 765 GLU A O 1
ATOM 5791 N N . PRO A 1 766 ? -11.779 3.439 -31.827 1.00 78.88 766 PRO A N 1
ATOM 5792 C CA . PRO A 1 766 ? -11.220 4.294 -32.877 1.00 78.88 766 PRO A CA 1
ATOM 5793 C C . PRO A 1 766 ? -11.889 5.678 -33.004 1.00 78.88 766 PRO A C 1
ATOM 5795 O O . PRO A 1 766 ? -11.158 6.673 -33.073 1.00 78.88 766 PRO A O 1
ATOM 5798 N N . PRO A 1 767 ? -13.234 5.812 -32.940 1.00 82.62 767 PRO A N 1
ATOM 5799 C CA . PRO A 1 767 ? -13.888 7.122 -32.982 1.00 82.62 767 PRO A CA 1
ATOM 5800 C C . PRO A 1 767 ? -13.535 8.003 -31.777 1.00 82.62 767 PRO A C 1
ATOM 5802 O O . PRO A 1 767 ? -13.279 9.199 -31.930 1.00 82.62 767 PRO A O 1
ATOM 5805 N N . ARG A 1 768 ? -13.468 7.411 -30.574 1.00 87.69 768 ARG A N 1
ATOM 5806 C CA . ARG A 1 768 ? -13.086 8.122 -29.343 1.00 87.69 768 ARG A CA 1
ATOM 5807 C C . ARG A 1 768 ? -11.636 8.586 -29.428 1.00 87.69 768 ARG A C 1
ATOM 5809 O O . ARG A 1 768 ? -11.346 9.737 -29.119 1.00 87.69 768 ARG A O 1
ATOM 5816 N N . ARG A 1 769 ? -10.738 7.726 -29.916 1.00 86.44 769 ARG A N 1
ATOM 5817 C CA . ARG A 1 769 ? -9.319 8.046 -30.120 1.00 86.44 769 ARG A CA 1
ATOM 5818 C C . ARG A 1 769 ? -9.137 9.211 -31.097 1.00 86.44 769 ARG A C 1
ATOM 5820 O O . ARG A 1 769 ? -8.425 10.162 -30.782 1.00 86.44 769 ARG A O 1
ATOM 5827 N N . ALA A 1 770 ? -9.815 9.178 -32.245 1.00 80.88 770 ALA A N 1
ATOM 5828 C CA . ALA A 1 770 ? -9.761 10.251 -33.241 1.00 80.88 770 ALA A CA 1
ATOM 5829 C C . ALA A 1 770 ? -10.247 11.594 -32.671 1.00 80.88 770 ALA A C 1
ATOM 5831 O O . ALA A 1 770 ? -9.605 12.630 -32.876 1.00 80.88 770 ALA A O 1
ATOM 5832 N N . TRP A 1 771 ? -11.341 11.569 -31.905 1.00 88.31 771 TRP A N 1
ATOM 5833 C CA . TRP A 1 771 ? -11.865 12.749 -31.223 1.00 88.31 771 TRP A CA 1
ATOM 5834 C C . TRP A 1 771 ? -10.895 13.290 -30.159 1.00 88.31 771 TRP A C 1
ATOM 5836 O O . TRP A 1 771 ? -10.619 14.490 -30.155 1.00 88.31 771 TRP A O 1
ATOM 5846 N N . VAL A 1 772 ? -10.298 12.424 -29.328 1.00 87.62 772 VAL A N 1
ATOM 5847 C CA . VAL A 1 772 ? -9.274 12.818 -28.340 1.00 87.62 772 VAL A CA 1
ATOM 5848 C C . VAL A 1 772 ? -8.078 13.479 -29.028 1.00 87.62 772 VAL A C 1
ATOM 5850 O O . VAL A 1 772 ? -7.648 14.551 -28.606 1.00 87.62 772 VAL A O 1
ATOM 5853 N N . HIS A 1 773 ? -7.570 12.921 -30.129 1.00 83.19 773 HIS A N 1
ATOM 5854 C CA . HIS A 1 773 ? -6.476 13.549 -30.878 1.00 83.19 773 HIS A CA 1
ATOM 5855 C C . HIS A 1 773 ? -6.857 14.920 -31.445 1.00 83.19 773 HIS A C 1
ATOM 5857 O O . HIS A 1 773 ? -6.059 15.856 -31.370 1.00 83.19 773 HIS A O 1
ATOM 5863 N N . ALA A 1 774 ? -8.066 15.068 -31.992 1.00 84.38 774 ALA A N 1
ATOM 5864 C CA . ALA A 1 774 ? -8.549 16.360 -32.475 1.00 84.38 774 ALA A CA 1
ATOM 5865 C C . ALA A 1 774 ? -8.645 17.391 -31.339 1.00 84.38 774 ALA A C 1
ATOM 5867 O O . ALA A 1 774 ? -8.211 18.533 -31.507 1.00 84.38 774 ALA A O 1
ATOM 5868 N N . LEU A 1 775 ? -9.137 16.973 -30.170 1.00 87.25 775 LEU A N 1
ATOM 5869 C CA . LEU A 1 775 ? -9.203 17.807 -28.976 1.00 87.25 775 LEU A CA 1
ATOM 5870 C C . LEU A 1 775 ? -7.804 18.252 -28.524 1.00 87.25 775 LEU A C 1
ATOM 5872 O O . LEU A 1 775 ? -7.588 19.452 -28.354 1.00 87.25 775 LEU A O 1
ATOM 5876 N N . LEU A 1 776 ? -6.857 17.316 -28.388 1.00 86.19 776 LEU A N 1
ATOM 5877 C CA . LEU A 1 776 ? -5.475 17.592 -27.973 1.00 86.19 776 LEU A CA 1
ATOM 5878 C C . LEU A 1 776 ? -4.767 18.559 -28.926 1.00 86.19 776 LEU A C 1
ATOM 5880 O O . LEU A 1 776 ? -4.117 19.498 -28.467 1.00 86.19 776 LEU A O 1
ATOM 5884 N N . ARG A 1 777 ? -4.944 18.381 -30.244 1.00 82.94 777 ARG A N 1
ATOM 5885 C CA . ARG A 1 777 ? -4.444 19.327 -31.257 1.00 82.94 777 ARG A CA 1
ATOM 5886 C C . ARG A 1 777 ? -5.033 20.716 -31.053 1.00 82.94 777 ARG A C 1
ATOM 5888 O O . ARG A 1 777 ? -4.308 21.697 -31.006 1.00 82.94 777 ARG A O 1
ATOM 5895 N N . SER A 1 778 ? -6.347 20.795 -30.871 1.00 84.19 778 SER A N 1
ATOM 5896 C CA . SER A 1 778 ? -7.039 22.076 -30.732 1.00 84.19 778 SER A CA 1
ATOM 5897 C C . SER A 1 778 ? -6.717 22.843 -29.442 1.00 84.19 778 SER A C 1
ATOM 5899 O O . SER A 1 778 ? -7.008 24.032 -29.357 1.00 84.19 778 SER A O 1
ATOM 5901 N N . ALA A 1 779 ? -6.151 22.165 -28.441 1.00 86.00 779 ALA A N 1
ATOM 5902 C CA . ALA A 1 779 ? -5.709 22.755 -27.182 1.00 86.00 779 ALA A CA 1
ATOM 5903 C C . ALA A 1 779 ? -4.206 23.100 -27.171 1.00 86.00 779 ALA A C 1
ATOM 5905 O O . ALA A 1 779 ? -3.694 23.477 -26.123 1.00 86.00 779 ALA A O 1
ATOM 5906 N N . GLY A 1 780 ? -3.483 22.914 -28.286 1.00 83.81 780 GLY A N 1
ATOM 5907 C CA . GLY A 1 780 ? -2.027 23.116 -28.354 1.00 83.81 780 GLY A CA 1
ATOM 5908 C C . GLY A 1 780 ? -1.203 22.059 -27.601 1.00 83.81 780 GLY A C 1
ATOM 5909 O O . GLY A 1 780 ? 0.021 22.098 -27.601 1.00 83.81 780 GLY A O 1
ATOM 5910 N N . LEU A 1 781 ? -1.849 21.061 -26.988 1.00 77.69 781 LEU A N 1
ATOM 5911 C CA . LEU A 1 781 ? -1.186 19.991 -26.229 1.00 77.69 781 LEU A CA 1
ATOM 5912 C C . LEU A 1 781 ? -0.673 18.846 -27.127 1.00 77.69 781 LEU A C 1
ATOM 5914 O O . LEU A 1 781 ? -0.042 17.913 -26.635 1.00 77.69 781 LEU A O 1
ATOM 5918 N N . GLY A 1 782 ? -0.937 18.909 -28.439 1.00 61.12 782 GLY A N 1
ATOM 5919 C CA . GLY A 1 782 ? -0.462 17.953 -29.450 1.00 61.12 782 GLY A CA 1
ATOM 5920 C C . GLY A 1 782 ? 0.700 18.446 -30.329 1.00 61.12 782 GLY A C 1
ATOM 5921 O O . GLY A 1 782 ? 1.125 17.721 -31.226 1.00 61.12 782 GLY A O 1
ATOM 5922 N N . GLU A 1 783 ? 1.209 19.663 -30.117 1.00 51.78 783 GLU A N 1
ATOM 5923 C CA . GLU A 1 783 ? 2.052 20.379 -31.096 1.00 51.78 783 GLU A CA 1
ATOM 5924 C C . GLU A 1 783 ? 3.552 20.030 -31.084 1.00 51.78 783 GLU A C 1
ATOM 5926 O O . GLU A 1 783 ? 4.328 20.629 -31.820 1.00 51.78 783 GLU A O 1
ATOM 5931 N N . GLY A 1 784 ? 3.981 19.014 -30.331 1.00 52.44 784 GLY A N 1
ATOM 5932 C CA . GLY A 1 784 ? 5.390 18.594 -30.313 1.00 52.44 784 GLY A CA 1
ATOM 5933 C C . GLY A 1 784 ? 5.850 17.734 -31.500 1.00 52.44 784 GLY A C 1
ATOM 5934 O O . GLY A 1 784 ? 7.052 17.511 -31.640 1.00 52.44 784 GLY A O 1
ATOM 5935 N N . ILE A 1 785 ? 4.929 17.208 -32.322 1.00 50.25 785 ILE A N 1
ATOM 5936 C CA . ILE A 1 785 ? 5.275 16.241 -33.388 1.00 50.25 785 ILE A CA 1
ATOM 5937 C C . ILE A 1 785 ? 4.653 16.593 -34.753 1.00 50.25 785 ILE A C 1
ATOM 5939 O O . ILE A 1 785 ? 5.262 16.326 -35.781 1.00 50.25 785 ILE A O 1
ATOM 5943 N N . ALA A 1 786 ? 3.489 17.251 -34.797 1.00 46.50 786 ALA A N 1
ATOM 5944 C CA . ALA A 1 786 ? 2.770 17.509 -36.054 1.00 46.50 786 ALA A CA 1
ATOM 5945 C C . ALA A 1 786 ? 3.144 18.823 -36.780 1.00 46.50 786 ALA A C 1
ATOM 5947 O O . ALA A 1 786 ? 2.693 19.040 -37.901 1.00 46.50 786 ALA A O 1
ATOM 5948 N N . THR A 1 787 ? 3.936 19.711 -36.168 1.00 47.91 787 THR A N 1
ATOM 5949 C CA . THR A 1 787 ? 4.320 21.018 -36.749 1.00 47.91 787 THR A CA 1
ATOM 5950 C C . THR A 1 787 ? 5.687 21.016 -37.433 1.00 47.91 787 THR A C 1
ATOM 5952 O O . THR A 1 787 ? 6.066 22.030 -38.020 1.00 47.91 787 THR A O 1
ATOM 5955 N N . ALA A 1 788 ? 6.413 19.890 -37.441 1.00 47.91 788 ALA A N 1
ATOM 5956 C CA . ALA A 1 788 ? 7.483 19.689 -38.411 1.00 47.91 788 ALA A CA 1
ATOM 5957 C C . ALA A 1 788 ? 6.817 19.622 -39.794 1.00 47.91 788 ALA A C 1
ATOM 5959 O O . ALA A 1 788 ? 6.230 18.615 -40.171 1.00 47.91 788 ALA A O 1
ATOM 5960 N N . THR A 1 789 ? 6.830 20.734 -40.524 1.00 48.12 789 THR A N 1
ATOM 5961 C CA . THR A 1 789 ? 6.112 20.961 -41.790 1.00 48.12 789 THR A CA 1
ATOM 5962 C C . THR A 1 789 ? 6.603 20.115 -42.967 1.00 48.12 789 THR A C 1
ATOM 5964 O O . THR A 1 789 ? 6.226 20.366 -44.110 1.00 48.12 789 THR A O 1
ATOM 5967 N N . GLY A 1 790 ? 7.400 19.083 -42.713 1.00 58.47 790 GLY A N 1
ATOM 5968 C CA . GLY A 1 790 ? 7.741 18.080 -43.697 1.00 58.47 790 GLY A CA 1
ATOM 5969 C C . GLY A 1 790 ? 7.505 16.688 -43.126 1.00 58.47 790 GLY A C 1
ATOM 5970 O O . GLY A 1 790 ? 7.720 16.434 -41.939 1.00 58.47 790 GLY A O 1
ATOM 5971 N N . GLY A 1 791 ? 6.984 15.797 -43.970 1.00 67.50 791 GLY A N 1
ATOM 5972 C CA . GLY A 1 791 ? 6.786 14.401 -43.600 1.00 67.50 791 GLY A CA 1
ATOM 5973 C C . GLY A 1 791 ? 8.103 13.734 -43.175 1.00 67.50 791 GLY A C 1
ATOM 5974 O O . GLY A 1 791 ? 9.176 14.303 -43.346 1.00 67.50 791 GLY A O 1
ATOM 5975 N N . PRO A 1 792 ? 8.070 12.497 -42.669 1.00 64.25 792 PRO A N 1
ATOM 5976 C CA . PRO A 1 792 ? 9.272 11.743 -42.282 1.00 64.25 792 PRO A CA 1
ATOM 5977 C C . PRO A 1 792 ? 10.373 11.692 -43.364 1.00 64.25 792 PRO A C 1
ATOM 5979 O O . PRO A 1 792 ? 11.544 11.555 -43.031 1.00 64.25 792 PRO A O 1
ATOM 5982 N N . GLU A 1 793 ? 10.028 11.879 -44.641 1.00 71.62 793 GLU A N 1
ATOM 5983 C CA . GLU A 1 793 ? 10.975 12.004 -45.761 1.00 71.62 793 GLU A CA 1
ATOM 5984 C C . GLU A 1 793 ? 11.875 13.252 -45.672 1.00 71.62 793 GLU A C 1
ATOM 5986 O O . GLU A 1 793 ? 13.011 13.227 -46.133 1.00 71.62 793 GLU A O 1
ATOM 5991 N N . THR A 1 794 ? 11.414 14.340 -45.047 1.00 74.00 794 THR A N 1
ATOM 5992 C CA . THR A 1 794 ? 12.231 15.544 -44.819 1.00 74.00 794 THR A CA 1
ATOM 5993 C C . THR A 1 794 ? 13.072 15.457 -43.549 1.00 74.00 794 THR A C 1
ATOM 5995 O O . THR A 1 794 ? 13.932 16.304 -43.340 1.00 74.00 794 THR A O 1
ATOM 5998 N N . ALA A 1 795 ? 12.843 14.448 -42.700 1.00 71.56 795 ALA A N 1
ATOM 5999 C CA . ALA A 1 795 ? 13.655 14.161 -41.515 1.00 71.56 795 ALA A CA 1
ATOM 6000 C C . ALA A 1 795 ? 14.944 13.391 -41.864 1.00 71.56 795 ALA A C 1
ATOM 6002 O O . ALA A 1 795 ? 15.553 12.755 -41.005 1.00 71.56 795 ALA A O 1
ATOM 6003 N N . GLN A 1 796 ? 15.353 13.403 -43.135 1.00 73.38 796 GLN A N 1
ATOM 6004 C CA . GLN A 1 796 ? 16.471 12.618 -43.635 1.00 73.38 796 GLN A CA 1
ATOM 6005 C C . GLN A 1 796 ? 17.775 13.017 -42.926 1.00 73.38 796 GLN A C 1
ATOM 6007 O O . GLN A 1 796 ? 18.272 14.130 -43.077 1.00 73.38 796 GLN A O 1
ATOM 6012 N N . GLY A 1 797 ? 18.316 12.096 -42.125 1.00 73.94 797 GLY A N 1
ATOM 6013 C CA . GLY A 1 797 ? 19.511 12.314 -41.303 1.00 73.94 797 GLY A CA 1
ATOM 6014 C C . GLY A 1 797 ? 19.249 12.839 -39.885 1.00 73.94 797 GLY A C 1
ATOM 6015 O O . GLY A 1 797 ? 20.163 12.784 -39.064 1.00 73.94 797 GLY A O 1
ATOM 6016 N N . ASP A 1 798 ? 18.025 13.269 -39.559 1.00 82.56 798 ASP A N 1
ATOM 6017 C CA . ASP A 1 798 ? 17.631 13.659 -38.200 1.00 82.56 798 ASP A CA 1
ATOM 6018 C C . ASP A 1 798 ? 16.978 12.475 -37.471 1.00 82.56 798 ASP A C 1
ATOM 6020 O O . ASP A 1 798 ? 15.771 12.221 -37.535 1.00 82.56 798 ASP A O 1
ATOM 6024 N N . MET A 1 799 ? 17.827 11.715 -36.784 1.00 78.62 799 MET A N 1
ATOM 6025 C CA . MET A 1 799 ? 17.449 10.490 -36.084 1.00 78.62 799 MET A CA 1
ATOM 6026 C C . MET A 1 799 ? 16.425 10.731 -34.965 1.00 78.62 799 MET A C 1
ATOM 6028 O O . MET A 1 799 ? 15.524 9.915 -34.772 1.00 78.62 799 MET A O 1
ATOM 6032 N N . ASP A 1 800 ? 16.523 11.852 -34.248 1.00 77.00 800 ASP A N 1
ATOM 6033 C CA . ASP A 1 800 ? 15.625 12.151 -33.129 1.00 77.00 800 ASP A CA 1
ATOM 6034 C C . ASP A 1 800 ? 14.225 12.506 -33.647 1.00 77.00 800 ASP A C 1
ATOM 6036 O O . ASP A 1 800 ? 13.211 12.128 -33.051 1.00 77.00 800 ASP A O 1
ATOM 6040 N N . LEU A 1 801 ? 14.152 13.178 -34.798 1.00 79.06 801 LEU A N 1
ATOM 6041 C CA . LEU A 1 801 ? 12.893 13.454 -35.480 1.00 79.06 801 LEU A CA 1
ATOM 6042 C C . LEU A 1 801 ? 12.259 12.170 -36.043 1.00 79.06 801 LEU A C 1
ATOM 6044 O O . LEU A 1 801 ? 11.047 11.987 -35.916 1.00 79.06 801 LEU A O 1
ATOM 6048 N N . LEU A 1 802 ? 13.054 11.243 -36.587 1.00 79.00 802 LEU A N 1
ATOM 6049 C CA . LEU A 1 802 ? 12.574 9.931 -37.047 1.00 79.00 802 LEU A CA 1
ATOM 6050 C C . LEU A 1 802 ? 12.018 9.069 -35.899 1.00 79.00 802 LEU A C 1
ATOM 6052 O O . LEU A 1 802 ? 10.967 8.445 -36.058 1.00 79.00 802 LEU A O 1
ATOM 6056 N N . LEU A 1 803 ? 12.656 9.080 -34.724 1.00 79.00 803 LEU A N 1
ATOM 6057 C CA . LEU A 1 803 ? 12.146 8.404 -33.523 1.00 79.00 803 LEU A CA 1
ATOM 6058 C C . LEU A 1 803 ? 10.825 9.018 -33.027 1.00 79.00 803 LEU A C 1
ATOM 6060 O O . LEU A 1 803 ? 9.934 8.297 -32.576 1.00 79.00 803 LEU A O 1
ATOM 6064 N N . ARG A 1 804 ? 10.643 10.337 -33.166 1.00 78.12 804 ARG A N 1
ATOM 6065 C CA . ARG A 1 804 ? 9.351 10.993 -32.885 1.00 78.12 804 ARG A CA 1
ATOM 6066 C C . ARG A 1 804 ? 8.282 10.617 -33.907 1.00 78.12 804 ARG A C 1
ATOM 6068 O O . ARG A 1 804 ? 7.135 10.401 -33.526 1.00 78.12 804 ARG A O 1
ATOM 6075 N N . TRP A 1 805 ? 8.644 10.491 -35.182 1.00 80.31 805 TRP A N 1
ATOM 6076 C CA . TRP A 1 805 ? 7.724 10.039 -36.229 1.00 80.31 805 TRP A CA 1
ATOM 6077 C C . TRP A 1 805 ? 7.319 8.569 -36.082 1.00 80.31 805 TRP A C 1
ATOM 6079 O O . TRP A 1 805 ? 6.188 8.226 -36.412 1.00 80.31 805 TRP A O 1
ATOM 6089 N N . LEU A 1 806 ? 8.181 7.717 -35.520 1.00 75.44 806 LEU A N 1
ATOM 6090 C CA . LEU A 1 806 ? 7.822 6.356 -35.103 1.00 75.44 806 LEU A CA 1
ATOM 6091 C C . LEU A 1 806 ? 6.685 6.339 -34.070 1.00 75.44 806 LEU A C 1
ATOM 6093 O O . LEU A 1 806 ? 5.859 5.430 -34.073 1.00 75.44 806 LEU A O 1
ATOM 6097 N N . ALA A 1 807 ? 6.571 7.361 -33.223 1.00 70.75 807 ALA A N 1
ATOM 6098 C CA . ALA A 1 807 ? 5.452 7.459 -32.291 1.00 70.75 807 ALA A CA 1
ATOM 6099 C C . ALA A 1 807 ? 4.119 7.806 -32.991 1.00 70.75 807 ALA A C 1
ATOM 6101 O O . ALA A 1 807 ? 3.054 7.530 -32.438 1.00 70.75 807 ALA A O 1
ATOM 6102 N N . VAL A 1 808 ? 4.144 8.343 -34.219 1.00 75.31 808 VAL A N 1
ATOM 6103 C CA . VAL A 1 808 ? 2.954 8.791 -34.965 1.00 75.31 808 VAL A CA 1
ATOM 6104 C C . VAL A 1 808 ? 2.496 7.726 -35.969 1.00 75.31 808 VAL A C 1
ATOM 6106 O O . VAL A 1 808 ? 3.250 7.416 -36.892 1.00 75.31 808 VAL A O 1
ATOM 6109 N N . PRO A 1 809 ? 1.255 7.207 -35.873 1.00 67.25 809 PRO A N 1
ATOM 6110 C CA . PRO A 1 809 ? 0.756 6.155 -36.762 1.00 67.25 809 PRO A CA 1
ATOM 6111 C C . PRO A 1 809 ? 0.937 6.454 -38.255 1.00 67.25 809 PRO A C 1
ATOM 6113 O O . PRO A 1 809 ? 1.405 5.592 -38.996 1.00 67.25 809 PRO A O 1
ATOM 6116 N N . GLU A 1 810 ? 0.635 7.682 -38.695 1.00 68.56 810 GLU A N 1
ATOM 6117 C CA . GLU A 1 810 ? 0.713 8.048 -40.115 1.00 68.56 810 GLU A CA 1
ATOM 6118 C C . GLU A 1 810 ? 2.159 8.146 -40.644 1.00 68.56 810 GLU A C 1
ATOM 6120 O O . GLU A 1 810 ? 2.386 7.993 -41.844 1.00 68.56 810 GLU A O 1
ATOM 6125 N N . GLY A 1 811 ? 3.146 8.375 -39.769 1.00 72.19 811 GLY A N 1
ATOM 6126 C CA . GLY A 1 811 ? 4.553 8.546 -40.148 1.00 72.19 811 GLY A CA 1
ATOM 6127 C C . GLY A 1 811 ? 5.435 7.312 -39.962 1.00 72.19 811 GLY A C 1
ATOM 6128 O O . GLY A 1 811 ? 6.514 7.255 -40.553 1.00 72.19 811 GLY A O 1
ATOM 6129 N N . ARG A 1 812 ? 4.981 6.304 -39.204 1.00 75.69 812 ARG A N 1
ATOM 6130 C CA . ARG A 1 812 ? 5.746 5.092 -38.847 1.00 75.69 812 ARG A CA 1
ATOM 6131 C C . ARG A 1 812 ? 6.403 4.404 -40.034 1.00 75.69 812 ARG A C 1
ATOM 6133 O O . ARG A 1 812 ? 7.609 4.196 -40.030 1.00 75.69 812 ARG A O 1
ATOM 6140 N N . ALA A 1 813 ? 5.631 4.075 -41.069 1.00 67.88 813 ALA A N 1
ATOM 6141 C CA . ALA A 1 813 ? 6.133 3.308 -42.210 1.00 67.88 813 ALA A CA 1
ATOM 6142 C C . ALA A 1 813 ? 7.196 4.061 -43.026 1.00 67.88 813 ALA A C 1
ATOM 6144 O O . ALA A 1 813 ? 8.058 3.444 -43.648 1.00 67.88 813 ALA A O 1
ATOM 6145 N N . ALA A 1 814 ? 7.125 5.391 -43.071 1.00 73.75 814 ALA A N 1
ATOM 6146 C CA . ALA A 1 814 ? 8.122 6.208 -43.754 1.00 73.75 814 ALA A CA 1
ATOM 6147 C C . ALA A 1 814 ? 9.332 6.489 -42.848 1.00 73.75 814 ALA A C 1
ATOM 6149 O O . ALA A 1 814 ? 10.461 6.393 -43.321 1.00 73.75 814 ALA A O 1
ATOM 6150 N N . ALA A 1 815 ? 9.120 6.693 -41.543 1.00 81.56 815 ALA A N 1
ATOM 6151 C CA . ALA A 1 815 ? 10.200 6.775 -40.565 1.00 81.56 815 ALA A CA 1
ATOM 6152 C C . ALA A 1 815 ? 11.030 5.485 -40.536 1.00 81.56 815 ALA A C 1
ATOM 6154 O O . ALA A 1 815 ? 12.249 5.551 -40.590 1.00 81.56 815 ALA A O 1
ATOM 6155 N N . LEU A 1 816 ? 10.390 4.313 -40.554 1.00 73.31 816 LEU A N 1
ATOM 6156 C CA . LEU A 1 816 ? 11.059 3.008 -40.624 1.00 73.31 816 LEU A CA 1
ATOM 6157 C C . LEU A 1 816 ? 11.888 2.826 -41.896 1.00 73.31 816 LEU A C 1
ATOM 6159 O O . LEU A 1 816 ? 13.008 2.329 -41.825 1.00 73.31 816 LEU A O 1
ATOM 6163 N N . ARG A 1 817 ? 11.368 3.261 -43.049 1.00 75.25 817 ARG A N 1
ATOM 6164 C CA . ARG A 1 817 ? 12.096 3.214 -44.325 1.00 75.25 817 ARG A CA 1
ATOM 6165 C C . ARG A 1 817 ? 13.308 4.145 -44.341 1.00 75.25 817 ARG A C 1
ATOM 6167 O O . ARG A 1 817 ? 14.320 3.808 -44.950 1.00 75.25 817 ARG A O 1
ATOM 6174 N N . GLU A 1 818 ? 13.233 5.313 -43.708 1.00 77.69 818 GLU A N 1
ATOM 6175 C CA . GLU A 1 818 ? 14.398 6.200 -43.559 1.00 77.69 818 GLU A CA 1
ATOM 6176 C C . GLU A 1 818 ? 15.381 5.675 -42.510 1.00 77.69 818 GLU A C 1
ATOM 6178 O O . GLU A 1 818 ? 16.589 5.688 -42.737 1.00 77.69 818 GLU A O 1
ATOM 6183 N N . LEU A 1 819 ? 14.876 5.107 -41.414 1.00 75.50 819 LEU A N 1
ATOM 6184 C CA . LEU A 1 819 ? 15.680 4.430 -40.406 1.00 75.50 819 LEU A CA 1
ATOM 6185 C C . LEU A 1 819 ? 16.491 3.296 -41.039 1.00 75.50 819 LEU A C 1
ATOM 6187 O O . LEU A 1 819 ? 17.701 3.269 -40.861 1.00 75.50 819 LEU A O 1
ATOM 6191 N N . GLN A 1 820 ? 15.885 2.422 -41.851 1.00 71.44 820 GLN A N 1
ATOM 6192 C CA . GLN A 1 820 ? 16.592 1.341 -42.561 1.00 71.44 820 GLN A CA 1
ATOM 6193 C C . GLN A 1 820 ? 17.755 1.828 -43.440 1.00 71.44 820 GLN A C 1
ATOM 6195 O O . GLN A 1 820 ? 18.706 1.081 -43.663 1.00 71.44 820 GLN A O 1
ATOM 6200 N N . ARG A 1 821 ? 17.692 3.064 -43.952 1.00 78.12 821 ARG A N 1
ATOM 6201 C CA . ARG A 1 821 ? 18.764 3.667 -44.760 1.00 78.12 821 ARG A CA 1
ATOM 6202 C C . ARG A 1 821 ? 19.897 4.253 -43.905 1.00 78.12 821 ARG A C 1
ATOM 6204 O O . ARG A 1 821 ? 20.969 4.531 -44.440 1.00 78.12 821 ARG A O 1
ATOM 6211 N N . GLY A 1 822 ? 19.674 4.453 -42.605 1.00 76.19 822 GLY A N 1
ATOM 6212 C CA . GLY A 1 822 ? 20.627 5.028 -41.652 1.00 76.19 822 GLY A CA 1
ATOM 6213 C C . GLY A 1 822 ? 21.447 3.998 -40.858 1.00 76.19 822 GLY A C 1
ATOM 6214 O O . GLY A 1 822 ? 21.253 2.788 -40.950 1.00 76.19 822 GLY A O 1
ATOM 6215 N N . ARG A 1 823 ? 22.379 4.484 -40.025 1.00 75.69 823 ARG A N 1
ATOM 6216 C CA . ARG A 1 823 ? 23.210 3.662 -39.118 1.00 75.69 823 ARG A CA 1
ATOM 6217 C C . ARG A 1 823 ? 22.447 3.249 -37.849 1.00 75.69 823 ARG A C 1
ATOM 6219 O O . ARG A 1 823 ? 22.764 3.693 -36.750 1.00 75.69 823 ARG A O 1
ATOM 6226 N N . LEU A 1 824 ? 21.431 2.398 -37.990 1.00 71.38 824 LEU A N 1
ATOM 6227 C CA . LEU A 1 824 ? 20.549 2.007 -36.874 1.00 71.38 824 LEU A CA 1
ATOM 6228 C C . LEU A 1 824 ? 21.231 1.239 -35.743 1.00 71.38 824 LEU A C 1
ATOM 6230 O O . LEU A 1 824 ? 20.780 1.316 -34.602 1.00 71.38 824 LEU A O 1
ATOM 6234 N N . ALA A 1 825 ? 22.311 0.518 -36.043 1.00 75.38 825 ALA A N 1
ATOM 6235 C CA . ALA A 1 825 ? 23.021 -0.290 -35.054 1.00 75.38 825 ALA A CA 1
ATOM 6236 C C . ALA A 1 825 ? 23.538 0.544 -33.865 1.00 75.38 825 ALA A C 1
ATOM 6238 O O . ALA A 1 825 ? 23.612 0.045 -32.747 1.00 75.38 825 ALA A O 1
ATOM 6239 N N . GLU A 1 826 ? 23.836 1.831 -34.076 1.00 82.50 826 GLU A N 1
ATOM 6240 C CA . GLU A 1 826 ? 24.348 2.728 -33.031 1.00 82.50 826 GLU A CA 1
ATOM 6241 C C . GLU A 1 826 ? 23.252 3.207 -32.054 1.00 82.50 826 GLU A C 1
ATOM 6243 O O . GLU A 1 826 ? 23.563 3.720 -30.982 1.00 82.50 826 GLU A O 1
ATOM 6248 N N . ARG A 1 827 ? 21.965 3.040 -32.397 1.00 83.19 827 ARG A N 1
ATOM 6249 C CA . ARG A 1 827 ? 20.813 3.620 -31.676 1.00 83.19 827 ARG A CA 1
ATOM 6250 C C . ARG A 1 827 ? 19.763 2.580 -31.265 1.00 83.19 827 ARG A C 1
ATOM 6252 O O . ARG A 1 827 ? 18.608 2.920 -31.016 1.00 83.19 827 ARG A O 1
ATOM 6259 N N . VAL A 1 828 ? 20.153 1.308 -31.164 1.00 83.81 828 VAL A N 1
ATOM 6260 C CA . VAL A 1 828 ? 19.264 0.203 -30.753 1.00 83.81 828 VAL A CA 1
ATOM 6261 C C . VAL A 1 828 ? 18.479 0.494 -29.458 1.00 83.81 828 VAL A C 1
ATOM 6263 O O . VAL A 1 828 ? 17.281 0.207 -29.448 1.00 83.81 828 VAL A O 1
ATOM 6266 N N . PRO A 1 829 ? 19.063 1.090 -28.394 1.00 79.50 829 PRO A N 1
ATOM 6267 C CA . PRO A 1 829 ? 18.309 1.409 -27.179 1.00 79.50 829 PRO A CA 1
ATOM 6268 C C . PRO A 1 829 ? 17.162 2.397 -27.422 1.00 79.50 829 PRO A C 1
ATOM 6270 O O . PRO A 1 829 ? 16.050 2.180 -26.946 1.00 79.50 829 PRO A O 1
ATOM 6273 N N . ASP A 1 830 ? 17.409 3.447 -28.207 1.00 78.25 830 ASP A N 1
ATOM 6274 C CA . ASP A 1 830 ? 16.413 4.481 -28.500 1.00 78.25 830 ASP A CA 1
ATOM 6275 C C . ASP A 1 830 ? 15.283 3.925 -29.375 1.00 78.25 830 ASP A C 1
ATOM 6277 O O . ASP A 1 830 ? 14.104 4.213 -29.156 1.00 78.25 830 ASP A O 1
ATOM 6281 N N . LEU A 1 831 ? 15.636 3.056 -30.327 1.00 82.12 831 LEU A N 1
ATOM 6282 C CA . LEU A 1 831 ? 14.663 2.357 -31.154 1.00 82.12 831 LEU A CA 1
ATOM 6283 C C . LEU A 1 831 ? 13.809 1.403 -30.309 1.00 82.12 831 LEU A C 1
ATOM 6285 O O . LEU A 1 831 ? 12.594 1.398 -30.459 1.00 82.12 831 LEU A O 1
ATOM 6289 N N . ALA A 1 832 ? 14.402 0.658 -29.373 1.00 80.81 832 ALA A N 1
ATOM 6290 C CA . ALA A 1 832 ? 13.651 -0.211 -28.467 1.00 80.81 832 ALA A CA 1
ATOM 6291 C C . ALA A 1 832 ? 12.640 0.575 -27.613 1.00 80.81 832 ALA A C 1
ATOM 6293 O O . ALA A 1 832 ? 11.504 0.133 -27.463 1.00 80.81 832 ALA A O 1
ATOM 6294 N N . VAL A 1 833 ? 13.013 1.763 -27.120 1.00 77.62 833 VAL A N 1
ATOM 6295 C CA . VAL A 1 833 ? 12.095 2.662 -26.396 1.00 77.62 833 VAL A CA 1
ATOM 6296 C C . VAL A 1 833 ? 10.957 3.145 -27.298 1.00 77.62 833 VAL A C 1
ATOM 6298 O O . VAL A 1 833 ? 9.805 3.159 -26.871 1.00 77.62 833 VAL A O 1
ATOM 6301 N N . ALA A 1 834 ? 11.252 3.513 -28.547 1.00 80.38 834 ALA A N 1
ATOM 6302 C CA . ALA A 1 834 ? 10.229 3.943 -29.498 1.00 80.38 834 ALA A CA 1
ATOM 6303 C C . ALA A 1 834 ? 9.264 2.803 -29.870 1.00 80.38 834 ALA A C 1
ATOM 6305 O O . ALA A 1 834 ? 8.057 3.020 -29.958 1.00 80.38 834 ALA A O 1
ATOM 6306 N N . LEU A 1 835 ? 9.779 1.581 -30.044 1.00 81.81 835 LEU A N 1
ATOM 6307 C CA . LEU A 1 835 ? 8.966 0.397 -30.324 1.00 81.81 835 LEU A CA 1
ATOM 6308 C C . LEU A 1 835 ? 8.115 -0.044 -29.135 1.00 81.81 835 LEU A C 1
ATOM 6310 O O . LEU A 1 835 ? 7.068 -0.653 -29.337 1.00 81.81 835 LEU A O 1
ATOM 6314 N N . ASP A 1 836 ? 8.532 0.273 -27.910 1.00 80.75 836 ASP A N 1
ATOM 6315 C CA . ASP A 1 836 ? 7.759 -0.030 -26.705 1.00 80.75 836 ASP A CA 1
ATOM 6316 C C . ASP A 1 836 ? 6.431 0.743 -26.647 1.00 80.75 836 ASP A C 1
ATOM 6318 O O . ASP A 1 836 ? 5.485 0.319 -25.987 1.00 80.75 836 ASP A O 1
ATOM 6322 N N . ALA A 1 837 ? 6.357 1.865 -27.371 1.00 75.62 837 ALA A N 1
ATOM 6323 C CA . ALA A 1 837 ? 5.160 2.686 -27.528 1.00 75.62 837 ALA A CA 1
ATOM 6324 C C . ALA A 1 837 ? 4.287 2.275 -28.731 1.00 75.62 837 ALA A C 1
ATOM 6326 O O . ALA A 1 837 ? 3.291 2.937 -29.022 1.00 75.62 837 ALA A O 1
ATOM 6327 N N . LEU A 1 838 ? 4.664 1.228 -29.474 1.00 74.88 838 LEU A N 1
ATOM 6328 C CA . LEU A 1 838 ? 3.860 0.730 -30.586 1.00 74.88 838 LEU A CA 1
ATOM 6329 C C . LEU A 1 838 ? 2.834 -0.294 -30.115 1.00 74.88 838 LEU A C 1
ATOM 6331 O O . LEU A 1 838 ? 3.084 -1.109 -29.223 1.00 74.88 838 LEU A O 1
ATOM 6335 N N . ASP A 1 839 ? 1.680 -0.294 -30.781 1.00 74.75 839 ASP A N 1
ATOM 6336 C CA . ASP A 1 839 ? 0.745 -1.394 -30.630 1.00 74.75 839 ASP A CA 1
ATOM 6337 C C . ASP A 1 839 ? 1.296 -2.681 -31.264 1.00 74.75 839 ASP A C 1
ATOM 6339 O O . ASP A 1 839 ? 2.293 -2.705 -31.991 1.00 74.75 839 ASP A O 1
ATOM 6343 N N . ALA A 1 840 ? 0.634 -3.787 -30.951 1.00 68.94 840 ALA A N 1
ATOM 6344 C CA . ALA A 1 840 ? 1.035 -5.109 -31.392 1.00 68.94 840 ALA A CA 1
ATOM 6345 C C . ALA A 1 840 ? 1.100 -5.232 -32.933 1.00 68.94 840 ALA A C 1
ATOM 6347 O O . ALA A 1 840 ? 2.026 -5.824 -33.477 1.00 68.94 840 ALA A O 1
ATOM 6348 N N . LEU A 1 841 ? 0.142 -4.678 -33.675 1.00 66.44 841 LEU A N 1
ATOM 6349 C CA . LEU A 1 841 ? 0.119 -4.850 -35.131 1.00 66.44 841 LEU A CA 1
ATOM 6350 C C . LEU A 1 841 ? 1.210 -4.020 -35.807 1.00 66.44 841 LEU A C 1
ATOM 6352 O O . LEU A 1 841 ? 1.873 -4.500 -36.725 1.00 66.44 841 LEU A O 1
ATOM 6356 N N . ASP A 1 842 ? 1.445 -2.812 -35.312 1.00 73.06 842 ASP A N 1
ATOM 6357 C CA . ASP A 1 842 ? 2.467 -1.928 -35.860 1.00 73.06 842 ASP A CA 1
ATOM 6358 C C . ASP A 1 842 ? 3.873 -2.419 -35.536 1.00 73.06 842 ASP A C 1
ATOM 6360 O O . ASP A 1 842 ? 4.773 -2.338 -36.373 1.00 73.06 842 ASP A O 1
ATOM 6364 N N . LEU A 1 843 ? 4.058 -3.014 -34.359 1.00 78.12 843 LEU A N 1
ATOM 6365 C CA . LEU A 1 843 ? 5.299 -3.690 -34.028 1.00 78.12 843 LEU A CA 1
ATOM 6366 C C . LEU A 1 843 ? 5.583 -4.871 -34.976 1.00 78.12 843 LEU A C 1
ATOM 6368 O O . LEU A 1 843 ? 6.727 -5.049 -35.382 1.00 78.12 843 LEU A O 1
ATOM 6372 N N . LEU A 1 844 ? 4.575 -5.664 -35.364 1.00 71.88 844 LEU A N 1
ATOM 6373 C CA . LEU A 1 844 ? 4.764 -6.739 -36.353 1.00 71.88 844 LEU A CA 1
ATOM 6374 C C . LEU A 1 844 ? 5.222 -6.199 -37.708 1.00 71.88 844 LEU A C 1
ATOM 6376 O O . LEU A 1 844 ? 6.141 -6.768 -38.296 1.00 71.88 844 LEU A O 1
ATOM 6380 N N . ASP A 1 845 ? 4.611 -5.111 -38.180 1.00 71.12 845 ASP A N 1
ATOM 6381 C CA . ASP A 1 845 ? 5.013 -4.453 -39.426 1.00 71.12 845 ASP A CA 1
ATOM 6382 C C . ASP A 1 845 ? 6.475 -3.990 -39.351 1.00 71.12 845 ASP A C 1
ATOM 6384 O O . ASP A 1 845 ? 7.244 -4.212 -40.286 1.00 71.12 845 ASP A O 1
ATOM 6388 N N . VAL A 1 846 ? 6.896 -3.427 -38.214 1.00 78.75 846 VAL A N 1
ATOM 6389 C CA . VAL A 1 846 ? 8.295 -3.032 -37.997 1.00 78.75 846 VAL A CA 1
ATOM 6390 C C . VAL A 1 846 ? 9.234 -4.236 -38.038 1.00 78.75 846 VAL A C 1
ATOM 6392 O O . VAL A 1 846 ? 10.255 -4.203 -38.723 1.00 78.75 846 VAL A O 1
ATOM 6395 N N . LEU A 1 847 ? 8.912 -5.304 -37.305 1.00 78.31 847 LEU A N 1
ATOM 6396 C CA . LEU A 1 847 ? 9.764 -6.491 -37.225 1.00 78.31 847 LEU A CA 1
ATOM 6397 C C . LEU A 1 847 ? 9.874 -7.210 -38.581 1.00 78.31 847 LEU A C 1
ATOM 6399 O O . LEU A 1 847 ? 10.945 -7.718 -38.910 1.00 78.31 847 LEU A O 1
ATOM 6403 N N . LEU A 1 848 ? 8.802 -7.208 -39.385 1.00 74.88 848 LEU A N 1
ATOM 6404 C CA . LEU A 1 848 ? 8.799 -7.692 -40.772 1.00 74.88 848 LEU A CA 1
ATOM 6405 C C . LEU A 1 848 ? 9.780 -6.919 -41.651 1.00 74.88 848 LEU A C 1
ATOM 6407 O O . LEU A 1 848 ? 10.545 -7.517 -42.404 1.00 74.88 848 LEU A O 1
ATOM 6411 N N . GLU A 1 849 ? 9.751 -5.593 -41.552 1.00 77.44 849 GLU A N 1
ATOM 6412 C CA . GLU A 1 849 ? 10.624 -4.708 -42.320 1.00 77.44 849 GLU A CA 1
ATOM 6413 C C . GLU A 1 849 ? 12.094 -4.863 -41.887 1.00 77.44 849 GLU A C 1
ATOM 6415 O O . GLU A 1 849 ? 13.004 -4.858 -42.716 1.00 77.44 849 GLU A O 1
ATOM 6420 N N . LEU A 1 850 ? 12.360 -5.078 -40.596 1.00 77.06 850 LEU A N 1
ATOM 6421 C CA . LEU A 1 850 ? 13.718 -5.273 -40.071 1.00 77.06 850 LEU A CA 1
ATOM 6422 C C . LEU A 1 850 ? 14.321 -6.654 -40.371 1.00 77.06 850 LEU A C 1
ATOM 6424 O O . LEU A 1 850 ? 15.518 -6.851 -40.157 1.00 77.06 850 LEU A O 1
ATOM 6428 N N . ARG A 1 851 ? 13.545 -7.599 -40.916 1.00 75.56 851 ARG A N 1
ATOM 6429 C CA . ARG A 1 851 ? 14.012 -8.958 -41.237 1.00 75.56 851 ARG A CA 1
ATOM 6430 C C . ARG A 1 851 ? 15.198 -8.990 -42.209 1.00 75.56 851 ARG A C 1
ATOM 6432 O O . ARG A 1 851 ? 15.983 -9.929 -42.164 1.00 75.56 851 ARG A O 1
ATOM 6439 N N . GLY A 1 852 ? 15.363 -7.968 -43.051 1.00 77.75 852 GLY A N 1
ATOM 6440 C CA . GLY A 1 852 ? 16.515 -7.851 -43.954 1.00 77.75 852 GLY A CA 1
ATOM 6441 C C . GLY A 1 852 ? 17.867 -7.635 -43.255 1.00 77.75 852 GLY A C 1
ATOM 6442 O O . GLY A 1 852 ? 18.896 -7.692 -43.922 1.00 77.75 852 GLY A O 1
ATOM 6443 N N . SER A 1 853 ? 17.883 -7.386 -41.939 1.00 82.94 853 SER A N 1
ATOM 6444 C CA . SER A 1 853 ? 19.092 -7.161 -41.140 1.00 82.94 853 SER A CA 1
ATOM 6445 C C . SER A 1 853 ? 19.050 -7.996 -39.855 1.00 82.94 853 SER A C 1
ATOM 6447 O O . SER A 1 853 ? 18.599 -7.531 -38.807 1.00 82.94 853 SER A O 1
ATOM 6449 N N . GLU A 1 854 ? 19.499 -9.254 -39.941 1.00 83.44 854 GLU A N 1
ATOM 6450 C CA . GLU A 1 854 ? 19.415 -10.224 -38.836 1.00 83.44 854 GLU A CA 1
ATOM 6451 C C . GLU A 1 854 ? 20.117 -9.747 -37.557 1.00 83.44 854 GLU A C 1
ATOM 6453 O O . GLU A 1 854 ? 19.568 -9.914 -36.469 1.00 83.44 854 GLU A O 1
ATOM 6458 N N . ASP A 1 855 ? 21.285 -9.107 -37.671 1.00 86.06 855 ASP A N 1
ATOM 6459 C CA . ASP A 1 855 ? 22.054 -8.624 -36.515 1.00 86.06 855 ASP A CA 1
ATOM 6460 C C . ASP A 1 855 ? 21.346 -7.475 -35.787 1.00 86.06 855 ASP A C 1
ATOM 6462 O O . ASP A 1 855 ? 21.224 -7.484 -34.560 1.00 86.06 855 ASP A O 1
ATOM 6466 N N . LEU A 1 856 ? 20.808 -6.514 -36.544 1.00 84.56 856 LEU A N 1
ATOM 6467 C CA . LEU A 1 856 ? 20.057 -5.394 -35.979 1.00 84.56 856 LEU A CA 1
ATOM 6468 C C . LEU A 1 856 ? 18.763 -5.878 -35.324 1.00 84.56 856 LEU A C 1
ATOM 6470 O O . LEU A 1 856 ? 18.424 -5.450 -34.222 1.00 84.56 856 LEU A O 1
ATOM 6474 N N . LEU A 1 857 ? 18.049 -6.785 -35.994 1.00 87.25 857 LEU A N 1
ATOM 6475 C CA . LEU A 1 857 ? 16.844 -7.401 -35.457 1.00 87.25 857 LEU A CA 1
ATOM 6476 C C . LEU A 1 857 ? 17.163 -8.180 -34.174 1.00 87.25 857 LEU A C 1
ATOM 6478 O O . LEU A 1 857 ? 16.432 -8.070 -33.194 1.00 87.25 857 LEU A O 1
ATOM 6482 N N . ALA A 1 858 ? 18.270 -8.922 -34.145 1.00 88.44 858 ALA A N 1
ATOM 6483 C CA . ALA A 1 858 ? 18.729 -9.639 -32.964 1.00 88.44 858 ALA A CA 1
ATOM 6484 C C . ALA A 1 858 ? 18.985 -8.699 -31.777 1.00 88.44 858 ALA A C 1
ATOM 6486 O O . ALA A 1 858 ? 18.498 -8.962 -30.676 1.00 88.44 858 ALA A O 1
ATOM 6487 N N . ASP A 1 859 ? 19.727 -7.611 -31.992 1.00 89.69 859 ASP A N 1
ATOM 6488 C CA . ASP A 1 859 ? 20.059 -6.641 -30.943 1.00 89.69 859 ASP A CA 1
ATOM 6489 C C . ASP A 1 859 ? 18.811 -5.896 -30.446 1.00 89.69 859 ASP A C 1
ATOM 6491 O O . ASP A 1 859 ? 18.631 -5.697 -29.243 1.00 89.69 859 ASP A O 1
ATOM 6495 N N . LEU A 1 860 ? 17.896 -5.563 -31.355 1.00 88.31 860 LEU A N 1
ATOM 6496 C CA . LEU A 1 860 ? 16.624 -4.931 -31.030 1.00 88.31 860 LEU A CA 1
ATOM 6497 C C . LEU A 1 860 ? 15.694 -5.851 -30.241 1.00 88.31 860 LEU A C 1
ATOM 6499 O O . LEU A 1 860 ? 15.116 -5.429 -29.241 1.00 88.31 860 LEU A O 1
ATOM 6503 N N . LEU A 1 861 ? 15.562 -7.116 -30.645 1.00 91.19 861 LEU A N 1
ATOM 6504 C CA . LEU A 1 861 ? 14.751 -8.077 -29.904 1.00 91.19 861 LEU A CA 1
ATOM 6505 C C . LEU A 1 861 ? 15.357 -8.329 -28.516 1.00 91.19 861 LEU A C 1
ATOM 6507 O O . LEU A 1 861 ? 14.607 -8.424 -27.546 1.00 91.19 861 LEU A O 1
ATOM 6511 N N . MET A 1 862 ? 16.690 -8.373 -28.396 1.00 92.62 862 MET A N 1
ATOM 6512 C CA . MET A 1 862 ? 17.387 -8.460 -27.107 1.00 92.62 862 MET A CA 1
ATOM 6513 C C . MET A 1 862 ? 17.068 -7.265 -26.204 1.00 92.62 862 MET A C 1
ATOM 6515 O O . MET A 1 862 ? 16.693 -7.477 -25.052 1.00 92.62 862 MET A O 1
ATOM 6519 N N . ALA A 1 863 ? 17.144 -6.036 -26.723 1.00 89.94 863 ALA A N 1
ATOM 6520 C CA . ALA A 1 863 ? 16.750 -4.832 -25.987 1.00 89.94 863 ALA A CA 1
ATOM 6521 C C . ALA A 1 863 ? 15.256 -4.858 -25.612 1.00 89.94 863 ALA A C 1
ATOM 6523 O O . ALA A 1 863 ? 14.875 -4.520 -24.492 1.00 89.94 863 ALA A O 1
ATOM 6524 N N . GLY A 1 864 ? 14.405 -5.355 -26.513 1.00 89.69 864 GLY A N 1
ATOM 6525 C CA . GLY A 1 864 ? 12.967 -5.473 -26.288 1.00 89.69 864 GLY A CA 1
ATOM 6526 C C . GLY A 1 864 ? 12.572 -6.462 -25.182 1.00 89.69 864 GLY A C 1
ATOM 6527 O O . GLY A 1 864 ? 11.476 -6.352 -24.640 1.00 89.69 864 GLY A O 1
ATOM 6528 N N . LEU A 1 865 ? 13.452 -7.384 -24.758 1.00 92.62 865 LEU A N 1
ATOM 6529 C CA . LEU A 1 865 ? 13.194 -8.219 -23.572 1.00 92.62 865 LEU A CA 1
ATOM 6530 C C . LEU A 1 865 ? 13.081 -7.394 -22.278 1.00 92.62 865 LEU A C 1
ATOM 6532 O O . LEU A 1 865 ? 12.417 -7.831 -21.334 1.00 92.62 865 LEU A O 1
ATOM 6536 N N . GLU A 1 866 ? 13.711 -6.217 -22.235 1.00 91.38 866 GLU A N 1
ATOM 6537 C CA . GLU A 1 866 ? 13.681 -5.281 -21.101 1.00 91.38 866 GLU A CA 1
ATOM 6538 C C . GLU A 1 866 ? 12.596 -4.202 -21.238 1.00 91.38 866 GLU A C 1
ATOM 6540 O O . GLU A 1 866 ? 12.372 -3.426 -20.306 1.00 91.38 866 GLU A O 1
ATOM 6545 N N . ALA A 1 867 ? 11.891 -4.174 -22.371 1.00 88.12 867 ALA A N 1
ATOM 6546 C CA . ALA A 1 867 ? 10.841 -3.207 -22.653 1.00 88.12 867 ALA A CA 1
ATOM 6547 C C . ALA A 1 867 ? 9.701 -3.287 -21.627 1.00 88.12 867 ALA A C 1
ATOM 6549 O O . ALA A 1 867 ? 9.420 -4.363 -21.088 1.00 88.12 867 ALA A O 1
ATOM 6550 N N . ARG A 1 868 ? 9.038 -2.161 -21.326 1.00 84.88 868 ARG A N 1
ATOM 6551 C CA . ARG A 1 868 ? 7.963 -2.106 -20.319 1.00 84.88 868 ARG A CA 1
ATOM 6552 C C . ARG A 1 868 ? 6.665 -2.678 -20.878 1.00 84.88 868 ARG A C 1
ATOM 6554 O O . ARG A 1 868 ? 5.946 -3.375 -20.153 1.00 84.88 868 ARG A O 1
ATOM 6561 N N . GLY A 1 869 ? 6.406 -2.435 -22.154 1.00 82.62 869 GLY A N 1
ATOM 6562 C CA . GLY A 1 869 ? 5.282 -2.916 -22.936 1.00 82.62 869 GLY A CA 1
ATOM 6563 C C . GLY A 1 869 ? 5.287 -4.431 -23.093 1.00 82.62 869 GLY A C 1
ATOM 6564 O O . GLY A 1 869 ? 6.255 -5.080 -23.498 1.00 82.62 869 GLY A O 1
ATOM 6565 N N . ARG A 1 870 ? 4.142 -5.028 -22.758 1.00 85.69 870 ARG A N 1
ATOM 6566 C CA . ARG A 1 870 ? 3.901 -6.467 -22.896 1.00 85.69 870 ARG A CA 1
ATOM 6567 C C . ARG A 1 870 ? 4.039 -6.973 -24.345 1.00 85.69 870 ARG A C 1
ATOM 6569 O O . ARG A 1 870 ? 4.659 -8.025 -24.502 1.00 85.69 870 ARG A O 1
ATOM 6576 N N . PRO A 1 871 ? 3.522 -6.284 -25.387 1.00 82.06 871 PRO A N 1
ATOM 6577 C CA . PRO A 1 871 ? 3.631 -6.759 -26.767 1.00 82.06 871 PRO A CA 1
ATOM 6578 C C . PRO A 1 871 ? 5.082 -6.875 -27.243 1.00 82.06 871 PRO A C 1
ATOM 6580 O O . PRO A 1 871 ? 5.476 -7.945 -27.705 1.00 82.06 871 PRO A O 1
ATOM 6583 N N . LEU A 1 872 ? 5.897 -5.830 -27.053 1.00 87.12 872 LEU A N 1
ATOM 6584 C CA . LEU A 1 872 ? 7.300 -5.831 -27.475 1.00 87.12 872 LEU A CA 1
ATOM 6585 C C . LEU A 1 872 ? 8.095 -6.940 -26.805 1.00 87.12 872 LEU A C 1
ATOM 6587 O O . LEU A 1 872 ? 8.714 -7.751 -27.485 1.00 87.12 872 LEU A O 1
ATOM 6591 N N . ARG A 1 873 ? 7.981 -7.060 -25.486 1.00 90.69 873 ARG A N 1
ATOM 6592 C CA . ARG A 1 873 ? 8.682 -8.092 -24.723 1.00 90.69 873 ARG A CA 1
ATOM 6593 C C . ARG A 1 873 ? 8.310 -9.517 -25.137 1.00 90.69 873 ARG A C 1
ATOM 6595 O O . ARG A 1 873 ? 9.183 -10.381 -25.214 1.00 90.69 873 ARG A O 1
ATOM 6602 N N . LEU A 1 874 ? 7.034 -9.775 -25.431 1.00 87.25 874 LEU A N 1
ATOM 6603 C CA . LEU A 1 874 ? 6.577 -11.079 -25.921 1.00 87.25 874 LEU A CA 1
ATOM 6604 C C . LEU A 1 874 ? 7.057 -11.371 -27.348 1.00 87.25 874 LEU A C 1
ATOM 6606 O O . LEU A 1 874 ? 7.529 -12.479 -27.607 1.00 87.25 874 LEU A O 1
ATOM 6610 N N . ALA A 1 875 ? 6.968 -10.398 -28.259 1.00 84.81 875 ALA A N 1
ATOM 6611 C CA . ALA A 1 875 ? 7.480 -10.550 -29.620 1.00 84.81 875 ALA A CA 1
ATOM 6612 C C . ALA A 1 875 ? 8.995 -10.734 -29.643 1.00 84.81 875 ALA A C 1
ATOM 6614 O O . ALA A 1 875 ? 9.481 -11.607 -30.354 1.00 84.81 875 ALA A O 1
ATOM 6615 N N . SER A 1 876 ? 9.720 -9.996 -28.807 1.00 89.50 876 SER A N 1
ATOM 6616 C CA . SER A 1 876 ? 11.141 -10.196 -28.543 1.00 89.50 876 SER A CA 1
ATOM 6617 C C . SER A 1 876 ? 11.442 -11.616 -28.099 1.00 89.50 876 SER A C 1
ATOM 6619 O O . SER A 1 876 ? 12.294 -12.275 -28.692 1.00 89.50 876 SER A O 1
ATOM 6621 N N . ALA A 1 877 ? 10.712 -12.130 -27.106 1.00 91.50 877 ALA A N 1
ATOM 6622 C CA . ALA A 1 877 ? 10.943 -13.479 -26.609 1.00 91.50 877 ALA A CA 1
ATOM 6623 C C . ALA A 1 877 ? 10.739 -14.540 -27.698 1.00 91.50 877 ALA A C 1
ATOM 6625 O O . ALA A 1 877 ? 11.621 -15.364 -27.941 1.00 91.50 877 ALA A O 1
ATOM 6626 N N . VAL A 1 878 ? 9.601 -14.492 -28.393 1.00 87.62 878 VAL A N 1
ATOM 6627 C CA . VAL A 1 878 ? 9.279 -15.455 -29.454 1.00 87.62 878 VAL A CA 1
ATOM 6628 C C . VAL A 1 878 ? 10.194 -15.296 -30.667 1.00 87.62 878 VAL A C 1
ATOM 6630 O O . VAL A 1 878 ? 10.636 -16.299 -31.232 1.00 87.62 878 VAL A O 1
ATOM 6633 N N . GLY A 1 879 ? 10.531 -14.060 -31.031 1.00 84.38 879 GLY A N 1
ATOM 6634 C CA . GLY A 1 879 ? 11.422 -13.751 -32.139 1.00 84.38 879 GLY A CA 1
ATOM 6635 C C . GLY A 1 879 ? 12.835 -14.276 -31.915 1.00 84.38 879 GLY A C 1
ATOM 6636 O O . GLY A 1 879 ? 13.375 -14.960 -32.780 1.00 84.38 879 GLY A O 1
ATOM 6637 N N . LEU A 1 880 ? 13.401 -14.074 -30.723 1.00 90.50 880 LEU A N 1
ATOM 6638 C CA . LEU A 1 880 ? 14.719 -14.617 -30.372 1.00 90.50 880 LEU A CA 1
ATOM 6639 C C . LEU A 1 880 ? 14.731 -16.148 -30.402 1.00 90.50 880 LEU A C 1
ATOM 6641 O O . LEU A 1 880 ? 15.659 -16.738 -30.959 1.00 90.50 880 LEU A O 1
ATOM 6645 N N . GLY A 1 881 ? 13.677 -16.785 -29.876 1.00 88.38 881 GLY A N 1
ATOM 6646 C CA . GLY A 1 881 ? 13.520 -18.240 -29.922 1.00 88.38 881 GLY A CA 1
ATOM 6647 C C . GLY A 1 881 ? 13.456 -18.799 -31.348 1.00 88.38 881 GLY A C 1
ATOM 6648 O O . GLY A 1 881 ? 13.973 -19.889 -31.598 1.00 88.38 881 GLY A O 1
ATOM 6649 N N . ARG A 1 882 ? 12.862 -18.057 -32.292 1.00 86.12 882 ARG A N 1
ATOM 6650 C CA . ARG A 1 882 ? 12.823 -18.397 -33.727 1.00 86.12 882 ARG A CA 1
ATOM 6651 C C . ARG A 1 882 ? 14.172 -18.188 -34.411 1.00 86.12 882 ARG A C 1
ATOM 6653 O O . ARG A 1 882 ? 14.602 -19.069 -35.145 1.00 86.12 882 ARG A O 1
ATOM 6660 N N . LEU A 1 883 ? 14.851 -17.075 -34.128 1.00 86.69 883 LEU A N 1
ATOM 6661 C CA . LEU A 1 883 ? 16.178 -16.771 -34.680 1.00 86.69 883 LEU A CA 1
ATOM 6662 C C . LEU A 1 883 ? 17.275 -17.717 -34.160 1.00 86.69 883 LEU A C 1
ATOM 6664 O O . LEU A 1 883 ? 18.372 -17.758 -34.708 1.00 86.69 883 LEU A O 1
ATOM 6668 N N . GLY A 1 884 ? 17.025 -18.470 -33.081 1.00 90.19 884 GLY A N 1
ATOM 6669 C CA . GLY A 1 884 ? 17.982 -19.452 -32.560 1.00 90.19 884 GLY A CA 1
ATOM 6670 C C . GLY A 1 884 ? 19.257 -18.827 -31.977 1.00 90.19 884 GLY A C 1
ATOM 6671 O O . GLY A 1 884 ? 20.277 -19.502 -31.808 1.00 90.19 884 GLY A O 1
ATOM 6672 N N . LEU A 1 885 ? 19.211 -17.542 -31.615 1.00 92.19 885 LEU A N 1
ATOM 6673 C CA . LEU A 1 885 ? 20.353 -16.781 -31.101 1.00 92.19 885 LEU A CA 1
ATOM 6674 C C . LEU A 1 885 ? 20.773 -17.262 -29.711 1.00 92.19 885 LEU A C 1
ATOM 6676 O O . LEU A 1 885 ? 20.144 -16.923 -28.710 1.00 92.19 885 LEU A O 1
ATOM 6680 N N . ARG A 1 886 ? 21.861 -18.033 -29.616 1.00 94.44 886 ARG A N 1
ATOM 6681 C CA . ARG A 1 886 ? 22.302 -18.644 -28.343 1.00 94.44 886 ARG A CA 1
ATOM 6682 C C . ARG A 1 886 ? 22.550 -17.630 -27.220 1.00 94.44 886 ARG A C 1
ATOM 6684 O O . ARG A 1 886 ? 22.309 -17.951 -26.060 1.00 94.44 886 ARG A O 1
ATOM 6691 N N . ARG A 1 887 ? 22.979 -16.404 -27.552 1.00 94.75 887 ARG A N 1
ATOM 6692 C CA . ARG A 1 887 ? 23.190 -15.314 -26.576 1.00 94.75 887 ARG A CA 1
ATOM 6693 C C . ARG A 1 887 ? 21.904 -14.856 -25.871 1.00 94.75 887 ARG A C 1
ATOM 6695 O O . ARG A 1 887 ? 21.992 -14.283 -24.792 1.00 94.75 887 ARG A O 1
ATOM 6702 N N . ALA A 1 888 ? 20.730 -15.151 -26.431 1.00 95.94 888 ALA A N 1
ATOM 6703 C CA . ALA A 1 888 ? 19.439 -14.798 -25.844 1.00 95.94 888 ALA A CA 1
ATOM 6704 C C . ALA A 1 888 ? 18.946 -15.786 -24.777 1.00 95.94 888 ALA A C 1
ATOM 6706 O O . ALA A 1 888 ? 18.064 -15.434 -23.998 1.00 95.94 888 ALA A O 1
ATOM 6707 N N . ILE A 1 889 ? 19.520 -16.995 -24.687 1.00 96.81 889 ILE A N 1
ATOM 6708 C CA . ILE A 1 889 ? 19.048 -18.034 -23.756 1.00 96.81 889 ILE A CA 1
ATOM 6709 C C . ILE A 1 889 ? 19.053 -17.519 -22.308 1.00 96.81 889 ILE A C 1
ATOM 6711 O O . ILE A 1 889 ? 18.051 -17.642 -21.612 1.00 96.81 889 ILE A O 1
ATOM 6715 N N . VAL A 1 890 ? 20.149 -16.898 -21.860 1.00 96.25 890 VAL A N 1
ATOM 6716 C CA . VAL A 1 890 ? 20.271 -16.394 -20.480 1.00 96.25 890 VAL A CA 1
ATOM 6717 C C . VAL A 1 890 ? 19.290 -15.240 -20.193 1.00 96.25 890 VAL A C 1
ATOM 6719 O O . VAL A 1 890 ? 18.551 -15.337 -19.211 1.00 96.25 890 VAL A O 1
ATOM 6722 N N . PRO A 1 891 ? 19.191 -14.184 -21.029 1.00 96.75 891 PRO A N 1
ATOM 6723 C CA . PRO A 1 891 ? 18.147 -13.164 -20.895 1.00 96.75 891 PRO A CA 1
ATOM 6724 C C . PRO A 1 891 ? 16.721 -13.722 -20.848 1.00 96.75 891 PRO A C 1
ATOM 6726 O O . PRO A 1 891 ? 15.927 -13.290 -20.012 1.00 96.75 891 PRO A O 1
ATOM 6729 N N . LEU A 1 892 ? 16.400 -14.712 -21.689 1.00 96.62 892 LEU A N 1
ATOM 6730 C CA . LEU A 1 892 ? 15.088 -15.361 -21.693 1.00 96.62 892 LEU A CA 1
ATOM 6731 C C . LEU A 1 892 ? 14.826 -16.123 -20.390 1.00 96.62 892 LEU A C 1
ATOM 6733 O O . LEU A 1 892 ? 13.731 -16.018 -19.842 1.00 96.62 892 LEU A O 1
ATOM 6737 N N . VAL A 1 893 ? 15.822 -16.833 -19.847 1.00 96.75 893 VAL A N 1
ATOM 6738 C CA . VAL A 1 893 ? 15.714 -17.485 -18.530 1.00 96.75 893 VAL A CA 1
ATOM 6739 C C . VAL A 1 893 ? 15.469 -16.444 -17.432 1.00 96.75 893 VAL A C 1
ATOM 6741 O O . VAL A 1 893 ? 14.555 -16.607 -16.626 1.00 96.75 893 VAL A O 1
ATOM 6744 N N . HIS A 1 894 ? 16.198 -15.324 -17.429 1.00 95.19 894 HIS A N 1
ATOM 6745 C CA . HIS A 1 894 ? 15.943 -14.241 -16.473 1.00 95.19 894 HIS A CA 1
ATOM 6746 C C . HIS A 1 894 ? 14.548 -13.620 -16.628 1.00 95.19 894 HIS A C 1
ATOM 6748 O O . HIS A 1 894 ? 13.962 -13.185 -15.633 1.00 95.19 894 HIS A O 1
ATOM 6754 N N . LEU A 1 895 ? 14.019 -13.543 -17.851 1.00 95.06 895 LEU A N 1
ATOM 6755 C CA . LEU A 1 895 ? 12.664 -13.063 -18.108 1.00 95.06 895 LEU A CA 1
ATOM 6756 C C . LEU A 1 895 ? 11.606 -14.071 -17.624 1.00 95.06 895 LEU A C 1
ATOM 6758 O O . LEU A 1 895 ? 10.632 -13.665 -16.994 1.00 95.06 895 LEU A O 1
ATOM 6762 N N . LEU A 1 896 ? 11.815 -15.375 -17.834 1.00 96.12 896 LEU A N 1
ATOM 6763 C CA . LEU A 1 896 ? 10.928 -16.451 -17.364 1.00 96.12 896 LEU A CA 1
ATOM 6764 C C . LEU A 1 896 ? 10.703 -16.385 -15.841 1.00 96.12 896 LEU A C 1
ATOM 6766 O O . LEU A 1 896 ? 9.582 -16.565 -15.350 1.00 96.12 896 LEU A O 1
ATOM 6770 N N . LEU A 1 897 ? 11.768 -16.095 -15.092 1.00 93.75 897 LEU A N 1
ATOM 6771 C CA . LEU A 1 897 ? 11.726 -16.006 -13.631 1.00 93.75 897 LEU A CA 1
ATOM 6772 C C . LEU A 1 897 ? 11.027 -14.730 -13.136 1.00 93.75 897 LEU A C 1
ATOM 6774 O O . LEU A 1 897 ? 10.337 -14.778 -12.118 1.00 93.75 897 LEU A O 1
ATOM 6778 N N . ARG A 1 898 ? 11.157 -13.617 -13.871 1.00 93.12 898 ARG A N 1
ATOM 6779 C CA . ARG A 1 898 ? 10.584 -12.305 -13.518 1.00 93.12 898 ARG A CA 1
ATOM 6780 C C . ARG A 1 898 ? 9.164 -12.064 -14.032 1.00 93.12 898 ARG A C 1
ATOM 6782 O O . ARG A 1 898 ? 8.499 -11.178 -13.527 1.00 93.12 898 ARG A O 1
ATOM 6789 N N . ALA A 1 899 ? 8.690 -12.809 -15.028 1.00 87.12 899 ALA A N 1
ATOM 6790 C CA . ALA A 1 899 ? 7.371 -12.572 -15.613 1.00 87.12 899 ALA A CA 1
ATOM 6791 C C . ALA A 1 899 ? 6.238 -12.842 -14.599 1.00 87.12 899 ALA A C 1
ATOM 6793 O O . ALA A 1 899 ? 6.116 -13.955 -14.091 1.00 87.12 899 ALA A O 1
ATOM 6794 N N . ASP A 1 900 ? 5.395 -11.851 -14.311 1.00 73.44 900 ASP A N 1
ATOM 6795 C CA . ASP A 1 900 ? 4.315 -11.966 -13.312 1.00 73.44 900 ASP A CA 1
ATOM 6796 C C . ASP A 1 900 ? 2.988 -12.485 -13.895 1.00 73.44 900 ASP A C 1
ATOM 6798 O O . ASP A 1 900 ? 2.130 -12.987 -13.172 1.00 73.44 900 ASP A O 1
ATOM 6802 N N . SER A 1 901 ? 2.835 -12.430 -15.218 1.00 77.38 901 SER A N 1
ATOM 6803 C CA . SER A 1 901 ? 1.637 -12.821 -15.970 1.00 77.38 901 SER A CA 1
ATOM 6804 C C . SER A 1 901 ? 1.774 -14.215 -16.603 1.00 77.38 901 SER A C 1
ATOM 6806 O O . SER A 1 901 ? 2.844 -14.817 -16.594 1.00 77.38 901 SER A O 1
ATOM 6808 N N . ALA A 1 902 ? 0.717 -14.717 -17.256 1.00 81.12 902 ALA A N 1
ATOM 6809 C CA . ALA A 1 902 ? 0.756 -15.953 -18.058 1.00 81.12 902 ALA A CA 1
ATOM 6810 C C . ALA A 1 902 ? 1.744 -15.918 -19.254 1.00 81.12 902 ALA A C 1
ATOM 6812 O O . ALA A 1 902 ? 1.899 -16.916 -19.963 1.00 81.12 902 ALA A O 1
ATOM 6813 N N . ASP A 1 903 ? 2.434 -14.794 -19.467 1.00 83.44 903 ASP A N 1
ATOM 6814 C CA . ASP A 1 903 ? 3.408 -14.563 -20.536 1.00 83.44 903 ASP A CA 1
ATOM 6815 C C . ASP A 1 903 ? 4.626 -15.487 -20.444 1.00 83.44 903 ASP A C 1
ATOM 6817 O O . ASP A 1 903 ? 5.241 -15.817 -21.461 1.00 83.44 903 ASP A O 1
ATOM 6821 N N . TRP A 1 904 ? 4.927 -15.986 -19.241 1.00 93.25 904 TRP A N 1
ATOM 6822 C CA . TRP A 1 904 ? 6.013 -16.935 -19.012 1.00 93.25 904 TRP A CA 1
ATOM 6823 C C . TRP A 1 904 ? 5.873 -18.209 -19.863 1.00 93.25 904 TRP A C 1
ATOM 6825 O O . TRP A 1 904 ? 6.882 -18.829 -20.183 1.00 93.25 904 TRP A O 1
ATOM 6835 N N . ARG A 1 905 ? 4.659 -18.586 -20.301 1.00 93.62 905 ARG A N 1
ATOM 6836 C CA . ARG A 1 905 ? 4.447 -19.742 -21.194 1.00 93.62 905 ARG A CA 1
ATOM 6837 C C . ARG A 1 905 ? 5.042 -19.528 -22.584 1.00 93.62 905 ARG A C 1
ATOM 6839 O O . ARG A 1 905 ? 5.590 -20.467 -23.156 1.00 93.62 905 ARG A O 1
ATOM 6846 N N . PHE A 1 906 ? 4.966 -18.303 -23.107 1.00 90.31 906 PHE A N 1
ATOM 6847 C CA . PHE A 1 906 ? 5.565 -17.934 -24.391 1.00 90.31 906 PHE A CA 1
ATOM 6848 C C . PHE A 1 906 ? 7.085 -17.844 -24.285 1.00 90.31 906 PHE A C 1
ATOM 6850 O O . PHE A 1 906 ? 7.791 -18.362 -25.145 1.00 90.31 906 PHE A O 1
ATOM 6857 N N . VAL A 1 907 ? 7.589 -17.263 -23.192 1.00 94.19 907 VAL A N 1
ATOM 6858 C CA . VAL A 1 907 ? 9.030 -17.219 -22.903 1.00 94.19 907 VAL A CA 1
ATOM 6859 C C . VAL A 1 907 ? 9.586 -18.636 -22.736 1.00 94.19 907 VAL A C 1
ATOM 6861 O O . VAL A 1 907 ? 10.616 -18.966 -23.315 1.00 94.19 907 VAL A O 1
ATOM 6864 N N . GLY A 1 908 ? 8.871 -19.511 -22.025 1.00 95.12 908 GLY A N 1
ATOM 6865 C CA . GLY A 1 908 ? 9.216 -20.925 -21.888 1.00 95.12 908 GLY A CA 1
ATOM 6866 C C . GLY A 1 908 ? 9.224 -21.656 -23.232 1.00 95.12 908 GLY A C 1
ATOM 6867 O O . GLY A 1 908 ? 10.174 -22.370 -23.538 1.00 95.12 908 GLY A O 1
ATOM 6868 N N . ALA A 1 909 ? 8.225 -21.426 -24.089 1.00 92.06 909 ALA A N 1
ATOM 6869 C CA . ALA A 1 909 ? 8.215 -21.981 -25.444 1.00 92.06 909 ALA A CA 1
ATOM 6870 C C . ALA A 1 909 ? 9.403 -21.482 -26.293 1.00 92.06 909 ALA A C 1
ATOM 6872 O O . ALA A 1 909 ? 9.989 -22.269 -27.039 1.00 92.06 909 ALA A O 1
ATOM 6873 N N . ALA A 1 910 ? 9.794 -20.212 -26.144 1.00 92.50 910 ALA A N 1
ATOM 6874 C CA . ALA A 1 910 ? 10.969 -19.644 -26.799 1.00 92.50 910 ALA A CA 1
ATOM 6875 C C . ALA A 1 910 ? 12.284 -20.237 -26.273 1.00 92.50 910 ALA A C 1
ATOM 6877 O O . ALA A 1 910 ? 13.168 -20.536 -27.061 1.00 92.50 910 ALA A O 1
ATOM 6878 N N . ILE A 1 911 ? 12.426 -20.480 -24.967 1.00 96.38 911 ILE A N 1
ATOM 6879 C CA . ILE A 1 911 ? 13.602 -21.175 -24.411 1.00 96.38 911 ILE A CA 1
ATOM 6880 C C . ILE A 1 911 ? 13.651 -22.626 -24.911 1.00 96.38 911 ILE A C 1
ATOM 6882 O O . ILE A 1 911 ? 14.715 -23.146 -25.253 1.00 96.38 911 ILE A O 1
ATOM 6886 N N . ALA A 1 912 ? 12.492 -23.277 -24.994 1.00 95.50 912 ALA A N 1
ATOM 6887 C CA . ALA A 1 912 ? 12.375 -24.661 -25.422 1.00 95.50 912 ALA A CA 1
ATOM 6888 C C . ALA A 1 912 ? 12.796 -24.899 -26.885 1.00 95.50 912 ALA A C 1
ATOM 6890 O O . ALA A 1 912 ? 13.224 -26.009 -27.223 1.00 95.50 912 ALA A O 1
ATOM 6891 N N . SER A 1 913 ? 12.715 -23.884 -27.756 1.00 93.19 913 SER A N 1
ATOM 6892 C CA . SER A 1 913 ? 13.167 -23.995 -29.153 1.00 93.19 913 SER A CA 1
ATOM 6893 C C . SER A 1 913 ? 14.685 -24.163 -29.277 1.00 93.19 913 SER A C 1
ATOM 6895 O O . SER A 1 913 ? 15.153 -24.728 -30.263 1.00 93.19 913 SER A O 1
ATOM 6897 N N . TYR A 1 914 ? 15.460 -23.773 -28.258 1.00 94.38 914 TYR A N 1
ATOM 6898 C CA . TYR A 1 914 ? 16.917 -23.924 -28.251 1.00 94.38 914 TYR A CA 1
ATOM 6899 C C . TYR A 1 914 ? 17.397 -25.357 -27.999 1.00 94.38 914 TYR A C 1
ATOM 6901 O O . TYR A 1 914 ? 18.597 -25.616 -28.101 1.00 94.38 914 TYR A O 1
ATOM 6909 N N . GLY A 1 915 ? 16.512 -26.302 -27.660 1.00 95.56 915 GLY A N 1
ATOM 6910 C CA . GLY A 1 915 ? 16.891 -27.699 -27.433 1.00 95.56 915 GLY A CA 1
ATOM 6911 C C . GLY A 1 915 ? 17.824 -27.882 -26.225 1.00 95.56 915 GLY A C 1
ATOM 6912 O O . GLY A 1 915 ? 17.673 -27.237 -25.193 1.00 95.56 915 GLY A O 1
ATOM 6913 N N . ALA A 1 916 ? 18.820 -28.766 -26.340 1.00 94.50 916 ALA A N 1
ATOM 6914 C CA . ALA A 1 916 ? 19.724 -29.099 -25.229 1.00 94.50 916 ALA A CA 1
ATOM 6915 C C . ALA A 1 916 ? 20.472 -27.889 -24.607 1.00 94.50 916 ALA A C 1
ATOM 6917 O O . ALA A 1 916 ? 20.607 -27.857 -23.385 1.00 94.50 916 ALA A O 1
ATOM 6918 N N . PRO A 1 917 ? 20.936 -26.879 -25.376 1.00 96.12 917 PRO A N 1
ATOM 6919 C CA . PRO A 1 917 ? 21.430 -25.618 -24.815 1.00 96.12 917 PRO A CA 1
ATOM 6920 C C . PRO A 1 917 ? 20.469 -24.924 -23.841 1.00 96.12 917 PRO A C 1
ATOM 6922 O O . PRO A 1 917 ? 20.918 -24.443 -22.804 1.00 96.12 917 PRO A O 1
ATOM 6925 N N . GLY A 1 918 ? 19.168 -24.894 -24.146 1.00 96.31 918 GLY A N 1
ATOM 6926 C CA . GLY A 1 918 ? 18.171 -24.296 -23.259 1.00 96.31 918 GLY A CA 1
ATOM 6927 C C . GLY A 1 918 ? 17.970 -25.114 -21.982 1.00 96.31 918 GLY A C 1
ATOM 6928 O O . GLY A 1 918 ? 17.873 -24.531 -20.909 1.00 96.31 918 GLY A O 1
ATOM 6929 N N . VAL A 1 919 ? 17.994 -26.453 -22.072 1.00 96.81 919 VAL A N 1
ATOM 6930 C CA . VAL A 1 919 ? 17.907 -27.334 -20.889 1.00 96.81 919 VAL A CA 1
ATOM 6931 C C . VAL A 1 919 ? 19.063 -27.053 -19.930 1.00 96.81 919 VAL A C 1
ATOM 6933 O O . VAL A 1 919 ? 18.826 -26.807 -18.753 1.00 96.81 919 VAL A O 1
ATOM 6936 N N . ARG A 1 920 ? 20.300 -26.993 -20.442 1.00 96.56 920 ARG A N 1
ATOM 6937 C CA . ARG A 1 920 ? 21.497 -26.692 -19.634 1.00 96.56 920 ARG A CA 1
ATOM 6938 C C . ARG A 1 920 ? 21.441 -25.326 -18.958 1.00 96.56 920 ARG A C 1
ATOM 6940 O O . ARG A 1 920 ? 21.899 -25.176 -17.834 1.00 96.56 920 ARG A O 1
ATOM 6947 N N . ALA A 1 921 ? 20.867 -24.325 -19.622 1.00 96.75 921 ALA A N 1
ATOM 6948 C CA . ALA A 1 921 ? 20.712 -23.001 -19.026 1.00 96.75 921 ALA A CA 1
ATOM 6949 C C . ALA A 1 921 ? 19.694 -22.973 -17.871 1.00 96.75 921 ALA A C 1
ATOM 6951 O O . ALA A 1 921 ? 19.767 -22.083 -17.027 1.00 96.75 921 ALA A O 1
ATOM 6952 N N . LEU A 1 922 ? 18.762 -23.931 -17.822 1.00 97.25 922 LEU A N 1
ATOM 6953 C CA . LEU A 1 922 ? 17.777 -24.053 -16.746 1.00 97.25 922 LEU A CA 1
ATOM 6954 C C . LEU A 1 922 ? 18.282 -24.875 -15.557 1.00 97.25 922 LEU A C 1
ATOM 6956 O O . LEU A 1 922 ? 17.757 -24.690 -14.466 1.00 97.25 922 LEU A O 1
ATOM 6960 N N . GLU A 1 923 ? 19.286 -25.741 -15.729 1.00 96.62 923 GLU A N 1
ATOM 6961 C CA . GLU A 1 923 ? 19.784 -26.629 -14.663 1.00 96.62 923 GLU A CA 1
ATOM 6962 C C . GLU A 1 923 ? 20.104 -25.907 -13.346 1.00 96.62 923 GLU A C 1
ATOM 6964 O O . GLU A 1 923 ? 19.610 -26.360 -12.312 1.00 96.62 923 GLU A O 1
ATOM 6969 N N . PRO A 1 924 ? 20.810 -24.756 -13.335 1.00 96.38 924 PRO A N 1
ATOM 6970 C CA . PRO A 1 924 ? 21.083 -24.050 -12.084 1.00 96.38 924 PRO A CA 1
ATOM 6971 C C . PRO A 1 924 ? 19.809 -23.593 -11.360 1.00 96.38 924 PRO A C 1
ATOM 6973 O O . PRO A 1 924 ? 19.800 -23.472 -10.140 1.00 96.38 924 PRO A O 1
ATOM 6976 N N . MET A 1 925 ? 18.731 -23.337 -12.106 1.00 96.56 925 MET A N 1
ATOM 6977 C CA . MET A 1 925 ? 17.444 -22.881 -11.573 1.00 96.56 925 MET A CA 1
ATOM 6978 C C . MET A 1 925 ? 16.546 -24.041 -11.134 1.00 96.56 925 MET A C 1
ATOM 6980 O O . MET A 1 925 ? 15.594 -23.822 -10.396 1.00 96.56 925 MET A O 1
ATOM 6984 N N . LEU A 1 926 ? 16.822 -25.275 -11.568 1.00 96.06 926 LEU A N 1
ATOM 6985 C CA . LEU A 1 926 ? 16.095 -26.458 -11.096 1.00 96.06 926 LEU A CA 1
ATOM 6986 C C . LEU A 1 926 ? 16.498 -26.839 -9.668 1.00 96.06 926 LEU A C 1
ATOM 6988 O O . LEU A 1 926 ? 15.655 -27.320 -8.912 1.00 96.06 926 LEU A O 1
ATOM 6992 N N . ALA A 1 927 ? 17.753 -26.567 -9.299 1.00 93.62 927 ALA A N 1
ATOM 6993 C CA . ALA A 1 927 ? 18.255 -26.768 -7.944 1.00 93.62 927 ALA A CA 1
ATOM 6994 C C . ALA A 1 927 ? 17.643 -25.775 -6.932 1.00 93.62 927 ALA A C 1
ATOM 6996 O O . ALA A 1 927 ? 17.384 -26.149 -5.790 1.00 93.62 927 ALA A O 1
ATOM 6997 N N . ASP A 1 928 ? 17.371 -24.532 -7.354 1.00 94.62 928 ASP A N 1
ATOM 6998 C CA . ASP A 1 928 ? 16.698 -23.492 -6.557 1.00 94.62 928 ASP A CA 1
ATOM 6999 C C . ASP A 1 928 ? 15.610 -22.777 -7.389 1.00 94.62 928 ASP A C 1
ATOM 7001 O O . ASP A 1 928 ? 15.858 -21.718 -7.977 1.00 94.62 928 ASP A O 1
ATOM 7005 N N . PRO A 1 929 ? 14.391 -23.342 -7.465 1.00 90.88 929 PRO A N 1
ATOM 7006 C CA . PRO A 1 929 ? 13.318 -22.807 -8.300 1.00 90.88 929 PRO A CA 1
ATOM 7007 C C . PRO A 1 929 ? 12.669 -21.531 -7.746 1.00 90.88 929 PRO A C 1
ATOM 7009 O O . PRO A 1 929 ? 11.922 -20.880 -8.477 1.00 90.88 929 PRO A O 1
ATOM 7012 N N . ARG A 1 930 ? 12.908 -21.161 -6.476 1.00 92.44 930 ARG A N 1
ATOM 7013 C CA . ARG A 1 930 ? 12.332 -19.970 -5.810 1.00 92.44 930 ARG A CA 1
ATOM 7014 C C . ARG A 1 930 ? 10.813 -19.810 -6.003 1.00 92.44 930 ARG A C 1
ATOM 7016 O O . ARG A 1 930 ? 10.328 -18.707 -6.270 1.00 92.44 930 ARG A O 1
ATOM 7023 N N . GLY A 1 931 ? 10.057 -20.908 -5.920 1.00 91.44 931 GLY A N 1
ATOM 7024 C CA . GLY A 1 931 ? 8.602 -20.901 -6.111 1.00 91.44 931 GLY A CA 1
ATOM 7025 C C . GLY A 1 931 ? 8.147 -20.792 -7.575 1.00 91.44 931 GLY A C 1
ATOM 7026 O O . GLY A 1 931 ? 7.021 -20.366 -7.843 1.00 91.44 931 GLY A O 1
ATOM 7027 N N . LYS A 1 932 ? 9.029 -21.076 -8.547 1.00 95.56 932 LYS A N 1
ATOM 7028 C CA . LYS A 1 932 ? 8.750 -21.041 -9.999 1.00 95.56 932 LYS A CA 1
ATOM 7029 C C . LYS A 1 932 ? 8.738 -22.436 -10.638 1.00 95.56 932 LYS A C 1
ATOM 7031 O O . LYS A 1 932 ? 8.967 -22.565 -11.843 1.00 95.56 932 LYS A O 1
ATOM 7036 N N . GLU A 1 933 ? 8.443 -23.471 -9.858 1.00 96.69 933 GLU A N 1
ATOM 7037 C CA . GLU A 1 933 ? 8.492 -24.886 -10.246 1.00 96.69 933 GLU A CA 1
ATOM 7038 C C . GLU A 1 933 ? 7.630 -25.167 -11.484 1.00 96.69 933 GLU A C 1
ATOM 7040 O O . GLU A 1 933 ? 8.109 -25.768 -12.445 1.00 96.69 933 GLU A O 1
ATOM 7045 N N . ASP A 1 934 ? 6.396 -24.653 -11.522 1.00 95.69 934 ASP A N 1
ATOM 7046 C CA . ASP A 1 934 ? 5.474 -24.850 -12.650 1.00 95.69 934 ASP A CA 1
ATOM 7047 C C . ASP A 1 934 ? 5.988 -24.231 -13.958 1.00 95.69 934 ASP A C 1
ATOM 7049 O O . ASP A 1 934 ? 5.778 -24.777 -15.044 1.00 95.69 934 ASP A O 1
ATOM 7053 N N . ARG A 1 935 ? 6.703 -23.102 -13.871 1.00 96.69 935 ARG A N 1
ATOM 7054 C CA . ARG A 1 935 ? 7.260 -22.414 -15.047 1.00 96.69 935 ARG A CA 1
ATOM 7055 C C . ARG A 1 935 ? 8.414 -23.207 -15.642 1.00 96.69 935 ARG A C 1
ATOM 7057 O O . ARG A 1 935 ? 8.518 -23.345 -16.864 1.00 96.69 935 ARG A O 1
ATOM 7064 N N . LEU A 1 936 ? 9.268 -23.736 -14.769 1.00 97.50 936 LEU A N 1
ATOM 7065 C CA . LEU A 1 936 ? 10.393 -24.583 -15.145 1.00 97.50 936 LEU A CA 1
ATOM 7066 C C . LEU A 1 936 ? 9.891 -25.916 -15.708 1.00 97.50 936 LEU A C 1
ATOM 7068 O O . LEU A 1 936 ? 10.332 -26.312 -16.784 1.00 97.50 936 LEU A O 1
ATOM 7072 N N . ALA A 1 937 ? 8.903 -26.548 -15.066 1.00 97.50 937 ALA A N 1
ATOM 7073 C CA . ALA A 1 937 ? 8.292 -27.788 -15.541 1.00 97.50 937 ALA A CA 1
ATOM 7074 C C . ALA A 1 937 ? 7.661 -27.624 -16.932 1.00 97.50 937 ALA A C 1
ATOM 7076 O O . ALA A 1 937 ? 7.936 -28.412 -17.834 1.00 97.50 937 ALA A O 1
ATOM 7077 N N . TRP A 1 938 ? 6.874 -26.567 -17.149 1.00 97.06 938 TRP A N 1
ATOM 7078 C CA . TRP A 1 938 ? 6.298 -26.254 -18.461 1.00 97.06 938 TRP A CA 1
ATOM 7079 C C . TRP A 1 938 ? 7.367 -26.002 -19.532 1.00 97.06 938 TRP A C 1
ATOM 7081 O O . TRP A 1 938 ? 7.260 -26.484 -20.657 1.00 97.06 938 TRP A O 1
ATOM 7091 N N . THR A 1 939 ? 8.430 -25.269 -19.193 1.00 97.38 939 THR A N 1
ATOM 7092 C CA . THR A 1 939 ? 9.533 -25.009 -20.131 1.00 97.38 939 THR A CA 1
ATOM 7093 C C . THR A 1 939 ? 10.259 -26.308 -20.492 1.00 97.38 939 THR A C 1
ATOM 7095 O O . THR A 1 939 ? 10.496 -26.571 -21.671 1.00 97.38 939 THR A O 1
ATOM 7098 N N . LEU A 1 940 ? 10.533 -27.167 -19.499 1.00 97.62 940 LEU A N 1
ATOM 7099 C CA . LEU A 1 940 ? 11.118 -28.494 -19.704 1.00 97.62 940 LEU A CA 1
ATOM 7100 C C . LEU A 1 940 ? 10.230 -29.394 -20.582 1.00 97.62 940 LEU A C 1
ATOM 7102 O O . LEU A 1 940 ? 10.735 -30.118 -21.443 1.00 97.62 940 LEU A O 1
ATOM 7106 N N . ALA A 1 941 ? 8.910 -29.319 -20.400 1.00 97.12 941 ALA A N 1
ATOM 7107 C CA . ALA A 1 941 ? 7.930 -30.074 -21.176 1.00 97.12 941 ALA A CA 1
ATOM 7108 C C . ALA A 1 941 ? 7.953 -29.693 -22.665 1.00 97.12 941 ALA A C 1
ATOM 7110 O O . ALA A 1 941 ? 7.731 -30.545 -23.528 1.00 97.12 941 ALA A O 1
ATOM 7111 N N . GLY A 1 942 ? 8.275 -28.430 -22.965 1.00 95.06 942 GLY A N 1
ATOM 7112 C CA . GLY A 1 942 ? 8.311 -27.887 -24.318 1.00 95.06 942 GLY A CA 1
ATOM 7113 C C . GLY A 1 942 ? 9.525 -28.275 -25.160 1.00 95.06 942 GLY A C 1
ATOM 7114 O O . GLY A 1 942 ? 9.477 -28.060 -26.376 1.00 95.06 942 GLY A O 1
ATOM 7115 N N . PHE A 1 943 ? 10.608 -28.809 -24.577 1.00 96.00 943 PHE A N 1
ATOM 7116 C CA . PHE A 1 943 ? 11.814 -29.134 -25.346 1.00 96.00 943 PHE A CA 1
ATOM 7117 C C . PHE A 1 943 ? 11.570 -30.282 -26.324 1.00 96.00 943 PHE A C 1
ATOM 7119 O O . PHE A 1 943 ? 11.225 -31.411 -25.958 1.00 96.00 943 PHE A O 1
ATOM 7126 N N . GLN A 1 944 ? 11.833 -29.996 -27.595 1.00 84.12 944 GLN A N 1
ATOM 7127 C CA . GLN A 1 944 ? 11.748 -30.966 -28.675 1.00 84.12 944 GLN A CA 1
ATOM 7128 C C . GLN A 1 944 ? 13.154 -31.388 -29.124 1.00 84.12 944 GLN A C 1
ATOM 7130 O O . GLN A 1 944 ? 14.138 -30.673 -28.937 1.00 84.12 944 GLN A O 1
ATOM 7135 N N . GLY A 1 945 ? 13.262 -32.599 -29.667 1.00 88.00 945 GLY A N 1
ATOM 7136 C CA . GLY A 1 945 ? 14.532 -33.206 -30.069 1.00 88.00 945 GLY A CA 1
ATOM 7137 C C . GLY A 1 945 ? 15.015 -34.298 -29.113 1.00 88.00 945 GLY A C 1
ATOM 7138 O O . GLY A 1 945 ? 14.954 -34.178 -27.889 1.00 88.00 945 GLY A O 1
ATOM 7139 N N . ALA A 1 946 ? 15.523 -35.389 -29.687 1.00 88.19 946 ALA A N 1
ATOM 7140 C CA . ALA A 1 946 ? 15.936 -36.577 -28.939 1.00 88.19 946 ALA A CA 1
ATOM 7141 C C . ALA A 1 946 ? 17.057 -36.299 -27.920 1.00 88.19 946 ALA A C 1
ATOM 7143 O O . ALA A 1 946 ? 17.138 -36.974 -26.898 1.00 88.19 946 ALA A O 1
ATOM 7144 N N . ALA A 1 947 ? 17.929 -35.319 -28.180 1.00 90.12 947 ALA A N 1
ATOM 7145 C CA . ALA A 1 947 ? 18.975 -34.918 -27.237 1.00 90.12 947 ALA A CA 1
ATOM 7146 C C . ALA A 1 947 ? 18.391 -34.207 -26.007 1.00 90.12 947 ALA A C 1
ATOM 7148 O O . ALA A 1 947 ? 18.678 -34.607 -24.885 1.00 90.12 947 ALA A O 1
ATOM 7149 N N . ALA A 1 948 ? 17.523 -33.213 -26.212 1.00 90.69 948 ALA A N 1
ATOM 7150 C CA . ALA A 1 948 ? 16.894 -32.483 -25.115 1.00 90.69 948 ALA A CA 1
ATOM 7151 C C . ALA A 1 948 ? 15.957 -33.389 -24.300 1.00 90.69 948 ALA A C 1
ATOM 7153 O O . ALA A 1 948 ? 15.994 -33.358 -23.078 1.00 90.69 948 ALA A O 1
ATOM 7154 N N . ARG A 1 949 ? 15.194 -34.275 -24.958 1.00 92.75 949 ARG A N 1
ATOM 7155 C CA . ARG A 1 949 ? 14.332 -35.256 -24.274 1.00 92.75 949 ARG A CA 1
ATOM 7156 C C . ARG A 1 949 ? 15.121 -36.233 -23.406 1.00 92.75 949 ARG A C 1
ATOM 7158 O O . ARG A 1 949 ? 14.713 -36.477 -22.277 1.00 92.75 949 ARG A O 1
ATOM 7165 N N . ARG A 1 950 ? 16.249 -36.755 -23.903 1.00 95.25 950 ARG A N 1
ATOM 7166 C CA . ARG A 1 950 ? 17.152 -37.598 -23.100 1.00 95.25 950 ARG A CA 1
ATOM 7167 C C . ARG A 1 950 ? 17.731 -36.833 -21.915 1.00 95.25 950 ARG A C 1
ATOM 7169 O O . ARG A 1 950 ? 17.826 -37.393 -20.834 1.00 95.25 950 ARG A O 1
ATOM 7176 N N . HIS A 1 951 ? 18.063 -35.556 -22.105 1.00 96.00 951 HIS A N 1
ATOM 7177 C CA . HIS A 1 951 ? 18.543 -34.693 -21.026 1.00 96.00 951 HIS A CA 1
ATOM 7178 C C . HIS A 1 951 ? 17.472 -34.512 -19.942 1.00 96.00 951 HIS A C 1
ATOM 7180 O O . HIS A 1 951 ? 17.736 -34.786 -18.778 1.00 96.00 951 HIS A O 1
ATOM 7186 N N . VAL A 1 952 ? 16.242 -34.149 -20.322 1.00 95.50 952 VAL A N 1
ATOM 7187 C CA . VAL A 1 952 ? 15.108 -34.022 -19.387 1.00 95.50 952 VAL A CA 1
ATOM 7188 C C . VAL A 1 952 ? 14.808 -35.350 -18.684 1.00 95.50 952 VAL A C 1
ATOM 7190 O O . VAL A 1 952 ? 14.527 -35.356 -17.491 1.00 95.50 952 VAL A O 1
ATOM 7193 N N . GLN A 1 953 ? 14.916 -36.481 -19.385 1.00 96.00 953 GLN A N 1
ATOM 7194 C CA . GLN A 1 953 ? 14.770 -37.805 -18.780 1.00 96.00 953 GLN A CA 1
ATOM 7195 C C . GLN A 1 953 ? 15.876 -38.093 -17.756 1.00 96.00 953 GLN A C 1
ATOM 7197 O O . GLN A 1 953 ? 15.568 -38.534 -16.655 1.00 96.00 953 GLN A O 1
ATOM 7202 N N . GLY A 1 954 ? 17.134 -37.759 -18.051 1.00 96.38 954 GLY A N 1
ATOM 7203 C CA . GLY A 1 954 ? 18.224 -37.860 -17.076 1.00 96.38 954 GLY A CA 1
ATOM 7204 C C . GLY A 1 954 ? 17.968 -37.031 -15.812 1.00 96.38 954 GLY A C 1
ATOM 7205 O O . GLY A 1 954 ? 18.274 -37.478 -14.712 1.00 96.38 954 GLY A O 1
ATOM 7206 N N . LEU A 1 955 ? 17.311 -35.870 -15.935 1.00 96.44 955 LEU A N 1
ATOM 7207 C CA . LEU A 1 955 ? 16.913 -35.061 -14.776 1.00 96.44 955 LEU A CA 1
ATOM 7208 C C . LEU A 1 955 ? 15.848 -35.748 -13.903 1.00 96.44 955 LEU A C 1
ATOM 7210 O O . LEU A 1 955 ? 15.826 -35.511 -12.699 1.00 96.44 955 LEU A O 1
ATOM 7214 N N . THR A 1 956 ? 15.002 -36.628 -14.458 1.00 96.31 956 THR A N 1
ATOM 7215 C CA . THR A 1 956 ? 14.038 -37.414 -13.654 1.00 96.31 956 THR A CA 1
ATOM 7216 C C . THR A 1 956 ? 14.710 -38.454 -12.760 1.00 96.31 956 THR A C 1
ATOM 7218 O O . THR A 1 956 ? 14.139 -38.838 -11.738 1.00 96.31 956 THR A O 1
ATOM 7221 N N . GLU A 1 957 ? 15.924 -38.864 -13.131 1.00 96.38 957 GLU A N 1
ATOM 7222 C CA . GLU A 1 957 ? 16.784 -39.803 -12.406 1.00 96.38 957 GLU A CA 1
ATOM 7223 C C . GLU A 1 957 ? 17.810 -39.077 -11.514 1.00 96.38 957 GLU A C 1
ATOM 7225 O O . GLU A 1 957 ? 18.641 -39.722 -10.875 1.00 96.38 957 GLU A O 1
ATOM 7230 N N . SER A 1 958 ? 17.762 -37.738 -11.449 1.00 94.19 958 SER A N 1
ATOM 7231 C CA . SER A 1 958 ? 18.649 -36.944 -10.596 1.00 94.19 958 SER A CA 1
ATOM 7232 C C . SER A 1 958 ? 18.469 -37.300 -9.115 1.00 94.19 958 SER A C 1
ATOM 7234 O O . SER A 1 958 ? 17.349 -37.484 -8.637 1.00 94.19 958 SER A O 1
ATOM 7236 N N . GLY A 1 959 ? 19.579 -37.341 -8.369 1.00 91.06 959 GLY A N 1
ATOM 7237 C CA . GLY A 1 959 ? 19.565 -37.510 -6.911 1.00 91.06 959 GLY A CA 1
ATOM 7238 C C . GLY A 1 959 ? 18.973 -36.311 -6.159 1.00 91.06 959 GLY A C 1
ATOM 7239 O O . GLY A 1 959 ? 18.616 -36.429 -4.988 1.00 91.06 959 GLY A O 1
ATOM 7240 N N . GLU A 1 960 ? 18.831 -35.161 -6.822 1.00 95.44 960 GLU A N 1
ATOM 7241 C CA . GLU A 1 960 ? 18.183 -33.979 -6.260 1.00 95.44 960 GLU A CA 1
ATOM 7242 C C . GLU A 1 960 ? 16.656 -34.090 -6.360 1.00 95.44 960 GLU A C 1
ATOM 7244 O O . GLU A 1 960 ? 16.073 -34.051 -7.447 1.00 95.44 960 GLU A O 1
ATOM 7249 N N . ILE A 1 961 ? 15.995 -34.188 -5.200 1.00 95.19 961 ILE A N 1
ATOM 7250 C CA . ILE A 1 961 ? 14.549 -34.443 -5.086 1.00 95.19 961 ILE A CA 1
ATOM 7251 C C . ILE A 1 961 ? 13.717 -33.409 -5.862 1.00 95.19 961 ILE A C 1
ATOM 7253 O O . ILE A 1 961 ? 12.777 -33.791 -6.563 1.00 95.19 961 ILE A O 1
ATOM 7257 N N . LEU A 1 962 ? 14.061 -32.119 -5.752 1.00 93.94 962 LEU A N 1
ATOM 7258 C CA . LEU A 1 962 ? 13.336 -31.026 -6.410 1.00 93.94 962 LEU A CA 1
ATOM 7259 C C . LEU A 1 962 ? 13.510 -31.066 -7.931 1.00 93.94 962 LEU A C 1
ATOM 7261 O O . LEU A 1 962 ? 12.513 -31.090 -8.652 1.00 93.94 962 LEU A O 1
ATOM 7265 N N . THR A 1 963 ? 14.748 -31.175 -8.417 1.00 97.25 963 THR A N 1
ATOM 7266 C CA . THR A 1 963 ? 15.067 -31.313 -9.846 1.00 97.25 963 THR A CA 1
ATOM 7267 C C . THR A 1 963 ? 14.306 -32.486 -10.471 1.00 97.25 963 THR A C 1
ATOM 7269 O O . THR A 1 963 ? 13.633 -32.325 -11.494 1.00 97.25 963 THR A O 1
ATOM 7272 N N . ALA A 1 964 ? 14.321 -33.649 -9.811 1.00 96.94 964 ALA A N 1
ATOM 7273 C CA . ALA A 1 964 ? 13.603 -34.830 -10.273 1.00 96.94 964 ALA A CA 1
ATOM 7274 C C . ALA A 1 964 ? 12.074 -34.644 -10.250 1.00 96.94 964 ALA A C 1
ATOM 7276 O O . ALA A 1 964 ? 11.379 -35.121 -11.150 1.00 96.94 964 ALA A O 1
ATOM 7277 N N . ALA A 1 965 ? 11.528 -33.939 -9.253 1.00 97.00 965 ALA A N 1
ATOM 7278 C CA . ALA A 1 965 ? 10.099 -33.635 -9.174 1.00 97.00 965 ALA A CA 1
ATOM 7279 C C . ALA A 1 965 ? 9.639 -32.699 -10.302 1.00 97.00 965 ALA A C 1
ATOM 7281 O O . ALA A 1 965 ? 8.650 -33.002 -10.972 1.00 97.00 965 ALA A O 1
ATOM 7282 N N . ILE A 1 966 ? 10.382 -31.620 -10.569 1.00 97.44 966 ILE A N 1
ATOM 7283 C CA . ILE A 1 966 ? 10.088 -30.681 -11.664 1.00 97.44 966 ILE A CA 1
ATOM 7284 C C . ILE A 1 966 ? 10.174 -31.401 -13.018 1.00 97.44 966 ILE A C 1
ATOM 7286 O O . ILE A 1 966 ? 9.297 -31.235 -13.866 1.00 97.44 966 ILE A O 1
ATOM 7290 N N . ALA A 1 967 ? 11.184 -32.255 -13.217 1.00 97.31 967 ALA A N 1
ATOM 7291 C CA . ALA A 1 967 ? 11.336 -33.032 -14.445 1.00 97.31 967 ALA A CA 1
ATOM 7292 C C . ALA A 1 967 ? 10.197 -34.052 -14.652 1.00 97.31 967 ALA A C 1
ATOM 7294 O O . ALA A 1 967 ? 9.720 -34.221 -15.775 1.00 97.31 967 ALA A O 1
ATOM 7295 N N . ARG A 1 968 ? 9.701 -34.700 -13.586 1.00 97.56 968 ARG A N 1
ATOM 7296 C CA . ARG A 1 968 ? 8.511 -35.571 -13.668 1.00 97.56 968 ARG A CA 1
ATOM 7297 C C . ARG A 1 968 ? 7.256 -34.778 -14.025 1.00 97.56 968 ARG A C 1
ATOM 7299 O O . ARG A 1 968 ? 6.537 -35.169 -14.942 1.00 97.56 968 ARG A O 1
ATOM 7306 N N . ARG A 1 969 ? 7.051 -33.624 -13.381 1.00 97.25 969 ARG A N 1
ATOM 7307 C CA . ARG A 1 969 ? 5.944 -32.708 -13.689 1.00 97.25 969 ARG A CA 1
ATOM 7308 C C . ARG A 1 969 ? 5.986 -32.225 -15.141 1.00 97.25 969 ARG A C 1
ATOM 7310 O O . ARG A 1 969 ? 4.949 -32.117 -15.785 1.00 97.25 969 ARG A O 1
ATOM 7317 N N . ALA A 1 970 ? 7.178 -32.006 -15.694 1.00 97.31 970 ALA A N 1
ATOM 7318 C CA . ALA A 1 970 ? 7.353 -31.694 -17.110 1.00 97.31 970 ALA A CA 1
ATOM 7319 C C . ALA A 1 970 ? 6.872 -32.827 -18.039 1.00 97.31 970 ALA A C 1
ATOM 7321 O O . ALA A 1 970 ? 6.365 -32.569 -19.129 1.00 97.31 970 ALA A O 1
ATOM 7322 N N . GLY A 1 971 ? 7.006 -34.088 -17.615 1.00 95.62 971 GLY A N 1
ATOM 7323 C CA . GLY A 1 971 ? 6.447 -35.238 -18.326 1.00 95.62 971 GLY A CA 1
ATOM 7324 C C . GLY A 1 971 ? 4.918 -35.205 -18.385 1.00 95.62 971 GLY A C 1
ATOM 7325 O O . GLY A 1 971 ? 4.349 -35.448 -19.446 1.00 95.62 971 GLY A O 1
ATOM 7326 N N . GLU A 1 972 ? 4.272 -34.841 -17.276 1.00 96.50 972 GLU A N 1
ATOM 7327 C CA . GLU A 1 972 ? 2.811 -34.710 -17.173 1.00 96.50 972 GLU A CA 1
ATOM 7328 C C . GLU A 1 972 ? 2.275 -33.560 -18.039 1.00 96.50 972 GLU A C 1
ATOM 7330 O O . GLU A 1 972 ? 1.286 -33.725 -18.747 1.00 96.50 972 GLU A O 1
ATOM 7335 N N . LEU A 1 973 ? 2.962 -32.413 -18.036 1.00 96.56 973 LEU A N 1
ATOM 7336 C CA . LEU A 1 973 ? 2.554 -31.212 -18.775 1.00 96.56 973 LEU A CA 1
ATOM 7337 C C . LEU A 1 973 ? 2.815 -31.290 -20.288 1.00 96.56 973 LEU A C 1
ATOM 7339 O O . LEU A 1 973 ? 2.428 -30.379 -21.018 1.00 96.56 973 LEU A O 1
ATOM 7343 N N . ARG A 1 974 ? 3.479 -32.336 -20.796 1.00 95.69 974 ARG A N 1
ATOM 7344 C CA . ARG A 1 974 ? 3.896 -32.400 -22.209 1.00 95.69 974 ARG A CA 1
ATOM 7345 C C . ARG A 1 974 ? 2.724 -32.265 -23.182 1.00 95.69 974 ARG A C 1
ATOM 7347 O O . ARG A 1 974 ? 2.852 -31.522 -24.151 1.00 95.69 974 ARG A O 1
ATOM 7354 N N . GLY A 1 975 ? 1.599 -32.927 -22.906 1.00 93.31 975 GLY A N 1
ATOM 7355 C CA . GLY A 1 975 ? 0.396 -32.818 -23.736 1.00 93.31 975 GLY A CA 1
ATOM 7356 C C . GLY A 1 975 ? -0.152 -31.390 -23.783 1.00 93.31 975 GLY A C 1
ATOM 7357 O O . GLY A 1 975 ? -0.463 -30.889 -24.861 1.00 93.31 975 GLY A O 1
ATOM 7358 N N . ASP A 1 976 ? -0.171 -30.698 -22.641 1.00 92.44 976 ASP A N 1
ATOM 7359 C CA . ASP A 1 976 ? -0.644 -29.313 -22.544 1.00 92.44 976 ASP A CA 1
ATOM 7360 C C . ASP A 1 976 ? 0.271 -28.340 -23.294 1.00 92.44 976 ASP A C 1
ATOM 7362 O O . ASP A 1 976 ? -0.205 -27.412 -23.951 1.00 92.44 976 ASP A O 1
ATOM 7366 N N . VAL A 1 977 ? 1.592 -28.550 -23.231 1.00 92.31 977 VAL A N 1
ATOM 7367 C CA . VAL A 1 977 ? 2.555 -27.713 -23.959 1.00 92.31 977 VAL A CA 1
ATOM 7368 C C . VAL A 1 977 ? 2.504 -27.974 -25.460 1.00 92.31 977 VAL A C 1
ATOM 7370 O O . VAL A 1 977 ? 2.587 -27.026 -26.241 1.00 92.31 977 VAL A O 1
ATOM 7373 N N . GLU A 1 978 ? 2.344 -29.228 -25.885 1.00 89.06 978 GLU A N 1
ATOM 7374 C CA . GLU A 1 978 ? 2.154 -29.576 -27.296 1.00 89.06 978 GLU A CA 1
ATOM 7375 C C . GLU A 1 978 ? 0.842 -28.995 -27.835 1.00 89.06 978 GLU A C 1
ATOM 7377 O O . GLU A 1 978 ? 0.863 -28.364 -28.888 1.00 89.06 978 GLU A O 1
ATOM 7382 N N . ALA A 1 979 ? -0.259 -29.088 -27.084 1.00 85.62 979 ALA A N 1
ATOM 7383 C CA . ALA A 1 979 ? -1.529 -28.452 -27.433 1.00 85.62 979 ALA A CA 1
ATOM 7384 C C . ALA A 1 979 ? -1.411 -26.921 -27.482 1.00 85.62 979 ALA A C 1
ATOM 7386 O O . ALA A 1 979 ? -1.905 -26.293 -28.416 1.00 85.62 979 ALA A O 1
ATOM 7387 N N . PHE A 1 980 ? -0.707 -26.306 -26.525 1.00 86.06 980 PHE A N 1
ATOM 7388 C CA . PHE A 1 980 ? -0.437 -24.870 -26.541 1.00 86.06 980 PHE A CA 1
ATOM 7389 C C . PHE A 1 980 ? 0.372 -24.470 -27.777 1.00 86.06 980 PHE A C 1
ATOM 7391 O O . PHE A 1 980 ? -0.025 -23.535 -28.465 1.00 86.06 980 PHE A O 1
ATOM 7398 N N . ARG A 1 981 ? 1.454 -25.185 -28.109 1.00 83.12 981 ARG A N 1
ATOM 7399 C CA . ARG A 1 981 ? 2.269 -24.919 -29.308 1.00 83.12 981 ARG A CA 1
ATOM 7400 C C . ARG A 1 981 ? 1.489 -25.149 -30.600 1.00 83.12 981 ARG A C 1
ATOM 7402 O O . ARG A 1 981 ? 1.541 -24.290 -31.468 1.00 83.12 981 ARG A O 1
ATOM 7409 N N . ALA A 1 982 ? 0.718 -26.230 -30.697 1.00 81.81 982 ALA A N 1
ATOM 7410 C CA . ALA A 1 982 ? -0.169 -26.483 -31.831 1.00 81.81 982 ALA A CA 1
ATOM 7411 C C . ALA A 1 982 ? -1.214 -25.366 -31.970 1.00 81.81 982 ALA A C 1
ATOM 7413 O O . ALA A 1 982 ? -1.458 -24.881 -33.068 1.00 81.81 982 ALA A O 1
ATOM 7414 N N . SER A 1 983 ? -1.743 -24.854 -30.853 1.00 74.81 983 SER A N 1
ATOM 7415 C CA . SER A 1 983 ? -2.630 -23.687 -30.857 1.00 74.81 983 SER A CA 1
ATOM 7416 C C . SER A 1 983 ? -1.936 -22.389 -31.286 1.00 74.81 983 SER A C 1
ATOM 7418 O O . SER A 1 983 ? -2.626 -21.406 -31.552 1.00 74.81 983 SER A O 1
ATOM 7420 N N . LEU A 1 984 ? -0.597 -22.342 -31.325 1.00 69.19 984 LEU A N 1
ATOM 7421 C CA . LEU A 1 984 ? 0.147 -21.241 -31.940 1.00 69.19 984 LEU A CA 1
ATOM 7422 C C . LEU A 1 984 ? 0.278 -21.405 -33.464 1.00 69.19 984 LEU A C 1
ATOM 7424 O O . LEU A 1 984 ? 0.595 -20.432 -34.140 1.00 69.19 984 LEU A O 1
ATOM 7428 N N . GLU A 1 985 ? 0.044 -22.608 -33.990 1.00 68.69 985 GLU A N 1
ATOM 7429 C CA . GLU A 1 985 ? 0.206 -22.965 -35.404 1.00 68.69 985 GLU A CA 1
ATOM 7430 C C . GLU A 1 985 ? -1.138 -23.059 -36.157 1.00 68.69 985 GLU A C 1
ATOM 7432 O O . GLU A 1 985 ? -1.173 -22.801 -37.358 1.00 68.69 985 GLU A O 1
ATOM 7437 N N . THR A 1 986 ? -2.248 -23.386 -35.481 1.00 64.44 986 THR A N 1
ATOM 7438 C CA . THR A 1 986 ? -3.590 -23.507 -36.089 1.00 64.44 986 THR A CA 1
ATOM 7439 C C . THR A 1 986 ? -4.317 -22.161 -36.247 1.00 64.44 986 THR A C 1
ATOM 7441 O O . THR A 1 986 ? -4.331 -21.356 -35.312 1.00 64.44 986 THR A O 1
ATOM 7444 N N . ASP A 1 987 ? -4.992 -21.963 -37.391 1.00 52.12 987 ASP A N 1
ATOM 7445 C CA . ASP A 1 987 ? -5.648 -20.706 -37.820 1.00 52.12 987 ASP A CA 1
ATOM 7446 C C . ASP A 1 987 ? -6.995 -20.373 -37.142 1.00 52.12 987 ASP A C 1
ATOM 7448 O O . ASP A 1 987 ? -7.533 -19.282 -37.341 1.00 52.12 987 ASP A O 1
ATOM 7452 N N . ASP A 1 988 ? -7.549 -21.247 -36.300 1.00 39.75 988 ASP A N 1
ATOM 7453 C CA . ASP A 1 988 ? -8.880 -21.012 -35.736 1.00 39.75 988 ASP A CA 1
ATOM 7454 C C . ASP A 1 988 ? -8.861 -19.973 -34.591 1.00 39.75 988 ASP A C 1
ATOM 7456 O O . ASP A 1 988 ? -8.408 -20.218 -33.466 1.00 39.75 988 ASP A O 1
ATOM 7460 N N . GLY A 1 989 ? -9.386 -18.779 -34.896 1.00 42.25 989 GLY A N 1
ATOM 7461 C CA . GLY A 1 989 ? -9.881 -17.785 -33.936 1.00 42.25 989 GLY A CA 1
ATOM 7462 C C . GLY A 1 989 ? -8.903 -16.665 -33.559 1.00 42.25 989 GLY A C 1
ATOM 7463 O O . GLY A 1 989 ? -8.135 -16.785 -32.604 1.00 42.25 989 GLY A O 1
ATOM 7464 N N . VAL A 1 990 ? -8.995 -15.529 -34.262 1.00 44.03 990 VAL A N 1
ATOM 7465 C CA . VAL A 1 990 ? -8.313 -14.258 -33.951 1.00 44.03 990 VAL A CA 1
ATOM 7466 C C . VAL A 1 990 ? -9.167 -13.448 -32.976 1.00 44.03 990 VAL A C 1
ATOM 7468 O O . VAL A 1 990 ? -9.987 -12.633 -33.386 1.00 44.03 990 VAL A O 1
ATOM 7471 N N . ARG A 1 991 ? -8.990 -13.670 -31.672 1.00 47.12 991 ARG A N 1
ATOM 7472 C CA . ARG A 1 991 ? -9.422 -12.732 -30.624 1.00 47.12 991 ARG A CA 1
ATOM 7473 C C . ARG A 1 991 ? -8.384 -12.774 -29.498 1.00 47.12 991 ARG A C 1
ATOM 7475 O O . ARG A 1 991 ? -8.178 -13.834 -28.916 1.00 47.12 991 ARG A O 1
ATOM 7482 N N . ASP A 1 992 ? -7.753 -11.628 -29.220 1.00 50.16 992 ASP A N 1
ATOM 7483 C CA . ASP A 1 992 ? -6.748 -11.365 -28.163 1.00 50.16 992 ASP A CA 1
ATOM 7484 C C . ASP A 1 992 ? -5.252 -11.539 -28.547 1.00 50.16 992 ASP A C 1
ATOM 7486 O O . ASP A 1 992 ? -4.921 -12.157 -29.559 1.00 50.16 992 ASP A O 1
ATOM 7490 N N . ALA A 1 993 ? -4.336 -10.989 -27.725 1.00 46.72 993 ALA A N 1
ATOM 7491 C CA . ALA A 1 993 ? -2.865 -10.889 -27.875 1.00 46.72 993 ALA A CA 1
ATOM 7492 C C . ALA A 1 993 ? -2.137 -12.180 -28.318 1.00 46.72 993 ALA A C 1
ATOM 7494 O O . ALA A 1 993 ? -0.989 -12.149 -28.765 1.00 46.72 993 ALA A O 1
ATOM 7495 N N . ARG A 1 994 ? -2.822 -13.323 -28.245 1.00 51.69 994 ARG A N 1
ATOM 7496 C CA . ARG A 1 994 ? -2.411 -14.605 -28.827 1.00 51.69 994 ARG A CA 1
ATOM 7497 C C . ARG A 1 994 ? -2.285 -14.539 -30.352 1.00 51.69 994 ARG A C 1
ATOM 7499 O O . ARG A 1 994 ? -1.361 -15.141 -30.879 1.00 51.69 994 ARG A O 1
ATOM 7506 N N . ALA A 1 995 ? -3.133 -13.783 -31.052 1.00 56.94 995 ALA A N 1
ATOM 7507 C CA . ALA A 1 995 ? -3.044 -13.603 -32.504 1.00 56.94 995 ALA A CA 1
ATOM 7508 C C . ALA A 1 995 ? -1.741 -12.905 -32.928 1.00 56.94 995 ALA A C 1
ATOM 7510 O O . ALA A 1 995 ? -1.092 -13.321 -33.882 1.00 56.94 995 ALA A O 1
ATOM 7511 N N . PHE A 1 996 ? -1.302 -11.904 -32.164 1.00 59.38 996 PHE A N 1
ATOM 7512 C CA . PHE A 1 996 ? -0.028 -11.220 -32.385 1.00 59.38 996 PHE A CA 1
ATOM 7513 C C . PHE A 1 996 ? 1.167 -12.166 -32.196 1.00 59.38 996 PHE A C 1
ATOM 7515 O O . PHE A 1 996 ? 2.025 -12.271 -33.070 1.00 59.38 996 PHE A O 1
ATOM 7522 N N . VAL A 1 997 ? 1.181 -12.939 -31.105 1.00 58.62 997 VAL A N 1
ATOM 7523 C CA . VAL A 1 997 ? 2.267 -13.894 -30.836 1.00 58.62 997 VAL A CA 1
ATOM 7524 C C . VAL A 1 997 ? 2.258 -15.097 -31.793 1.00 58.62 997 VAL A C 1
ATOM 7526 O O . VAL A 1 997 ? 3.302 -15.705 -32.001 1.00 58.62 997 VAL A O 1
ATOM 7529 N N . ARG A 1 998 ? 1.118 -15.426 -32.416 1.00 62.75 998 ARG A N 1
ATOM 7530 C CA . ARG A 1 998 ? 1.011 -16.415 -33.510 1.00 62.75 998 ARG A CA 1
ATOM 7531 C C . ARG A 1 998 ? 1.642 -15.926 -34.816 1.00 62.75 998 ARG A C 1
ATOM 7533 O O . ARG A 1 998 ? 2.226 -16.716 -35.552 1.00 62.75 998 ARG A O 1
ATOM 7540 N N . LEU A 1 999 ? 1.550 -14.627 -35.099 1.00 61.00 999 LEU A N 1
ATOM 7541 C CA . LEU A 1 999 ? 2.031 -14.049 -36.356 1.00 61.00 999 LEU A CA 1
ATOM 7542 C C . LEU A 1 999 ? 3.537 -13.780 -36.359 1.00 61.00 999 LEU A C 1
ATOM 7544 O O . LEU A 1 999 ? 4.160 -14.003 -37.391 1.00 61.00 999 LEU A O 1
ATOM 7548 N N . VAL A 1 1000 ? 4.140 -13.388 -35.226 1.00 63.72 1000 VAL A N 1
ATOM 7549 C CA . VAL A 1 1000 ? 5.610 -13.226 -35.092 1.00 63.72 1000 VAL A CA 1
ATOM 7550 C C . VAL A 1 1000 ? 6.382 -14.441 -35.643 1.00 63.72 1000 VAL A C 1
ATOM 7552 O O . VAL A 1 1000 ? 7.306 -14.265 -36.435 1.00 63.72 1000 VAL A O 1
ATOM 7555 N N . PRO A 1 1001 ? 6.026 -15.686 -35.281 1.00 61.69 1001 PRO A N 1
ATOM 7556 C CA . PRO A 1 1001 ? 6.682 -16.846 -35.833 1.00 61.69 1001 PRO A CA 1
ATOM 7557 C C . PRO A 1 1001 ? 6.565 -16.946 -37.369 1.00 61.69 1001 PRO A C 1
ATOM 7559 O O . PRO A 1 1001 ? 7.585 -17.203 -38.009 1.00 61.69 1001 PRO A O 1
ATOM 7562 N N . ARG A 1 1002 ? 5.380 -16.732 -37.964 1.00 65.62 1002 ARG A N 1
ATOM 7563 C CA . ARG A 1 1002 ? 5.179 -16.763 -39.432 1.00 65.62 1002 ARG A CA 1
ATOM 7564 C C . ARG A 1 1002 ? 5.964 -15.658 -40.144 1.00 65.62 1002 ARG A C 1
ATOM 7566 O O . ARG A 1 1002 ? 6.679 -15.933 -41.100 1.00 65.62 1002 ARG A O 1
ATOM 7573 N N . VAL A 1 1003 ? 5.923 -14.442 -39.599 1.00 59.94 1003 VAL A N 1
ATOM 7574 C CA . VAL A 1 1003 ? 6.712 -13.272 -40.031 1.00 59.94 1003 VAL A CA 1
ATOM 7575 C C . VAL A 1 1003 ? 8.198 -13.612 -40.203 1.00 59.94 1003 VAL A C 1
ATOM 7577 O O . VAL A 1 1003 ? 8.832 -13.205 -41.180 1.00 59.94 1003 VAL A O 1
ATOM 7580 N N . LEU A 1 1004 ? 8.750 -14.378 -39.261 1.00 61.12 1004 LEU A N 1
ATOM 7581 C CA . LEU A 1 1004 ? 10.166 -14.737 -39.239 1.00 61.12 1004 LEU A CA 1
ATOM 7582 C C . LEU A 1 1004 ? 10.502 -15.998 -40.059 1.00 61.12 1004 LEU A C 1
ATOM 7584 O O . LEU A 1 1004 ? 11.674 -16.218 -40.341 1.00 61.12 1004 LEU A O 1
ATOM 7588 N N . ALA A 1 1005 ? 9.523 -16.822 -40.451 1.00 60.88 1005 ALA A N 1
ATOM 7589 C CA . ALA A 1 1005 ? 9.733 -18.175 -40.990 1.00 60.88 1005 ALA A CA 1
ATOM 7590 C C . ALA A 1 1005 ? 9.736 -18.301 -42.530 1.00 60.88 1005 ALA A C 1
ATOM 7592 O O . ALA A 1 1005 ? 9.315 -19.317 -43.060 1.00 60.88 1005 ALA A O 1
ATOM 7593 N N . GLU A 1 1006 ? 10.244 -17.312 -43.263 1.00 55.28 1006 GLU A N 1
ATOM 7594 C CA . GLU A 1 1006 ? 10.387 -17.376 -44.735 1.00 55.28 1006 GLU A CA 1
ATOM 7595 C C . GLU A 1 1006 ? 9.117 -17.587 -45.578 1.00 55.28 1006 GLU A C 1
ATOM 7597 O O . GLU A 1 1006 ? 9.226 -17.883 -46.764 1.00 55.28 1006 GLU A O 1
ATOM 7602 N N . GLU A 1 1007 ? 7.921 -17.333 -45.048 1.00 56.81 1007 GLU A N 1
ATOM 7603 C CA . GLU A 1 1007 ? 6.739 -17.180 -45.910 1.00 56.81 1007 GLU A CA 1
ATOM 7604 C C . GLU A 1 1007 ? 6.842 -15.880 -46.733 1.00 56.81 1007 GLU A C 1
ATOM 7606 O O . GLU A 1 1007 ? 7.456 -14.898 -46.291 1.00 56.81 1007 GLU A O 1
ATOM 7611 N N . GLU A 1 1008 ? 6.281 -15.867 -47.953 1.00 68.12 1008 GLU A N 1
ATOM 7612 C CA . GLU A 1 1008 ? 6.312 -14.686 -48.821 1.00 68.12 1008 GLU A CA 1
ATOM 7613 C C . GLU A 1 1008 ? 5.731 -13.473 -48.063 1.00 68.12 1008 GLU A C 1
ATOM 7615 O O . GLU A 1 1008 ? 4.577 -13.522 -47.624 1.00 68.12 1008 GLU A O 1
ATOM 7620 N N . PRO A 1 1009 ? 6.462 -12.345 -47.938 1.00 63.50 1009 PRO A N 1
ATOM 7621 C CA . PRO A 1 1009 ? 6.008 -11.166 -47.189 1.00 63.50 1009 PRO A CA 1
ATOM 7622 C C . PRO A 1 1009 ? 4.616 -10.660 -47.604 1.00 63.50 1009 PRO A C 1
ATOM 7624 O O . PRO A 1 1009 ? 3.903 -10.043 -46.811 1.00 63.50 1009 PRO A O 1
ATOM 7627 N N . GLY A 1 1010 ? 4.212 -10.932 -48.850 1.00 70.19 1010 GLY A N 1
ATOM 7628 C CA . GLY A 1 1010 ? 2.895 -10.596 -49.384 1.00 70.19 1010 GLY A CA 1
ATOM 7629 C C . GLY A 1 1010 ? 1.738 -11.406 -48.790 1.00 70.19 1010 GLY A C 1
ATOM 7630 O O . GLY A 1 1010 ? 0.615 -10.909 -48.753 1.00 70.19 1010 GLY A O 1
ATOM 7631 N N . GLU A 1 1011 ? 1.958 -12.630 -48.315 1.00 69.44 1011 GLU A N 1
ATOM 7632 C CA . GLU A 1 1011 ? 0.921 -13.434 -47.654 1.00 69.44 1011 GLU A CA 1
ATOM 7633 C C . GLU A 1 1011 ? 0.678 -12.953 -46.222 1.00 69.44 1011 GLU A C 1
ATOM 7635 O O . GLU A 1 1011 ? -0.460 -12.667 -45.849 1.00 69.44 1011 GLU A O 1
ATOM 7640 N N . VAL A 1 1012 ? 1.750 -12.696 -45.471 1.00 65.94 1012 VAL A N 1
ATOM 7641 C CA . VAL A 1 1012 ? 1.651 -12.146 -44.114 1.00 65.94 1012 VAL A CA 1
ATOM 7642 C C . VAL A 1 1012 ? 1.034 -10.742 -44.120 1.00 65.94 1012 VAL A C 1
ATOM 7644 O O . VAL A 1 1012 ? 0.152 -10.457 -43.308 1.00 65.94 1012 VAL A O 1
ATOM 7647 N N . ARG A 1 1013 ? 1.399 -9.878 -45.083 1.00 71.38 1013 ARG A N 1
ATOM 7648 C CA . ARG A 1 1013 ? 0.735 -8.570 -45.258 1.00 71.38 1013 ARG A CA 1
ATOM 7649 C C . ARG A 1 1013 ? -0.744 -8.707 -45.601 1.00 71.38 1013 ARG A C 1
ATOM 7651 O O . ARG A 1 1013 ? -1.541 -7.928 -45.089 1.00 71.38 1013 ARG A O 1
ATOM 7658 N N . ARG A 1 1014 ? -1.139 -9.687 -46.423 1.00 72.31 1014 ARG A N 1
ATOM 7659 C CA . ARG A 1 1014 ? -2.560 -9.954 -46.713 1.00 72.31 1014 ARG A CA 1
ATOM 7660 C C . ARG A 1 1014 ? -3.323 -10.350 -45.449 1.00 72.31 1014 ARG A C 1
ATOM 7662 O O . ARG A 1 1014 ? -4.419 -9.839 -45.242 1.00 72.31 1014 ARG A O 1
ATOM 7669 N N . VAL A 1 1015 ? -2.731 -11.174 -44.583 1.00 66.50 1015 VAL A N 1
ATOM 7670 C CA . VAL A 1 1015 ? -3.320 -11.547 -43.285 1.00 66.50 1015 VAL A CA 1
ATOM 7671 C C . VAL A 1 1015 ? -3.419 -10.339 -42.347 1.00 66.50 1015 VAL A C 1
ATOM 7673 O O . VAL A 1 1015 ? -4.472 -10.117 -41.757 1.00 66.50 1015 VAL A O 1
ATOM 7676 N N . LEU A 1 1016 ? -2.380 -9.503 -42.250 1.00 63.38 1016 LEU A N 1
ATOM 7677 C CA . LEU A 1 1016 ? -2.406 -8.286 -41.426 1.00 63.38 1016 LEU A CA 1
ATOM 7678 C C . LEU A 1 1016 ? -3.441 -7.265 -41.919 1.00 63.38 1016 LEU A C 1
ATOM 7680 O O . LEU A 1 1016 ? -4.166 -6.684 -41.112 1.00 63.38 1016 LEU A O 1
ATOM 7684 N N . VAL A 1 1017 ? -3.562 -7.081 -43.238 1.00 72.38 1017 VAL A N 1
ATOM 7685 C CA . VAL A 1 1017 ? -4.605 -6.244 -43.854 1.00 72.38 1017 VAL A CA 1
ATOM 7686 C C . VAL A 1 1017 ? -5.994 -6.823 -43.580 1.00 72.38 1017 VAL A C 1
ATOM 7688 O O . VAL A 1 1017 ? -6.893 -6.070 -43.213 1.00 72.38 1017 VAL A O 1
ATOM 7691 N N . ALA A 1 1018 ? -6.167 -8.145 -43.680 1.00 66.19 1018 ALA A N 1
ATOM 7692 C CA . ALA A 1 1018 ? -7.424 -8.810 -43.351 1.00 66.19 1018 ALA A CA 1
ATOM 7693 C C . ALA A 1 1018 ? -7.806 -8.593 -41.876 1.00 66.19 1018 ALA A C 1
ATOM 7695 O O . ALA A 1 1018 ? -8.925 -8.165 -41.610 1.00 66.19 1018 ALA A O 1
ATOM 7696 N N . ILE A 1 1019 ? -6.871 -8.766 -40.934 1.00 63.78 1019 ILE A N 1
ATOM 7697 C CA . ILE A 1 1019 ? -7.092 -8.526 -39.497 1.00 63.78 1019 ILE A CA 1
ATOM 7698 C C . ILE A 1 1019 ? -7.451 -7.058 -39.230 1.00 63.78 1019 ILE A C 1
ATOM 7700 O O . ILE A 1 1019 ? -8.430 -6.786 -38.535 1.00 63.78 1019 ILE A O 1
ATOM 7704 N N . ARG A 1 1020 ? -6.716 -6.103 -39.823 1.00 67.31 1020 ARG A N 1
ATOM 7705 C CA . ARG A 1 1020 ? -7.029 -4.666 -39.715 1.00 67.31 1020 ARG A CA 1
ATOM 7706 C C . ARG A 1 1020 ? -8.412 -4.336 -40.287 1.00 67.31 1020 ARG A C 1
ATOM 7708 O O . ARG A 1 1020 ? -9.117 -3.516 -39.713 1.00 67.31 1020 ARG A O 1
ATOM 7715 N N . SER A 1 1021 ? -8.815 -4.985 -41.382 1.00 62.88 1021 SER A N 1
ATOM 7716 C CA . SER A 1 1021 ? -10.128 -4.776 -42.012 1.00 62.88 1021 SER A CA 1
ATOM 7717 C C . SER A 1 1021 ? -11.289 -5.446 -41.264 1.00 62.88 1021 SER A C 1
ATOM 7719 O O . SER A 1 1021 ? -12.399 -4.924 -41.266 1.00 62.88 1021 SER A O 1
ATOM 7721 N N . GLN A 1 1022 ? -11.040 -6.573 -40.590 1.00 56.72 1022 GLN A N 1
ATOM 7722 C CA . GLN A 1 1022 ? -12.040 -7.306 -39.805 1.00 56.72 1022 GLN A CA 1
ATOM 7723 C C . GLN A 1 1022 ? -12.288 -6.676 -38.429 1.00 56.72 1022 GLN A C 1
ATOM 7725 O O . GLN A 1 1022 ? -13.366 -6.852 -37.873 1.00 56.72 1022 GLN A O 1
ATOM 7730 N N . GLY A 1 1023 ? -11.352 -5.872 -37.913 1.00 51.12 1023 GLY A N 1
ATOM 7731 C CA . GLY A 1 1023 ? -11.548 -5.041 -36.718 1.00 51.12 1023 GLY A CA 1
ATOM 7732 C C . GLY A 1 1023 ? -12.530 -3.869 -36.891 1.00 51.12 1023 GLY A C 1
ATOM 7733 O O . GLY A 1 1023 ? -12.621 -3.034 -35.997 1.00 51.12 1023 GLY A O 1
ATOM 7734 N N . GLY A 1 1024 ? -13.230 -3.786 -38.031 1.00 40.19 1024 GLY A N 1
ATOM 7735 C CA . GLY A 1 1024 ? -14.213 -2.749 -38.362 1.00 40.19 1024 GLY A CA 1
ATOM 7736 C C . GLY A 1 1024 ? -15.645 -3.246 -38.602 1.00 40.19 1024 GLY A C 1
ATOM 7737 O O . GLY A 1 1024 ? -16.445 -2.473 -39.121 1.00 40.19 1024 GLY A O 1
ATOM 7738 N N . MET A 1 1025 ? -15.989 -4.495 -38.265 1.00 27.20 1025 MET A N 1
ATOM 7739 C CA . MET A 1 1025 ? -17.377 -4.982 -38.314 1.00 27.20 1025 MET A CA 1
ATOM 7740 C C . MET A 1 1025 ? -17.827 -5.543 -36.959 1.00 27.20 1025 MET A C 1
ATOM 7742 O O . MET A 1 1025 ? -17.145 -6.388 -36.385 1.00 27.20 1025 MET A O 1
ATOM 7746 N N . ASP A 1 1026 ? -18.964 -5.004 -36.510 1.00 29.16 1026 ASP A N 1
ATOM 7747 C CA . ASP A 1 1026 ? -19.759 -5.230 -35.294 1.00 29.16 1026 ASP A CA 1
ATOM 7748 C C . ASP A 1 1026 ? -19.339 -6.369 -34.343 1.00 29.16 1026 ASP A C 1
ATOM 7750 O O . ASP A 1 1026 ? -19.364 -7.559 -34.680 1.00 29.16 1026 ASP A O 1
ATOM 7754 N N . ILE A 1 1027 ? -19.038 -5.953 -33.104 1.00 28.52 1027 ILE A N 1
ATOM 7755 C CA . ILE A 1 1027 ? -19.153 -6.742 -31.867 1.00 28.52 1027 ILE A CA 1
ATOM 7756 C C . ILE A 1 1027 ? -20.569 -6.576 -31.327 1.00 28.52 1027 ILE A C 1
ATOM 7758 O O . ILE A 1 1027 ? -21.015 -5.409 -31.249 1.00 28.52 1027 ILE A O 1
#

pLDDT: mean 76.59, std 22.19, range [27.2, 98.44]

Sequence (1027 aa):
MKDGSGRADGGGELDLVLVERRAAASWARGRTRRVRVSYGCHCGTLAGAEAVAVLNVQEHPEQAEELLSGALNRSTCPACGADHLLRMPVTVHDPVKHRVVLCAGEGDRHRALDLLIQYLEGLRDQPGDSVPAYALQPEIAFGRTAWREHLEAPPRAALHAEQAAMQVRSRELDERSRALEQRQAALAASQRDIETARAAIESQRRIVGDRSAGLDARETELARREVVLAEQRHHLEEAERRLRQEQQKLQADREEIEVLRSAIEDREAVLRRREEDLAEAEERLDRRETSVPGAPLKASAAGAAPAPAPGAAAARDSAPAAGGRPMPAVSSLEDLLPALLESQDEAGASGEGAGAVVERGIEPDTEVSRRSAREVAEARAVSEAAVPSRGGAPAPPPAPPAAGVVPPAGAGPVPPPAVPVAPAPSPPAEEPVLEVRDSDLLPEAGVVEVDASELGEVEEESEPGVGPDTSPRIAAAATPRVPEHLREWLSGELPTHALRMDDGVRLYRRRGVGRPLVGRTGLGLACRLFVHEEVPWFEVAAVAGAERAVEWIESWLVHFELVEDAAVVRALGERFEARLIEVDGSGRVVWDALVEAPLAPNAVRIRQAGGRRDARRKGDRGAALAAARAEAGAWLEREGLPAFDAPAPATAGETQRALVELTPWTTPEAEERLLVERSVPAEAVDGYRRRTLAAAVEVGLWLPADLVERAVRDGLAPDAARLTARLVEGFYRLCGKRHDLSREAVARNWLYLARDAERHGLLLEPPRRAWVHALLRSAGLGEGIATATGGPETAQGDMDLLLRWLAVPEGRAAALRELQRGRLAERVPDLAVALDALDALDLLDVLLELRGSEDLLADLLMAGLEARGRPLRLASAVGLGRLGLRRAIVPLVHLLLRADSADWRFVGAAIASYGAPGVRALEPMLADPRGKEDRLAWTLAGFQGAAARRHVQGLTESGEILTAAIARRAGELRGDVEAFRASLETDDGVRDARAFVRLVPRVLAEEEPGEVRRVLVAIRSQGGMDI

Secondary structure (DSSP, 8-state):
-------------PPEE-S-TTTTS--STT--EEEEEEEE-TTS-EEEEEEEEEEETTT-HHHHHHHHHT-TTEEE-TTT--EEE----EEEEETTTTEEEEEE-GGGGGGHHHHHHHHHHHHHT--S----GGGGS-EEEEHHHHHHHHHHSPPHHHHHHHHHHHHHHHHHHHHHHHHHHHHHHHHHHHHHHHHHHHHHHHHHHHHHHHHHHHHHHHHHHHHHHHHHHHHHHHHHHHHHHHHHHHHHHHHHHHHHHHHHHHHHHHHHHHHHHHHHHHHHHHHHHHHHHT-----------------------------------------------------------------------------HHHHHHHHHHHTTTTSS----------PPPPPPPP---PPPP---PPPPPPP-PPPPPPPPPPPP----------------------------------------------PPBPPGGGHHHHHSS-SEEEEEETTEEEEEEETTSSS--TT-SSEEEEEEEEEETTEEEEEEEEEESSTTS-EEEEEEEEESSSHHHHHHHHHHHH--EEEEEEE-TTSBEEEEEEEE-S-HHHHHHHHHHHHHHGGG----HHHHHHHHHHHTT-----TT---TTPPPP-SHHHHHHHHHHHGGG-SHHHHHIIIIIS---HHHHHHHHHHHHHHHHHHT----HHHHHHHHHTTS-SSHHHHHHHHHHHHHHHHTS-----HHHHHHHHHHHHHHHHHTT-PPPHHHHHHHHHHHHHTTTTTTTTTSSS-GGGGTT-HHHHHHHHTSTTTHHHHHHHHHHS-GGGGHHHHHHHHHTS-HHHHHHHHHHHTT-HHHHHHHHHHHTT-SSHHHHHHHHHHHHHHT-GGGHHHHHHHHHH--STTHHHHHHHHHTT-HHHHHHHHHHHH--TT-HHHHHHHHHT--SHHHHHHHHHHHT-S-HHHHHHHHHHHHTHHHHHHHHHHHH------STHHHHHHHHHHHTT--HHHHHHHHHHHHHHTTS--